Protein AF-0000000077093200 (afdb_homodimer)

pLDDT: mean 81.99, std 19.76, range [21.73, 98.0]

Structure (mmCIF, N/CA/C/O backbone):
data_AF-0000000077093200-model_v1
#
loop_
_entity.id
_entity.type
_entity.pdbx_description
1 polymer 'Nuclear pore complex protein'
#
loop_
_atom_site.group_PDB
_atom_site.id
_atom_site.type_symbol
_atom_site.label_atom_id
_atom_site.label_alt_id
_atom_site.label_comp_id
_atom_site.label_asym_id
_atom_site.label_entity_id
_atom_site.label_seq_id
_atom_site.pdbx_PDB_ins_code
_atom_site.Cartn_x
_atom_site.Cartn_y
_atom_site.Cartn_z
_atom_site.occupancy
_atom_site.B_iso_or_equiv
_atom_site.auth_seq_id
_atom_site.auth_comp_id
_atom_site.auth_asym_id
_atom_site.auth_atom_id
_atom_site.pdbx_PDB_model_num
ATOM 1 N N . MET A 1 1 ? -24.969 -37.406 -57.469 1 45.59 1 MET A N 1
ATOM 2 C CA . MET A 1 1 ? -25.25 -38.344 -56.406 1 45.59 1 MET A CA 1
ATOM 3 C C . MET A 1 1 ? -24.266 -38.156 -55.25 1 45.59 1 MET A C 1
ATOM 5 O O . MET A 1 1 ? -24.656 -38.188 -54.094 1 45.59 1 MET A O 1
ATOM 9 N N . ALA A 1 2 ? -23.094 -37.844 -55.594 1 53.38 2 ALA A N 1
ATOM 10 C CA . ALA A 1 2 ? -22.062 -37.688 -54.594 1 53.38 2 ALA A CA 1
ATOM 11 C C . ALA A 1 2 ? -22.297 -36.438 -53.75 1 53.38 2 ALA A C 1
ATOM 13 O O . ALA A 1 2 ? -22.141 -36.469 -52.531 1 53.38 2 ALA A O 1
ATOM 14 N N . ALA A 1 3 ? -22.641 -35.406 -54.438 1 55.03 3 ALA A N 1
ATOM 15 C CA . ALA A 1 3 ? -22.906 -34.125 -53.75 1 55.03 3 ALA A CA 1
ATOM 16 C C . ALA A 1 3 ? -24.109 -34.25 -52.812 1 55.03 3 ALA A C 1
ATOM 18 O O . ALA A 1 3 ? -24.078 -33.719 -51.688 1 55.03 3 ALA A O 1
ATOM 19 N N . LEU A 1 4 ? -25.141 -34.938 -53.188 1 55.28 4 LEU A N 1
ATOM 20 C CA . LEU A 1 4 ? -26.344 -35.125 -52.375 1 55.28 4 LEU A CA 1
ATOM 21 C C . LEU A 1 4 ? -26.047 -36 -51.156 1 55.28 4 LEU A C 1
ATOM 23 O O . LEU A 1 4 ? -26.562 -35.75 -50.062 1 55.28 4 LEU A O 1
ATOM 27 N N . ARG A 1 5 ? -25.172 -36.969 -51.344 1 56.06 5 ARG A N 1
ATOM 28 C CA . ARG A 1 5 ? -24.766 -37.812 -50.25 1 56.06 5 ARG A CA 1
ATOM 29 C C . ARG A 1 5 ? -23.984 -37.031 -49.188 1 56.06 5 ARG A C 1
ATOM 31 O O . ARG A 1 5 ? -24.156 -37.25 -48 1 56.06 5 ARG A O 1
ATOM 38 N N . SER A 1 6 ? -23.312 -36.094 -49.781 1 60.31 6 SER A N 1
ATOM 39 C CA . SER A 1 6 ? -22.516 -35.25 -48.875 1 60.31 6 SER A CA 1
ATOM 40 C C . SER A 1 6 ? -23.406 -34.344 -48.062 1 60.31 6 SER A C 1
ATOM 42 O O . SER A 1 6 ? -23.156 -34.156 -46.844 1 60.31 6 SER A O 1
ATOM 44 N N . ILE A 1 7 ? -24.391 -33.781 -48.625 1 60.53 7 ILE A N 1
ATOM 45 C CA . ILE A 1 7 ? -25.312 -32.875 -47.938 1 60.53 7 ILE A CA 1
ATOM 46 C C . ILE A 1 7 ? -26.125 -33.688 -46.906 1 60.53 7 ILE A C 1
ATOM 48 O O . ILE A 1 7 ? -26.328 -33.219 -45.781 1 60.53 7 ILE A O 1
ATOM 52 N N . LEU A 1 8 ? -26.547 -34.844 -47.406 1 62.22 8 LEU A N 1
ATOM 53 C CA . LEU A 1 8 ? -27.344 -35.688 -46.5 1 62.22 8 LEU A CA 1
ATOM 54 C C . LEU A 1 8 ? -26.5 -36.219 -45.344 1 62.22 8 LEU A C 1
ATOM 56 O O . LEU A 1 8 ? -26.969 -36.25 -44.219 1 62.22 8 LEU A O 1
ATOM 60 N N . SER A 1 9 ? -25.281 -36.438 -45.656 1 68 9 SER A N 1
ATOM 61 C CA . SER A 1 9 ? -24.359 -36.906 -44.625 1 68 9 SER A CA 1
ATOM 62 C C . SER A 1 9 ? -24.062 -35.812 -43.625 1 68 9 SER A C 1
ATOM 64 O O . SER A 1 9 ? -23.984 -36.062 -42.406 1 68 9 SER A O 1
ATOM 66 N N . ARG A 1 10 ? -24.047 -34.688 -44.156 1 69.31 10 ARG A N 1
ATOM 67 C CA . ARG A 1 10 ? -23.781 -33.562 -43.25 1 69.31 10 ARG A CA 1
ATOM 68 C C . ARG A 1 10 ? -24.938 -33.344 -42.312 1 69.31 10 ARG A C 1
ATOM 70 O O . ARG A 1 10 ? -24.734 -33.031 -41.125 1 69.31 10 ARG A O 1
ATOM 77 N N . ARG A 1 11 ? -26.047 -33.5 -42.906 1 73.62 11 ARG A N 1
ATOM 78 C CA . ARG A 1 11 ? -27.234 -33.312 -42.062 1 73.62 11 ARG A CA 1
ATOM 79 C C . ARG A 1 11 ? -27.328 -34.406 -41 1 73.62 11 ARG A C 1
ATOM 81 O O . ARG A 1 11 ? -27.797 -34.156 -39.906 1 73.62 11 ARG A O 1
ATOM 88 N N . GLU A 1 12 ? -26.812 -35.531 -41.406 1 75.81 12 GLU A N 1
ATOM 89 C CA . GLU A 1 12 ? -26.906 -36.688 -40.531 1 75.81 12 GLU A CA 1
ATOM 90 C C . GLU A 1 12 ? -25.953 -36.562 -39.344 1 75.81 12 GLU A C 1
ATOM 92 O O . GLU A 1 12 ? -26.25 -37.031 -38.25 1 75.81 12 GLU A O 1
ATOM 97 N N . VAL A 1 13 ? -24.859 -35.812 -39.5 1 87.31 13 VAL A N 1
ATOM 98 C CA . VAL A 1 13 ? -23.859 -35.75 -38.469 1 87.31 13 VAL A CA 1
ATOM 99 C C . VAL A 1 13 ? -24.109 -34.5 -37.594 1 87.31 13 VAL A C 1
ATOM 101 O O . VAL A 1 13 ? -23.578 -34.406 -36.469 1 87.31 13 VAL A O 1
ATOM 104 N N . ASN A 1 14 ? -25.047 -33.688 -38.062 1 89.5 14 ASN A N 1
ATOM 105 C CA . ASN A 1 14 ? -25.328 -32.469 -37.344 1 89.5 14 ASN A CA 1
ATOM 106 C C . ASN A 1 14 ? -25.891 -32.719 -35.969 1 89.5 14 ASN A C 1
ATOM 108 O O . ASN A 1 14 ? -25.594 -32 -35 1 89.5 14 ASN A O 1
ATOM 112 N N . GLN A 1 15 ? -26.719 -33.75 -35.875 1 88.94 15 GLN A N 1
ATOM 113 C CA . GLN A 1 15 ? -27.297 -34.062 -34.562 1 88.94 15 GLN A CA 1
ATOM 114 C C . GLN A 1 15 ? -26.219 -34.531 -33.594 1 88.94 15 GLN A C 1
ATOM 116 O O . GLN A 1 15 ? -26.266 -34.188 -32.406 1 88.94 15 GLN A O 1
ATOM 121 N N . PHE A 1 16 ? -25.234 -35.188 -34.125 1 93.81 16 PHE A N 1
ATOM 122 C CA . PHE A 1 16 ? -24.109 -35.625 -33.281 1 93.81 16 PHE A CA 1
ATOM 123 C C . PHE A 1 16 ? -23.234 -34.469 -32.875 1 93.81 16 PHE A C 1
ATOM 125 O O . PHE A 1 16 ? -22.797 -34.375 -31.719 1 93.81 16 PHE A O 1
ATOM 132 N N . CYS A 1 17 ? -23.062 -33.531 -33.75 1 94.19 17 CYS A N 1
ATOM 133 C CA . CYS A 1 17 ? -22.172 -32.375 -33.5 1 94.19 17 CYS A CA 1
ATOM 134 C C . CYS A 1 17 ? -22.828 -31.359 -32.594 1 94.19 17 CYS A C 1
ATOM 136 O O . CYS A 1 17 ? -22.156 -30.516 -32 1 94.19 17 CYS A O 1
ATOM 138 N N . LEU A 1 18 ? -24.078 -31.516 -32.344 1 93.06 18 LEU A N 1
ATOM 139 C CA . LEU A 1 18 ? -24.797 -30.609 -31.453 1 93.06 18 LEU A CA 1
ATOM 140 C C . LEU A 1 18 ? -24.562 -31 -30 1 93.06 18 LEU A C 1
ATOM 142 O O . LEU A 1 18 ? -24.672 -30.156 -29.109 1 93.06 18 LEU A O 1
ATOM 146 N N . ILE A 1 19 ? -24.234 -32.281 -29.812 1 93.75 19 ILE A N 1
ATOM 147 C CA . ILE A 1 19 ? -24.031 -32.75 -28.453 1 93.75 19 ILE A CA 1
ATOM 148 C C . ILE A 1 19 ? -22.75 -32.094 -27.891 1 93.75 19 ILE A C 1
ATOM 150 O O . ILE A 1 19 ? -21.656 -32.344 -28.391 1 93.75 19 ILE A O 1
ATOM 154 N N . GLY A 1 20 ? -22.859 -31.312 -26.875 1 93.12 20 GLY A N 1
ATOM 155 C CA . GLY A 1 20 ? -21.703 -30.703 -26.219 1 93.12 20 GLY A CA 1
ATOM 156 C C . GLY A 1 20 ? -21.203 -29.453 -26.938 1 93.12 20 GLY A C 1
ATOM 157 O O . GLY A 1 20 ? -20.172 -28.891 -26.562 1 93.12 20 GLY A O 1
ATOM 158 N N . SER A 1 21 ? -21.844 -29.031 -28.047 1 93.44 21 SER A N 1
ATOM 159 C CA . SER A 1 21 ? -21.391 -27.875 -28.828 1 93.44 21 SER A CA 1
ATOM 160 C C . SER A 1 21 ? -21.422 -26.594 -28.016 1 93.44 21 SER A C 1
ATOM 162 O O . SER A 1 21 ? -20.609 -25.703 -28.203 1 93.44 21 SER A O 1
ATOM 164 N N . GLU A 1 22 ? -22.281 -26.531 -27.094 1 91.38 22 GLU A N 1
ATOM 165 C CA . GLU A 1 22 ? -22.391 -25.359 -26.234 1 91.38 22 GLU A CA 1
ATOM 166 C C . GLU A 1 22 ? -21.156 -25.219 -25.344 1 91.38 22 GLU A C 1
ATOM 168 O O . GLU A 1 22 ? -20.75 -24.094 -25.031 1 91.38 22 GLU A O 1
ATOM 173 N N . LEU A 1 23 ? -20.594 -26.281 -24.953 1 92.88 23 LEU A N 1
ATOM 174 C CA . LEU A 1 23 ? -19.422 -26.281 -24.078 1 92.88 23 LEU A CA 1
ATOM 175 C C . LEU A 1 23 ? -18.172 -25.922 -24.859 1 92.88 23 LEU A C 1
ATOM 177 O O . LEU A 1 23 ? -17.172 -25.484 -24.266 1 92.88 23 LEU A O 1
ATOM 181 N N . LEU A 1 24 ? -18.172 -26.109 -26.172 1 93.5 24 LEU A N 1
ATOM 182 C CA . LEU A 1 24 ? -17.016 -25.797 -27 1 93.5 24 LEU A CA 1
ATOM 183 C C . LEU A 1 24 ? -16.969 -24.312 -27.328 1 93.5 24 LEU A C 1
ATOM 185 O O . LEU A 1 24 ? -15.891 -23.703 -27.359 1 93.5 24 LEU A O 1
ATOM 189 N N . SER A 1 25 ? -18.094 -23.688 -27.641 1 87.94 25 SER A N 1
ATOM 190 C CA . SER A 1 25 ? -18.141 -22.312 -28.125 1 87.94 25 SER A CA 1
ATOM 191 C C . SER A 1 25 ? -18.375 -21.328 -26.969 1 87.94 25 SER A C 1
ATOM 193 O O . SER A 1 25 ? -18.047 -20.156 -27.078 1 87.94 25 SER A O 1
ATOM 195 N N . GLY A 1 26 ? -18.812 -21.703 -25.875 1 80.5 26 GLY A N 1
ATOM 196 C CA . GLY A 1 26 ? -19.156 -20.797 -24.797 1 80.5 26 GLY A CA 1
ATOM 197 C C . GLY A 1 26 ? -18.016 -20.547 -23.844 1 80.5 26 GLY A C 1
ATOM 198 O O . GLY A 1 26 ? -16.859 -20.891 -24.141 1 80.5 26 GLY A O 1
ATOM 199 N N . PRO A 1 27 ? -18.312 -19.766 -22.828 1 84.88 27 PRO A N 1
ATOM 200 C CA . PRO A 1 27 ? -17.328 -19.531 -21.766 1 84.88 27 PRO A CA 1
ATOM 201 C C . PRO A 1 27 ? -16.875 -20.812 -21.094 1 84.88 27 PRO A C 1
ATOM 203 O O . PRO A 1 27 ? -17.609 -21.812 -21.094 1 84.88 27 PRO A O 1
ATOM 206 N N . PRO A 1 28 ? -15.672 -20.781 -20.656 1 88.94 28 PRO A N 1
ATOM 207 C CA . PRO A 1 28 ? -15.188 -21.984 -19.969 1 88.94 28 PRO A CA 1
ATOM 208 C C . PRO A 1 28 ? -16.109 -22.422 -18.844 1 88.94 28 PRO A C 1
ATOM 210 O O . PRO A 1 28 ? -16.578 -21.594 -18.047 1 88.94 28 PRO A O 1
ATOM 213 N N . CYS A 1 29 ? -16.391 -23.688 -18.875 1 89.56 29 CYS A N 1
ATOM 214 C CA . CYS A 1 29 ? -17.312 -24.281 -17.906 1 89.56 29 CYS A CA 1
ATOM 215 C C . CYS A 1 29 ? -16.578 -25.203 -16.953 1 89.56 29 CYS A C 1
ATOM 217 O O . CYS A 1 29 ? -15.844 -26.094 -17.375 1 89.56 29 CYS A O 1
ATOM 219 N N . LEU A 1 30 ? -16.797 -25.047 -15.641 1 90.75 30 LEU A N 1
ATOM 220 C CA . LEU A 1 30 ? -16.109 -25.859 -14.633 1 90.75 30 LEU A CA 1
ATOM 221 C C . LEU A 1 30 ? -17.047 -26.875 -14.016 1 90.75 30 LEU A C 1
ATOM 223 O O . LEU A 1 30 ? -16.703 -27.547 -13.047 1 90.75 30 LEU A O 1
ATOM 227 N N . SER A 1 31 ? -18.203 -27.031 -14.633 1 89 31 SER A N 1
ATOM 228 C CA . SER A 1 31 ? -19.203 -27.953 -14.086 1 89 31 SER A CA 1
ATOM 229 C C . SER A 1 31 ? -18.953 -29.391 -14.555 1 89 31 SER A C 1
ATOM 231 O O . SER A 1 31 ? -19 -29.672 -15.75 1 89 31 SER A O 1
ATOM 233 N N . LEU A 1 32 ? -18.75 -30.25 -13.594 1 91.56 32 LEU A N 1
ATOM 234 C CA . LEU A 1 32 ? -18.531 -31.656 -13.922 1 91.56 32 LEU A CA 1
ATOM 235 C C . LEU A 1 32 ? -19.812 -32.281 -14.492 1 91.56 32 LEU A C 1
ATOM 237 O O . LEU A 1 32 ? -19.75 -33.094 -15.414 1 91.56 32 LEU A O 1
ATOM 241 N N . GLU A 1 33 ? -20.922 -31.891 -13.961 1 91.62 33 GLU A N 1
ATOM 242 C CA . GLU A 1 33 ? -22.219 -32.438 -14.383 1 91.62 33 GLU A CA 1
ATOM 243 C C . GLU A 1 33 ? -22.5 -32.125 -15.852 1 91.62 33 GLU A C 1
ATOM 245 O O . GLU A 1 33 ? -22.938 -33 -16.594 1 91.62 33 GLU A O 1
ATOM 250 N N . LYS A 1 34 ? -22.234 -31 -16.203 1 92.06 34 LYS A N 1
ATOM 251 C CA . LYS A 1 34 ? -22.484 -30.594 -17.594 1 92.06 34 LYS A CA 1
ATOM 252 C C . LYS A 1 34 ? -21.562 -31.344 -18.547 1 92.06 34 LYS A C 1
ATOM 254 O O . LYS A 1 34 ? -21.984 -31.75 -19.641 1 92.06 34 LYS A O 1
ATOM 259 N N . TRP A 1 35 ? -20.344 -31.484 -18.172 1 94.62 35 TRP A N 1
ATOM 260 C CA . TRP A 1 35 ? -19.391 -32.219 -19.016 1 94.62 35 TRP A CA 1
ATOM 261 C C . TRP A 1 35 ? -19.75 -33.688 -19.078 1 94.62 35 TRP A C 1
ATOM 263 O O . TRP A 1 35 ? -19.688 -34.312 -20.141 1 94.62 35 TRP A O 1
ATOM 273 N N . GLU A 1 36 ? -20.078 -34.25 -17.922 1 94.69 36 GLU A N 1
ATOM 274 C CA . GLU A 1 36 ? -20.469 -35.656 -17.891 1 94.69 36 GLU A CA 1
ATOM 275 C C . GLU A 1 36 ? -21.688 -35.906 -18.766 1 94.69 36 GLU A C 1
ATOM 277 O O . GLU A 1 36 ? -21.766 -36.938 -19.453 1 94.69 36 GLU A O 1
ATOM 282 N N . ALA A 1 37 ? -22.609 -35 -18.656 1 95.31 37 ALA A N 1
ATOM 283 C CA . ALA A 1 37 ? -23.812 -35.125 -19.469 1 95.31 37 ALA A CA 1
ATOM 284 C C . ALA A 1 37 ? -23.469 -35.094 -20.953 1 95.31 37 ALA A C 1
ATOM 286 O O . ALA A 1 37 ? -24.016 -35.844 -21.75 1 95.31 37 ALA A O 1
ATOM 287 N N . ALA A 1 38 ? -22.641 -34.219 -21.328 1 96.12 38 ALA A N 1
ATOM 288 C CA . ALA A 1 38 ? -22.234 -34.094 -22.734 1 96.12 38 ALA A CA 1
ATOM 289 C C . ALA A 1 38 ? -21.469 -35.312 -23.203 1 96.12 38 ALA A C 1
ATOM 291 O O . ALA A 1 38 ? -21.719 -35.812 -24.297 1 96.12 38 ALA A O 1
ATOM 292 N N . ILE A 1 39 ? -20.547 -35.812 -22.391 1 96.69 39 ILE A N 1
ATOM 293 C CA . ILE A 1 39 ? -19.734 -37 -22.75 1 96.69 39 ILE A CA 1
ATOM 294 C C . ILE A 1 39 ? -20.625 -38.219 -22.828 1 96.69 39 ILE A C 1
ATOM 296 O O . ILE A 1 39 ? -20.484 -39.062 -23.734 1 96.69 39 ILE A O 1
ATOM 300 N N . GLU A 1 40 ? -21.547 -38.312 -21.906 1 96.62 40 GLU A N 1
ATOM 301 C CA . GLU A 1 40 ? -22.484 -39.438 -21.953 1 96.62 40 GLU A CA 1
ATOM 302 C C . GLU A 1 40 ? -23.344 -39.375 -23.203 1 96.62 40 GLU A C 1
ATOM 304 O O . GLU A 1 40 ? -23.656 -40.406 -23.797 1 96.62 40 GLU A O 1
ATOM 309 N N . GLY A 1 41 ? -23.812 -38.219 -23.453 1 95.5 41 GLY A N 1
ATOM 310 C CA . GLY A 1 41 ? -24.578 -38.031 -24.672 1 95.5 41 GLY A CA 1
ATOM 311 C C . GLY A 1 41 ? -23.797 -38.406 -25.922 1 95.5 41 GLY A C 1
ATOM 312 O O . GLY A 1 41 ? -24.359 -39 -26.844 1 95.5 41 GLY A O 1
ATOM 313 N N . LEU A 1 42 ? -22.562 -38.031 -25.953 1 95.62 42 LEU A N 1
ATOM 314 C CA . LEU A 1 42 ? -21.703 -38.344 -27.094 1 95.62 42 LEU A CA 1
ATOM 315 C C . LEU A 1 42 ? -21.484 -39.844 -27.234 1 95.62 42 LEU A C 1
ATOM 317 O O . LEU A 1 42 ? -21.516 -40.375 -28.344 1 95.62 42 LEU A O 1
ATOM 321 N N . GLU A 1 43 ? -21.203 -40.5 -26.156 1 96.19 43 GLU A N 1
ATOM 322 C CA . GLU A 1 43 ? -20.953 -41.938 -26.156 1 96.19 43 GLU A CA 1
ATOM 323 C C . GLU A 1 43 ? -22.203 -42.688 -26.562 1 96.19 43 GLU A C 1
ATOM 325 O O . GLU A 1 43 ? -22.125 -43.688 -27.281 1 96.19 43 GLU A O 1
ATOM 330 N N . LYS A 1 44 ? -23.344 -42.25 -26.109 1 94.31 44 LYS A N 1
ATOM 331 C CA . LYS A 1 44 ? -24.594 -42.844 -26.516 1 94.31 44 LYS A CA 1
ATOM 332 C C . LYS A 1 44 ? -24.891 -42.594 -27.984 1 94.31 44 LYS A C 1
ATOM 334 O O . LYS A 1 44 ? -25.359 -43.469 -28.703 1 94.31 44 LYS A O 1
ATOM 339 N N . GLY A 1 45 ? -24.641 -41.406 -28.375 1 93.12 45 GLY A N 1
ATOM 340 C CA . GLY A 1 45 ? -24.891 -41 -29.75 1 93.12 45 GLY A CA 1
ATOM 341 C C . GLY A 1 45 ? -24.031 -41.781 -30.75 1 93.12 45 GLY A C 1
ATOM 342 O O . GLY A 1 45 ? -24.469 -42.062 -31.859 1 93.12 45 GLY A O 1
ATOM 343 N N . LYS A 1 46 ? -22.828 -42.062 -30.359 1 91.75 46 LYS A N 1
ATOM 344 C CA . LYS A 1 46 ? -21.891 -42.781 -31.219 1 91.75 46 LYS A CA 1
ATOM 345 C C . LYS A 1 46 ? -22.438 -44.188 -31.531 1 91.75 46 LYS A C 1
ATOM 347 O O . LYS A 1 46 ? -22.156 -44.75 -32.594 1 91.75 46 LYS A O 1
ATOM 352 N N . ASN A 1 47 ? -23.266 -44.719 -30.609 1 89.81 47 ASN A N 1
ATOM 353 C CA . ASN A 1 47 ? -23.781 -46.062 -30.75 1 89.81 47 ASN A CA 1
ATOM 354 C C . ASN A 1 47 ? -25.219 -46.062 -31.234 1 89.81 47 ASN A C 1
ATOM 356 O O . ASN A 1 47 ? -25.828 -47.125 -31.406 1 89.81 47 ASN A O 1
ATOM 360 N N . ASP A 1 48 ? -25.781 -44.938 -31.359 1 91.25 48 ASP A N 1
ATOM 361 C CA . ASP A 1 48 ? -27.156 -44.812 -31.812 1 91.25 48 ASP A CA 1
ATOM 362 C C . ASP A 1 48 ? -27.203 -44.438 -33.281 1 91.25 48 ASP A C 1
ATOM 364 O O . ASP A 1 48 ? -26.906 -43.312 -33.656 1 91.25 48 ASP A O 1
ATOM 368 N N . SER A 1 49 ? -27.75 -45.219 -34.094 1 89.06 49 SER A N 1
ATOM 369 C CA . SER A 1 49 ? -27.766 -45.062 -35.531 1 89.06 49 SER A CA 1
ATOM 370 C C . SER A 1 49 ? -28.703 -43.906 -35.938 1 89.06 49 SER A C 1
ATOM 372 O O . SER A 1 49 ? -28.609 -43.375 -37.062 1 89.06 49 SER A O 1
ATOM 374 N N . SER A 1 50 ? -29.578 -43.594 -35.031 1 87.5 50 SER A N 1
ATOM 375 C CA . SER A 1 50 ? -30.484 -42.469 -35.312 1 87.5 50 SER A CA 1
ATOM 376 C C . SER A 1 50 ? -29.781 -41.125 -35.156 1 87.5 50 SER A C 1
ATOM 378 O O . SER A 1 50 ? -30.219 -40.125 -35.75 1 87.5 50 SER A O 1
ATOM 380 N N . ILE A 1 51 ? -28.719 -41.125 -34.375 1 90 51 ILE A N 1
ATOM 381 C CA . ILE A 1 51 ? -27.984 -39.875 -34.125 1 90 51 ILE A CA 1
ATOM 382 C C . ILE A 1 51 ? -26.75 -39.812 -35 1 90 51 ILE A C 1
ATOM 384 O O . ILE A 1 51 ? -26.484 -38.75 -35.594 1 90 51 ILE A O 1
ATOM 388 N N . LEU A 1 52 ? -26.031 -40.906 -35.094 1 90.81 52 LEU A N 1
ATOM 389 C CA . LEU A 1 52 ? -24.859 -41.031 -35.969 1 90.81 52 LEU A CA 1
ATOM 390 C C . LEU A 1 52 ? -24.922 -42.312 -36.781 1 90.81 52 LEU A C 1
ATOM 392 O O . LEU A 1 52 ? -24.766 -43.406 -36.25 1 90.81 52 LEU A O 1
ATOM 396 N N . PRO A 1 53 ? -25.156 -42.094 -38.031 1 87.38 53 PRO A N 1
ATOM 397 C CA . PRO A 1 53 ? -25.125 -43.312 -38.875 1 87.38 53 PRO A CA 1
ATOM 398 C C . PRO A 1 53 ? -23.781 -44.031 -38.844 1 87.38 53 PRO A C 1
ATOM 400 O O . PRO A 1 53 ? -22.797 -43.438 -38.375 1 87.38 53 PRO A O 1
ATOM 403 N N . ALA A 1 54 ? -23.828 -45.281 -39.375 1 85.62 54 ALA A N 1
ATOM 404 C CA . ALA A 1 54 ? -22.578 -46.062 -39.406 1 85.62 54 ALA A CA 1
ATOM 405 C C . ALA A 1 54 ? -21.484 -45.344 -40.156 1 85.62 54 ALA A C 1
ATOM 407 O O . ALA A 1 54 ? -21.75 -44.75 -41.219 1 85.62 54 ALA A O 1
ATOM 408 N N . VAL A 1 55 ? -20.297 -45.344 -39.625 1 85.12 55 VAL A N 1
ATOM 409 C CA . VAL A 1 55 ? -19.172 -44.594 -40.156 1 85.12 55 VAL A CA 1
ATOM 410 C C . VAL A 1 55 ? -18.922 -45.031 -41.625 1 85.12 55 VAL A C 1
ATOM 412 O O . VAL A 1 55 ? -18.562 -44.188 -42.469 1 85.12 55 VAL A O 1
ATOM 415 N N . ALA A 1 56 ? -19.188 -46.281 -41.875 1 80.44 56 ALA A N 1
ATOM 416 C CA . ALA A 1 56 ? -18.969 -46.812 -43.219 1 80.44 56 ALA A CA 1
ATOM 417 C C . ALA A 1 56 ? -19.953 -46.219 -44.219 1 80.44 56 ALA A C 1
ATOM 419 O O . ALA A 1 56 ? -19.672 -46.188 -45.438 1 80.44 56 ALA A O 1
ATOM 420 N N . SER A 1 57 ? -21.078 -45.781 -43.75 1 82.81 57 SER A N 1
ATOM 421 C CA . SER A 1 57 ? -22.125 -45.25 -44.625 1 82.81 57 SER A CA 1
ATOM 422 C C . SER A 1 57 ? -21.953 -43.75 -44.844 1 82.81 57 SER A C 1
ATOM 424 O O . SER A 1 57 ? -22.609 -43.156 -45.719 1 82.81 57 SER A O 1
ATOM 426 N N . LEU A 1 58 ? -21.031 -43.156 -44.125 1 85.56 58 LEU A N 1
ATOM 427 C CA . LEU A 1 58 ? -20.859 -41.688 -44.188 1 85.56 58 LEU A CA 1
ATOM 428 C C . LEU A 1 58 ? -19.781 -41.344 -45.219 1 85.56 58 LEU A C 1
ATOM 430 O O . LEU A 1 58 ? -18.906 -42.156 -45.531 1 85.56 58 LEU A O 1
ATOM 434 N N . SER A 1 59 ? -19.938 -40.125 -45.719 1 83.94 59 SER A N 1
ATOM 435 C CA . SER A 1 59 ? -18.844 -39.594 -46.531 1 83.94 59 SER A CA 1
ATOM 436 C C . SER A 1 59 ? -17.594 -39.344 -45.688 1 83.94 59 SER A C 1
ATOM 438 O O . SER A 1 59 ? -17.703 -39.156 -44.469 1 83.94 59 SER A O 1
ATOM 440 N N . ILE A 1 60 ? -16.406 -39.281 -46.25 1 83.69 60 ILE A N 1
ATOM 441 C CA . ILE A 1 60 ? -15.148 -39.062 -45.562 1 83.69 60 ILE A CA 1
ATOM 442 C C . ILE A 1 60 ? -15.18 -37.75 -44.812 1 83.69 60 ILE A C 1
ATOM 444 O O . ILE A 1 60 ? -14.68 -37.625 -43.688 1 83.69 60 ILE A O 1
ATOM 448 N N . ASP A 1 61 ? -15.797 -36.781 -45.469 1 86 61 ASP A N 1
ATOM 449 C CA . ASP A 1 61 ? -15.867 -35.469 -44.875 1 86 61 ASP A CA 1
ATOM 450 C C . ASP A 1 61 ? -16.781 -35.469 -43.656 1 86 61 ASP A C 1
ATOM 452 O O . ASP A 1 61 ? -16.469 -34.844 -42.625 1 86 61 ASP A O 1
ATOM 456 N N . SER A 1 62 ? -17.875 -36.094 -43.781 1 88.88 62 SER A N 1
ATOM 457 C CA . SER A 1 62 ? -18.812 -36.156 -42.656 1 88.88 62 SER A CA 1
ATOM 458 C C . SER A 1 62 ? -18.25 -36.969 -41.5 1 88.88 62 SER A C 1
ATOM 460 O O . SER A 1 62 ? -18.438 -36.625 -40.344 1 88.88 62 SER A O 1
ATOM 462 N N . ALA A 1 63 ? -17.594 -38.062 -41.906 1 89.12 63 ALA A N 1
ATOM 463 C CA . ALA A 1 63 ? -16.953 -38.875 -40.875 1 89.12 63 ALA A CA 1
ATOM 464 C C . ALA A 1 63 ? -15.844 -38.094 -40.156 1 89.12 63 ALA A C 1
ATOM 466 O O . ALA A 1 63 ? -15.703 -38.188 -38.938 1 89.12 63 ALA A O 1
ATOM 467 N N . SER A 1 64 ? -15.078 -37.375 -40.938 1 91.75 64 SER A N 1
ATOM 468 C CA . SER A 1 64 ? -14 -36.562 -40.375 1 91.75 64 SER A CA 1
ATOM 469 C C . SER A 1 64 ? -14.539 -35.5 -39.438 1 91.75 64 SER A C 1
ATOM 471 O O . SER A 1 64 ? -13.945 -35.219 -38.406 1 91.75 64 SER A O 1
ATOM 473 N N . THR A 1 65 ? -15.625 -34.938 -39.812 1 92.62 65 THR A N 1
ATOM 474 C CA . THR A 1 65 ? -16.25 -33.906 -38.969 1 92.62 65 THR A CA 1
ATOM 475 C C . THR A 1 65 ? -16.719 -34.531 -37.656 1 92.62 65 THR A C 1
ATOM 477 O O . THR A 1 65 ? -16.594 -33.906 -36.594 1 92.62 65 THR A O 1
ATOM 480 N N . SER A 1 66 ? -17.266 -35.688 -37.719 1 93 66 SER A N 1
ATOM 481 C CA . SER A 1 66 ? -17.734 -36.375 -36.5 1 93 66 SER A CA 1
ATOM 482 C C . SER A 1 66 ? -16.578 -36.719 -35.562 1 93 66 SER A C 1
ATOM 484 O O . SER A 1 66 ? -16.688 -36.562 -34.344 1 93 66 SER A O 1
ATOM 486 N N . VAL A 1 67 ? -15.453 -37.156 -36.156 1 94.56 67 VAL A N 1
ATOM 487 C CA . VAL A 1 67 ? -14.289 -37.531 -35.375 1 94.56 67 VAL A CA 1
ATOM 488 C C . VAL A 1 67 ? -13.695 -36.281 -34.719 1 94.56 67 VAL A C 1
ATOM 490 O O . VAL A 1 67 ? -13.336 -36.312 -33.531 1 94.56 67 VAL A O 1
ATOM 493 N N . ARG A 1 68 ? -13.625 -35.281 -35.469 1 95.62 68 ARG A N 1
ATOM 494 C CA . ARG A 1 68 ? -13.086 -34.031 -34.938 1 95.62 68 ARG A CA 1
ATOM 495 C C . ARG A 1 68 ? -13.938 -33.5 -33.781 1 95.62 68 ARG A C 1
ATOM 497 O O . ARG A 1 68 ? -13.406 -33.031 -32.781 1 95.62 68 ARG A O 1
ATOM 504 N N . HIS A 1 69 ? -15.195 -33.562 -33.969 1 95.75 69 HIS A N 1
ATOM 505 C CA . HIS A 1 69 ? -16.094 -33.094 -32.906 1 95.75 69 HIS A CA 1
ATOM 506 C C . HIS A 1 69 ? -15.953 -33.938 -31.641 1 95.75 69 HIS A C 1
ATOM 508 O O . HIS A 1 69 ? -15.836 -33.406 -30.547 1 95.75 69 HIS A O 1
ATOM 514 N N . TYR A 1 70 ? -15.977 -35.25 -31.875 1 96.19 70 TYR A N 1
ATOM 515 C CA . TYR A 1 70 ? -15.797 -36.188 -30.766 1 96.19 70 TYR A CA 1
ATOM 516 C C . TYR A 1 70 ? -14.516 -35.906 -30 1 96.19 70 TYR A C 1
ATOM 518 O O . TYR A 1 70 ? -14.531 -35.781 -28.766 1 96.19 70 TYR A O 1
ATOM 526 N N . HIS A 1 71 ? -13.461 -35.688 -30.656 1 97.62 71 HIS A N 1
ATOM 527 C CA . HIS A 1 71 ? -12.148 -35.406 -30.062 1 97.62 71 HIS A CA 1
ATOM 528 C C . HIS A 1 71 ? -12.117 -34.062 -29.391 1 97.62 71 HIS A C 1
ATOM 530 O O . HIS A 1 71 ? -11.562 -33.906 -28.297 1 97.62 71 HIS A O 1
ATOM 536 N N . ASN A 1 72 ? -12.688 -33.125 -30 1 96.81 72 ASN A N 1
ATOM 537 C CA . ASN A 1 72 ? -12.641 -31.75 -29.484 1 96.81 72 ASN A CA 1
ATOM 538 C C . ASN A 1 72 ? -13.391 -31.625 -28.156 1 96.81 72 ASN A C 1
ATOM 540 O O . ASN A 1 72 ? -12.992 -30.859 -27.281 1 96.81 72 ASN A O 1
ATOM 544 N N . VAL A 1 73 ? -14.445 -32.312 -28 1 96.38 73 VAL A N 1
ATOM 545 C CA . VAL A 1 73 ? -15.211 -32.281 -26.766 1 96.38 73 VAL A CA 1
ATOM 546 C C . VAL A 1 73 ? -14.383 -32.844 -25.625 1 96.38 73 VAL A C 1
ATOM 548 O O . VAL A 1 73 ? -14.25 -32.219 -24.562 1 96.38 73 VAL A O 1
ATOM 551 N N . TYR A 1 74 ? -13.789 -33.969 -25.875 1 97.19 74 TYR A N 1
ATOM 552 C CA . TYR A 1 74 ? -12.953 -34.594 -24.859 1 97.19 74 TYR A CA 1
ATOM 553 C C . TYR A 1 74 ? -11.734 -33.719 -24.547 1 97.19 74 TYR A C 1
ATOM 555 O O . TYR A 1 74 ? -11.375 -33.531 -23.391 1 97.19 74 TYR A O 1
ATOM 563 N N . SER A 1 75 ? -11.164 -33.219 -25.609 1 96.38 75 SER A N 1
ATOM 564 C CA . SER A 1 75 ? -9.945 -32.438 -25.469 1 96.38 75 SER A CA 1
ATOM 565 C C . SER A 1 75 ? -10.203 -31.156 -24.672 1 96.38 75 SER A C 1
ATOM 567 O O . SER A 1 75 ? -9.414 -30.812 -23.781 1 96.38 75 SER A O 1
ATOM 569 N N . LYS A 1 76 ? -11.242 -30.469 -24.938 1 95.44 76 LYS A N 1
ATOM 570 C CA . LYS A 1 76 ? -11.57 -29.266 -24.188 1 95.44 76 LYS A CA 1
ATOM 571 C C . LYS A 1 76 ? -11.898 -29.594 -22.734 1 95.44 76 LYS A C 1
ATOM 573 O O . LYS A 1 76 ? -11.531 -28.844 -21.828 1 95.44 76 LYS A O 1
ATOM 578 N N . CYS A 1 77 ? -12.539 -30.641 -22.562 1 95.69 77 CYS A N 1
ATOM 579 C CA . CYS A 1 77 ? -12.883 -31.078 -21.203 1 95.69 77 CYS A CA 1
ATOM 580 C C . CYS A 1 77 ? -11.633 -31.312 -20.375 1 95.69 77 CYS A C 1
ATOM 582 O O . CYS A 1 77 ? -11.5 -30.766 -19.281 1 95.69 77 CYS A O 1
ATOM 584 N N . VAL A 1 78 ? -10.664 -32.031 -20.953 1 95.81 78 VAL A N 1
ATOM 585 C CA . VAL A 1 78 ? -9.484 -32.438 -20.188 1 95.81 78 VAL A CA 1
ATOM 586 C C . VAL A 1 78 ? -8.547 -31.25 -20.016 1 95.81 78 VAL A C 1
ATOM 588 O O . VAL A 1 78 ? -7.691 -31.25 -19.125 1 95.81 78 VAL A O 1
ATOM 591 N N . ARG A 1 79 ? -8.734 -30.219 -20.766 1 92.44 79 ARG A N 1
ATOM 592 C CA . ARG A 1 79 ? -7.938 -29 -20.594 1 92.44 79 ARG A CA 1
ATOM 593 C C . ARG A 1 79 ? -8.438 -28.172 -19.422 1 92.44 79 ARG A C 1
ATOM 595 O O . ARG A 1 79 ? -7.684 -27.391 -18.844 1 92.44 79 ARG A O 1
ATOM 602 N N . LEU A 1 80 ? -9.656 -28.422 -18.984 1 92 80 LEU A N 1
ATOM 603 C CA . LEU A 1 80 ? -10.266 -27.594 -17.953 1 92 80 LEU A CA 1
ATOM 604 C C . LEU A 1 80 ? -10.5 -28.406 -16.688 1 92 80 LEU A C 1
ATOM 606 O O . LEU A 1 80 ? -10.547 -27.844 -15.586 1 92 80 LEU A O 1
ATOM 610 N N . MET A 1 81 ? -10.672 -29.719 -16.953 1 93.31 81 MET A N 1
ATOM 611 C CA . MET A 1 81 ? -11.148 -30.516 -15.828 1 93.31 81 MET A CA 1
ATOM 612 C C . MET A 1 81 ? -10.328 -31.797 -15.68 1 93.31 81 MET A C 1
ATOM 614 O O . MET A 1 81 ? -9.578 -32.156 -16.594 1 93.31 81 MET A O 1
ATOM 618 N N . VAL A 1 82 ? -10.492 -32.312 -14.461 1 94.88 82 VAL A N 1
ATOM 619 C CA . VAL A 1 82 ? -9.984 -33.656 -14.234 1 94.88 82 VAL A CA 1
ATOM 620 C C . VAL A 1 82 ? -11.117 -34.688 -14.406 1 94.88 82 VAL A C 1
ATOM 622 O O . VAL A 1 82 ? -12.234 -34.469 -13.953 1 94.88 82 VAL A O 1
ATOM 625 N N . ILE A 1 83 ? -10.859 -35.688 -15.219 1 94.38 83 ILE A N 1
ATOM 626 C CA . ILE A 1 83 ? -11.898 -36.719 -15.445 1 94.38 83 ILE A CA 1
ATOM 627 C C . ILE A 1 83 ? -11.375 -38.094 -15.031 1 94.38 83 ILE A C 1
ATOM 629 O O . ILE A 1 83 ? -10.164 -38.312 -14.992 1 94.38 83 ILE A O 1
ATOM 633 N N . PRO A 1 84 ? -12.266 -38.938 -14.734 1 92.56 84 PRO A N 1
ATOM 634 C CA . PRO A 1 84 ? -11.836 -40.281 -14.305 1 92.56 84 PRO A CA 1
ATOM 635 C C . PRO A 1 84 ? -11.195 -41.094 -15.438 1 92.56 84 PRO A C 1
ATOM 637 O O . PRO A 1 84 ? -11.391 -40.75 -16.609 1 92.56 84 PRO A O 1
ATOM 640 N N . LEU A 1 85 ? -10.492 -42.156 -15.086 1 91.94 85 LEU A N 1
ATOM 641 C CA . LEU A 1 85 ? -9.766 -43 -16.031 1 91.94 85 LEU A CA 1
ATOM 642 C C . LEU A 1 85 ? -10.711 -43.656 -17.031 1 91.94 85 LEU A C 1
ATOM 644 O O . LEU A 1 85 ? -10.352 -43.844 -18.188 1 91.94 85 LEU A O 1
ATOM 648 N N . ARG A 1 86 ? -11.93 -43.969 -16.594 1 92.62 86 ARG A N 1
ATOM 649 C CA . ARG A 1 86 ? -12.922 -44.594 -17.469 1 92.62 86 ARG A CA 1
ATOM 650 C C . ARG A 1 86 ? -13.195 -43.719 -18.703 1 92.62 86 ARG A C 1
ATOM 652 O O . ARG A 1 86 ? -13.359 -44.25 -19.797 1 92.62 86 ARG A O 1
ATOM 659 N N . ARG A 1 87 ? -13.227 -42.469 -18.531 1 95.88 87 ARG A N 1
ATOM 660 C CA . ARG A 1 87 ? -13.516 -41.562 -19.625 1 95.88 87 ARG A CA 1
ATOM 661 C C . ARG A 1 87 ? -12.336 -41.469 -20.578 1 95.88 87 ARG A C 1
ATOM 663 O O . ARG A 1 87 ? -12.523 -41.312 -21.797 1 95.88 87 ARG A O 1
ATOM 670 N N . TRP A 1 88 ? -11.125 -41.531 -20.062 1 96.31 88 TRP A N 1
ATOM 671 C CA . TRP A 1 88 ? -9.938 -41.562 -20.906 1 96.31 88 TRP A CA 1
ATOM 672 C C . TRP A 1 88 ? -9.945 -42.781 -21.812 1 96.31 88 TRP A C 1
ATOM 674 O O . TRP A 1 88 ? -9.617 -42.688 -23 1 96.31 88 TRP A O 1
ATOM 684 N N . GLN A 1 89 ? -10.352 -43.906 -21.25 1 95.19 89 GLN A N 1
ATOM 685 C CA . GLN A 1 89 ? -10.43 -45.156 -22.016 1 95.19 89 GLN A CA 1
ATOM 686 C C . GLN A 1 89 ? -11.516 -45.094 -23.094 1 95.19 89 GLN A C 1
ATOM 688 O O . GLN A 1 89 ? -11.305 -45.531 -24.219 1 95.19 89 GLN A O 1
ATOM 693 N N . GLN A 1 90 ? -12.578 -44.5 -22.672 1 96.44 90 GLN A N 1
ATOM 694 C CA . GLN A 1 90 ? -13.672 -44.344 -23.625 1 96.44 90 GLN A CA 1
ATOM 695 C C . GLN A 1 90 ? -13.242 -43.469 -24.797 1 96.44 90 GLN A C 1
ATOM 697 O O . GLN A 1 90 ? -13.586 -43.719 -25.938 1 96.44 90 GLN A O 1
ATOM 702 N N . TRP A 1 91 ? -12.539 -42.375 -24.5 1 97.38 91 TRP A N 1
ATOM 703 C CA . TRP A 1 91 ? -12.008 -41.5 -25.516 1 97.38 91 TRP A CA 1
ATOM 704 C C . TRP A 1 91 ? -11.125 -42.25 -26.5 1 97.38 91 TRP A C 1
ATOM 706 O O . TRP A 1 91 ? -11.281 -42.125 -27.719 1 97.38 91 TRP A O 1
ATOM 716 N N . ARG A 1 92 ? -10.211 -43.094 -25.969 1 95.56 92 ARG A N 1
ATOM 717 C CA . ARG A 1 92 ? -9.305 -43.875 -26.797 1 95.56 92 ARG A CA 1
ATOM 718 C C . ARG A 1 92 ? -10.078 -44.906 -27.625 1 95.56 92 ARG A C 1
ATOM 720 O O . ARG A 1 92 ? -9.859 -45 -28.844 1 95.56 92 ARG A O 1
ATOM 727 N N . GLU A 1 93 ? -11 -45.594 -27.031 1 95.44 93 GLU A N 1
ATOM 728 C CA . GLU A 1 93 ? -11.805 -46.594 -27.719 1 95.44 93 GLU A CA 1
ATOM 729 C C . GLU A 1 93 ? -12.68 -45.969 -28.797 1 95.44 93 GLU A C 1
ATOM 731 O O . GLU A 1 93 ? -12.891 -46.562 -29.859 1 95.44 93 GLU A O 1
ATOM 736 N N . GLY A 1 94 ? -13.203 -44.812 -28.438 1 95.25 94 GLY A N 1
ATOM 737 C CA . GLY A 1 94 ? -14 -44.125 -29.422 1 95.25 94 GLY A CA 1
ATOM 738 C C . GLY A 1 94 ? -13.219 -43.75 -30.672 1 95.25 94 GLY A C 1
ATOM 739 O O . GLY A 1 94 ? -13.75 -43.844 -31.781 1 95.25 94 GLY A O 1
ATOM 740 N N . LEU A 1 95 ? -12 -43.375 -30.531 1 94.75 95 LEU A N 1
ATOM 741 C CA . LEU A 1 95 ? -11.164 -43.062 -31.688 1 94.75 95 LEU A CA 1
ATOM 742 C C . LEU A 1 95 ? -10.859 -44.312 -32.5 1 94.75 95 LEU A C 1
ATOM 744 O O . LEU A 1 95 ? -10.828 -44.25 -33.75 1 94.75 95 LEU A O 1
ATOM 748 N N . TYR A 1 96 ? -10.688 -45.438 -31.828 1 91.38 96 TYR A N 1
ATOM 749 C CA . TYR A 1 96 ? -10.5 -46.688 -32.531 1 91.38 96 TYR A CA 1
ATOM 750 C C . TYR A 1 96 ? -11.781 -47.094 -33.25 1 91.38 96 TYR A C 1
ATOM 752 O O . TYR A 1 96 ? -11.727 -47.688 -34.344 1 91.38 96 TYR A O 1
ATOM 760 N N . PHE A 1 97 ? -12.875 -46.812 -32.594 1 90.88 97 PHE A N 1
ATOM 761 C CA . PHE A 1 97 ? -14.18 -47.094 -33.188 1 90.88 97 PHE A CA 1
ATOM 762 C C . PHE A 1 97 ? -14.344 -46.406 -34.531 1 90.88 97 PHE A C 1
ATOM 764 O O . PHE A 1 97 ? -14.773 -47.031 -35.5 1 90.88 97 PHE A O 1
ATOM 771 N N . PHE A 1 98 ? -13.992 -45.156 -34.594 1 90.75 98 PHE A N 1
ATOM 772 C CA . PHE A 1 98 ? -14.141 -44.375 -35.812 1 90.75 98 PHE A CA 1
ATOM 773 C C . PHE A 1 98 ? -13.164 -44.844 -36.875 1 90.75 98 PHE A C 1
ATOM 775 O O . PHE A 1 98 ? -13.43 -44.688 -38.094 1 90.75 98 PHE A O 1
ATOM 782 N N . MET A 1 99 ? -12.039 -45.281 -36.438 1 86.12 99 MET A N 1
ATOM 783 C CA . MET A 1 99 ? -11.023 -45.781 -37.375 1 86.12 99 MET A CA 1
ATOM 784 C C . MET A 1 99 ? -11.516 -47.062 -38.094 1 86.12 99 MET A C 1
ATOM 786 O O . MET A 1 99 ? -11.188 -47.281 -39.25 1 86.12 99 MET A O 1
ATOM 790 N N . GLY A 1 100 ? -12.578 -47.781 -37.531 1 74.94 100 GLY A N 1
ATOM 791 C CA . GLY A 1 100 ? -13.188 -48.938 -38.156 1 74.94 100 GLY A CA 1
ATOM 792 C C . GLY A 1 100 ? -12.18 -50 -38.531 1 74.94 100 GLY A C 1
ATOM 793 O O . GLY A 1 100 ? -11.016 -49.938 -38.125 1 74.94 100 GLY A O 1
ATOM 794 N N . GLU A 1 101 ? -12.656 -51.125 -39.062 1 59.81 101 GLU A N 1
ATOM 795 C CA . GLU A 1 101 ? -11.867 -52.25 -39.625 1 59.81 101 GLU A CA 1
ATOM 796 C C . GLU A 1 101 ? -11.062 -51.812 -40.844 1 59.81 101 GLU A C 1
ATOM 798 O O . GLU A 1 101 ? -10.211 -52.562 -41.312 1 59.81 101 GLU A O 1
ATOM 803 N N . SER A 1 102 ? -11.445 -50.781 -41.344 1 52.75 102 SER A N 1
ATOM 804 C CA . SER A 1 102 ? -10.742 -50.344 -42.562 1 52.75 102 SER A CA 1
ATOM 805 C C . SER A 1 102 ? -9.281 -50.031 -42.281 1 52.75 102 SER A C 1
ATOM 807 O O . SER A 1 102 ? -8.594 -49.438 -43.094 1 52.75 102 SER A O 1
ATOM 809 N N . SER A 1 103 ? -8.883 -50.156 -41.094 1 51.44 103 SER A N 1
ATOM 810 C CA . SER A 1 103 ? -7.48 -49.906 -40.75 1 51.44 103 SER A CA 1
ATOM 811 C C . SER A 1 103 ? -6.543 -50.5 -41.812 1 51.44 103 SER A C 1
ATOM 813 O O . SER A 1 103 ? -5.332 -50.562 -41.594 1 51.44 103 SER A O 1
ATOM 815 N N . ARG A 1 104 ? -7.039 -51.375 -42.594 1 50.19 104 ARG A N 1
ATOM 816 C CA . ARG A 1 104 ? -6.09 -52.062 -43.469 1 50.19 104 ARG A CA 1
ATOM 817 C C . ARG A 1 104 ? -5.262 -51.062 -44.281 1 50.19 104 ARG A C 1
ATOM 819 O O . ARG A 1 104 ? -4.094 -51.312 -44.562 1 50.19 104 ARG A O 1
ATOM 826 N N . GLU A 1 105 ? -5.973 -50.031 -44.938 1 50.62 105 GLU A N 1
ATOM 827 C CA . GLU A 1 105 ? -5.031 -49.25 -45.719 1 50.62 105 GLU A CA 1
ATOM 828 C C . GLU A 1 105 ? -4.645 -47.969 -45 1 50.62 105 GLU A C 1
ATOM 830 O O . GLU A 1 105 ? -5.465 -47.062 -44.844 1 50.62 105 GLU A O 1
ATOM 835 N N . GLU A 1 106 ? -3.756 -47.969 -44.031 1 54.66 106 GLU A N 1
ATOM 836 C CA . GLU A 1 106 ? -3.109 -46.906 -43.312 1 54.66 106 GLU A CA 1
ATOM 837 C C . GLU A 1 106 ? -3.17 -45.594 -44.094 1 54.66 106 GLU A C 1
ATOM 839 O O . GLU A 1 106 ? -2.992 -44.5 -43.531 1 54.66 106 GLU A O 1
ATOM 844 N N . SER A 1 107 ? -3.475 -45.719 -45.312 1 59.19 107 SER A N 1
ATOM 845 C CA . SER A 1 107 ? -3.311 -44.562 -46.188 1 59.19 107 SER A CA 1
ATOM 846 C C . SER A 1 107 ? -4.625 -43.812 -46.375 1 59.19 107 SER A C 1
ATOM 848 O O . SER A 1 107 ? -4.66 -42.75 -47 1 59.19 107 SER A O 1
ATOM 850 N N . ALA A 1 108 ? -5.699 -44.25 -45.688 1 78.31 108 ALA A N 1
ATOM 851 C CA . ALA A 1 108 ? -6.957 -43.531 -45.906 1 78.31 108 ALA A CA 1
ATOM 852 C C . ALA A 1 108 ? -7.039 -42.281 -45.031 1 78.31 108 ALA A C 1
ATOM 854 O O . ALA A 1 108 ? -6.531 -42.25 -43.906 1 78.31 108 ALA A O 1
ATOM 855 N N . PRO A 1 109 ? -7.457 -41.156 -45.562 1 85.19 109 PRO A N 1
ATOM 856 C CA . PRO A 1 109 ? -7.523 -39.844 -44.906 1 85.19 109 PRO A CA 1
ATOM 857 C C . PRO A 1 109 ? -8.203 -39.906 -43.531 1 85.19 109 PRO A C 1
ATOM 859 O O . PRO A 1 109 ? -7.766 -39.219 -42.594 1 85.19 109 PRO A O 1
ATOM 862 N N . LEU A 1 110 ? -9.195 -40.719 -43.375 1 88.88 110 LEU A N 1
ATOM 863 C CA . LEU A 1 110 ? -9.891 -40.812 -42.125 1 88.88 110 LEU A CA 1
ATOM 864 C C . LEU A 1 110 ? -9.016 -41.531 -41.062 1 88.88 110 LEU A C 1
ATOM 866 O O . LEU A 1 110 ? -8.984 -41.125 -39.906 1 88.88 110 LEU A O 1
ATOM 870 N N . ALA A 1 111 ? -8.305 -42.5 -41.531 1 89.06 111 ALA A N 1
ATOM 871 C CA . ALA A 1 111 ? -7.402 -43.25 -40.625 1 89.06 111 ALA A CA 1
ATOM 872 C C . ALA A 1 111 ? -6.266 -42.344 -40.156 1 89.06 111 ALA A C 1
ATOM 874 O O . ALA A 1 111 ? -5.863 -42.406 -39 1 89.06 111 ALA A O 1
ATOM 875 N N . LYS A 1 112 ? -5.859 -41.562 -41.062 1 89.69 112 LYS A N 1
ATOM 876 C CA . LYS A 1 112 ? -4.797 -40.625 -40.688 1 89.69 112 LYS A CA 1
ATOM 877 C C . LYS A 1 112 ? -5.277 -39.625 -39.656 1 89.69 112 LYS A C 1
ATOM 879 O O . LYS A 1 112 ? -4.543 -39.281 -38.719 1 89.69 112 LYS A O 1
ATOM 884 N N . LEU A 1 113 ? -6.445 -39.125 -39.844 1 93.81 113 LEU A N 1
ATOM 885 C CA . LEU A 1 113 ? -7.016 -38.188 -38.875 1 93.81 113 LEU A CA 1
ATOM 886 C C . LEU A 1 113 ? -7.195 -38.844 -37.5 1 93.81 113 LEU A C 1
ATOM 888 O O . LEU A 1 113 ? -6.855 -38.25 -36.469 1 93.81 113 LEU A O 1
ATOM 892 N N . CYS A 1 114 ? -7.711 -40 -37.5 1 94.12 114 CYS A N 1
ATOM 893 C CA . CYS A 1 114 ? -7.918 -40.75 -36.25 1 94.12 114 CYS A CA 1
ATOM 894 C C . CYS A 1 114 ? -6.59 -41 -35.531 1 94.12 114 CYS A C 1
ATOM 896 O O . CYS A 1 114 ? -6.504 -40.875 -34.312 1 94.12 114 CYS A O 1
ATOM 898 N N . HIS A 1 115 ? -5.602 -41.25 -36.344 1 91 115 HIS A N 1
ATOM 899 C CA . HIS A 1 115 ? -4.281 -41.5 -35.75 1 91 115 HIS A CA 1
ATOM 900 C C . HIS A 1 115 ? -3.727 -40.219 -35.125 1 91 115 HIS A C 1
ATOM 902 O O . HIS A 1 115 ? -3.133 -40.25 -34.062 1 91 115 HIS A O 1
ATOM 908 N N . GLN A 1 116 ? -3.953 -39.188 -35.844 1 93.56 116 GLN A N 1
ATOM 909 C CA . GLN A 1 116 ? -3.518 -37.906 -35.281 1 93.56 116 GLN A CA 1
ATOM 910 C C . GLN A 1 116 ? -4.23 -37.594 -34 1 93.56 116 GLN A C 1
ATOM 912 O O . GLN A 1 116 ? -3.609 -37.125 -33.031 1 93.56 116 GLN A O 1
ATOM 917 N N . CYS A 1 117 ? -5.457 -37.812 -33.969 1 96.5 117 CYS A N 1
ATOM 918 C CA . CYS A 1 117 ? -6.238 -37.562 -32.75 1 96.5 117 CYS A CA 1
ATOM 919 C C . CYS A 1 117 ? -5.805 -38.531 -31.625 1 96.5 117 CYS A C 1
ATOM 921 O O . CYS A 1 117 ? -5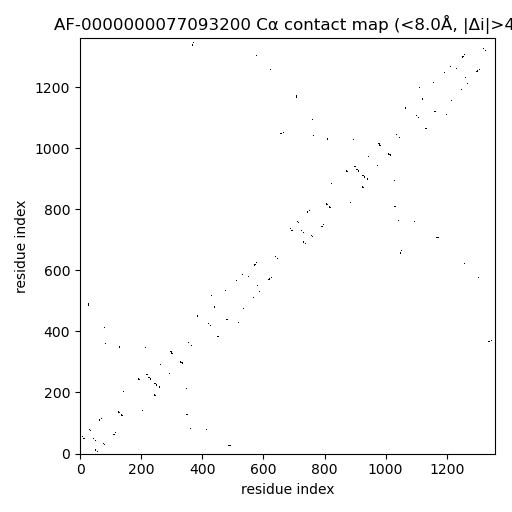.793 -38.125 -30.453 1 96.5 117 CYS A O 1
ATOM 923 N N . LEU A 1 118 ? -5.426 -39.719 -32.031 1 95.06 118 LEU A N 1
ATOM 924 C CA . LEU A 1 118 ? -4.965 -40.688 -31.031 1 95.06 118 LEU A CA 1
ATOM 925 C C . LEU A 1 118 ? -3.641 -40.25 -30.422 1 95.06 118 LEU A C 1
ATOM 927 O O . LEU A 1 118 ? -3.441 -40.375 -29.203 1 95.06 118 LEU A O 1
ATOM 931 N N . VAL A 1 119 ? -2.789 -39.75 -31.219 1 93.19 119 VAL A N 1
ATOM 932 C CA . VAL A 1 119 ? -1.509 -39.25 -30.734 1 93.19 119 VAL A CA 1
ATOM 933 C C . VAL A 1 119 ? -1.741 -38.094 -29.781 1 93.19 119 VAL A C 1
ATOM 935 O O . VAL A 1 119 ? -1.102 -38 -28.719 1 93.19 119 VAL A O 1
ATOM 938 N N . SER A 1 120 ? -2.652 -37.25 -30.172 1 95.75 120 SER A N 1
ATOM 939 C CA . SER A 1 120 ? -2.996 -36.094 -29.312 1 95.75 120 SER A CA 1
ATOM 940 C C . SER A 1 120 ? -3.588 -36.562 -27.984 1 95.75 120 SER A C 1
ATOM 942 O O . SER A 1 120 ? -3.256 -36.031 -26.938 1 95.75 120 SER A O 1
ATOM 944 N N . GLN A 1 121 ? -4.469 -37.469 -28.094 1 97.06 121 GLN A N 1
ATOM 945 C CA . GLN A 1 121 ? -5.086 -38.062 -26.906 1 97.06 121 GLN A CA 1
ATOM 946 C C . GLN A 1 121 ? -4.035 -38.656 -25.984 1 97.06 121 GLN A C 1
ATOM 948 O O . GLN A 1 121 ? -4.078 -38.469 -24.781 1 97.06 121 GLN A O 1
ATOM 953 N N . GLN A 1 122 ? -3.08 -39.406 -26.516 1 95.31 122 GLN A N 1
ATOM 954 C CA . GLN A 1 122 ? -2.018 -40.031 -25.734 1 95.31 122 GLN A CA 1
ATOM 955 C C . GLN A 1 122 ? -1.11 -39 -25.078 1 95.31 122 GLN A C 1
ATOM 957 O O . GLN A 1 122 ? -0.67 -39.188 -23.953 1 95.31 122 GLN A O 1
ATOM 962 N N . GLU A 1 123 ? -0.9 -37.969 -25.797 1 94.88 123 GLU A N 1
ATOM 963 C CA . GLU A 1 123 ? -0.094 -36.906 -25.234 1 94.88 123 GLU A CA 1
ATOM 964 C C . GLU A 1 123 ? -0.805 -36.25 -24.047 1 94.88 123 GLU A C 1
ATOM 966 O O . GLU A 1 123 ? -0.189 -35.969 -23.016 1 94.88 123 GLU A O 1
ATOM 971 N N . CYS A 1 124 ? -2.064 -35.938 -24.219 1 96.38 124 CYS A N 1
ATOM 972 C CA . CYS A 1 124 ? -2.848 -35.344 -23.141 1 96.38 124 CYS A CA 1
ATOM 973 C C . CYS A 1 124 ? -2.855 -36.25 -21.922 1 96.38 124 CYS A C 1
ATOM 975 O O . CYS A 1 124 ? -2.729 -35.781 -20.797 1 96.38 124 CYS A O 1
ATOM 977 N N . PHE A 1 125 ? -3.01 -37.469 -22.234 1 96.75 125 PHE A N 1
ATOM 978 C CA . PHE A 1 125 ? -3.033 -38.469 -21.156 1 96.75 125 PHE A CA 1
ATOM 979 C C . PHE A 1 125 ? -1.691 -38.5 -20.438 1 96.75 125 PHE A C 1
ATOM 981 O O . PHE A 1 125 ? -1.643 -38.531 -19.203 1 96.75 125 PHE A O 1
ATOM 988 N N . ALA A 1 126 ? -0.604 -38.531 -21.234 1 96.12 126 ALA A N 1
ATOM 989 C CA . ALA A 1 126 ? 0.739 -38.625 -20.672 1 96.12 126 ALA A CA 1
ATOM 990 C C . ALA A 1 126 ? 1.018 -37.406 -19.781 1 96.12 126 ALA A C 1
ATOM 992 O O . ALA A 1 126 ? 1.672 -37.531 -18.734 1 96.12 126 ALA A O 1
ATOM 993 N N . VAL A 1 127 ? 0.518 -36.281 -20.125 1 96.12 127 VAL A N 1
ATOM 994 C CA . VAL A 1 127 ? 0.727 -35.062 -19.359 1 96.12 127 VAL A CA 1
ATOM 995 C C . VAL A 1 127 ? -0.101 -35.094 -18.078 1 96.12 127 VAL A C 1
ATOM 997 O O . VAL A 1 127 ? 0.401 -34.812 -16.984 1 96.12 127 VAL A O 1
ATOM 1000 N N . ALA A 1 128 ? -1.322 -35.5 -18.188 1 96.81 128 ALA A N 1
ATOM 1001 C CA . ALA A 1 128 ? -2.25 -35.5 -17.062 1 96.81 128 ALA A CA 1
ATOM 1002 C C . ALA A 1 128 ? -1.837 -36.531 -16.016 1 96.81 128 ALA A C 1
ATOM 1004 O O . ALA A 1 128 ? -2.008 -36.312 -14.812 1 96.81 128 ALA A O 1
ATOM 1005 N N . PHE A 1 129 ? -1.276 -37.625 -16.453 1 96.56 129 PHE A N 1
ATOM 1006 C CA . PHE A 1 129 ? -0.95 -38.719 -15.555 1 96.56 129 PHE A CA 1
ATOM 1007 C C . PHE A 1 129 ? 0.556 -38.812 -15.344 1 96.56 129 PHE A C 1
ATOM 1009 O O . PHE A 1 129 ? 1.082 -39.906 -15.07 1 96.56 129 PHE A O 1
ATOM 1016 N N . TRP A 1 130 ? 1.174 -37.656 -15.57 1 95.88 130 TRP A N 1
ATOM 1017 C CA . TRP A 1 130 ? 2.602 -37.625 -15.273 1 95.88 130 TRP A CA 1
ATOM 1018 C C . TRP A 1 130 ? 2.881 -38.156 -13.867 1 95.88 130 TRP A C 1
ATOM 1020 O O . TRP A 1 130 ? 2.129 -37.875 -12.93 1 95.88 130 TRP A O 1
ATOM 1030 N N . GLY A 1 131 ? 4.004 -38.938 -13.703 1 92.19 131 GLY A N 1
ATOM 1031 C CA . GLY A 1 131 ? 4.352 -39.562 -12.422 1 92.19 131 GLY A CA 1
ATOM 1032 C C . GLY A 1 131 ? 3.873 -41 -12.289 1 92.19 131 GLY A C 1
ATOM 1033 O O . GLY A 1 131 ? 4.312 -41.719 -11.391 1 92.19 131 GLY A O 1
ATOM 1034 N N . CYS A 1 132 ? 3.01 -41.344 -13.148 1 93.94 132 CYS A N 1
ATOM 1035 C CA . CYS A 1 132 ? 2.48 -42.719 -13.141 1 93.94 132 CYS A CA 1
ATOM 1036 C C . CYS A 1 132 ? 3.15 -43.562 -14.219 1 93.94 132 CYS A C 1
ATOM 1038 O O . CYS A 1 132 ? 3.701 -43.031 -15.18 1 93.94 132 CYS A O 1
ATOM 1040 N N . TRP A 1 133 ? 3.035 -44.812 -13.977 1 92.31 133 TRP A N 1
ATOM 1041 C CA . TRP A 1 133 ? 3.641 -45.719 -14.938 1 92.31 133 TRP A CA 1
ATOM 1042 C C . TRP A 1 133 ? 2.932 -45.656 -16.281 1 92.31 133 TRP A C 1
ATOM 1044 O O . TRP A 1 133 ? 3.564 -45.781 -17.328 1 92.31 133 TRP A O 1
ATOM 1054 N N . SER A 1 134 ? 1.656 -45.469 -16.281 1 92.56 134 SER A N 1
ATOM 1055 C CA . SER A 1 134 ? 0.892 -45.406 -17.531 1 92.56 134 SER A CA 1
ATOM 1056 C C . SER A 1 134 ? 1.41 -44.312 -18.438 1 92.56 134 SER A C 1
ATOM 1058 O O . SER A 1 134 ? 1.438 -44.469 -19.656 1 92.56 134 SER A O 1
ATOM 1060 N N . SER A 1 135 ? 1.776 -43.25 -17.859 1 94.62 135 SER A N 1
ATOM 1061 C CA . SER A 1 135 ? 2.338 -42.156 -18.625 1 94.62 135 SER A CA 1
ATOM 1062 C C . SER A 1 135 ? 3.688 -42.531 -19.234 1 94.62 135 SER A C 1
ATOM 1064 O O . SER A 1 135 ? 3.941 -42.281 -20.406 1 94.62 135 SER A O 1
ATOM 1066 N N . VAL A 1 136 ? 4.535 -43.156 -18.438 1 95.06 136 VAL A N 1
ATOM 1067 C CA . VAL A 1 136 ? 5.879 -43.531 -18.875 1 95.06 136 VAL A CA 1
ATOM 1068 C C . VAL A 1 136 ? 5.797 -44.562 -20 1 95.06 136 VAL A C 1
ATOM 1070 O O . VAL A 1 136 ? 6.527 -44.469 -20.984 1 95.06 136 VAL A O 1
ATOM 1073 N N . VAL A 1 137 ? 4.93 -45.5 -19.875 1 94.88 137 VAL A N 1
ATOM 1074 C CA . VAL A 1 137 ? 4.797 -46.562 -20.859 1 94.88 137 VAL A CA 1
ATOM 1075 C C . VAL A 1 137 ? 4.34 -46 -22.203 1 94.88 137 VAL A C 1
ATOM 1077 O O . VAL A 1 137 ? 4.863 -46.344 -23.25 1 94.88 137 VAL A O 1
ATOM 1080 N N . ILE A 1 138 ? 3.395 -45.125 -22.141 1 94.19 138 ILE A N 1
ATOM 1081 C CA . ILE A 1 138 ? 2.883 -44.5 -23.359 1 94.19 138 ILE A CA 1
ATOM 1082 C C . ILE A 1 138 ? 3.998 -43.75 -24.047 1 94.19 138 ILE A C 1
ATOM 1084 O O . ILE A 1 138 ? 4.172 -43.844 -25.266 1 94.19 138 ILE A O 1
ATOM 1088 N N . ARG A 1 139 ? 4.766 -43 -23.297 1 95 139 ARG A N 1
ATOM 1089 C CA . ARG A 1 139 ? 5.852 -42.219 -23.875 1 95 139 ARG A CA 1
ATOM 1090 C C . ARG A 1 139 ? 6.957 -43.125 -24.422 1 95 139 ARG A C 1
ATOM 1092 O O . ARG A 1 139 ? 7.566 -42.844 -25.438 1 95 139 ARG A O 1
ATOM 1099 N N . LEU A 1 140 ? 7.223 -44.156 -23.656 1 95.62 140 LEU A N 1
ATOM 1100 C CA . LEU A 1 140 ? 8.219 -45.125 -24.109 1 95.62 140 LEU A CA 1
ATOM 1101 C C . LEU A 1 140 ? 7.785 -45.781 -25.406 1 95.62 140 LEU A C 1
ATOM 1103 O O . LEU A 1 140 ? 8.586 -45.906 -26.344 1 95.62 140 LEU A O 1
ATOM 1107 N N . GLU A 1 141 ? 6.57 -46.188 -25.531 1 92.75 141 GLU A N 1
ATOM 1108 C CA . GLU A 1 141 ? 6.039 -46.812 -26.734 1 92.75 141 GLU A CA 1
ATOM 1109 C C . GLU A 1 141 ? 6.094 -45.875 -27.922 1 92.75 141 GLU A C 1
ATOM 1111 O O . GLU A 1 141 ? 6.469 -46.25 -29.031 1 92.75 141 GLU A O 1
ATOM 1116 N N . LEU A 1 142 ? 5.684 -44.688 -27.641 1 90.88 142 LEU A N 1
ATOM 1117 C CA . LEU A 1 142 ? 5.734 -43.688 -28.703 1 90.88 142 LEU A CA 1
ATOM 1118 C C . LEU A 1 142 ? 7.164 -43.469 -29.172 1 90.88 142 LEU A C 1
ATOM 1120 O O . LEU A 1 142 ? 7.41 -43.312 -30.375 1 90.88 142 LEU A O 1
ATOM 1124 N N . HIS A 1 143 ? 8.047 -43.406 -28.25 1 93.44 143 HIS A N 1
ATOM 1125 C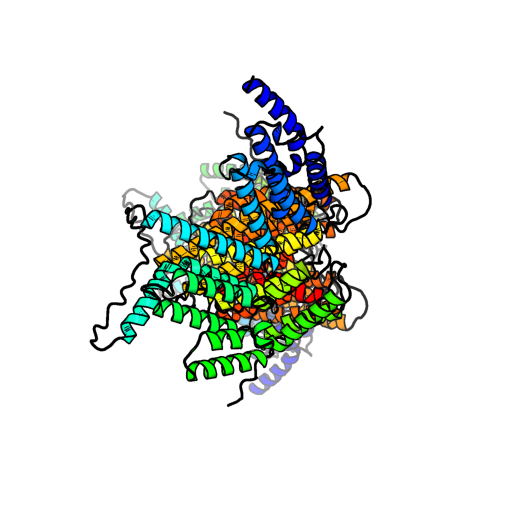 CA . HIS A 1 143 ? 9.453 -43.219 -28.594 1 93.44 143 HIS A CA 1
ATOM 1126 C C . HIS A 1 143 ? 10 -44.406 -29.375 1 93.44 143 HIS A C 1
ATOM 1128 O O . HIS A 1 143 ? 10.695 -44.219 -30.375 1 93.44 143 HIS A O 1
ATOM 1134 N N . MET A 1 144 ? 9.703 -45.594 -28.984 1 92.5 144 MET A N 1
ATOM 1135 C CA . MET A 1 144 ? 10.18 -46.812 -29.641 1 92.5 144 MET A CA 1
ATOM 1136 C C . MET A 1 144 ? 9.609 -46.906 -31.062 1 92.5 144 MET A C 1
ATOM 1138 O O . MET A 1 144 ? 10.297 -47.344 -31.984 1 92.5 144 MET A O 1
ATOM 1142 N N . THR A 1 145 ? 8.398 -46.531 -31.188 1 87.5 145 THR A N 1
ATOM 1143 C CA . THR A 1 145 ? 7.762 -46.531 -32.5 1 87.5 145 THR A CA 1
ATOM 1144 C C . THR A 1 145 ? 8.445 -45.531 -33.438 1 87.5 145 THR A C 1
ATOM 1146 O O . THR A 1 145 ? 8.641 -45.781 -34.625 1 87.5 145 THR A O 1
ATOM 1149 N N . SER A 1 146 ? 8.727 -44.438 -32.875 1 89.25 146 SER A N 1
ATOM 1150 C CA . SER A 1 146 ? 9.414 -43.406 -33.656 1 89.25 146 SER A CA 1
ATOM 1151 C C . SER A 1 146 ? 10.805 -43.875 -34.094 1 89.25 146 SER A C 1
ATOM 1153 O O . SER A 1 146 ? 11.258 -43.562 -35.188 1 89.25 146 SER A O 1
ATOM 1155 N N . LEU A 1 147 ? 11.461 -44.594 -33.219 1 90.62 147 LEU A N 1
ATOM 1156 C CA . LEU A 1 147 ? 12.789 -45.125 -33.531 1 90.62 147 LEU A CA 1
ATOM 1157 C C . LEU A 1 147 ? 12.711 -46.188 -34.625 1 90.62 147 LEU A C 1
ATOM 1159 O O . LEU A 1 147 ? 13.555 -46.25 -35.531 1 90.62 147 LEU A O 1
ATOM 1163 N N . ALA A 1 148 ? 11.734 -46.938 -34.562 1 85.25 148 ALA A N 1
ATOM 1164 C CA . ALA A 1 148 ? 11.547 -48 -35.562 1 85.25 148 ALA A CA 1
ATOM 1165 C C . ALA A 1 148 ? 11.234 -47.375 -36.938 1 85.25 148 ALA A C 1
ATOM 1167 O O . ALA A 1 148 ? 11.719 -47.875 -37.969 1 85.25 148 ALA A O 1
ATOM 1168 N N . ALA A 1 149 ? 10.484 -46.375 -36.906 1 79.06 149 ALA A N 1
ATOM 1169 C CA . ALA A 1 149 ? 10.133 -45.719 -38.156 1 79.06 149 ALA A CA 1
ATOM 1170 C C . ALA A 1 149 ? 11.352 -45.031 -38.781 1 79.06 149 ALA A C 1
ATOM 1172 O O . ALA A 1 149 ? 11.523 -45.031 -40 1 79.06 149 ALA A O 1
ATOM 1173 N N . ALA A 1 150 ? 12.086 -44.406 -37.938 1 75.94 150 ALA A N 1
ATOM 1174 C CA . ALA A 1 150 ? 13.297 -43.75 -38.406 1 75.94 150 ALA A CA 1
ATOM 1175 C C . ALA A 1 150 ? 14.289 -44.75 -38.969 1 75.94 150 ALA A C 1
ATOM 1177 O O . ALA A 1 150 ? 14.938 -44.5 -40 1 75.94 150 ALA A O 1
ATOM 1178 N N . ALA A 1 151 ? 14.445 -45.844 -38.344 1 69.5 151 ALA A N 1
ATOM 1179 C CA . ALA A 1 151 ? 15.328 -46.906 -38.812 1 69.5 151 ALA A CA 1
ATOM 1180 C C . ALA A 1 151 ? 14.852 -47.469 -40.156 1 69.5 151 ALA A C 1
ATOM 1182 O O . ALA A 1 151 ? 15.664 -47.75 -41.031 1 69.5 151 ALA A O 1
ATOM 1183 N N . ALA A 1 152 ? 13.539 -47.469 -40.312 1 64.81 152 ALA A N 1
ATOM 1184 C CA . ALA A 1 152 ? 12.969 -47.938 -41.562 1 64.81 152 ALA A CA 1
ATOM 1185 C C . ALA A 1 152 ? 13.172 -46.938 -42.688 1 64.81 152 ALA A C 1
ATOM 1187 O O . ALA A 1 152 ? 13.398 -47.344 -43.844 1 64.81 152 ALA A O 1
ATOM 1188 N N . SER A 1 153 ? 13.031 -45.688 -42.312 1 60.88 153 SER A N 1
ATOM 1189 C CA . SER A 1 153 ? 13.227 -44.656 -43.344 1 60.88 153 SER A CA 1
ATOM 1190 C C . SER A 1 153 ? 14.688 -44.562 -43.781 1 60.88 153 SER A C 1
ATOM 1192 O O . SER A 1 153 ? 14.977 -44.281 -44.938 1 60.88 153 SER A O 1
ATOM 1194 N N . GLU A 1 154 ? 15.602 -44.594 -42.875 1 54.44 154 GLU A N 1
ATOM 1195 C CA . GLU A 1 154 ? 17.016 -44.594 -43.219 1 54.44 154 GLU A CA 1
ATOM 1196 C C . GLU A 1 154 ? 17.375 -45.812 -44.062 1 54.44 154 GLU A C 1
ATOM 1198 O O . GLU A 1 154 ? 18.203 -45.75 -44.969 1 54.44 154 GLU A O 1
ATOM 1203 N N . LEU A 1 155 ? 16.75 -46.906 -43.688 1 46.66 155 LEU A N 1
ATOM 1204 C CA . LEU A 1 155 ? 17 -48.094 -44.5 1 46.66 155 LEU A CA 1
ATOM 1205 C C . LEU A 1 155 ? 16.469 -47.875 -45.938 1 46.66 155 LEU A C 1
ATOM 1207 O O . LEU A 1 155 ? 17.062 -48.344 -46.906 1 46.66 155 LEU A O 1
ATOM 1211 N N . GLU A 1 156 ? 15.391 -47.094 -45.969 1 43.59 156 GLU A N 1
ATOM 1212 C CA . GLU A 1 156 ? 14.914 -46.781 -47.312 1 43.59 156 GLU A CA 1
ATOM 1213 C C . GLU A 1 156 ? 15.805 -45.75 -48 1 43.59 156 GLU A C 1
ATOM 1215 O O . GLU A 1 156 ? 15.969 -45.781 -49.219 1 43.59 156 GLU A O 1
ATOM 1220 N N . VAL A 1 157 ? 16.156 -44.656 -47.156 1 42.06 157 VAL A N 1
ATOM 1221 C CA . VAL A 1 157 ? 17.016 -43.656 -47.781 1 42.06 157 VAL A CA 1
ATOM 1222 C C . VAL A 1 157 ? 18.375 -44.25 -48.125 1 42.06 157 VAL A C 1
ATOM 1224 O O . VAL A 1 157 ? 19 -43.844 -49.125 1 42.06 157 VAL A O 1
ATOM 1227 N N . GLU A 1 158 ? 18.953 -45.125 -47.312 1 38.56 158 GLU A N 1
ATOM 1228 C CA . GLU A 1 158 ? 20.203 -45.719 -47.781 1 38.56 158 GLU A CA 1
ATOM 1229 C C . GLU A 1 158 ? 19.984 -46.469 -49.094 1 38.56 158 GLU A C 1
ATOM 1231 O O . GLU A 1 158 ? 20.953 -46.875 -49.719 1 38.56 158 GLU A O 1
ATOM 1236 N N . LYS A 1 159 ? 18.797 -47.062 -49.5 1 35.59 159 LYS A N 1
ATOM 1237 C CA . LYS A 1 159 ? 18.734 -47.469 -50.906 1 35.59 159 LYS A CA 1
ATOM 1238 C C . LYS A 1 159 ? 18.812 -46.281 -51.844 1 35.59 159 LYS A C 1
ATOM 1240 O O . LYS A 1 159 ? 19.25 -46.406 -53 1 35.59 159 LYS A O 1
ATOM 1245 N N . ASN A 1 160 ? 17.922 -45.219 -51.531 1 30.14 160 ASN A N 1
ATOM 1246 C CA . ASN A 1 160 ? 18.078 -44.094 -52.438 1 30.14 160 ASN A CA 1
ATOM 1247 C C . ASN A 1 160 ? 19.188 -43.125 -51.969 1 30.14 160 ASN A C 1
ATOM 1249 O O . ASN A 1 160 ? 19.422 -43 -50.781 1 30.14 160 ASN A O 1
ATOM 1253 N N . GLY A 1 161 ? 20.391 -42.875 -52.656 1 27.58 161 GLY A N 1
ATOM 1254 C CA . GLY A 1 161 ? 21.672 -42.219 -52.562 1 27.58 161 GLY A CA 1
ATOM 1255 C C . GLY A 1 161 ? 21.594 -40.844 -51.906 1 27.58 161 GLY A C 1
ATOM 1256 O O . GLY A 1 161 ? 22.547 -40.062 -51.938 1 27.58 161 GLY A O 1
ATOM 1257 N N . GLU A 1 162 ? 20.422 -40.156 -51.969 1 27.11 162 GLU A N 1
ATOM 1258 C CA . GLU A 1 162 ? 20.547 -38.688 -51.781 1 27.11 162 GLU A CA 1
ATOM 1259 C C . GLU A 1 162 ? 20.828 -38.344 -50.344 1 27.11 162 GLU A C 1
ATOM 1261 O O . GLU A 1 162 ? 20.109 -38.781 -49.438 1 27.11 162 GLU A O 1
ATOM 1266 N N . ASN A 1 163 ? 22.172 -38.094 -49.938 1 26.77 163 ASN A N 1
ATOM 1267 C CA . ASN A 1 163 ? 22.844 -37.594 -48.75 1 26.77 163 ASN A CA 1
ATOM 1268 C C . ASN A 1 163 ? 22.172 -36.312 -48.188 1 26.77 163 ASN A C 1
ATOM 1270 O O . ASN A 1 163 ? 22.219 -35.281 -48.844 1 26.77 163 ASN A O 1
ATOM 1274 N N . GLY A 1 164 ? 20.938 -36.219 -47.969 1 23.73 164 GLY A N 1
ATOM 1275 C CA . GLY A 1 164 ? 20.516 -34.906 -47.469 1 23.73 164 GLY A CA 1
ATOM 1276 C C . GLY A 1 164 ? 21.219 -34.5 -46.188 1 23.73 164 GLY A C 1
ATOM 1277 O O . GLY A 1 164 ? 21.328 -35.312 -45.25 1 23.73 164 GLY A O 1
ATOM 1278 N N . ASP A 1 165 ? 22.219 -33.531 -46.219 1 25.27 165 ASP A N 1
ATOM 1279 C CA . ASP A 1 165 ? 23.062 -32.781 -45.312 1 25.27 165 ASP A CA 1
ATOM 1280 C C . ASP A 1 165 ? 22.25 -32.094 -44.219 1 25.27 165 ASP A C 1
ATOM 1282 O O . ASP A 1 165 ? 21.656 -31.031 -44.469 1 25.27 165 ASP A O 1
ATOM 1286 N N . GLY A 1 166 ? 21.234 -32.625 -43.719 1 24.06 166 GLY A N 1
ATOM 1287 C CA . GLY A 1 166 ? 20.672 -31.688 -42.719 1 24.06 166 GLY A CA 1
ATOM 1288 C C . GLY A 1 166 ? 21.656 -31.312 -41.656 1 24.06 166 GLY A C 1
ATOM 1289 O O . GLY A 1 166 ? 22.234 -32.188 -41 1 24.06 166 GLY A O 1
ATOM 1290 N N . ASP A 1 167 ? 22.375 -30.109 -41.781 1 25.72 167 ASP A N 1
ATOM 1291 C CA . ASP A 1 167 ? 23.281 -29.281 -40.969 1 25.72 167 ASP A CA 1
ATOM 1292 C C . ASP A 1 167 ? 22.703 -29.016 -39.594 1 25.72 167 ASP A C 1
ATOM 1294 O O . ASP A 1 167 ? 21.766 -28.234 -39.438 1 25.72 167 ASP A O 1
ATOM 1298 N N . VAL A 1 168 ? 22.234 -29.906 -38.875 1 25.56 168 VAL A N 1
ATOM 1299 C CA . VAL A 1 168 ? 22.016 -29.359 -37.531 1 25.56 168 VAL A CA 1
ATOM 1300 C C . VAL A 1 168 ? 23.328 -28.859 -36.969 1 25.56 168 VAL A C 1
ATOM 1302 O O . VAL A 1 168 ? 24.266 -29.641 -36.75 1 25.56 168 VAL A O 1
ATOM 1305 N N . ALA A 1 169 ? 23.766 -27.656 -37.344 1 23.89 169 ALA A N 1
ATOM 1306 C CA . ALA A 1 169 ? 24.891 -26.859 -36.875 1 23.89 169 ALA A CA 1
ATOM 1307 C C . ALA A 1 169 ? 24.969 -26.859 -35.344 1 23.89 169 ALA A C 1
ATOM 1309 O O . ALA A 1 169 ? 24.109 -26.281 -34.656 1 23.89 169 ALA A O 1
ATOM 1310 N N . PHE A 1 170 ? 25.297 -27.875 -34.719 1 25.14 170 PHE A N 1
ATOM 1311 C CA . PHE A 1 170 ? 25.781 -27.703 -33.344 1 25.14 170 PHE A CA 1
ATOM 1312 C C . PHE A 1 170 ? 26.938 -26.703 -33.312 1 25.14 170 PHE A C 1
ATOM 1314 O O . PHE A 1 170 ? 27.891 -26.812 -34.062 1 25.14 170 PHE A O 1
ATOM 1321 N N . GLU A 1 171 ? 26.703 -25.406 -33.188 1 24.55 171 GLU A N 1
ATOM 1322 C CA . GLU A 1 171 ? 27.75 -24.422 -32.938 1 24.55 171 GLU A CA 1
ATOM 1323 C C . GLU A 1 171 ? 28.891 -25.031 -32.125 1 24.55 171 GLU A C 1
ATOM 1325 O O . GLU A 1 171 ? 28.656 -25.562 -31.031 1 24.55 171 GLU A O 1
ATOM 1330 N N . GLU A 1 172 ? 29.969 -25.469 -32.781 1 25.72 172 GLU A N 1
ATOM 1331 C CA . GLU A 1 172 ? 31.328 -25.859 -32.438 1 25.72 172 GLU A CA 1
ATOM 1332 C C . GLU A 1 172 ? 31.969 -24.812 -31.5 1 25.72 172 GLU A C 1
ATOM 1334 O O . GLU A 1 172 ? 32.281 -23.703 -31.922 1 25.72 172 GLU A O 1
ATOM 1339 N N . GLY A 1 173 ? 31.438 -24.422 -30.391 1 23.12 173 GLY A N 1
ATOM 1340 C CA . GLY A 1 173 ? 32.469 -23.688 -29.672 1 23.12 173 GLY A CA 1
ATOM 1341 C C . GLY A 1 173 ? 33.844 -24.281 -29.828 1 23.12 173 GLY A C 1
ATOM 1342 O O . GLY A 1 173 ? 34 -25.453 -30.172 1 23.12 173 GLY A O 1
ATOM 1343 N N . GLU A 1 174 ? 34.875 -23.344 -29.938 1 25.02 174 GLU A N 1
ATOM 1344 C CA . GLU A 1 174 ? 36.281 -23.297 -30.234 1 25.02 174 GLU A CA 1
ATOM 1345 C C . GLU A 1 174 ? 37.062 -24.281 -29.359 1 25.02 174 GLU A C 1
ATOM 1347 O O . GLU A 1 174 ? 37.656 -23.891 -28.359 1 25.02 174 GLU A O 1
ATOM 1352 N N . GLU A 1 175 ? 36.531 -25.281 -28.672 1 22.72 175 GLU A N 1
ATOM 1353 C CA . GLU A 1 175 ? 37.688 -25.875 -28.016 1 22.72 175 GLU A CA 1
ATOM 1354 C C . GLU A 1 175 ? 38.719 -26.328 -29.047 1 22.72 175 GLU A C 1
ATOM 1356 O O . GLU A 1 175 ? 38.469 -27.234 -29.844 1 22.72 175 GLU A O 1
ATOM 1361 N N . LYS A 1 176 ? 39.562 -25.406 -29.5 1 24.05 176 LYS A N 1
ATOM 1362 C CA . LYS A 1 176 ? 40.812 -25.469 -30.281 1 24.05 176 LYS A CA 1
ATOM 1363 C C . LYS A 1 176 ? 41.688 -26.641 -29.828 1 24.05 176 LYS A C 1
ATOM 1365 O O . LYS A 1 176 ? 42.312 -27.312 -30.656 1 24.05 176 LYS A O 1
ATOM 1370 N N . ASP A 1 177 ? 42.188 -26.5 -28.516 1 21.73 177 ASP A N 1
ATOM 1371 C CA . ASP A 1 177 ? 43.625 -26.562 -28.469 1 21.73 177 ASP A CA 1
ATOM 1372 C C . ASP A 1 177 ? 44.156 -27.891 -29.031 1 21.73 177 ASP A C 1
ATOM 1374 O O . ASP A 1 177 ? 45.062 -27.906 -29.859 1 21.73 177 ASP A O 1
ATOM 1378 N N . GLU A 1 178 ? 44.406 -28.844 -27.984 1 21.89 178 GLU A N 1
ATOM 1379 C CA . GLU A 1 178 ? 45.656 -29.547 -27.844 1 21.89 178 GLU A CA 1
ATOM 1380 C C . GLU A 1 178 ? 45.781 -30.688 -28.844 1 21.89 178 GLU A C 1
ATOM 1382 O O . GLU A 1 178 ? 44.844 -31.453 -29.047 1 21.89 178 GLU A O 1
ATOM 1387 N N . GLU A 1 179 ? 46.781 -30.641 -29.75 1 23.11 179 GLU A N 1
ATOM 1388 C CA . GLU A 1 179 ? 47.438 -31.359 -30.828 1 23.11 179 GLU A CA 1
ATOM 1389 C C . GLU A 1 179 ? 47.781 -32.812 -30.406 1 23.11 179 GLU A C 1
ATOM 1391 O O . GLU A 1 179 ? 48.312 -33.562 -31.203 1 23.11 179 GLU A O 1
ATOM 1396 N N . GLU A 1 180 ? 48.094 -33.094 -29.062 1 24.53 180 GLU A N 1
ATOM 1397 C CA . GLU A 1 180 ? 49.188 -34.062 -29 1 24.53 180 GLU A CA 1
ATOM 1398 C C . GLU A 1 180 ? 48.812 -35.375 -29.688 1 24.53 180 GLU A C 1
ATOM 1400 O O . GLU A 1 180 ? 47.625 -35.688 -29.797 1 24.53 180 GLU A O 1
ATOM 1405 N N . GLU A 1 181 ? 49.844 -36.25 -29.984 1 25.88 181 GLU A N 1
ATOM 1406 C CA . GLU A 1 181 ? 50.344 -37.344 -30.828 1 25.88 181 GLU A CA 1
ATOM 1407 C C . GLU A 1 181 ? 49.625 -38.656 -30.516 1 25.88 181 GLU A C 1
ATOM 1409 O O . GLU A 1 181 ? 49.5 -39.531 -31.391 1 25.88 181 GLU A O 1
ATOM 1414 N N . GLY A 1 182 ? 49.812 -39.188 -29.203 1 27.09 182 GLY A N 1
ATOM 1415 C CA . GLY A 1 182 ? 50 -40.625 -29.094 1 27.09 182 GLY A CA 1
ATOM 1416 C C . GLY A 1 182 ? 48.719 -41.406 -29.359 1 27.09 182 GLY A C 1
ATOM 1417 O O . GLY A 1 182 ? 47.625 -40.844 -29.438 1 27.09 182 GLY A O 1
ATOM 1418 N N . VAL A 1 183 ? 48.5 -42.656 -28.797 1 32.16 183 VAL A N 1
ATOM 1419 C CA . VAL A 1 183 ? 47.75 -43.812 -29.234 1 32.16 183 VAL A CA 1
ATOM 1420 C C . VAL A 1 183 ? 46.25 -43.5 -29.234 1 32.16 183 VAL A C 1
ATOM 1422 O O . VAL A 1 183 ? 45.844 -42.5 -28.641 1 32.16 183 VAL A O 1
ATOM 1425 N N . ASN A 1 184 ? 45.156 -44.688 -29.266 1 36.72 184 ASN A N 1
ATOM 1426 C CA . ASN A 1 184 ? 43.938 -45.344 -29.672 1 36.72 184 ASN A CA 1
ATOM 1427 C C . ASN A 1 184 ? 42.75 -44.906 -28.812 1 36.72 184 ASN A C 1
ATOM 1429 O O . ASN A 1 184 ? 41.594 -45.281 -29.094 1 36.72 184 ASN A O 1
ATOM 1433 N N . THR A 1 185 ? 42.844 -44.688 -27.641 1 44.75 185 THR A N 1
ATOM 1434 C CA . THR A 1 185 ? 41.812 -44.281 -26.703 1 44.75 185 THR A CA 1
ATOM 1435 C C . THR A 1 185 ? 41.062 -43.062 -27.219 1 44.75 185 THR A C 1
ATOM 1437 O O . THR A 1 185 ? 39.906 -42.812 -26.859 1 44.75 185 THR A O 1
ATOM 1440 N N . GLU A 1 186 ? 41.75 -42.281 -27.875 1 50.81 186 GLU A N 1
ATOM 1441 C CA . GLU A 1 186 ? 41.25 -41.031 -28.391 1 50.81 186 GLU A CA 1
ATOM 1442 C C . GLU A 1 186 ? 40.156 -41.25 -29.453 1 50.81 186 GLU A C 1
ATOM 1444 O O . GLU A 1 186 ? 39.188 -40.5 -29.547 1 50.81 186 GLU A O 1
ATOM 1449 N N . ASP A 1 187 ? 40.344 -42.5 -30.062 1 60.56 187 ASP A N 1
ATOM 1450 C CA . ASP A 1 187 ? 39.438 -42.781 -31.172 1 60.56 187 ASP A CA 1
ATOM 1451 C C . ASP A 1 187 ? 38.062 -43.188 -30.641 1 60.56 187 ASP A C 1
ATOM 1453 O O . ASP A 1 187 ? 37.031 -42.812 -31.188 1 60.56 187 ASP A O 1
ATOM 1457 N N . VAL A 1 188 ? 38.062 -43.844 -29.484 1 65.5 188 VAL A N 1
ATOM 1458 C CA . VAL A 1 188 ? 36.781 -44.312 -28.938 1 65.5 188 VAL A CA 1
ATOM 1459 C C . VAL A 1 188 ? 36.031 -43.125 -28.359 1 65.5 188 VAL A C 1
ATOM 1461 O O . VAL A 1 188 ? 34.812 -43.031 -28.547 1 65.5 188 VAL A O 1
ATOM 1464 N N . ASP A 1 189 ? 36.781 -42.281 -27.797 1 76.56 189 ASP A N 1
ATOM 1465 C CA . ASP A 1 189 ? 36.125 -41.125 -27.203 1 76.56 189 ASP A CA 1
ATOM 1466 C C . ASP A 1 189 ? 35.5 -40.25 -28.281 1 76.56 189 ASP A C 1
ATOM 1468 O O . ASP A 1 189 ? 34.375 -39.75 -28.094 1 76.56 189 ASP A O 1
ATOM 1472 N N . LEU A 1 190 ? 36.219 -40.25 -29.312 1 79.38 190 LEU A N 1
ATOM 1473 C CA . LEU A 1 190 ? 35.688 -39.469 -30.422 1 79.38 190 LEU A CA 1
ATOM 1474 C C . LEU A 1 190 ? 34.469 -40.156 -31.047 1 79.38 190 LEU A C 1
ATOM 1476 O O . LEU A 1 190 ? 33.531 -39.5 -31.453 1 79.38 190 LEU A O 1
ATOM 1480 N N . SER A 1 191 ? 34.594 -41.469 -31.031 1 83.5 191 SER A N 1
ATOM 1481 C CA . SER A 1 191 ? 33.469 -42.219 -31.578 1 83.5 191 SER A CA 1
ATOM 1482 C C . SER A 1 191 ? 32.25 -42.094 -30.688 1 83.5 191 SER A C 1
ATOM 1484 O O . SER A 1 191 ? 31.109 -42.031 -31.188 1 83.5 191 SER A O 1
ATOM 1486 N N . ILE A 1 192 ? 32.438 -42.062 -29.453 1 84.88 192 ILE A N 1
ATOM 1487 C CA . ILE A 1 192 ? 31.344 -41.906 -28.5 1 84.88 192 ILE A CA 1
ATOM 1488 C C . ILE A 1 192 ? 30.703 -40.531 -28.672 1 84.88 192 ILE A C 1
ATOM 1490 O O . ILE A 1 192 ? 29.484 -40.406 -28.719 1 84.88 192 ILE A O 1
ATOM 1494 N N . LEU A 1 193 ? 31.562 -39.594 -28.859 1 85 193 LEU A N 1
ATOM 1495 C CA . LEU A 1 193 ? 31.078 -38.25 -29.031 1 85 193 LEU A CA 1
ATOM 1496 C C . LEU A 1 193 ? 30.281 -38.094 -30.328 1 85 193 LEU A C 1
ATOM 1498 O O . LEU A 1 193 ? 29.25 -37.438 -30.375 1 85 193 LEU A O 1
ATOM 1502 N N . ARG A 1 194 ? 30.75 -38.75 -31.328 1 84.12 194 ARG A N 1
ATOM 1503 C CA . ARG A 1 194 ? 30.094 -38.719 -32.625 1 84.12 194 ARG A CA 1
ATOM 1504 C C . ARG A 1 194 ? 28.734 -39.406 -32.594 1 84.12 194 ARG A C 1
ATOM 1506 O O . ARG A 1 194 ? 27.734 -38.875 -33.094 1 84.12 194 ARG A O 1
ATOM 1513 N N . LEU A 1 195 ? 28.766 -40.469 -32 1 86.62 195 LEU A N 1
ATOM 1514 C CA . LEU A 1 195 ? 27.516 -41.219 -31.922 1 86.62 195 LEU A CA 1
ATOM 1515 C C . LEU A 1 195 ? 26.5 -40.5 -31.047 1 86.62 195 LEU A C 1
ATOM 1517 O O . LEU A 1 195 ? 25.312 -40.469 -31.359 1 86.62 195 LEU A O 1
ATOM 1521 N N . ARG A 1 196 ? 26.969 -39.906 -30.016 1 86.88 196 ARG A N 1
ATOM 1522 C CA . ARG A 1 196 ? 26.094 -39.156 -29.125 1 86.88 196 ARG A CA 1
ATOM 1523 C C . ARG A 1 196 ? 25.5 -37.969 -29.844 1 86.88 196 ARG A C 1
ATOM 1525 O O . ARG A 1 196 ? 24.312 -37.625 -29.641 1 86.88 196 ARG A O 1
ATOM 1532 N N . ARG A 1 197 ? 26.281 -37.375 -30.562 1 85.94 197 ARG A N 1
ATOM 1533 C CA . ARG A 1 197 ? 25.797 -36.25 -31.312 1 85.94 197 ARG A CA 1
ATOM 1534 C C . ARG A 1 197 ? 24.781 -36.656 -32.375 1 85.94 197 ARG A C 1
ATOM 1536 O O . ARG A 1 197 ? 23.781 -35.969 -32.562 1 85.94 197 ARG A O 1
ATOM 1543 N N . ARG A 1 198 ? 25.062 -37.781 -32.938 1 87.12 198 ARG A N 1
ATOM 1544 C CA . ARG A 1 198 ? 24.188 -38.281 -34 1 87.12 198 ARG A CA 1
ATOM 1545 C C . ARG A 1 198 ? 22.844 -38.719 -33.406 1 87.12 198 ARG A C 1
ATOM 1547 O O . ARG A 1 198 ? 21.797 -38.531 -34.031 1 87.12 198 ARG A O 1
ATOM 1554 N N . CYS A 1 199 ? 22.891 -39.281 -32.219 1 91.12 199 CYS A N 1
ATOM 1555 C CA . CYS A 1 199 ? 21.688 -39.812 -31.609 1 91.12 199 CYS A CA 1
ATOM 1556 C C . CYS A 1 199 ? 21.266 -39 -30.406 1 91.12 199 CYS A C 1
ATOM 1558 O O . CYS A 1 199 ? 20.734 -39.531 -29.422 1 91.12 199 CYS A O 1
ATOM 1560 N N . TYR A 1 200 ? 21.5 -37.781 -30.484 1 90.06 200 TYR A N 1
ATOM 1561 C CA . TYR A 1 200 ? 21.25 -36.906 -29.328 1 90.06 200 TYR A CA 1
ATOM 1562 C C . TYR A 1 200 ? 19.781 -36.906 -28.953 1 90.06 200 TYR A C 1
ATOM 1564 O O . TYR A 1 200 ? 19.438 -37.062 -27.781 1 90.06 200 TYR A O 1
ATOM 1572 N N . SER A 1 201 ? 18.969 -36.781 -29.922 1 91.25 201 SER A N 1
ATOM 1573 C CA . SER A 1 201 ? 17.531 -36.656 -29.672 1 91.25 201 SER A CA 1
ATOM 1574 C C . SER A 1 201 ? 16.984 -37.938 -29.031 1 91.25 201 SER A C 1
ATOM 1576 O O . SER A 1 201 ? 16.172 -37.875 -28.109 1 91.25 201 SER A O 1
ATOM 1578 N N . GLU A 1 202 ? 17.469 -39.031 -29.531 1 93.38 202 GLU A N 1
ATOM 1579 C CA . GLU A 1 202 ? 17 -40.312 -29.031 1 93.38 202 GLU A CA 1
ATOM 1580 C C . GLU A 1 202 ? 17.484 -40.562 -27.594 1 93.38 202 GLU A C 1
ATOM 1582 O O . GLU A 1 202 ? 16.719 -40.938 -26.734 1 93.38 202 GLU A O 1
ATOM 1587 N N . LEU A 1 203 ? 18.703 -40.25 -27.391 1 93.25 203 LEU A N 1
ATOM 1588 C CA . LEU A 1 203 ? 19.281 -40.469 -26.062 1 93.25 203 LEU A CA 1
ATOM 1589 C C . LEU A 1 203 ? 18.688 -39.5 -25.047 1 93.25 203 LEU A C 1
ATOM 1591 O O . LEU A 1 203 ? 18.484 -39.844 -23.891 1 93.25 203 LEU A O 1
ATOM 1595 N N . TYR A 1 204 ? 18.375 -38.312 -25.547 1 93.88 204 TYR A N 1
ATOM 1596 C CA . TYR A 1 204 ? 17.719 -37.312 -24.719 1 93.88 204 TYR A CA 1
ATOM 1597 C C . TYR A 1 204 ? 16.359 -37.812 -24.234 1 93.88 204 TYR A C 1
ATOM 1599 O O . TYR A 1 204 ? 16.031 -37.688 -23.047 1 93.88 204 TYR A O 1
ATOM 1607 N N . GLN A 1 205 ? 15.664 -38.406 -25.078 1 94.69 205 GLN A N 1
ATOM 1608 C CA . GLN A 1 205 ? 14.336 -38.906 -24.719 1 94.69 205 GLN A CA 1
ATOM 1609 C C . GLN A 1 205 ? 14.414 -40.062 -23.719 1 94.69 205 GLN A C 1
ATOM 1611 O O . GLN A 1 205 ? 13.609 -40.156 -22.797 1 94.69 205 GLN A O 1
ATOM 1616 N N . PHE A 1 206 ? 15.336 -40.938 -23.906 1 95.31 206 PHE A N 1
ATOM 1617 C CA . PHE A 1 206 ? 15.516 -42.031 -22.953 1 95.31 206 PHE A CA 1
ATOM 1618 C C . PHE A 1 206 ? 15.906 -41.5 -21.578 1 95.31 206 PHE A C 1
ATOM 1620 O O . PHE A 1 206 ? 15.43 -42 -20.562 1 95.31 206 PHE A O 1
ATOM 1627 N N . GLN A 1 207 ? 16.75 -40.5 -21.625 1 93.5 207 GLN A N 1
ATOM 1628 C CA . GLN A 1 207 ? 17.156 -39.875 -20.359 1 93.5 207 GLN A CA 1
ATOM 1629 C C . GLN A 1 207 ? 15.977 -39.281 -19.625 1 93.5 207 GLN A C 1
ATOM 1631 O O . GLN A 1 207 ? 15.836 -39.406 -18.406 1 93.5 207 GLN A O 1
ATOM 1636 N N . ARG A 1 208 ? 15.133 -38.594 -20.344 1 94.44 208 ARG A N 1
ATOM 1637 C CA . ARG A 1 208 ? 13.945 -37.938 -19.781 1 94.44 208 ARG A CA 1
ATOM 1638 C C . ARG A 1 208 ? 12.992 -39 -19.219 1 94.44 208 ARG A C 1
ATOM 1640 O O . ARG A 1 208 ? 12.445 -38.812 -18.125 1 94.44 208 ARG A O 1
ATOM 1647 N N . LEU A 1 209 ? 12.852 -40.031 -19.922 1 95.94 209 LEU A N 1
ATOM 1648 C CA . LEU A 1 209 ? 11.945 -41.094 -19.5 1 95.94 209 LEU A CA 1
ATOM 1649 C C . LEU A 1 209 ? 12.477 -41.812 -18.25 1 95.94 209 LEU A C 1
ATOM 1651 O O . LEU A 1 209 ? 11.703 -42.188 -17.375 1 95.94 209 LEU A O 1
ATOM 1655 N N . ALA A 1 210 ? 13.781 -41.969 -18.25 1 95.38 210 ALA A N 1
ATOM 1656 C CA . ALA A 1 210 ? 14.391 -42.594 -17.078 1 95.38 210 ALA A CA 1
ATOM 1657 C C . ALA A 1 210 ? 14.195 -41.75 -15.828 1 95.38 210 ALA A C 1
ATOM 1659 O O . ALA A 1 210 ? 13.93 -42.281 -14.742 1 95.38 210 ALA A O 1
ATOM 1660 N N . HIS A 1 211 ? 14.336 -40.5 -16.031 1 94.38 211 HIS A N 1
ATOM 1661 C CA . HIS A 1 211 ? 14.117 -39.562 -14.93 1 94.38 211 HIS A CA 1
ATOM 1662 C C . HIS A 1 211 ? 12.672 -39.625 -14.438 1 94.38 211 HIS A C 1
ATOM 1664 O O . HIS A 1 211 ? 12.422 -39.688 -13.234 1 94.38 211 HIS A O 1
ATOM 1670 N N . ASP A 1 212 ? 11.742 -39.656 -15.367 1 95 212 ASP A N 1
ATOM 1671 C CA . ASP A 1 212 ? 10.32 -39.656 -15.023 1 95 212 ASP A CA 1
ATOM 1672 C C . ASP A 1 212 ? 9.922 -40.938 -14.32 1 95 212 ASP A C 1
ATOM 1674 O O . ASP A 1 212 ? 8.969 -40.969 -13.539 1 95 212 ASP A O 1
ATOM 1678 N N . ALA A 1 213 ? 10.688 -41.969 -14.578 1 96.12 213 ALA A N 1
ATOM 1679 C CA . ALA A 1 213 ? 10.328 -43.281 -14.07 1 96.12 213 ALA A CA 1
ATOM 1680 C C . ALA A 1 213 ? 11.102 -43.625 -12.805 1 96.12 213 ALA A C 1
ATOM 1682 O O . ALA A 1 213 ? 10.828 -44.625 -12.148 1 96.12 213 ALA A O 1
ATOM 1683 N N . ALA A 1 214 ? 12 -42.812 -12.445 1 95.44 214 ALA A N 1
ATOM 1684 C CA . ALA A 1 214 ? 12.977 -43.156 -11.406 1 95.44 214 ALA A CA 1
ATOM 1685 C C . ALA A 1 214 ? 12.281 -43.531 -10.102 1 95.44 214 ALA A C 1
ATOM 1687 O O . ALA A 1 214 ? 12.805 -44.344 -9.32 1 95.44 214 ALA A O 1
ATOM 1688 N N . HIS A 1 215 ? 11.117 -42.938 -9.789 1 94.94 215 HIS A N 1
ATOM 1689 C CA . HIS A 1 215 ? 10.43 -43.188 -8.531 1 94.94 215 HIS A CA 1
ATOM 1690 C C . HIS A 1 215 ? 9.578 -44.469 -8.617 1 94.94 215 HIS A C 1
ATOM 1692 O O . HIS A 1 215 ? 9.055 -44.938 -7.605 1 94.94 215 HIS A O 1
ATOM 1698 N N . LEU A 1 216 ? 9.438 -45.031 -9.812 1 95.69 216 LEU A N 1
ATOM 1699 C CA . LEU A 1 216 ? 8.617 -46.219 -10.031 1 95.69 216 LEU A CA 1
ATOM 1700 C C . LEU A 1 216 ? 9.43 -47.469 -9.805 1 95.69 216 LEU A C 1
ATOM 1702 O O . LEU A 1 216 ? 9.922 -48.062 -10.766 1 95.69 216 LEU A O 1
ATOM 1706 N N . PHE A 1 217 ? 9.484 -47.938 -8.641 1 95.62 217 PHE A N 1
ATOM 1707 C CA . PHE A 1 217 ? 10.336 -49.031 -8.164 1 95.62 217 PHE A CA 1
ATOM 1708 C C . PHE A 1 217 ? 10.102 -50.281 -8.984 1 95.62 217 PHE A C 1
ATOM 1710 O O . PHE A 1 217 ? 11.047 -50.969 -9.352 1 95.62 217 PHE A O 1
ATOM 1717 N N . GLY A 1 218 ? 8.961 -50.594 -9.344 1 92.88 218 GLY A N 1
ATOM 1718 C CA . GLY A 1 218 ? 8.602 -51.875 -9.969 1 92.88 218 GLY A CA 1
ATOM 1719 C C . GLY A 1 218 ? 8.898 -51.906 -11.453 1 92.88 218 GLY A C 1
ATOM 1720 O O . GLY A 1 218 ? 9.094 -52.969 -12.023 1 92.88 218 GLY A O 1
ATOM 1721 N N . SER A 1 219 ? 8.969 -50.781 -12.133 1 92.44 219 SER A N 1
ATOM 1722 C CA . SER A 1 219 ? 9.008 -50.812 -13.594 1 92.44 219 SER A CA 1
ATOM 1723 C C . SER A 1 219 ? 10.141 -49.938 -14.133 1 92.44 219 SER A C 1
ATOM 1725 O O . SER A 1 219 ? 10.289 -49.781 -15.344 1 92.44 219 SER A O 1
ATOM 1727 N N . TYR A 1 220 ? 10.961 -49.406 -13.32 1 94.75 220 TYR A N 1
ATOM 1728 C CA . TYR A 1 220 ? 11.977 -48.438 -13.719 1 94.75 220 TYR A CA 1
ATOM 1729 C C . TYR A 1 220 ? 12.898 -49 -14.789 1 94.75 220 TYR A C 1
ATOM 1731 O O . TYR A 1 220 ? 13.219 -48.344 -15.773 1 94.75 220 TYR A O 1
ATOM 1739 N N . THR A 1 221 ? 13.328 -50.219 -14.664 1 94.81 221 THR A N 1
ATOM 1740 C CA . THR A 1 221 ? 14.383 -50.781 -15.492 1 94.81 221 THR A CA 1
ATOM 1741 C C . THR A 1 221 ? 13.891 -51.031 -16.906 1 94.81 221 THR A C 1
ATOM 1743 O O . THR A 1 221 ? 14.688 -51.25 -17.828 1 94.81 221 THR A O 1
ATOM 1746 N N . MET A 1 222 ? 12.578 -50.938 -17.141 1 94.75 222 MET A N 1
ATOM 1747 C CA . MET A 1 222 ? 12.031 -51.156 -18.484 1 94.75 222 MET A CA 1
ATOM 1748 C C . MET A 1 222 ? 12.562 -50.094 -19.453 1 94.75 222 MET A C 1
ATOM 1750 O O . MET A 1 222 ? 12.773 -50.375 -20.625 1 94.75 222 MET A O 1
ATOM 1754 N N . VAL A 1 223 ? 12.773 -48.906 -18.969 1 95.94 223 VAL A N 1
ATOM 1755 C CA . VAL A 1 223 ? 13.289 -47.812 -19.797 1 95.94 223 VAL A CA 1
ATOM 1756 C C . VAL A 1 223 ? 14.734 -48.125 -20.203 1 95.94 223 VAL A C 1
ATOM 1758 O O . VAL A 1 223 ? 15.086 -48.031 -21.375 1 95.94 223 VAL A O 1
ATOM 1761 N N . GLY A 1 224 ? 15.555 -48.531 -19.219 1 96.12 224 GLY A N 1
ATOM 1762 C CA . GLY A 1 224 ? 16.938 -48.875 -19.516 1 96.12 224 GLY A CA 1
ATOM 1763 C C . GLY A 1 224 ? 17.062 -50.062 -20.438 1 96.12 224 GLY A C 1
ATOM 1764 O O . GLY A 1 224 ? 17.922 -50.062 -21.328 1 96.12 224 GLY A O 1
ATOM 1765 N N . ARG A 1 225 ? 16.281 -51.062 -20.297 1 95.56 225 ARG A N 1
ATOM 1766 C CA . ARG A 1 225 ? 16.281 -52.219 -21.156 1 95.56 225 ARG A CA 1
ATOM 1767 C C . ARG A 1 225 ? 15.961 -51.875 -22.594 1 95.56 225 ARG A C 1
ATOM 1769 O O . ARG A 1 225 ? 16.578 -52.375 -23.531 1 95.56 225 ARG A O 1
ATOM 1776 N N . ALA A 1 226 ? 14.938 -51.031 -22.719 1 96.06 226 ALA A N 1
ATOM 1777 C CA . ALA A 1 226 ? 14.555 -50.594 -24.062 1 96.06 226 ALA A CA 1
ATOM 1778 C C . ALA A 1 226 ? 15.688 -49.812 -24.719 1 96.06 226 ALA A C 1
ATOM 1780 O O . ALA A 1 226 ? 15.953 -49.969 -25.922 1 96.06 226 ALA A O 1
ATOM 1781 N N . GLU A 1 227 ? 16.312 -48.938 -23.969 1 96 227 GLU A N 1
ATOM 1782 C CA . GLU A 1 227 ? 17.438 -48.156 -24.469 1 96 227 GLU A CA 1
ATOM 1783 C C . GLU A 1 227 ? 18.578 -49.062 -24.922 1 96 227 GLU A C 1
ATOM 1785 O O . GLU A 1 227 ? 19.109 -48.906 -26.016 1 96 227 GLU A O 1
ATOM 1790 N N . ARG A 1 228 ? 19 -50.031 -24.156 1 95.31 228 ARG A N 1
ATOM 1791 C CA . ARG A 1 228 ? 20.094 -50.938 -24.469 1 95.31 228 ARG A CA 1
ATOM 1792 C C . ARG A 1 228 ? 19.75 -51.844 -25.656 1 95.31 228 ARG A C 1
ATOM 1794 O O . ARG A 1 228 ? 20.609 -52.125 -26.5 1 95.31 228 ARG A O 1
ATOM 1801 N N . GLN A 1 229 ? 18.516 -52.25 -25.703 1 93.81 229 GLN A N 1
ATOM 1802 C CA . GLN A 1 229 ? 18.078 -53.031 -26.844 1 93.81 229 GLN A CA 1
ATOM 1803 C C . GLN A 1 229 ? 18.172 -52.25 -28.141 1 93.81 229 GLN A C 1
ATOM 1805 O O . GLN A 1 229 ? 18.641 -52.75 -29.156 1 93.81 229 GLN A O 1
ATOM 1810 N N . TRP A 1 230 ? 17.75 -51.031 -28.078 1 94 230 TRP A N 1
ATOM 1811 C CA . TRP A 1 230 ? 17.812 -50.156 -29.25 1 94 230 TRP A CA 1
ATOM 1812 C C . TRP A 1 230 ? 19.266 -49.938 -29.688 1 94 230 TRP A C 1
ATOM 1814 O O . TRP A 1 230 ? 19.578 -50 -30.875 1 94 230 TRP A O 1
ATOM 1824 N N . LEU A 1 231 ? 20.141 -49.656 -28.688 1 92.75 231 LEU A N 1
ATOM 1825 C CA . LEU A 1 231 ? 21.547 -49.406 -28.969 1 92.75 231 LEU A CA 1
ATOM 1826 C C . LEU A 1 231 ? 22.188 -50.656 -29.562 1 92.75 231 LEU A C 1
ATOM 1828 O O . LEU A 1 231 ? 22.984 -50.562 -30.516 1 92.75 231 LEU A O 1
ATOM 1832 N N . THR A 1 232 ? 21.844 -51.812 -29.047 1 90.81 232 THR A N 1
ATOM 1833 C CA . THR A 1 232 ? 22.438 -53.062 -29.5 1 90.81 232 THR A CA 1
ATOM 1834 C C . THR A 1 232 ? 21.906 -53.438 -30.875 1 90.81 232 THR A C 1
ATOM 1836 O O . THR A 1 232 ? 22.688 -53.875 -31.75 1 90.81 232 THR A O 1
ATOM 1839 N N . ASP A 1 233 ? 20.688 -53.25 -31.141 1 88.12 233 ASP A N 1
ATOM 1840 C CA . ASP A 1 233 ? 20.062 -53.625 -32.406 1 88.12 233 ASP A CA 1
ATOM 1841 C C . ASP A 1 233 ? 20.5 -52.719 -33.531 1 88.12 233 ASP A C 1
ATOM 1843 O O . ASP A 1 233 ? 20.641 -53.125 -34.688 1 88.12 233 ASP A O 1
ATOM 1847 N N . THR A 1 234 ? 20.766 -51.5 -33.188 1 88.31 234 THR A N 1
ATOM 1848 C CA . THR A 1 234 ? 21.016 -50.5 -34.219 1 88.31 234 THR A CA 1
ATOM 1849 C C . THR A 1 234 ? 22.516 -50.375 -34.531 1 88.31 234 THR A C 1
ATOM 1851 O O . THR A 1 234 ? 22.906 -50.156 -35.656 1 88.31 234 THR A O 1
ATOM 1854 N N . PHE A 1 235 ? 23.406 -50.562 -33.469 1 87 235 PHE A N 1
ATOM 1855 C CA . PHE A 1 235 ? 24.781 -50.125 -33.688 1 87 235 PHE A CA 1
ATOM 1856 C C . PHE A 1 235 ? 25.766 -51.281 -33.438 1 87 235 PHE A C 1
ATOM 1858 O O . PHE A 1 235 ? 26.953 -51.156 -33.75 1 87 235 PHE A O 1
ATOM 1865 N N . LEU A 1 236 ? 25.609 -52.312 -32.656 1 79 236 LEU A N 1
ATOM 1866 C CA . LEU A 1 236 ? 26.578 -53.281 -32.219 1 79 236 LEU A CA 1
ATOM 1867 C C . LEU A 1 236 ? 27.172 -54.031 -33.406 1 79 236 LEU A C 1
ATOM 1869 O O . LEU A 1 236 ? 28.312 -54.5 -33.344 1 79 236 LEU A O 1
ATOM 1873 N N . LEU A 1 237 ? 26.562 -54.125 -34.625 1 70.62 237 LEU A N 1
ATOM 1874 C CA . LEU A 1 237 ? 27.156 -54.875 -35.75 1 70.62 237 LEU A CA 1
ATOM 1875 C C . LEU A 1 237 ? 27.781 -53.938 -36.75 1 70.62 237 LEU A C 1
ATOM 1877 O O . LEU A 1 237 ? 28.172 -54.375 -37.844 1 70.62 237 LEU A O 1
ATOM 1881 N N . GLY A 1 238 ? 28.016 -52.75 -36.281 1 69.12 238 GLY A N 1
ATOM 1882 C CA . GLY A 1 238 ? 28.531 -51.844 -37.281 1 69.12 238 GLY A CA 1
ATOM 1883 C C . GLY A 1 238 ? 29.781 -51.094 -36.844 1 69.12 238 GLY A C 1
ATOM 1884 O O . GLY A 1 238 ? 30.5 -51.594 -35.969 1 69.12 238 GLY A O 1
ATOM 1885 N N . ARG A 1 239 ? 30.266 -50.031 -37.5 1 73.44 239 ARG A N 1
ATOM 1886 C CA . ARG A 1 239 ? 31.453 -49.219 -37.312 1 73.44 239 ARG A CA 1
ATOM 1887 C C . ARG A 1 239 ? 31.469 -48.594 -35.938 1 73.44 239 ARG A C 1
ATOM 1889 O O . ARG A 1 239 ? 32.531 -48.281 -35.375 1 73.44 239 ARG A O 1
ATOM 1896 N N . ASP A 1 240 ? 30.344 -48.531 -35.344 1 82.38 240 ASP A N 1
ATOM 1897 C CA . ASP A 1 240 ? 30.25 -47.812 -34.094 1 82.38 240 ASP A CA 1
ATOM 1898 C C . ASP A 1 240 ? 30.094 -48.75 -32.906 1 82.38 240 ASP A C 1
ATOM 1900 O O . ASP A 1 240 ? 29.5 -48.375 -31.875 1 82.38 240 ASP A O 1
ATOM 1904 N N . GLU A 1 241 ? 30.5 -49.906 -32.906 1 86.25 241 GLU A N 1
ATOM 1905 C CA . GLU A 1 241 ? 30.281 -50.938 -31.906 1 86.25 241 GLU A CA 1
ATOM 1906 C C . GLU A 1 241 ? 30.875 -50.562 -30.562 1 86.25 241 GLU A C 1
ATOM 1908 O O . GLU A 1 241 ? 30.203 -50.656 -29.531 1 86.25 241 GLU A O 1
ATOM 1913 N N . LYS A 1 242 ? 32.062 -50.062 -30.609 1 85.12 242 LYS A N 1
ATOM 1914 C CA . LYS A 1 242 ? 32.719 -49.688 -29.359 1 85.12 242 LYS A CA 1
ATOM 1915 C C . LYS A 1 242 ? 32.031 -48.531 -28.672 1 85.12 242 LYS A C 1
ATOM 1917 O O . LYS A 1 242 ? 31.922 -48.5 -27.438 1 85.12 242 LYS A O 1
ATOM 1922 N N . ALA A 1 243 ? 31.609 -47.656 -29.484 1 88.81 243 ALA A N 1
ATOM 1923 C CA . ALA A 1 243 ? 30.875 -46.5 -28.953 1 88.81 243 ALA A CA 1
ATOM 1924 C C . ALA A 1 243 ? 29.531 -46.938 -28.375 1 88.81 243 ALA A C 1
ATOM 1926 O O . ALA A 1 243 ? 29.109 -46.438 -27.328 1 88.81 243 ALA A O 1
ATOM 1927 N N . ALA A 1 244 ? 28.906 -47.844 -29.047 1 91.06 244 ALA A N 1
ATOM 1928 C CA . ALA A 1 244 ? 27.625 -48.375 -28.594 1 91.06 244 ALA A CA 1
ATOM 1929 C C . ALA A 1 244 ? 27.781 -49.125 -27.266 1 91.06 244 ALA A C 1
ATOM 1931 O O . ALA A 1 244 ? 26.938 -49 -26.375 1 91.06 244 ALA A O 1
ATOM 1932 N N . GLU A 1 245 ? 28.828 -49.812 -27.141 1 91.31 245 GLU A N 1
ATOM 1933 C CA . GLU A 1 245 ? 29.094 -50.531 -25.906 1 91.31 245 GLU A CA 1
ATOM 1934 C C . GLU A 1 245 ? 29.281 -49.594 -24.734 1 91.31 245 GLU A C 1
ATOM 1936 O O . GLU A 1 245 ? 28.812 -49.844 -23.625 1 91.31 245 GLU A O 1
ATOM 1941 N N . ALA A 1 246 ? 29.969 -48.562 -25.016 1 90.19 246 ALA A N 1
ATOM 1942 C CA . ALA A 1 246 ? 30.188 -47.562 -23.969 1 90.19 246 ALA A CA 1
ATOM 1943 C C . ALA A 1 246 ? 28.859 -46.938 -23.531 1 90.19 246 ALA A C 1
ATOM 1945 O O . ALA A 1 246 ? 28.672 -46.625 -22.344 1 90.19 246 ALA A O 1
ATOM 1946 N N . LEU A 1 247 ? 27.984 -46.688 -24.469 1 91.81 247 LEU A N 1
ATOM 1947 C CA . LEU A 1 247 ? 26.688 -46.094 -24.141 1 91.81 247 LEU A CA 1
ATOM 1948 C C . LEU A 1 247 ? 25.828 -47.094 -23.375 1 91.81 247 LEU A C 1
ATOM 1950 O O . LEU A 1 247 ? 25.062 -46.688 -22.484 1 91.81 247 LEU A O 1
ATOM 1954 N N . VAL A 1 248 ? 25.922 -48.344 -23.719 1 93.38 248 VAL A N 1
ATOM 1955 C CA . VAL A 1 248 ? 25.219 -49.406 -22.984 1 93.38 248 VAL A CA 1
ATOM 1956 C C . VAL A 1 248 ? 25.719 -49.438 -21.547 1 93.38 248 VAL A C 1
ATOM 1958 O O . VAL A 1 248 ? 24.922 -49.562 -20.609 1 93.38 248 VAL A O 1
ATOM 1961 N N . ARG A 1 249 ? 26.984 -49.344 -21.328 1 92.06 249 ARG A N 1
ATOM 1962 C CA . ARG A 1 249 ? 27.562 -49.312 -20 1 92.06 249 ARG A CA 1
ATOM 1963 C C . ARG A 1 249 ? 27.047 -48.125 -19.188 1 92.06 249 ARG A C 1
ATOM 1965 O O . ARG A 1 249 ? 26.797 -48.25 -17.984 1 92.06 249 ARG A O 1
ATOM 1972 N N . ARG A 1 250 ? 26.906 -47.031 -19.875 1 90.88 250 ARG A N 1
ATOM 1973 C CA . ARG A 1 250 ? 26.406 -45.844 -19.219 1 90.88 250 ARG A CA 1
ATOM 1974 C C . ARG A 1 250 ? 24.953 -46.031 -18.781 1 90.88 250 ARG A C 1
ATOM 1976 O O . ARG A 1 250 ? 24.547 -45.562 -17.719 1 90.88 250 ARG A O 1
ATOM 1983 N N . SER A 1 251 ? 24.203 -46.656 -19.641 1 93.31 251 SER A N 1
ATOM 1984 C CA . SER A 1 251 ? 22.812 -46.969 -19.297 1 93.31 251 SER A CA 1
ATOM 1985 C C . SER A 1 251 ? 22.734 -47.844 -18.078 1 93.31 251 SER A C 1
ATOM 1987 O O . SER A 1 251 ? 21.922 -47.625 -17.172 1 93.31 251 SER A O 1
ATOM 1989 N N . PHE A 1 252 ? 23.609 -48.875 -18 1 94.5 252 PHE A N 1
ATOM 1990 C CA . PHE A 1 252 ? 23.656 -49.75 -16.828 1 94.5 252 PHE A CA 1
ATOM 1991 C C . PHE A 1 252 ? 24.047 -48.969 -15.586 1 94.5 252 PHE A C 1
ATOM 1993 O O . PHE A 1 252 ? 23.422 -49.125 -14.531 1 94.5 252 PHE A O 1
ATOM 2000 N N . LYS A 1 253 ? 25.016 -48.125 -15.711 1 92.81 253 LYS A N 1
ATOM 2001 C CA . LYS A 1 253 ? 25.484 -47.312 -14.57 1 92.81 253 LYS A CA 1
ATOM 2002 C C . LYS A 1 253 ? 24.359 -46.469 -14.008 1 92.81 253 LYS A C 1
ATOM 2004 O O . LYS A 1 253 ? 24.234 -46.312 -12.789 1 92.81 253 LYS A O 1
ATOM 2009 N N . ARG A 1 254 ? 23.625 -45.875 -14.883 1 92.38 254 ARG A N 1
ATOM 2010 C CA . ARG A 1 254 ? 22.469 -45.062 -14.477 1 92.38 254 ARG A CA 1
ATOM 2011 C C . ARG A 1 254 ? 21.453 -45.906 -13.719 1 92.38 254 ARG A C 1
ATOM 2013 O O . ARG A 1 254 ? 20.984 -45.531 -12.656 1 92.38 254 ARG A O 1
ATOM 2020 N N . ASP A 1 255 ? 21.141 -47.062 -14.227 1 95.31 255 ASP A N 1
ATOM 2021 C CA . ASP A 1 255 ? 20.094 -47.906 -13.68 1 95.31 255 ASP A CA 1
ATOM 2022 C C . ASP A 1 255 ? 20.5 -48.531 -12.336 1 95.31 255 ASP A C 1
ATOM 2024 O O . ASP A 1 255 ? 19.656 -48.781 -11.477 1 95.31 255 ASP A O 1
ATOM 2028 N N . PHE A 1 256 ? 21.828 -48.719 -12.133 1 95.25 256 PHE A N 1
ATOM 2029 C CA . PHE A 1 256 ? 22.312 -49.281 -10.875 1 95.25 256 PHE A CA 1
ATOM 2030 C C . PHE A 1 256 ? 22.234 -48.25 -9.766 1 95.25 256 PHE A C 1
ATOM 2032 O O . PHE A 1 256 ? 22.297 -48.562 -8.578 1 95.25 256 PHE A O 1
ATOM 2039 N N . GLY A 1 257 ? 22.062 -46.969 -10.172 1 93.31 257 GLY A N 1
ATOM 2040 C CA . GLY A 1 257 ? 22 -45.875 -9.195 1 93.31 257 GLY A CA 1
ATOM 2041 C C . GLY A 1 257 ? 20.578 -45.594 -8.734 1 93.31 257 GLY A C 1
ATOM 2042 O O . GLY A 1 257 ? 20.375 -44.75 -7.852 1 93.31 257 GLY A O 1
ATOM 2043 N N . VAL A 1 258 ? 19.578 -46.219 -9.312 1 95.75 258 VAL A N 1
ATOM 2044 C CA . VAL A 1 258 ? 18.172 -45.969 -8.984 1 95.75 258 VAL A CA 1
ATOM 2045 C C . VAL A 1 258 ? 17.547 -47.25 -8.414 1 95.75 258 VAL A C 1
ATOM 2047 O O . VAL A 1 258 ? 17.672 -48.312 -9.008 1 95.75 258 VAL A O 1
ATOM 2050 N N . PRO A 1 259 ? 16.922 -47.125 -7.219 1 95.94 259 PRO A N 1
ATOM 2051 C CA . PRO A 1 259 ? 16.266 -48.281 -6.641 1 95.94 259 PRO A CA 1
ATOM 2052 C C . PRO A 1 259 ? 15.219 -48.875 -7.574 1 95.94 259 PRO A C 1
ATOM 2054 O O . PRO A 1 259 ? 14.383 -48.156 -8.125 1 95.94 259 PRO A O 1
ATOM 2057 N N . SER A 1 260 ? 15.234 -50.219 -7.789 1 96.44 260 SER A N 1
ATOM 2058 C CA . SER A 1 260 ? 14.266 -50.906 -8.641 1 96.44 260 SER A CA 1
ATOM 2059 C C . SER A 1 260 ? 14.094 -52.344 -8.203 1 96.44 260 SER A C 1
ATOM 2061 O O . SER A 1 260 ? 14.945 -52.906 -7.504 1 96.44 260 SER A O 1
ATOM 2063 N N . ALA A 1 261 ? 13.023 -52.906 -8.602 1 95.31 261 ALA A N 1
ATOM 2064 C CA . ALA A 1 261 ? 12.734 -54.312 -8.273 1 95.31 261 ALA A CA 1
ATOM 2065 C C . ALA A 1 261 ? 13.75 -55.25 -8.922 1 95.31 261 ALA A C 1
ATOM 2067 O O . ALA A 1 261 ? 14.141 -56.25 -8.328 1 95.31 261 ALA A O 1
ATOM 2068 N N . ASP A 1 262 ? 14.195 -54.969 -10.094 1 95 262 ASP A N 1
ATOM 2069 C CA . ASP A 1 262 ? 15.156 -55.781 -10.82 1 95 262 ASP A CA 1
ATOM 2070 C C . ASP A 1 262 ? 16.531 -55.719 -10.172 1 95 262 ASP A C 1
ATOM 2072 O O . ASP A 1 262 ? 17.297 -56.688 -10.242 1 95 262 ASP A O 1
ATOM 2076 N N . LEU A 1 263 ? 16.797 -54.562 -9.688 1 95.31 263 LEU A N 1
ATOM 2077 C CA . LEU A 1 263 ? 18.047 -54.438 -8.922 1 95.31 263 LEU A CA 1
ATOM 2078 C C . LEU A 1 263 ? 17.984 -55.312 -7.66 1 95.31 263 LEU A C 1
ATOM 2080 O O . LEU A 1 263 ? 18.953 -56 -7.32 1 95.31 263 LEU A O 1
ATOM 2084 N N . ASP A 1 264 ? 16.891 -55.25 -7.004 1 92.81 264 ASP A N 1
ATOM 2085 C CA . ASP A 1 264 ? 16.672 -55.969 -5.746 1 92.81 264 ASP A CA 1
ATOM 2086 C C . ASP A 1 264 ? 16.656 -57.469 -5.961 1 92.81 264 ASP A C 1
ATOM 2088 O O . ASP A 1 264 ? 17.172 -58.219 -5.133 1 92.81 264 ASP A O 1
ATOM 2092 N N . SER A 1 265 ? 16.078 -57.969 -7.066 1 93.31 265 SER A N 1
ATOM 2093 C CA . SER A 1 265 ? 15.961 -59.375 -7.363 1 93.31 265 SER A CA 1
ATOM 2094 C C . SER A 1 265 ? 17.266 -59.906 -7.953 1 93.31 265 SER A C 1
ATOM 2096 O O . SER A 1 265 ? 17.453 -61.125 -8.016 1 93.31 265 SER A O 1
ATOM 2098 N N . GLY A 1 266 ? 18.109 -59.062 -8.484 1 92.81 266 GLY A N 1
ATOM 2099 C CA . GLY A 1 266 ? 19.375 -59.469 -9.055 1 92.81 266 GLY A CA 1
ATOM 2100 C C . GLY A 1 266 ? 19.312 -59.625 -10.562 1 92.81 266 GLY A C 1
ATOM 2101 O O . GLY A 1 266 ? 20.344 -59.906 -11.203 1 92.81 266 GLY A O 1
ATOM 2102 N N . VAL A 1 267 ? 18.203 -59.438 -11.125 1 94.25 267 VAL A N 1
ATOM 2103 C CA . VAL A 1 267 ? 18.016 -59.625 -12.562 1 94.25 267 VAL A CA 1
ATOM 2104 C C . VAL A 1 267 ? 18.891 -58.625 -13.32 1 94.25 267 VAL A C 1
ATOM 2106 O O . VAL A 1 267 ? 19.5 -58.969 -14.328 1 94.25 267 VAL A O 1
ATOM 2109 N N . LEU A 1 268 ? 18.969 -57.375 -12.828 1 95.5 268 LEU A N 1
ATOM 2110 C CA . LEU A 1 268 ? 19.766 -56.344 -13.477 1 95.5 268 LEU A CA 1
ATOM 2111 C C . LEU A 1 268 ? 21.25 -56.688 -13.438 1 95.5 268 LEU A C 1
ATOM 2113 O O . LEU A 1 268 ? 21.969 -56.469 -14.414 1 95.5 268 LEU A O 1
ATOM 2117 N N . LEU A 1 269 ? 21.688 -57.25 -12.383 1 93.81 269 LEU A N 1
ATOM 2118 C CA . LEU A 1 269 ? 23.078 -57.656 -12.258 1 93.81 269 LEU A CA 1
ATOM 2119 C C . LEU A 1 269 ? 23.391 -58.812 -13.203 1 93.81 269 LEU A C 1
ATOM 2121 O O . LEU A 1 269 ? 24.484 -58.844 -13.781 1 93.81 269 LEU A O 1
ATOM 2125 N N . ASP A 1 270 ? 22.5 -59.719 -13.375 1 93.81 270 ASP A N 1
ATOM 2126 C CA . ASP A 1 270 ? 22.688 -60.844 -14.297 1 93.81 270 ASP A CA 1
ATOM 2127 C C . ASP A 1 270 ? 22.797 -60.344 -15.742 1 93.81 270 ASP A C 1
ATOM 2129 O O . ASP A 1 270 ? 23.609 -60.875 -16.516 1 93.81 270 ASP A O 1
ATOM 2133 N N . GLU A 1 271 ? 21.938 -59.406 -16.031 1 93.75 271 GLU A N 1
ATOM 2134 C CA . GLU A 1 271 ? 21.984 -58.812 -17.359 1 93.75 271 GLU A CA 1
ATOM 2135 C C . GLU A 1 271 ? 23.344 -58.188 -17.625 1 93.75 271 GLU A C 1
ATOM 2137 O O . GLU A 1 271 ? 23.891 -58.281 -18.719 1 93.75 271 GLU A O 1
ATOM 2142 N N . TYR A 1 272 ? 23.812 -57.438 -16.656 1 94.56 272 TYR A N 1
ATOM 2143 C CA . TYR A 1 272 ? 25.109 -56.781 -16.797 1 94.56 272 TYR A CA 1
ATOM 2144 C C . TYR A 1 272 ? 26.234 -57.812 -16.922 1 94.56 272 TYR A C 1
ATOM 2146 O O . TYR A 1 272 ? 27.172 -57.625 -17.688 1 94.56 272 TYR A O 1
ATOM 2154 N N . HIS A 1 273 ? 26.156 -58.906 -16.219 1 92 273 HIS A N 1
ATOM 2155 C CA . HIS A 1 273 ? 27.156 -59.969 -16.25 1 92 273 HIS A CA 1
ATOM 2156 C C . HIS A 1 273 ? 27.219 -60.625 -17.625 1 92 273 HIS A C 1
ATOM 2158 O O . HIS A 1 273 ? 28.297 -61.031 -18.078 1 92 273 HIS A O 1
ATOM 2164 N N . SER A 1 274 ? 26.125 -60.688 -18.25 1 91.12 274 SER A N 1
ATOM 2165 C CA . SER A 1 274 ? 26.062 -61.25 -19.578 1 91.12 274 SER A CA 1
ATOM 2166 C C . SER A 1 274 ? 26.656 -60.312 -20.625 1 91.12 274 SER A C 1
ATOM 2168 O O . SER A 1 274 ? 27.094 -60.75 -21.688 1 91.12 274 SER A O 1
ATOM 2170 N N . PHE A 1 275 ? 26.641 -59.062 -20.266 1 89.44 275 PHE A N 1
ATOM 2171 C CA . PHE A 1 275 ? 27.125 -58.062 -21.219 1 89.44 275 PHE A CA 1
ATOM 2172 C C . PHE A 1 275 ? 28.609 -57.781 -21 1 89.44 275 PHE A C 1
ATOM 2174 O O . PHE A 1 275 ? 29.375 -57.688 -21.969 1 89.44 275 PHE A O 1
ATOM 2181 N N . GLU A 1 276 ? 28.969 -57.625 -19.75 1 87.31 276 GLU A N 1
ATOM 2182 C CA . GLU A 1 276 ? 30.312 -57.188 -19.406 1 87.31 276 GLU A CA 1
ATOM 2183 C C . GLU A 1 276 ? 31.266 -58.375 -19.266 1 87.31 276 GLU A C 1
ATOM 2185 O O . GLU A 1 276 ? 30.938 -59.344 -18.609 1 87.31 276 GLU A O 1
ATOM 2190 N N . VAL A 1 277 ? 32.344 -58.188 -19.891 1 83 277 VAL A N 1
ATOM 2191 C CA . VAL A 1 277 ? 33.344 -59.25 -19.844 1 83 277 VAL A CA 1
ATOM 2192 C C . VAL A 1 277 ? 34.438 -58.906 -18.844 1 83 277 VAL A C 1
ATOM 2194 O O . VAL A 1 277 ? 35.125 -59.781 -18.328 1 83 277 VAL A O 1
ATOM 2197 N N . ASN A 1 278 ? 34.625 -57.656 -18.547 1 85.69 278 ASN A N 1
ATOM 2198 C CA . ASN A 1 278 ? 35.688 -57.188 -17.641 1 85.69 278 ASN A CA 1
ATOM 2199 C C . ASN A 1 278 ? 35.281 -57.406 -16.172 1 85.69 278 ASN A C 1
ATOM 2201 O O . ASN A 1 278 ? 34.344 -56.781 -15.695 1 85.69 278 ASN A O 1
ATOM 2205 N N . GLU A 1 279 ? 36.094 -58.125 -15.453 1 86.44 279 GLU A N 1
ATOM 2206 C CA . GLU A 1 279 ? 35.781 -58.5 -14.07 1 86.44 279 GLU A CA 1
ATOM 2207 C C . GLU A 1 279 ? 35.875 -57.281 -13.156 1 86.44 279 GLU A C 1
ATOM 2209 O O . GLU A 1 279 ? 35.125 -57.156 -12.195 1 86.44 279 GLU A O 1
ATOM 2214 N N . GLY A 1 280 ? 36.781 -56.438 -13.383 1 86.31 280 GLY A N 1
ATOM 2215 C CA . GLY A 1 280 ? 36.938 -55.25 -12.578 1 86.31 280 GLY A CA 1
ATOM 2216 C C . GLY A 1 280 ? 35.75 -54.312 -12.648 1 86.31 280 GLY A C 1
ATOM 2217 O O . GLY A 1 280 ? 35.312 -53.781 -11.633 1 86.31 280 GLY A O 1
ATOM 2218 N N . LYS A 1 281 ? 35.312 -54.156 -13.789 1 88.38 281 LYS A N 1
ATOM 2219 C CA . LYS A 1 281 ? 34.125 -53.312 -13.977 1 88.38 281 LYS A CA 1
ATOM 2220 C C . LYS A 1 281 ? 32.875 -53.938 -13.344 1 88.38 281 LYS A C 1
ATOM 2222 O O . LYS A 1 281 ? 32.031 -53.219 -12.797 1 88.38 281 LYS A O 1
ATOM 2227 N N . GLU A 1 282 ? 32.812 -55.188 -13.344 1 90 282 GLU A N 1
ATOM 2228 C CA . GLU A 1 282 ? 31.703 -55.906 -12.719 1 90 282 GLU A CA 1
ATOM 2229 C C . GLU A 1 282 ? 31.688 -55.719 -11.203 1 90 282 GLU A C 1
ATOM 2231 O O . GLU A 1 282 ? 30.641 -55.5 -10.609 1 90 282 GLU A O 1
ATOM 2236 N N . LYS A 1 283 ? 32.844 -55.719 -10.672 1 90.38 283 LYS A N 1
ATOM 2237 C CA . LYS A 1 283 ? 32.938 -55.531 -9.227 1 90.38 283 LYS A CA 1
ATOM 2238 C C . LYS A 1 283 ? 32.562 -54.125 -8.82 1 90.38 283 LYS A C 1
ATOM 2240 O O . LYS A 1 283 ? 31.922 -53.906 -7.781 1 90.38 283 LYS A O 1
ATOM 2245 N N . ALA A 1 284 ? 32.938 -53.281 -9.594 1 91.12 284 ALA A N 1
ATOM 2246 C CA . ALA A 1 284 ? 32.625 -51.875 -9.305 1 91.12 284 ALA A CA 1
ATOM 2247 C C . ALA A 1 284 ? 31.141 -51.625 -9.359 1 91.12 284 ALA A C 1
ATOM 2249 O O . ALA A 1 284 ? 30.578 -50.906 -8.523 1 91.12 284 ALA A O 1
ATOM 2250 N N . ILE A 1 285 ? 30.469 -52.188 -10.305 1 92.12 285 ILE A N 1
ATOM 2251 C CA . ILE A 1 285 ? 29.031 -52 -10.5 1 92.12 285 ILE A CA 1
ATOM 2252 C C . ILE A 1 285 ? 28.266 -52.75 -9.414 1 92.12 285 ILE A C 1
ATOM 2254 O O . ILE A 1 285 ? 27.219 -52.312 -8.961 1 92.12 285 ILE A O 1
ATOM 2258 N N . ALA A 1 286 ? 28.828 -53.844 -9.023 1 91.75 286 ALA A N 1
ATOM 2259 C CA . ALA A 1 286 ? 28.219 -54.625 -7.934 1 91.75 286 ALA A CA 1
ATOM 2260 C C . ALA A 1 286 ? 28.266 -53.812 -6.625 1 91.75 286 ALA A C 1
ATOM 2262 O O . ALA A 1 286 ? 27.312 -53.875 -5.84 1 91.75 286 ALA A O 1
ATOM 2263 N N . LYS A 1 287 ? 29.328 -53.156 -6.488 1 93.69 287 LYS A N 1
ATOM 2264 C CA . LYS A 1 287 ? 29.438 -52.344 -5.289 1 93.69 287 LYS A CA 1
ATOM 2265 C C . LYS A 1 287 ? 28.422 -51.188 -5.309 1 93.69 287 LYS A C 1
ATOM 2267 O O . LYS A 1 287 ? 27.797 -50.906 -4.289 1 93.69 287 LYS A O 1
ATOM 2272 N N . ARG A 1 288 ? 28.281 -50.625 -6.426 1 93.06 288 ARG A N 1
ATOM 2273 C CA . ARG A 1 288 ? 27.297 -49.562 -6.582 1 93.06 288 ARG A CA 1
ATOM 2274 C C . ARG A 1 288 ? 25.875 -50.062 -6.336 1 93.06 288 ARG A C 1
ATOM 2276 O O . ARG A 1 288 ? 25.062 -49.406 -5.703 1 93.06 288 ARG A O 1
ATOM 2283 N N . ALA A 1 289 ? 25.609 -51.188 -6.836 1 94.38 289 ALA A N 1
ATOM 2284 C CA . ALA A 1 289 ? 24.312 -51.812 -6.641 1 94.38 289 ALA A CA 1
ATOM 2285 C C . ALA A 1 289 ? 24.031 -52.031 -5.156 1 94.38 289 ALA A C 1
ATOM 2287 O O . ALA A 1 289 ? 22.906 -51.781 -4.691 1 94.38 289 ALA A O 1
ATOM 2288 N N . GLN A 1 290 ? 25.078 -52.469 -4.441 1 93.69 290 GLN A N 1
ATOM 2289 C CA . GLN A 1 290 ? 24.922 -52.75 -3.016 1 93.69 290 GLN A CA 1
ATOM 2290 C C . GLN A 1 290 ? 24.672 -51.469 -2.236 1 93.69 290 GLN A C 1
ATOM 2292 O O . GLN A 1 290 ? 23.875 -51.438 -1.29 1 93.69 290 GLN A O 1
ATOM 2297 N N . GLU A 1 291 ? 25.297 -50.438 -2.605 1 94.5 291 GLU A N 1
ATOM 2298 C CA . GLU A 1 291 ? 25.078 -49.156 -1.969 1 94.5 291 GLU A CA 1
ATOM 2299 C C . GLU A 1 291 ? 23.656 -48.656 -2.176 1 94.5 291 GLU A C 1
ATOM 2301 O O . GLU A 1 291 ? 23.031 -48.125 -1.252 1 94.5 291 GLU A O 1
ATOM 2306 N N . THR A 1 292 ? 23.141 -48.844 -3.381 1 95.31 292 THR A N 1
ATOM 2307 C CA . THR A 1 292 ? 21.781 -48.438 -3.697 1 95.31 292 THR A CA 1
ATOM 2308 C C . THR A 1 292 ? 20.766 -49.25 -2.912 1 95.31 292 THR A C 1
ATOM 2310 O O . THR A 1 292 ? 19.781 -48.719 -2.402 1 95.31 292 THR A O 1
ATOM 2313 N N . LEU A 1 293 ? 21.016 -50.5 -2.775 1 95.5 293 LEU A N 1
ATOM 2314 C CA . LEU A 1 293 ? 20.109 -51.438 -2.113 1 95.5 293 LEU A CA 1
ATOM 2315 C C . LEU A 1 293 ? 20.031 -51.156 -0.615 1 95.5 293 LEU A C 1
ATOM 2317 O O . LEU A 1 293 ? 19 -51.375 0.015 1 95.5 293 LEU A O 1
ATOM 2321 N N . LYS A 1 294 ? 21.094 -50.594 -0.092 1 94.19 294 LYS A N 1
ATOM 2322 C CA . LYS A 1 294 ? 21.156 -50.312 1.342 1 94.19 294 LYS A CA 1
ATOM 2323 C C . LYS A 1 294 ? 20.672 -48.906 1.664 1 94.19 294 LYS A C 1
ATOM 2325 O O . LYS A 1 294 ? 20.484 -48.562 2.832 1 94.19 294 LYS A O 1
ATOM 2330 N N . GLY A 1 295 ? 20.422 -48.219 0.671 1 94.44 295 GLY A N 1
ATOM 2331 C CA . GLY A 1 295 ? 20.016 -46.844 0.88 1 94.44 295 GLY A CA 1
ATOM 2332 C C . GLY A 1 295 ? 18.594 -46.688 1.402 1 94.44 295 GLY A C 1
ATOM 2333 O O . GLY A 1 295 ? 17.766 -47.562 1.164 1 94.44 295 GLY A O 1
ATOM 2334 N N . ALA A 1 296 ? 18.328 -45.594 2.117 1 94.06 296 ALA A N 1
ATOM 2335 C CA . ALA A 1 296 ? 17.016 -45.312 2.695 1 94.06 296 ALA A CA 1
ATOM 2336 C C . ALA A 1 296 ? 15.945 -45.25 1.612 1 94.06 296 ALA A C 1
ATOM 2338 O O . ALA A 1 296 ? 14.805 -45.688 1.829 1 94.06 296 ALA A O 1
ATOM 2339 N N . TRP A 1 297 ? 16.312 -44.75 0.518 1 96.12 297 TRP A N 1
ATOM 2340 C CA . TRP A 1 297 ? 15.391 -44.625 -0.602 1 96.12 297 TRP A CA 1
ATOM 2341 C C . TRP A 1 297 ? 14.914 -46.031 -1.043 1 96.12 297 TRP A C 1
ATOM 2343 O O . TRP A 1 297 ? 13.711 -46.25 -1.209 1 96.12 297 TRP A O 1
ATOM 2353 N N . CYS A 1 298 ? 15.766 -46.844 -1.252 1 96.38 298 CYS A N 1
ATOM 2354 C CA . CYS A 1 298 ? 15.422 -48.188 -1.705 1 96.38 298 CYS A CA 1
ATOM 2355 C C . CYS A 1 298 ? 14.547 -48.906 -0.686 1 96.38 298 CYS A C 1
ATOM 2357 O O . CYS A 1 298 ? 13.555 -49.562 -1.053 1 96.38 298 CYS A O 1
ATOM 2359 N N . LEU A 1 299 ? 14.891 -48.781 0.587 1 95.38 299 LEU A N 1
ATOM 2360 C CA . LEU A 1 299 ? 14.133 -49.438 1.645 1 95.38 299 LEU A CA 1
ATOM 2361 C C . LEU A 1 299 ? 12.688 -48.969 1.658 1 95.38 299 LEU A C 1
ATOM 2363 O O . LEU A 1 299 ? 11.758 -49.781 1.739 1 95.38 299 LEU A O 1
ATOM 2367 N N . ARG A 1 300 ? 12.539 -47.688 1.561 1 95.44 300 ARG A N 1
ATOM 2368 C CA . ARG A 1 300 ? 11.195 -47.125 1.595 1 95.44 300 ARG A CA 1
ATOM 2369 C C . ARG A 1 300 ? 10.43 -47.438 0.318 1 95.44 300 ARG A C 1
ATOM 2371 O O . ARG A 1 300 ? 9.219 -47.688 0.355 1 95.44 300 ARG A O 1
ATOM 2378 N N . ALA A 1 301 ? 11.109 -47.375 -0.804 1 96.62 301 ALA A N 1
ATOM 2379 C CA . ALA A 1 301 ? 10.477 -47.719 -2.076 1 96.62 301 ALA A CA 1
ATOM 2380 C C . ALA A 1 301 ? 10.016 -49.188 -2.09 1 96.62 301 ALA A C 1
ATOM 2382 O O . ALA A 1 301 ? 8.953 -49.5 -2.617 1 96.62 301 ALA A O 1
ATOM 2383 N N . ARG A 1 302 ? 10.766 -50.031 -1.513 1 94.88 302 ARG A N 1
ATOM 2384 C CA . ARG A 1 302 ? 10.43 -51.438 -1.403 1 94.88 302 ARG A CA 1
ATOM 2385 C C . ARG A 1 302 ? 9.188 -51.656 -0.544 1 94.88 302 ARG A C 1
ATOM 2387 O O . ARG A 1 302 ? 8.328 -52.469 -0.877 1 94.88 302 ARG A O 1
ATOM 2394 N N . ASP A 1 303 ? 9.188 -50.938 0.526 1 93.62 303 ASP A N 1
ATOM 2395 C CA . ASP A 1 303 ? 8.023 -51.031 1.402 1 93.62 303 ASP A CA 1
ATOM 2396 C C . ASP A 1 303 ? 6.742 -50.688 0.648 1 93.62 303 ASP A C 1
ATOM 2398 O O . ASP A 1 303 ? 5.723 -51.375 0.799 1 93.62 303 ASP A O 1
ATOM 2402 N N . VAL A 1 304 ? 6.793 -49.625 -0.095 1 94 304 VAL A N 1
ATOM 2403 C CA . VAL A 1 304 ? 5.637 -49.188 -0.862 1 94 304 VAL A CA 1
ATOM 2404 C C . VAL A 1 304 ? 5.262 -50.25 -1.895 1 94 304 VAL A C 1
ATOM 2406 O O . VAL A 1 304 ? 4.082 -50.562 -2.076 1 94 304 VAL A O 1
ATOM 2409 N N . PHE A 1 305 ? 6.27 -50.781 -2.535 1 93.31 305 PHE A N 1
ATOM 2410 C CA . PHE A 1 305 ? 6.062 -51.781 -3.568 1 93.31 305 PHE A CA 1
ATOM 2411 C C . PHE A 1 305 ? 5.449 -53.031 -2.977 1 93.31 305 PHE A C 1
ATOM 2413 O O . PHE A 1 305 ? 4.523 -53.625 -3.555 1 93.31 305 PHE A O 1
ATOM 2420 N N . GLU A 1 306 ? 5.953 -53.469 -1.875 1 91.44 306 GLU A N 1
ATOM 2421 C CA . GLU A 1 306 ? 5.422 -54.656 -1.207 1 91.44 306 GLU A CA 1
ATOM 2422 C C . GLU A 1 306 ? 3.965 -54.438 -0.793 1 91.44 306 GLU A C 1
ATOM 2424 O O . GLU A 1 306 ? 3.145 -55.344 -0.914 1 91.44 306 GLU A O 1
ATOM 2429 N N . HIS A 1 307 ? 3.791 -53.312 -0.351 1 89.56 307 HIS A N 1
ATOM 2430 C CA . HIS A 1 307 ? 2.418 -53 0.018 1 89.56 307 HIS A CA 1
ATOM 2431 C C . HIS A 1 307 ? 1.494 -53.062 -1.194 1 89.56 307 HIS A C 1
ATOM 2433 O O . HIS A 1 307 ? 0.366 -53.531 -1.099 1 89.56 307 HIS A O 1
ATOM 2439 N N . GLU A 1 308 ? 1.948 -52.531 -2.252 1 88.56 308 GLU A N 1
ATOM 2440 C CA . GLU A 1 308 ? 1.144 -52.5 -3.469 1 88.56 308 GLU A CA 1
ATOM 2441 C C . GLU A 1 308 ? 0.9 -53.938 -3.986 1 88.56 308 GLU A C 1
ATOM 2443 O O . GLU A 1 308 ? -0.2 -54.25 -4.441 1 88.56 308 GLU A O 1
ATOM 2448 N N . MET A 1 309 ? 1.866 -54.719 -3.91 1 88.12 309 MET A N 1
ATOM 2449 C CA . MET A 1 309 ? 1.746 -56.125 -4.363 1 88.12 309 MET A CA 1
ATOM 2450 C C . MET A 1 309 ? 0.771 -56.875 -3.486 1 88.12 309 MET A C 1
ATOM 2452 O O . MET A 1 309 ? -0.009 -57.688 -3.988 1 88.12 309 MET A O 1
ATOM 2456 N N . ARG A 1 310 ? 0.841 -56.625 -2.307 1 85.25 310 ARG A N 1
ATOM 2457 C CA . ARG A 1 310 ? -0.073 -57.281 -1.375 1 85.25 310 ARG A CA 1
ATOM 2458 C C . ARG A 1 310 ? -1.513 -56.844 -1.624 1 85.25 310 ARG A C 1
ATOM 2460 O O . ARG A 1 310 ? -2.43 -57.656 -1.609 1 85.25 310 ARG A O 1
ATOM 2467 N N . ALA A 1 311 ? -1.642 -55.562 -1.769 1 82.94 311 ALA A N 1
ATOM 2468 C CA . ALA A 1 311 ? -2.979 -55.031 -2.01 1 82.94 311 ALA A CA 1
ATOM 2469 C C . ALA A 1 311 ? -3.57 -55.594 -3.299 1 82.94 311 ALA A C 1
ATOM 2471 O O . ALA A 1 311 ? -4.773 -55.875 -3.371 1 82.94 311 ALA A O 1
ATOM 2472 N N . GLN A 1 312 ? -2.789 -55.781 -4.352 1 81.25 312 GLN A N 1
ATOM 2473 C CA . GLN A 1 312 ? -3.242 -56.312 -5.629 1 81.25 312 GLN A CA 1
ATOM 2474 C C . GLN A 1 312 ? -3.643 -57.781 -5.488 1 81.25 312 GLN A C 1
ATOM 2476 O O . GLN A 1 312 ? -4.551 -58.25 -6.176 1 81.25 312 GLN A O 1
ATOM 2481 N N . LYS A 1 313 ? -2.951 -58.406 -4.664 1 80.38 313 LYS A N 1
ATOM 2482 C CA . LYS A 1 313 ? -3.24 -59.812 -4.445 1 80.38 313 LYS A CA 1
ATOM 2483 C C . LYS A 1 313 ? -4.512 -60 -3.621 1 80.38 313 LYS A C 1
ATOM 2485 O O . LYS A 1 313 ? -5.32 -60.906 -3.902 1 80.38 313 LYS A O 1
ATOM 2490 N N . GLU A 1 314 ? -4.652 -59.281 -2.703 1 75.5 314 GLU A N 1
ATOM 2491 C CA . GLU A 1 314 ? -5.777 -59.406 -1.786 1 75.5 314 GLU A CA 1
ATOM 2492 C C . GLU A 1 314 ? -7.055 -58.844 -2.391 1 75.5 314 GLU A C 1
ATOM 2494 O O . GLU A 1 314 ? -8.148 -59.375 -2.154 1 75.5 314 GLU A O 1
ATOM 2499 N N . ARG A 1 315 ? -7.121 -57.688 -3.033 1 67 315 ARG A N 1
ATOM 2500 C CA . ARG A 1 315 ? -8.305 -57.062 -3.615 1 67 315 ARG A CA 1
ATOM 2501 C C . ARG A 1 315 ? -8.086 -56.719 -5.09 1 67 315 ARG A C 1
ATOM 2503 O O . ARG A 1 315 ? -7.902 -55.562 -5.449 1 67 315 ARG A O 1
ATOM 2510 N N . PRO A 1 316 ? -8.094 -57.75 -5.883 1 58.78 316 PRO A N 1
ATOM 2511 C CA . PRO A 1 316 ? -7.766 -57.5 -7.293 1 58.78 316 PRO A CA 1
ATOM 2512 C C . PRO A 1 316 ? -8.711 -56.5 -7.961 1 58.78 316 PRO A C 1
ATOM 2514 O O . PRO A 1 316 ? -8.328 -55.844 -8.93 1 58.78 316 PRO A O 1
ATOM 2517 N N . SER A 1 317 ? -9.945 -56.625 -7.645 1 54.75 317 SER A N 1
ATOM 2518 C CA . SER A 1 317 ? -10.938 -55.875 -8.422 1 54.75 317 SER A CA 1
ATOM 2519 C C . SER A 1 317 ? -10.938 -54.406 -8.062 1 54.75 317 SER A C 1
ATOM 2521 O O . SER A 1 317 ? -11.578 -53.594 -8.734 1 54.75 317 SER A O 1
ATOM 2523 N N . GLN A 1 318 ? -10.844 -54.094 -6.738 1 51.31 318 GLN A N 1
ATOM 2524 C CA . GLN A 1 318 ? -11.336 -52.812 -6.258 1 51.31 318 GLN A CA 1
ATOM 2525 C C . GLN A 1 318 ? -10.328 -51.688 -6.551 1 51.31 318 GLN A C 1
ATOM 2527 O O . GLN A 1 318 ? -9.117 -51.906 -6.535 1 51.31 318 GLN A O 1
ATOM 2532 N N . GLU A 1 319 ? -10.773 -50.688 -7.297 1 53.84 319 GLU A N 1
ATOM 2533 C CA . GLU A 1 319 ? -10.109 -49.406 -7.457 1 53.84 319 GLU A CA 1
ATOM 2534 C C . GLU A 1 319 ? -9.289 -49.062 -6.219 1 53.84 319 GLU A C 1
ATOM 2536 O O . GLU A 1 319 ? -9.828 -48.969 -5.113 1 53.84 319 GLU A O 1
ATOM 2541 N N . SER A 1 320 ? -8.164 -49.625 -6.078 1 53.84 320 SER A N 1
ATOM 2542 C CA . SER A 1 320 ? -7.242 -49.812 -4.961 1 53.84 320 SER A CA 1
ATOM 2543 C C . SER A 1 320 ? -6.934 -48.469 -4.27 1 53.84 320 SER A C 1
ATOM 2545 O O . SER A 1 320 ? -6.098 -47.719 -4.738 1 53.84 320 SER A O 1
ATOM 2547 N N . GLY A 1 321 ? -7.906 -47.844 -3.752 1 58.81 321 GLY A N 1
ATOM 2548 C CA . GLY A 1 321 ? -7.508 -46.781 -2.828 1 58.81 321 GLY A CA 1
ATOM 2549 C C . GLY A 1 321 ? -6.582 -47.281 -1.73 1 58.81 321 GLY A C 1
ATOM 2550 O O . GLY A 1 321 ? -6.625 -48.438 -1.352 1 58.81 321 GLY A O 1
ATOM 2551 N N . SER A 1 322 ? -5.422 -46.656 -1.606 1 64.12 322 SER A N 1
ATOM 2552 C CA . SER A 1 322 ? -4.473 -47.062 -0.568 1 64.12 322 SER A CA 1
ATOM 2553 C C . SER A 1 322 ? -5.113 -47 0.815 1 64.12 322 SER A C 1
ATOM 2555 O O . SER A 1 322 ? -5.867 -46.062 1.119 1 64.12 322 SER A O 1
ATOM 2557 N N . ASP A 1 323 ? -5.113 -48.062 1.523 1 75.5 323 ASP A N 1
ATOM 2558 C CA . ASP A 1 323 ? -5.508 -48.062 2.93 1 75.5 323 ASP A CA 1
ATOM 2559 C C . ASP A 1 323 ? -4.59 -47.188 3.764 1 75.5 323 ASP A C 1
ATOM 2561 O O . ASP A 1 323 ? -3.693 -46.531 3.225 1 75.5 323 ASP A O 1
ATOM 2565 N N . ASP A 1 324 ? -4.934 -47.062 4.961 1 77.94 324 ASP A N 1
ATOM 2566 C CA . ASP A 1 324 ? -4.191 -46.188 5.859 1 77.94 324 ASP A CA 1
ATOM 2567 C C . ASP A 1 324 ? -2.711 -46.562 5.898 1 77.94 324 ASP A C 1
ATOM 2569 O O . ASP A 1 324 ? -1.848 -45.688 5.965 1 77.94 324 ASP A O 1
ATOM 2573 N N . SER A 1 325 ? -2.566 -47.781 5.797 1 80.44 325 SER A N 1
ATOM 2574 C CA . SER A 1 325 ? -1.183 -48.25 5.824 1 80.44 325 SER A CA 1
ATOM 2575 C C . SER A 1 325 ? -0.449 -47.875 4.543 1 80.44 325 SER A C 1
ATOM 2577 O O . SER A 1 325 ? 0.721 -47.469 4.582 1 80.44 325 SER A O 1
ATOM 2579 N N . GLY A 1 326 ? -1.112 -48 3.447 1 83.12 326 GLY A N 1
ATOM 2580 C CA . GLY A 1 326 ? -0.537 -47.594 2.178 1 83.12 326 GLY A CA 1
ATOM 2581 C C . GLY A 1 326 ? -0.253 -46.094 2.105 1 83.12 326 GLY A C 1
ATOM 2582 O O . GLY A 1 326 ? 0.808 -45.688 1.632 1 83.12 326 GLY A O 1
ATOM 2583 N N . ASN A 1 327 ? -1.138 -45.438 2.668 1 85.06 327 ASN A N 1
ATOM 2584 C CA . ASN A 1 327 ? -0.972 -43.969 2.691 1 85.06 327 ASN A CA 1
ATOM 2585 C C . ASN A 1 327 ? 0.227 -43.562 3.539 1 85.06 327 ASN A C 1
ATOM 2587 O O . ASN A 1 327 ? 0.962 -42.656 3.174 1 85.06 327 ASN A O 1
ATOM 2591 N N . ASN A 1 328 ? 0.347 -44.25 4.566 1 88.06 328 ASN A N 1
ATOM 2592 C CA . ASN A 1 328 ? 1.481 -43.969 5.438 1 88.06 328 ASN A CA 1
ATOM 2593 C C . ASN A 1 328 ? 2.807 -44.312 4.762 1 88.06 328 ASN A C 1
ATOM 2595 O O . ASN A 1 328 ? 3.797 -43.594 4.934 1 88.06 328 ASN A O 1
ATOM 2599 N N . SER A 1 329 ? 2.807 -45.375 4.094 1 90.44 329 SER A N 1
ATOM 2600 C CA . SER A 1 329 ? 4.023 -45.75 3.389 1 90.44 329 SER A CA 1
ATOM 2601 C C . SER A 1 329 ? 4.406 -44.719 2.334 1 90.44 329 SER A C 1
ATOM 2603 O O . SER A 1 329 ? 5.586 -44.406 2.172 1 90.44 329 SER A O 1
ATOM 2605 N N . PHE A 1 330 ? 3.445 -44.219 1.655 1 91.81 330 PHE A N 1
ATOM 2606 C CA . PHE A 1 330 ? 3.703 -43.188 0.659 1 91.81 330 PHE A CA 1
ATOM 2607 C C . PHE A 1 330 ? 4.234 -41.938 1.318 1 91.81 330 PHE A C 1
ATOM 2609 O O . PHE A 1 330 ? 5.145 -41.281 0.795 1 91.81 330 PHE A O 1
ATOM 2616 N N . GLU A 1 331 ? 3.713 -41.625 2.469 1 91.19 331 GLU A N 1
ATOM 2617 C CA . GLU A 1 331 ? 4.152 -40.438 3.199 1 91.19 331 GLU A CA 1
ATOM 2618 C C . GLU A 1 331 ? 5.602 -40.562 3.648 1 91.19 331 GLU A C 1
ATOM 2620 O O . GLU A 1 331 ? 6.375 -39.594 3.57 1 91.19 331 GLU A O 1
ATOM 2625 N N . LEU A 1 332 ? 5.895 -41.656 4.09 1 93.19 332 LEU A N 1
ATOM 2626 C CA . LEU A 1 332 ? 7.262 -41.906 4.539 1 93.19 332 LEU A CA 1
ATOM 2627 C C . LEU A 1 332 ? 8.234 -41.844 3.371 1 93.19 332 LEU A C 1
ATOM 2629 O O . LEU A 1 332 ? 9.359 -41.375 3.52 1 93.19 332 LEU A O 1
ATOM 2633 N N . LEU A 1 333 ? 7.812 -42.375 2.244 1 95.56 333 LEU A N 1
ATOM 2634 C CA . LEU A 1 333 ? 8.664 -42.312 1.059 1 95.56 333 LEU A CA 1
ATOM 2635 C C . LEU A 1 333 ? 8.883 -40.875 0.622 1 95.56 333 LEU A C 1
ATOM 2637 O O . LEU A 1 333 ? 10.008 -40.5 0.295 1 95.56 333 LEU A O 1
ATOM 2641 N N . VAL A 1 334 ? 7.828 -40.094 0.62 1 95.38 334 VAL A N 1
ATOM 2642 C CA . VAL A 1 334 ? 7.93 -38.688 0.241 1 95.38 334 VAL A CA 1
ATOM 2643 C C . VAL A 1 334 ? 8.875 -37.969 1.191 1 95.38 334 VAL A C 1
ATOM 2645 O O . VAL A 1 334 ? 9.742 -37.188 0.754 1 95.38 334 VAL A O 1
ATOM 2648 N N . ARG A 1 335 ? 8.766 -38.156 2.424 1 93.44 335 ARG A N 1
ATOM 2649 C CA . ARG A 1 335 ? 9.625 -37.531 3.424 1 93.44 335 ARG A CA 1
ATOM 2650 C C . ARG A 1 335 ? 11.078 -37.938 3.23 1 93.44 335 ARG A C 1
ATOM 2652 O O . ARG A 1 335 ? 11.984 -37.125 3.34 1 93.44 335 ARG A O 1
ATOM 2659 N N . CYS A 1 336 ? 11.25 -39.188 2.979 1 95.06 336 CYS A N 1
ATOM 2660 C CA . CYS A 1 336 ? 12.594 -39.719 2.76 1 95.06 336 CYS A CA 1
ATOM 2661 C C . CYS A 1 336 ? 13.25 -39.062 1.555 1 95.06 336 CYS A C 1
ATOM 2663 O O . CYS A 1 336 ? 14.383 -38.594 1.64 1 95.06 336 CYS A O 1
ATOM 2665 N N . LEU A 1 337 ? 12.508 -38.969 0.477 1 95.62 337 LEU A N 1
ATOM 2666 C CA . LEU A 1 337 ? 13.039 -38.406 -0.757 1 95.62 337 LEU A CA 1
ATOM 2667 C C . LEU A 1 337 ? 13.328 -36.906 -0.589 1 95.62 337 LEU A C 1
ATOM 2669 O O . LEU A 1 337 ? 14.328 -36.406 -1.104 1 95.62 337 LEU A O 1
ATOM 2673 N N . ARG A 1 338 ? 12.539 -36.25 0.139 1 92.75 338 ARG A N 1
ATOM 2674 C CA . ARG A 1 338 ? 12.672 -34.812 0.315 1 92.75 338 ARG A CA 1
ATOM 2675 C C . ARG A 1 338 ? 13.773 -34.469 1.308 1 92.75 338 ARG A C 1
ATOM 2677 O O . ARG A 1 338 ? 14.641 -33.656 1.021 1 92.75 338 ARG A O 1
ATOM 2684 N N . GLU A 1 339 ? 13.836 -35.125 2.412 1 90.75 339 GLU A N 1
ATOM 2685 C CA . GLU A 1 339 ? 14.672 -34.719 3.539 1 90.75 339 GLU A CA 1
ATOM 2686 C C . GLU A 1 339 ? 15.984 -35.5 3.566 1 90.75 339 GLU A C 1
ATOM 2688 O O . GLU A 1 339 ? 17.047 -34.906 3.848 1 90.75 339 GLU A O 1
ATOM 2693 N N . LYS A 1 340 ? 15.922 -36.719 3.32 1 90.19 340 LYS A N 1
ATOM 2694 C CA . LYS A 1 340 ? 17.109 -37.562 3.508 1 90.19 340 LYS A CA 1
ATOM 2695 C C . LYS A 1 340 ? 17.922 -37.656 2.219 1 90.19 340 LYS A C 1
ATOM 2697 O O . LYS A 1 340 ? 19.141 -37.531 2.234 1 90.19 340 LYS A O 1
ATOM 2702 N N . VAL A 1 341 ? 17.219 -37.906 1.173 1 92.25 341 VAL A N 1
ATOM 2703 C CA . VAL A 1 341 ? 17.906 -38.156 -0.088 1 92.25 341 VAL A CA 1
ATOM 2704 C C . VAL A 1 341 ? 18.125 -36.844 -0.84 1 92.25 341 VAL A C 1
ATOM 2706 O O . VAL A 1 341 ? 19.062 -36.719 -1.631 1 92.25 341 VAL A O 1
ATOM 2709 N N . GLY A 1 342 ? 17.25 -35.906 -0.648 1 92.06 342 GLY A N 1
ATOM 2710 C CA . GLY A 1 342 ? 17.359 -34.625 -1.329 1 92.06 342 GLY A CA 1
ATOM 2711 C C . GLY A 1 342 ? 16.906 -34.656 -2.773 1 92.06 342 GLY A C 1
ATOM 2712 O O . GLY A 1 342 ? 17.562 -34.125 -3.658 1 92.06 342 GLY A O 1
ATOM 2713 N N . ARG A 1 343 ? 15.836 -35.406 -3.068 1 94.25 343 ARG A N 1
ATOM 2714 C CA . ARG A 1 343 ? 15.25 -35.531 -4.398 1 94.25 343 ARG A CA 1
ATOM 2715 C C . ARG A 1 343 ? 13.789 -35.094 -4.387 1 94.25 343 ARG A C 1
ATOM 2717 O O . ARG A 1 343 ? 12.883 -35.906 -4.559 1 94.25 343 ARG A O 1
ATOM 2724 N N . PRO A 1 344 ? 13.633 -33.75 -4.285 1 94.5 344 PRO A N 1
ATOM 2725 C CA . PRO A 1 344 ? 12.258 -33.25 -4.246 1 94.5 344 PRO A CA 1
ATOM 2726 C C . PRO A 1 344 ? 11.5 -33.531 -5.547 1 94.5 344 PRO A C 1
ATOM 2728 O O . PRO A 1 344 ? 10.266 -33.562 -5.551 1 94.5 344 PRO A O 1
ATOM 2731 N N . ASP A 1 345 ? 12.211 -33.688 -6.699 1 94.19 345 ASP A N 1
ATOM 2732 C CA . ASP A 1 345 ? 11.57 -34.031 -7.969 1 94.19 345 ASP A CA 1
ATOM 2733 C C . ASP A 1 345 ? 10.844 -35.375 -7.879 1 94.19 345 ASP A C 1
ATOM 2735 O O . ASP A 1 345 ? 9.688 -35.5 -8.289 1 94.19 345 ASP A O 1
ATOM 2739 N N . LEU A 1 346 ? 11.516 -36.25 -7.281 1 96.38 346 LEU A N 1
ATOM 2740 C CA . LEU A 1 346 ? 10.922 -37.562 -7.141 1 96.38 346 LEU A CA 1
ATOM 2741 C C . LEU A 1 346 ? 9.812 -37.562 -6.09 1 96.38 346 LEU A C 1
ATOM 2743 O O . LEU A 1 346 ? 8.805 -38.25 -6.234 1 96.38 346 LEU A O 1
ATOM 2747 N N . ALA A 1 347 ? 10.062 -36.812 -5.016 1 96.31 347 ALA A N 1
ATOM 2748 C CA . ALA A 1 347 ? 9.008 -36.656 -4.02 1 96.31 347 ALA A CA 1
ATOM 2749 C C . ALA A 1 347 ? 7.734 -36.062 -4.652 1 96.31 347 ALA A C 1
ATOM 2751 O O . ALA A 1 347 ? 6.625 -36.5 -4.316 1 96.31 347 ALA A O 1
ATOM 2752 N N . PHE A 1 348 ? 7.875 -35.125 -5.523 1 96.44 348 PHE A N 1
ATOM 2753 C CA . PHE A 1 348 ? 6.758 -34.562 -6.254 1 96.44 348 PHE A CA 1
ATOM 2754 C C . PHE A 1 348 ? 6.059 -35.594 -7.109 1 96.44 348 PHE A C 1
ATOM 2756 O O . PHE A 1 348 ? 4.828 -35.656 -7.125 1 96.44 348 PHE A O 1
ATOM 2763 N N . ALA A 1 349 ? 6.848 -36.344 -7.777 1 96.94 349 ALA A N 1
ATOM 2764 C CA . ALA A 1 349 ? 6.285 -37.406 -8.633 1 96.94 349 ALA A CA 1
ATOM 2765 C C . ALA A 1 349 ? 5.473 -38.406 -7.816 1 96.94 349 ALA A C 1
ATOM 2767 O O . ALA A 1 349 ? 4.391 -38.812 -8.234 1 96.94 349 ALA A O 1
ATOM 2768 N N . VAL A 1 350 ? 5.984 -38.781 -6.688 1 96.19 350 VAL A N 1
ATOM 2769 C CA . VAL A 1 350 ? 5.281 -39.719 -5.816 1 96.19 350 VAL A CA 1
ATOM 2770 C C . VAL A 1 350 ? 3.967 -39.094 -5.348 1 96.19 350 VAL A C 1
ATOM 2772 O O . VAL A 1 350 ? 2.943 -39.781 -5.273 1 96.19 350 VAL A O 1
ATOM 2775 N N . THR A 1 351 ? 4.043 -37.844 -5.027 1 94.75 351 THR A N 1
ATOM 2776 C CA . THR A 1 351 ? 2.846 -37.125 -4.602 1 94.75 351 THR A CA 1
ATOM 2777 C C . THR A 1 351 ? 1.797 -37.125 -5.711 1 94.75 351 THR A C 1
ATOM 2779 O O . THR A 1 351 ? 0.614 -37.375 -5.453 1 94.75 351 THR A O 1
ATOM 2782 N N . MET A 1 352 ? 2.203 -36.875 -6.898 1 95.19 352 MET A N 1
ATOM 2783 C CA . MET A 1 352 ? 1.277 -36.875 -8.031 1 95.19 352 MET A CA 1
ATOM 2784 C C . MET A 1 352 ? 0.708 -38.25 -8.289 1 95.19 352 MET A C 1
ATOM 2786 O O . MET A 1 352 ? -0.482 -38.406 -8.57 1 95.19 352 MET A O 1
ATOM 2790 N N . ARG A 1 353 ? 1.551 -39.219 -8.164 1 94.75 353 ARG A N 1
ATOM 2791 C CA . ARG A 1 353 ? 1.107 -40.594 -8.359 1 94.75 353 ARG A CA 1
ATOM 2792 C C . ARG A 1 353 ? 0.027 -40.969 -7.348 1 94.75 353 ARG A C 1
ATOM 2794 O O . ARG A 1 353 ? -0.967 -41.594 -7.699 1 94.75 353 ARG A O 1
ATOM 2801 N N . ARG A 1 354 ? 0.235 -40.562 -6.168 1 92.25 354 ARG A N 1
ATOM 2802 C CA . ARG A 1 354 ? -0.742 -40.844 -5.121 1 92.25 354 ARG A CA 1
ATOM 2803 C C . ARG A 1 354 ? -2.094 -40.219 -5.453 1 92.25 354 ARG A C 1
ATOM 2805 O O . ARG A 1 354 ? -3.131 -40.875 -5.344 1 92.25 354 ARG A O 1
ATOM 2812 N N . ILE A 1 355 ? -2.084 -39 -5.922 1 91.38 355 ILE A N 1
ATOM 2813 C CA . ILE A 1 355 ? -3.299 -38.281 -6.238 1 91.38 355 ILE A CA 1
ATOM 2814 C C . ILE A 1 355 ? -4.008 -38.906 -7.422 1 91.38 355 ILE A C 1
ATOM 2816 O O . ILE A 1 355 ? -5.234 -39.062 -7.422 1 91.38 355 ILE A O 1
ATOM 2820 N N . LEU A 1 356 ? -3.258 -39.406 -8.367 1 92.88 356 LEU A N 1
ATOM 2821 C CA . LEU A 1 356 ? -3.814 -39.844 -9.648 1 92.88 356 LEU A CA 1
ATOM 2822 C C . LEU A 1 356 ? -4.238 -41.312 -9.602 1 92.88 356 LEU A C 1
ATOM 2824 O O . LEU A 1 356 ? -5.242 -41.688 -10.211 1 92.88 356 LEU A O 1
ATOM 2828 N N . GLU A 1 357 ? -3.465 -42.094 -8.867 1 88.62 357 GLU A N 1
ATOM 2829 C CA . GLU A 1 357 ? -3.664 -43.531 -9 1 88.62 357 GLU A CA 1
ATOM 2830 C C . GLU A 1 357 ? -4.117 -44.156 -7.684 1 88.62 357 GLU A C 1
ATOM 2832 O O . GLU A 1 357 ? -4.742 -45.219 -7.676 1 88.62 357 GLU A O 1
ATOM 2837 N N . LYS A 1 358 ? -3.752 -43.594 -6.664 1 86.44 358 LYS A N 1
ATOM 2838 C CA . LYS A 1 358 ? -3.898 -44.312 -5.422 1 86.44 358 LYS A CA 1
ATOM 2839 C C . LYS A 1 358 ? -5.09 -43.812 -4.613 1 86.44 358 LYS A C 1
ATOM 2841 O O . LYS A 1 358 ? -5.621 -44.531 -3.762 1 86.44 358 LYS A O 1
ATOM 2846 N N . GLU A 1 359 ? -5.449 -42.688 -4.824 1 88.06 359 GLU A N 1
ATOM 2847 C CA . GLU A 1 359 ? -6.637 -42.156 -4.172 1 88.06 359 GLU A CA 1
ATOM 2848 C C . GLU A 1 359 ? -7.871 -42.312 -5.055 1 88.06 359 GLU A C 1
ATOM 2850 O O . GLU A 1 359 ? -7.777 -42.25 -6.281 1 88.06 359 GLU A O 1
ATOM 2855 N N . PRO A 1 360 ? -8.977 -42.562 -4.32 1 87.31 360 PRO A N 1
ATOM 2856 C CA . PRO A 1 360 ? -10.203 -42.656 -5.113 1 87.31 360 PRO A CA 1
ATOM 2857 C C . PRO A 1 360 ? -10.57 -41.344 -5.797 1 87.31 360 PRO A C 1
ATOM 2859 O O . PRO A 1 360 ? -10.383 -40.281 -5.215 1 87.31 360 PRO A O 1
ATOM 2862 N N . PHE A 1 361 ? -11.133 -41.438 -6.949 1 88.88 361 PHE A N 1
ATOM 2863 C CA . PHE A 1 361 ? -11.523 -40.25 -7.695 1 88.88 361 PHE A CA 1
ATOM 2864 C C . PHE A 1 361 ? -12.844 -39.688 -7.176 1 88.88 361 PHE A C 1
ATOM 2866 O O . PHE A 1 361 ? -13.797 -40.438 -6.973 1 88.88 361 PHE A O 1
ATOM 2873 N N . PRO A 1 362 ? -13.031 -38.531 -6.992 1 88.5 362 PRO A N 1
ATOM 2874 C CA . PRO A 1 362 ? -11.984 -37.531 -7.125 1 88.5 362 PRO A CA 1
ATOM 2875 C C . PRO A 1 362 ? -11.117 -37.406 -5.875 1 88.5 362 PRO A C 1
ATOM 2877 O O . PRO A 1 362 ? -11.641 -37.375 -4.758 1 88.5 362 PRO A O 1
ATOM 2880 N N . ALA A 1 363 ? -9.875 -37.281 -6.121 1 89.56 363 ALA A N 1
ATOM 2881 C CA . ALA A 1 363 ? -8.953 -37.062 -5.008 1 89.56 363 ALA A CA 1
ATOM 2882 C C . ALA A 1 363 ? -9.148 -35.688 -4.391 1 89.56 363 ALA A C 1
ATOM 2884 O O . ALA A 1 363 ? -9.547 -34.75 -5.078 1 89.56 363 ALA A O 1
ATOM 2885 N N . THR A 1 364 ? -8.93 -35.625 -3.1 1 89.25 364 THR A N 1
ATOM 2886 C CA . THR A 1 364 ? -9.031 -34.344 -2.4 1 89.25 364 THR A CA 1
ATOM 2887 C C . THR A 1 364 ? -7.742 -33.562 -2.562 1 89.25 364 THR A C 1
ATOM 2889 O O . THR A 1 364 ? -6.723 -33.875 -1.946 1 89.25 364 THR A O 1
ATOM 2892 N N . VAL A 1 365 ? -7.887 -32.5 -3.395 1 93.38 365 VAL A N 1
ATOM 2893 C CA . VAL A 1 365 ? -6.734 -31.641 -3.605 1 93.38 365 VAL A CA 1
ATOM 2894 C C . VAL A 1 365 ? -7.082 -30.203 -3.191 1 93.38 365 VAL A C 1
ATOM 2896 O O . VAL A 1 365 ? -7.312 -29.344 -4.043 1 93.38 365 VAL A O 1
ATOM 2899 N N . ASP A 1 366 ? -7.023 -29.969 -1.901 1 90.56 366 ASP A N 1
ATOM 2900 C CA . ASP A 1 366 ? -7.312 -28.641 -1.364 1 90.56 366 ASP A CA 1
ATOM 2901 C C . ASP A 1 366 ? -6.086 -27.734 -1.435 1 90.56 366 ASP A C 1
ATOM 2903 O O . ASP A 1 366 ? -5.051 -28.125 -1.981 1 90.56 366 ASP A O 1
ATOM 2907 N N . ILE A 1 367 ? -6.211 -26.594 -0.968 1 88.06 367 ILE A N 1
ATOM 2908 C CA . ILE A 1 367 ? -5.16 -25.578 -1.082 1 88.06 367 ILE A CA 1
ATOM 2909 C C . ILE A 1 367 ? -3.908 -26.062 -0.347 1 88.06 367 ILE A C 1
ATOM 2911 O O . ILE A 1 367 ? -2.785 -25.812 -0.79 1 88.06 367 ILE A O 1
ATOM 2915 N N . ALA A 1 368 ? -4.082 -26.688 0.768 1 86.12 368 ALA A N 1
ATOM 2916 C CA . ALA A 1 368 ? -2.939 -27.172 1.536 1 86.12 368 ALA A CA 1
ATOM 2917 C C . ALA A 1 368 ? -2.141 -28.203 0.743 1 86.12 368 ALA A C 1
ATOM 2919 O O . ALA A 1 368 ? -0.909 -28.156 0.727 1 86.12 368 ALA A O 1
ATOM 2920 N N . ARG A 1 369 ? -2.799 -29.109 0.069 1 90.06 369 ARG A N 1
ATOM 2921 C CA . ARG A 1 369 ? -2.15 -30.156 -0.709 1 90.06 369 ARG A CA 1
ATOM 2922 C C . ARG A 1 369 ? -1.459 -29.578 -1.939 1 90.06 369 ARG A C 1
ATOM 2924 O O . ARG A 1 369 ? -0.374 -30.031 -2.316 1 90.06 369 ARG A O 1
ATOM 2931 N N . VAL A 1 370 ? -2.094 -28.641 -2.537 1 92.31 370 VAL A N 1
ATOM 2932 C CA . VAL A 1 370 ? -1.498 -28 -3.705 1 92.31 370 VAL A CA 1
ATOM 2933 C C . VAL A 1 370 ? -0.244 -27.234 -3.293 1 92.31 370 VAL A C 1
ATOM 2935 O O . VAL A 1 370 ? 0.771 -27.266 -3.99 1 92.31 370 VAL A O 1
ATOM 2938 N N . GLU A 1 371 ? -0.291 -26.547 -2.227 1 89.25 371 GLU A N 1
ATOM 2939 C CA . GLU A 1 371 ? 0.865 -25.797 -1.742 1 89.25 371 GLU A CA 1
ATOM 2940 C C . GLU A 1 371 ? 2.029 -26.734 -1.418 1 89.25 371 GLU A C 1
ATOM 2942 O O . GLU A 1 371 ? 3.191 -26.375 -1.622 1 89.25 371 GLU A O 1
ATOM 2947 N N . PHE A 1 372 ? 1.677 -27.828 -0.892 1 89.75 372 PHE A N 1
ATOM 2948 C CA . PHE A 1 372 ? 2.719 -28.812 -0.622 1 89.75 372 PHE A CA 1
ATOM 2949 C C . PHE A 1 372 ? 3.383 -29.266 -1.916 1 89.75 372 PHE A C 1
ATOM 2951 O O . PHE A 1 372 ? 4.609 -29.297 -2.014 1 89.75 372 PHE A O 1
ATOM 2958 N N . ALA A 1 373 ? 2.543 -29.641 -2.789 1 93.88 373 ALA A N 1
ATOM 2959 C CA . ALA A 1 373 ? 3.068 -30.078 -4.082 1 93.88 373 ALA A CA 1
ATOM 2960 C C . ALA A 1 373 ? 3.906 -28.969 -4.727 1 93.88 373 ALA A C 1
ATOM 2962 O O . ALA A 1 373 ? 4.98 -29.25 -5.27 1 93.88 373 ALA A O 1
ATOM 2963 N N . LEU A 1 374 ? 3.424 -27.766 -4.637 1 94.19 374 LEU A N 1
ATOM 2964 C CA . LEU A 1 374 ? 4.141 -26.625 -5.211 1 94.19 374 LEU A CA 1
ATOM 2965 C C . LEU A 1 374 ? 5.465 -26.406 -4.492 1 94.19 374 LEU A C 1
ATOM 2967 O O . LEU A 1 374 ? 6.465 -26.047 -5.117 1 94.19 374 LEU A O 1
ATOM 2971 N N . SER A 1 375 ? 5.477 -26.547 -3.221 1 90.75 375 SER A N 1
ATOM 2972 C CA . SER A 1 375 ? 6.711 -26.391 -2.461 1 90.75 375 SER A CA 1
ATOM 2973 C C . SER A 1 375 ? 7.773 -27.391 -2.896 1 90.75 375 SER A C 1
ATOM 2975 O O . SER A 1 375 ? 8.953 -27.047 -3.014 1 90.75 375 SER A O 1
ATOM 2977 N N . LEU A 1 376 ? 7.363 -28.625 -3.104 1 94 376 LEU A N 1
ATOM 2978 C CA . LEU A 1 376 ? 8.281 -29.641 -3.598 1 94 376 LEU A CA 1
ATOM 2979 C C . LEU A 1 376 ? 8.805 -29.281 -4.98 1 94 376 LEU A C 1
ATOM 2981 O O . LEU A 1 376 ? 10.008 -29.391 -5.246 1 94 376 LEU A O 1
ATOM 2985 N N . PHE A 1 377 ? 7.898 -28.828 -5.773 1 94.94 377 PHE A N 1
ATOM 2986 C CA . PHE A 1 377 ? 8.258 -28.469 -7.141 1 94.94 377 PHE A CA 1
ATOM 2987 C C . PHE A 1 377 ? 9.242 -27.297 -7.145 1 94.94 377 PHE A C 1
ATOM 2989 O O . PHE A 1 377 ? 10.203 -27.297 -7.914 1 94.94 377 PHE A O 1
ATOM 2996 N N . GLN A 1 378 ? 9.039 -26.375 -6.305 1 91.62 378 GLN A N 1
ATOM 2997 C CA . GLN A 1 378 ? 9.914 -25.203 -6.215 1 91.62 378 GLN A CA 1
ATOM 2998 C C . GLN A 1 378 ? 11.305 -25.609 -5.723 1 91.62 378 GLN A C 1
ATOM 3000 O O . GLN A 1 378 ? 12.312 -25.078 -6.211 1 91.62 378 GLN A O 1
ATOM 3005 N N . GLN A 1 379 ? 11.336 -26.469 -4.754 1 90.44 379 GLN A N 1
ATOM 3006 C CA . GLN A 1 379 ? 12.617 -26.938 -4.246 1 90.44 379 GLN A CA 1
ATOM 3007 C C . GLN A 1 379 ? 13.43 -27.609 -5.352 1 90.44 379 GLN A C 1
ATOM 3009 O O . GLN A 1 379 ? 14.641 -27.391 -5.461 1 90.44 379 GLN A O 1
ATOM 3014 N N . TRP A 1 380 ? 12.766 -28.344 -6.094 1 94.5 380 TRP A N 1
ATOM 3015 C CA . TRP A 1 380 ? 13.445 -28.984 -7.215 1 94.5 380 TRP A CA 1
ATOM 3016 C C . TRP A 1 380 ? 13.922 -27.953 -8.227 1 94.5 380 TRP A C 1
ATOM 3018 O O . TRP A 1 380 ? 15.07 -28 -8.68 1 94.5 380 TRP A O 1
ATOM 3028 N N . PHE A 1 381 ? 13.047 -27.062 -8.594 1 93.81 381 PHE A N 1
ATOM 3029 C CA . PHE A 1 381 ? 13.359 -26.094 -9.633 1 93.81 381 PHE A CA 1
ATOM 3030 C C . PHE A 1 381 ? 14.562 -25.234 -9.242 1 93.81 381 PHE A C 1
ATOM 3032 O O . PHE A 1 381 ? 15.422 -24.953 -10.07 1 93.81 381 PHE A O 1
ATOM 3039 N N . GLU A 1 382 ? 14.594 -24.844 -7.984 1 89.88 382 GLU A N 1
ATOM 3040 C CA . GLU A 1 382 ? 15.719 -24.062 -7.484 1 89.88 382 GLU A CA 1
ATOM 3041 C C . GLU A 1 382 ? 17.031 -24.844 -7.562 1 89.88 382 GLU A C 1
ATOM 3043 O O . GLU A 1 382 ? 18.047 -24.312 -8 1 89.88 382 GLU A O 1
ATOM 3048 N N . LYS A 1 383 ? 16.922 -26.062 -7.18 1 89.19 383 LYS A N 1
ATOM 3049 C CA . LYS A 1 383 ? 18.109 -26.922 -7.234 1 89.19 383 LYS A CA 1
ATOM 3050 C C . LYS A 1 383 ? 18.547 -27.156 -8.672 1 89.19 383 LYS A C 1
ATOM 3052 O O . LYS A 1 383 ? 19.75 -27.078 -8.984 1 89.19 383 LYS A O 1
ATOM 3057 N N . TYR A 1 384 ? 17.594 -27.406 -9.477 1 91.5 384 TYR A N 1
ATOM 3058 C CA . TYR A 1 384 ? 17.891 -27.719 -10.867 1 91.5 384 TYR A CA 1
ATOM 3059 C C . TYR A 1 384 ? 18.516 -26.531 -11.586 1 91.5 384 TYR A C 1
ATOM 3061 O O . TYR A 1 384 ? 19.469 -26.688 -12.344 1 91.5 384 TYR A O 1
ATOM 3069 N N . THR A 1 385 ? 18.031 -25.406 -11.438 1 88.19 385 THR A N 1
ATOM 3070 C CA . THR A 1 385 ? 18.5 -24.219 -12.141 1 88.19 385 THR A CA 1
ATOM 3071 C C . THR A 1 385 ? 19.875 -23.797 -11.617 1 88.19 385 THR A C 1
ATOM 3073 O O . THR A 1 385 ? 20.656 -23.172 -12.336 1 88.19 385 THR A O 1
ATOM 3076 N N . HIS A 1 386 ? 20.156 -24.156 -10.375 1 83 386 HIS A N 1
ATOM 3077 C CA . HIS A 1 386 ? 21.438 -23.734 -9.789 1 83 386 HIS A CA 1
ATOM 3078 C C . HIS A 1 386 ? 22.531 -24.734 -10.109 1 83 386 HIS A C 1
ATOM 3080 O O . HIS A 1 386 ? 23.719 -24.422 -9.992 1 83 386 HIS A O 1
ATOM 3086 N N . GLU A 1 387 ? 22.109 -25.844 -10.43 1 80.38 387 GLU A N 1
ATOM 3087 C CA . GLU A 1 387 ? 23.094 -26.875 -10.734 1 80.38 387 GLU A CA 1
ATOM 3088 C C . GLU A 1 387 ? 23.641 -26.703 -12.148 1 80.38 387 GLU A C 1
ATOM 3090 O O . GLU A 1 387 ? 22.922 -26.281 -13.055 1 80.38 387 GLU A O 1
ATOM 3095 N N . ARG A 1 388 ? 25.016 -26.828 -12.086 1 67 388 ARG A N 1
ATOM 3096 C CA . ARG A 1 388 ? 25.656 -26.828 -13.398 1 67 388 ARG A CA 1
ATOM 3097 C C . ARG A 1 388 ? 25.438 -28.156 -14.117 1 67 388 ARG A C 1
ATOM 3099 O O . ARG A 1 388 ? 25.719 -29.219 -13.562 1 67 388 ARG A O 1
ATOM 3106 N N . HIS A 1 389 ? 24.562 -28.156 -14.945 1 64.38 389 HIS A N 1
ATOM 3107 C CA . HIS A 1 389 ? 24.297 -29.391 -15.68 1 64.38 389 HIS A CA 1
ATOM 3108 C C . HIS A 1 389 ? 25.438 -29.719 -16.641 1 64.38 389 HIS A C 1
ATOM 3110 O O . HIS A 1 389 ? 25.594 -29.062 -17.672 1 64.38 389 HIS A O 1
ATOM 3116 N N . HIS A 1 390 ? 26.609 -30.312 -15.68 1 54.94 390 HIS A N 1
ATOM 3117 C CA . HIS A 1 390 ? 27.875 -30.719 -16.297 1 54.94 390 HIS A CA 1
ATOM 3118 C C . HIS A 1 390 ? 27.703 -32.031 -17.062 1 54.94 390 HIS A C 1
ATOM 3120 O O . HIS A 1 390 ? 27.203 -33 -16.5 1 54.94 390 HIS A O 1
ATOM 3126 N N . GLY A 1 391 ? 27.062 -32.125 -18.109 1 59.62 391 GLY A N 1
ATOM 3127 C CA . GLY A 1 391 ? 27.047 -33.375 -18.844 1 59.62 391 GLY A CA 1
ATOM 3128 C C . GLY A 1 391 ? 26.625 -33.25 -20.281 1 59.62 391 GLY A C 1
ATOM 3129 O O . GLY A 1 391 ? 26.188 -32.156 -20.703 1 59.62 391 GLY A O 1
ATOM 3130 N N . GLU A 1 392 ? 26.938 -34.344 -20.953 1 64.94 392 GLU A N 1
ATOM 3131 C CA . GLU A 1 392 ? 26.828 -34.344 -22.406 1 64.94 392 GLU A CA 1
ATOM 3132 C C . GLU A 1 392 ? 25.375 -34.25 -22.844 1 64.94 392 GLU A C 1
ATOM 3134 O O . GLU A 1 392 ? 25.062 -33.594 -23.859 1 64.94 392 GLU A O 1
ATOM 3139 N N . ILE A 1 393 ? 24.328 -34.812 -21.891 1 80.19 393 ILE A N 1
ATOM 3140 C CA . ILE A 1 393 ? 22.922 -34.688 -22.25 1 80.19 393 ILE A CA 1
ATOM 3141 C C . ILE A 1 393 ? 22.156 -34.125 -21.047 1 80.19 393 ILE A C 1
ATOM 3143 O O . ILE A 1 393 ? 22 -34.812 -20.031 1 80.19 393 ILE A O 1
ATOM 3147 N N . PRO A 1 394 ? 21.766 -32.906 -21.094 1 85.06 394 PRO A N 1
ATOM 3148 C CA . PRO A 1 394 ? 21.016 -32.312 -19.969 1 85.06 394 PRO A CA 1
ATOM 3149 C C . PRO A 1 394 ? 19.672 -33 -19.75 1 85.06 394 PRO A C 1
ATOM 3151 O O . PRO A 1 394 ? 19.141 -33.656 -20.672 1 85.06 394 PRO A O 1
ATOM 3154 N N . LEU A 1 395 ? 19.188 -32.906 -18.625 1 88.69 395 LEU A N 1
ATOM 3155 C CA . LEU A 1 395 ? 17.859 -33.5 -18.344 1 88.69 395 LEU A CA 1
ATOM 3156 C C . LEU A 1 395 ? 16.781 -32.75 -19.125 1 88.69 395 LEU A C 1
ATOM 3158 O O . LEU A 1 395 ? 15.828 -33.375 -19.609 1 88.69 395 LEU A O 1
ATOM 3162 N N . PHE A 1 396 ? 16.953 -31.359 -19.141 1 91.31 396 PHE A N 1
ATOM 3163 C CA . PHE A 1 396 ? 16 -30.562 -19.891 1 91.31 396 PHE A CA 1
ATOM 3164 C C . PHE A 1 396 ? 16.719 -29.594 -20.828 1 91.31 396 PHE A C 1
ATOM 3166 O O . PHE A 1 396 ? 17.703 -28.969 -20.438 1 91.31 396 PHE A O 1
ATOM 3173 N N . THR A 1 397 ? 16.172 -29.625 -22.062 1 88 397 THR A N 1
ATOM 3174 C CA . THR A 1 397 ? 16.469 -28.453 -22.875 1 88 397 THR A CA 1
ATOM 3175 C C . THR A 1 397 ? 15.703 -27.234 -22.344 1 88 397 THR A C 1
ATOM 3177 O O . THR A 1 397 ? 14.75 -27.375 -21.578 1 88 397 THR A O 1
ATOM 3180 N N . THR A 1 398 ? 16.094 -26.094 -22.703 1 82.62 398 THR A N 1
ATOM 3181 C CA . THR A 1 398 ? 15.453 -24.875 -22.188 1 82.62 398 THR A CA 1
ATOM 3182 C C . THR A 1 398 ? 13.969 -24.859 -22.562 1 82.62 398 THR A C 1
ATOM 3184 O O . THR A 1 398 ? 13.125 -24.5 -21.75 1 82.62 398 THR A O 1
ATOM 3187 N N . ALA A 1 399 ? 13.688 -25.188 -23.734 1 85.06 399 ALA A N 1
ATOM 3188 C CA . ALA A 1 399 ? 12.297 -25.188 -24.203 1 85.06 399 ALA A CA 1
ATOM 3189 C C . ALA A 1 399 ? 11.477 -26.234 -23.469 1 85.06 399 ALA A C 1
ATOM 3191 O O . ALA A 1 399 ? 10.336 -25.984 -23.062 1 85.06 399 ALA A O 1
ATOM 3192 N N . ASP A 1 400 ? 12.094 -27.375 -23.234 1 91.25 400 ASP A N 1
ATOM 3193 C CA . ASP A 1 400 ? 11.375 -28.453 -22.594 1 91.25 400 ASP A CA 1
ATOM 3194 C C . ASP A 1 400 ? 11.203 -28.203 -21.109 1 91.25 400 ASP A C 1
ATOM 3196 O O . ASP A 1 400 ? 10.227 -28.641 -20.5 1 91.25 400 ASP A O 1
ATOM 3200 N N . LEU A 1 401 ? 12.148 -27.5 -20.578 1 94.56 401 LEU A N 1
ATOM 3201 C CA . LEU A 1 401 ? 12.055 -27.188 -19.156 1 94.56 401 LEU A CA 1
ATOM 3202 C C . LEU A 1 401 ? 10.797 -26.391 -18.859 1 94.56 401 LEU A C 1
ATOM 3204 O O . LEU A 1 401 ? 10.031 -26.75 -17.969 1 94.56 401 LEU A O 1
ATOM 3208 N N . TRP A 1 402 ? 10.594 -25.375 -19.594 1 96 402 TRP A N 1
ATOM 3209 C CA . TRP A 1 402 ? 9.477 -24.484 -19.312 1 96 402 TRP A CA 1
ATOM 3210 C C . TRP A 1 402 ? 8.148 -25.141 -19.703 1 96 402 TRP A C 1
ATOM 3212 O O . TRP A 1 402 ? 7.121 -24.906 -19.062 1 96 402 TRP A O 1
ATOM 3222 N N . SER A 1 403 ? 8.172 -25.969 -20.734 1 94.94 403 SER A N 1
ATOM 3223 C CA . SER A 1 403 ? 6.973 -26.734 -21.031 1 94.94 403 SER A CA 1
ATOM 3224 C C . SER A 1 403 ? 6.594 -27.641 -19.859 1 94.94 403 SER A C 1
ATOM 3226 O O . SER A 1 403 ? 5.426 -27.719 -19.469 1 94.94 403 SER A O 1
ATOM 3228 N N . PHE A 1 404 ? 7.617 -28.25 -19.328 1 96.38 404 PHE A N 1
ATOM 3229 C CA . PHE A 1 404 ? 7.406 -29.141 -18.188 1 96.38 404 PHE A CA 1
ATOM 3230 C C . PHE A 1 404 ? 6.871 -28.359 -17 1 96.38 404 PHE A C 1
ATOM 3232 O O . PHE A 1 404 ? 5.902 -28.766 -16.359 1 96.38 404 PHE A O 1
ATOM 3239 N N . VAL A 1 405 ? 7.484 -27.234 -16.734 1 97.75 405 VAL A N 1
ATOM 3240 C CA . VAL A 1 405 ? 7.121 -26.422 -15.586 1 97.75 405 VAL A CA 1
ATOM 3241 C C . VAL A 1 405 ? 5.676 -25.938 -15.727 1 97.75 405 VAL A C 1
ATOM 3243 O O . VAL A 1 405 ? 4.879 -26.078 -14.789 1 97.75 405 VAL A O 1
ATOM 3246 N N . LEU A 1 406 ? 5.273 -25.406 -16.844 1 98 406 LEU A N 1
ATOM 3247 C CA . LEU A 1 406 ? 3.955 -24.812 -17.031 1 98 406 LEU A CA 1
ATOM 3248 C C . LEU A 1 406 ? 2.883 -25.906 -17.125 1 98 406 LEU A C 1
ATOM 3250 O O . LEU A 1 406 ? 1.749 -25.703 -16.688 1 98 406 LEU A O 1
ATOM 3254 N N . GLU A 1 407 ? 3.27 -27.062 -17.625 1 97.31 407 GLU A N 1
ATOM 3255 C CA . GLU A 1 407 ? 2.338 -28.172 -17.672 1 97.31 407 GLU A CA 1
ATOM 3256 C C . GLU A 1 407 ? 1.983 -28.656 -16.266 1 97.31 407 GLU A C 1
ATOM 3258 O O . GLU A 1 407 ? 0.819 -28.953 -15.977 1 97.31 407 GLU A O 1
ATOM 3263 N N . ARG A 1 408 ? 2.955 -28.766 -15.461 1 97.44 408 ARG A N 1
ATOM 3264 C CA . ARG A 1 408 ? 2.713 -29.203 -14.086 1 97.44 408 ARG A CA 1
ATOM 3265 C C . ARG A 1 408 ? 1.823 -28.203 -13.352 1 97.44 408 ARG A C 1
ATOM 3267 O O . ARG A 1 408 ? 0.92 -28.609 -12.609 1 97.44 408 ARG A O 1
ATOM 3274 N N . HIS A 1 409 ? 2.088 -26.953 -13.531 1 97.75 409 HIS A N 1
ATOM 3275 C CA . HIS A 1 409 ? 1.259 -25.938 -12.898 1 97.75 409 HIS A CA 1
ATOM 3276 C C . HIS A 1 409 ? -0.172 -25.984 -13.422 1 97.75 409 HIS A C 1
ATOM 3278 O O . HIS A 1 409 ? -1.124 -25.812 -12.656 1 97.75 409 HIS A O 1
ATOM 3284 N N . THR A 1 410 ? -0.294 -26.203 -14.711 1 97.88 410 THR A N 1
ATOM 3285 C CA . THR A 1 410 ? -1.624 -26.281 -15.305 1 97.88 410 THR A CA 1
ATOM 3286 C C . THR A 1 410 ? -2.406 -27.453 -14.719 1 97.88 410 THR A C 1
ATOM 3288 O O . THR A 1 410 ? -3.592 -27.328 -14.406 1 97.88 410 THR A O 1
ATOM 3291 N N . GLU A 1 411 ? -1.748 -28.531 -14.57 1 97.69 411 GLU A N 1
ATOM 3292 C CA . GLU A 1 411 ? -2.42 -29.703 -14.031 1 97.69 411 GLU A CA 1
ATOM 3293 C C . GLU A 1 411 ? -2.832 -29.484 -12.578 1 97.69 411 GLU A C 1
ATOM 3295 O O . GLU A 1 411 ? -3.906 -29.922 -12.156 1 97.69 411 GLU A O 1
ATOM 3300 N N . LEU A 1 412 ? -1.965 -28.891 -11.859 1 96.81 412 LEU A N 1
ATOM 3301 C CA . LEU A 1 412 ? -2.311 -28.578 -10.477 1 96.81 412 LEU A CA 1
ATOM 3302 C C . LEU A 1 412 ? -3.484 -27.609 -10.414 1 96.81 412 LEU A C 1
ATOM 3304 O O . LEU A 1 412 ? -4.328 -27.703 -9.523 1 96.81 412 LEU A O 1
ATOM 3308 N N . LEU A 1 413 ? -3.562 -26.672 -11.336 1 97 413 LEU A N 1
ATOM 3309 C CA . LEU A 1 413 ? -4.691 -25.75 -11.438 1 97 413 LEU A CA 1
ATOM 3310 C C . LEU A 1 413 ? -5.992 -26.516 -11.672 1 97 413 LEU A C 1
ATOM 3312 O O . LEU A 1 413 ? -7.012 -26.219 -11.047 1 97 413 LEU A O 1
ATOM 3316 N N . LYS A 1 414 ? -5.93 -27.422 -12.547 1 96.5 414 LYS A N 1
ATOM 3317 C CA . LYS A 1 414 ? -7.121 -28.219 -12.852 1 96.5 414 LYS A CA 1
ATOM 3318 C C . LYS A 1 414 ? -7.641 -28.922 -11.602 1 96.5 414 LYS A C 1
ATOM 3320 O O . LYS A 1 414 ? -8.836 -28.875 -11.305 1 96.5 414 LYS A O 1
ATOM 3325 N N . TRP A 1 415 ? -6.719 -29.484 -10.859 1 95.94 415 TRP A N 1
ATOM 3326 C CA . TRP A 1 415 ? -7.094 -30.281 -9.695 1 95.94 415 TRP A CA 1
ATOM 3327 C C . TRP A 1 415 ? -7.688 -29.391 -8.602 1 95.94 415 TRP A C 1
ATOM 3329 O O . TRP A 1 415 ? -8.695 -29.75 -7.988 1 95.94 415 TRP A O 1
ATOM 3339 N N . VAL A 1 416 ? -7.059 -28.328 -8.367 1 93.69 416 VAL A N 1
ATOM 3340 C CA . VAL A 1 416 ? -7.492 -27.5 -7.25 1 93.69 416 VAL A CA 1
ATOM 3341 C C . VAL A 1 416 ? -8.805 -26.797 -7.602 1 93.69 416 VAL A C 1
ATOM 3343 O O . VAL A 1 416 ? -9.695 -26.672 -6.758 1 93.69 416 VAL A O 1
ATOM 3346 N N . VAL A 1 417 ? -8.969 -26.312 -8.828 1 94.62 417 VAL A N 1
ATOM 3347 C CA . VAL A 1 417 ? -10.203 -25.672 -9.25 1 94.62 417 VAL A CA 1
ATOM 3348 C C . VAL A 1 417 ? -11.336 -26.703 -9.273 1 94.62 417 VAL A C 1
ATOM 3350 O O . VAL A 1 417 ? -12.469 -26.406 -8.883 1 94.62 417 VAL A O 1
ATOM 3353 N N . PHE A 1 418 ? -10.945 -27.859 -9.711 1 94.94 418 PHE A N 1
ATOM 3354 C CA . PHE A 1 418 ? -11.922 -28.938 -9.688 1 94.94 418 PHE A CA 1
ATOM 3355 C C . PHE A 1 418 ? -12.406 -29.203 -8.273 1 94.94 418 PHE A C 1
ATOM 3357 O O . PHE A 1 418 ? -13.602 -29.391 -8.039 1 94.94 418 PHE A O 1
ATOM 3364 N N . HIS A 1 419 ? -11.555 -29.234 -7.336 1 94.31 419 HIS A N 1
ATOM 3365 C CA . HIS A 1 419 ? -11.891 -29.516 -5.945 1 94.31 419 HIS A CA 1
ATOM 3366 C C . HIS A 1 419 ? -12.906 -28.516 -5.406 1 94.31 419 HIS A C 1
ATOM 3368 O O . HIS A 1 419 ? -13.852 -28.891 -4.715 1 94.31 419 HIS A O 1
ATOM 3374 N N . TYR A 1 420 ? -12.758 -27.328 -5.766 1 93.81 420 TYR A N 1
ATOM 3375 C CA . TYR A 1 420 ? -13.562 -26.281 -5.137 1 93.81 420 TYR A CA 1
ATOM 3376 C C . TYR A 1 420 ? -14.766 -25.922 -6.004 1 93.81 420 TYR A C 1
ATOM 3378 O O . TYR A 1 420 ? -15.742 -25.359 -5.512 1 93.81 420 TYR A O 1
ATOM 3386 N N . CYS A 1 421 ? -14.734 -26.297 -7.289 1 92.69 421 CYS A N 1
ATOM 3387 C CA . CYS A 1 421 ? -15.734 -25.688 -8.156 1 92.69 421 CYS A CA 1
ATOM 3388 C C . CYS A 1 421 ? -16.516 -26.75 -8.93 1 92.69 421 CYS A C 1
ATOM 3390 O O . CYS A 1 421 ? -17.453 -26.422 -9.656 1 92.69 421 CYS A O 1
ATOM 3392 N N . HIS A 1 422 ? -16.203 -28 -8.812 1 87.94 422 HIS A N 1
ATOM 3393 C CA . HIS A 1 422 ? -16.812 -29 -9.688 1 87.94 422 HIS A CA 1
ATOM 3394 C C . HIS A 1 422 ? -18.312 -29.109 -9.438 1 87.94 422 HIS A C 1
ATOM 3396 O O . HIS A 1 422 ? -19.078 -29.469 -10.344 1 87.94 422 HIS A O 1
ATOM 3402 N N . ASP A 1 423 ? -18.719 -28.875 -8.195 1 85.69 423 ASP A N 1
ATOM 3403 C CA . ASP A 1 423 ? -20.125 -28.797 -7.863 1 85.69 423 ASP A CA 1
ATOM 3404 C C . ASP A 1 423 ? -20.594 -27.344 -7.742 1 85.69 423 ASP A C 1
ATOM 3406 O O . ASP A 1 423 ? -20.25 -26.672 -6.777 1 85.69 423 ASP A O 1
ATOM 3410 N N . GLU A 1 424 ? -21.453 -26.984 -8.68 1 80.75 424 GLU A N 1
ATOM 3411 C CA . GLU A 1 424 ? -21.859 -25.594 -8.758 1 80.75 424 GLU A CA 1
ATOM 3412 C C . GLU A 1 424 ? -22.672 -25.188 -7.531 1 80.75 424 GLU A C 1
ATOM 3414 O O . GLU A 1 424 ? -22.641 -24.016 -7.121 1 80.75 424 GLU A O 1
ATOM 3419 N N . ALA A 1 425 ? -23.344 -26.047 -6.977 1 78.12 425 ALA A N 1
ATOM 3420 C CA . ALA A 1 425 ? -24.234 -25.766 -5.855 1 78.12 425 ALA A CA 1
ATOM 3421 C C . ALA A 1 425 ? -23.438 -25.438 -4.594 1 78.12 425 ALA A C 1
ATOM 3423 O O . ALA A 1 425 ? -23.875 -24.641 -3.758 1 78.12 425 ALA A O 1
ATOM 3424 N N . VAL A 1 426 ? -22.281 -26.047 -4.488 1 85.06 426 VAL A N 1
ATOM 3425 C CA . VAL A 1 426 ? -21.516 -25.875 -3.258 1 85.06 426 VAL A CA 1
ATOM 3426 C C . VAL A 1 426 ? -20.109 -25.359 -3.588 1 85.06 426 VAL A C 1
ATOM 3428 O O . VAL A 1 426 ? -19.141 -25.672 -2.885 1 85.06 426 VAL A O 1
ATOM 3431 N N . ALA A 1 427 ? -20.016 -24.609 -4.621 1 88.25 427 ALA A N 1
ATOM 3432 C CA . ALA A 1 427 ? -18.703 -24.125 -5.043 1 88.25 427 ALA A CA 1
ATOM 3433 C C . ALA A 1 427 ? -18.156 -23.109 -4.055 1 88.25 427 ALA A C 1
ATOM 3435 O O . ALA A 1 427 ? -18.891 -22.25 -3.561 1 88.25 427 ALA A O 1
ATOM 3436 N N . ASP A 1 428 ? -16.938 -23.328 -3.607 1 90.69 428 ASP A N 1
ATOM 3437 C CA . ASP A 1 428 ? -16.203 -22.375 -2.779 1 90.69 428 ASP A CA 1
ATOM 3438 C C . ASP A 1 428 ? -15.297 -21.5 -3.629 1 90.69 428 ASP A C 1
ATOM 3440 O O . ASP A 1 428 ? -14.094 -21.766 -3.74 1 90.69 428 ASP A O 1
ATOM 3444 N N . LEU A 1 429 ? -15.875 -20.438 -4.109 1 91.12 429 LEU A N 1
ATOM 3445 C CA . LEU A 1 429 ? -15.203 -19.594 -5.094 1 91.12 429 LEU A CA 1
ATOM 3446 C C . LEU A 1 429 ? -14.039 -18.844 -4.465 1 91.12 429 LEU A C 1
ATOM 3448 O O . LEU A 1 429 ? -13.016 -18.609 -5.117 1 91.12 429 LEU A O 1
ATOM 3452 N N . SER A 1 430 ? -14.148 -18.469 -3.23 1 88.94 430 SER A N 1
ATOM 3453 C CA . SER A 1 430 ? -13.078 -17.75 -2.555 1 88.94 430 SER A CA 1
ATOM 3454 C C . SER A 1 430 ? -11.828 -18.594 -2.412 1 88.94 430 SER A C 1
ATOM 3456 O O . SER A 1 430 ? -10.711 -18.125 -2.648 1 88.94 430 SER A O 1
ATOM 3458 N N . SER A 1 431 ? -12.031 -19.859 -2.057 1 89.88 431 SER A N 1
ATOM 3459 C CA . SER A 1 431 ? -10.891 -20.75 -1.91 1 89.88 431 SER A CA 1
ATOM 3460 C C . SER A 1 431 ? -10.273 -21.094 -3.266 1 89.88 431 SER A C 1
ATOM 3462 O O . SER A 1 431 ? -9.062 -21.266 -3.379 1 89.88 431 SER A O 1
ATOM 3464 N N . ALA A 1 432 ? -11.133 -21.188 -4.219 1 93.88 432 ALA A N 1
ATOM 3465 C CA . ALA A 1 432 ? -10.641 -21.438 -5.57 1 93.88 432 ALA A CA 1
ATOM 3466 C C . ALA A 1 432 ? -9.742 -20.312 -6.043 1 93.88 432 ALA A C 1
ATOM 3468 O O . ALA A 1 432 ? -8.68 -20.547 -6.629 1 93.88 432 ALA A O 1
ATOM 3469 N N . LEU A 1 433 ? -10.18 -19.125 -5.773 1 93.19 433 LEU A N 1
ATOM 3470 C CA . LEU A 1 433 ? -9.414 -17.938 -6.156 1 93.19 433 LEU A CA 1
ATOM 3471 C C . LEU A 1 433 ? -8.047 -17.938 -5.473 1 93.19 433 LEU A C 1
ATOM 3473 O O . LEU A 1 433 ? -7.031 -17.672 -6.113 1 93.19 433 LEU A O 1
ATOM 3477 N N . GLU A 1 434 ? -8.016 -18.219 -4.234 1 90.31 434 GLU A N 1
ATOM 3478 C CA . GLU A 1 434 ? -6.77 -18.25 -3.479 1 90.31 434 GLU A CA 1
ATOM 3479 C C . GLU A 1 434 ? -5.82 -19.312 -4.035 1 90.31 434 GLU A C 1
ATOM 3481 O O . GLU A 1 434 ? -4.605 -19.094 -4.098 1 90.31 434 GLU A O 1
ATOM 3486 N N . ALA A 1 435 ? -6.375 -20.375 -4.379 1 92.5 435 ALA A N 1
ATOM 3487 C CA . ALA A 1 435 ? -5.562 -21.469 -4.906 1 92.5 435 ALA A CA 1
ATOM 3488 C C . ALA A 1 435 ? -4.977 -21.109 -6.266 1 92.5 435 ALA A C 1
ATOM 3490 O O . ALA A 1 435 ? -3.824 -21.438 -6.562 1 92.5 435 ALA A O 1
ATOM 3491 N N . VAL A 1 436 ? -5.801 -20.484 -7.094 1 95.69 436 VAL A N 1
ATOM 3492 C CA . VAL A 1 436 ? -5.316 -20.078 -8.414 1 95.69 436 VAL A CA 1
ATOM 3493 C C . VAL A 1 436 ? -4.18 -19.078 -8.258 1 95.69 436 VAL A C 1
ATOM 3495 O O . VAL A 1 436 ? -3.182 -19.141 -8.977 1 95.69 436 VAL A O 1
ATOM 3498 N N . LYS A 1 437 ? -4.32 -18.188 -7.316 1 92.5 437 LYS A N 1
ATOM 3499 C CA . LYS A 1 437 ? -3.254 -17.219 -7.039 1 92.5 437 LYS A CA 1
ATOM 3500 C C . LYS A 1 437 ? -1.977 -17.938 -6.602 1 92.5 437 LYS A C 1
ATOM 350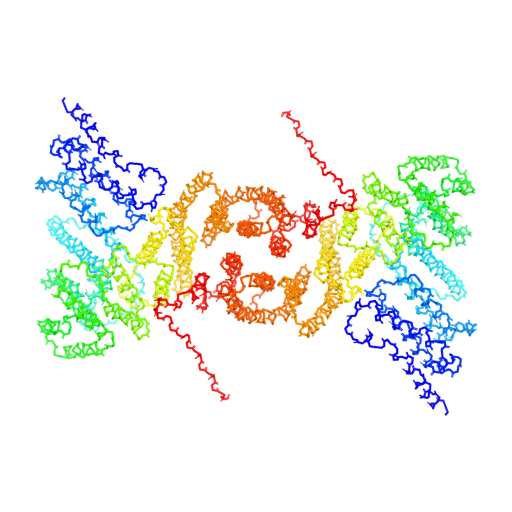2 O O . LYS A 1 437 ? -0.881 -17.578 -7.043 1 92.5 437 LYS A O 1
ATOM 3507 N N . ALA A 1 438 ? -2.137 -18.906 -5.777 1 92.44 438 ALA A N 1
ATOM 3508 C CA . ALA A 1 438 ? -0.981 -19.656 -5.285 1 92.44 438 ALA A CA 1
ATOM 3509 C C . ALA A 1 438 ? -0.207 -20.297 -6.434 1 92.44 438 ALA A C 1
ATOM 3511 O O . ALA A 1 438 ? 1.023 -20.219 -6.477 1 92.44 438 ALA A O 1
ATOM 3512 N N . VAL A 1 439 ? -0.928 -20.844 -7.324 1 96.19 439 VAL A N 1
ATOM 3513 C CA . VAL A 1 439 ? -0.289 -21.5 -8.461 1 96.19 439 VAL A CA 1
ATOM 3514 C C . VAL A 1 439 ? 0.353 -20.469 -9.375 1 96.19 439 VAL A C 1
ATOM 3516 O O . VAL A 1 439 ? 1.479 -20.656 -9.844 1 96.19 439 VAL A O 1
ATOM 3519 N N . GLY A 1 440 ? -0.405 -19.391 -9.633 1 94.94 440 GLY A N 1
ATOM 3520 C CA . GLY A 1 440 ? 0.15 -18.328 -10.438 1 94.94 440 GLY A CA 1
ATOM 3521 C C . GLY A 1 440 ? 1.414 -17.719 -9.844 1 94.94 440 GLY A C 1
ATOM 3522 O O . GLY A 1 440 ? 2.389 -17.484 -10.562 1 94.94 440 GLY A O 1
ATOM 3523 N N . PHE A 1 441 ? 1.404 -17.5 -8.539 1 91.94 441 PHE A N 1
ATOM 3524 C CA . PHE A 1 441 ? 2.568 -16.953 -7.855 1 91.94 441 PHE A CA 1
ATOM 3525 C C . PHE A 1 441 ? 3.738 -17.922 -7.906 1 91.94 441 PHE A C 1
ATOM 3527 O O . PHE A 1 441 ? 4.895 -17.516 -8.016 1 91.94 441 PHE A O 1
ATOM 3534 N N . SER A 1 442 ? 3.439 -19.172 -7.836 1 93.38 442 SER A N 1
ATOM 3535 C CA . SER A 1 442 ? 4.488 -20.188 -7.922 1 93.38 442 SER A CA 1
ATOM 3536 C C . SER A 1 442 ? 5.176 -20.156 -9.281 1 93.38 442 SER A C 1
ATOM 3538 O O . SER A 1 442 ? 6.402 -20.219 -9.367 1 93.38 442 SER A O 1
ATOM 3540 N N . ALA A 1 443 ? 4.355 -20.094 -10.289 1 95.62 443 ALA A N 1
ATOM 3541 C CA . ALA A 1 443 ? 4.926 -20.031 -11.633 1 95.62 443 ALA A CA 1
ATOM 3542 C C . ALA A 1 443 ? 5.789 -18.781 -11.797 1 95.62 443 ALA A C 1
ATOM 3544 O O . ALA A 1 443 ? 6.863 -18.844 -12.398 1 95.62 443 ALA A O 1
ATOM 3545 N N . ARG A 1 444 ? 5.344 -17.703 -11.297 1 92.56 444 ARG A N 1
ATOM 3546 C CA . ARG A 1 444 ? 6.113 -16.469 -11.344 1 92.56 444 ARG A CA 1
ATOM 3547 C C . ARG A 1 444 ? 7.41 -16.594 -10.555 1 92.56 444 ARG A C 1
ATOM 3549 O O . ARG A 1 444 ? 8.445 -16.062 -10.961 1 92.56 444 ARG A O 1
ATOM 3556 N N . HIS A 1 445 ? 7.34 -17.25 -9.484 1 90.88 445 HIS A N 1
ATOM 3557 C CA . HIS A 1 445 ? 8.539 -17.469 -8.68 1 90.88 445 HIS A CA 1
ATOM 3558 C C . HIS A 1 445 ? 9.57 -18.297 -9.445 1 90.88 445 HIS A C 1
ATOM 3560 O O . HIS A 1 445 ? 10.773 -18.031 -9.352 1 90.88 445 HIS A O 1
ATOM 3566 N N . CYS A 1 446 ? 9.07 -19.266 -10.133 1 92.88 446 CYS A N 1
ATOM 3567 C CA . CYS A 1 446 ? 9.992 -20.047 -10.961 1 92.88 446 CYS A CA 1
ATOM 3568 C C . CYS A 1 446 ? 10.703 -19.156 -11.969 1 92.88 446 CYS A C 1
ATOM 3570 O O . CYS A 1 446 ? 11.898 -19.312 -12.211 1 92.88 446 CYS A O 1
ATOM 3572 N N . LEU A 1 447 ? 9.961 -18.25 -12.57 1 92.25 447 LEU A N 1
ATOM 3573 C CA . LEU A 1 447 ? 10.57 -17.312 -13.516 1 92.25 447 LEU A CA 1
ATOM 3574 C C . LEU A 1 447 ? 11.641 -16.469 -12.836 1 92.25 447 LEU A C 1
ATOM 3576 O O . LEU A 1 447 ? 12.727 -16.281 -13.391 1 92.25 447 LEU A O 1
ATOM 3580 N N . ASP A 1 448 ? 11.398 -16.016 -11.648 1 88 448 ASP A N 1
ATOM 3581 C CA . ASP A 1 448 ? 12.359 -15.195 -10.914 1 88 448 ASP A CA 1
ATOM 3582 C C . ASP A 1 448 ? 13.641 -15.984 -10.625 1 88 448 ASP A C 1
ATOM 3584 O O . ASP A 1 448 ? 14.742 -15.461 -10.781 1 88 448 ASP A O 1
ATOM 3588 N N . VAL A 1 449 ? 13.422 -17.156 -10.18 1 88.12 449 VAL A N 1
ATOM 3589 C CA . VAL A 1 449 ? 14.562 -18.016 -9.867 1 88.12 449 VAL A CA 1
ATOM 3590 C C . VAL A 1 449 ? 15.383 -18.266 -11.125 1 88.12 449 VAL A C 1
ATOM 3592 O O . VAL A 1 449 ? 16.609 -18.234 -11.086 1 88.12 449 VAL A O 1
ATOM 3595 N N . TYR A 1 450 ? 14.672 -18.531 -12.188 1 91 450 TYR A N 1
ATOM 3596 C CA . TYR A 1 450 ? 15.344 -18.781 -13.461 1 91 450 TYR A CA 1
ATOM 3597 C C . TYR A 1 450 ? 16.141 -17.547 -13.906 1 91 450 TYR A C 1
ATOM 3599 O O . TYR A 1 450 ? 17.297 -17.672 -14.32 1 91 450 TYR A O 1
ATOM 3607 N N . LEU A 1 451 ? 15.555 -16.422 -13.82 1 87.25 451 LEU A N 1
ATOM 3608 C CA . LEU A 1 451 ? 16.219 -15.188 -14.234 1 87.25 451 LEU A CA 1
ATOM 3609 C C . LEU A 1 451 ? 17.422 -14.891 -13.359 1 87.25 451 LEU A C 1
ATOM 3611 O O . LEU A 1 451 ? 18.469 -14.461 -13.859 1 87.25 451 LEU A O 1
ATOM 3615 N N . ALA A 1 452 ? 17.281 -15.102 -12.102 1 83.94 452 ALA A N 1
ATOM 3616 C CA . ALA A 1 452 ? 18.406 -14.891 -11.188 1 83.94 452 ALA A CA 1
ATOM 3617 C C . ALA A 1 452 ? 19.547 -15.844 -11.516 1 83.94 452 ALA A C 1
ATOM 3619 O O . ALA A 1 452 ? 20.719 -15.453 -11.461 1 83.94 452 ALA A O 1
ATOM 3620 N N . SER A 1 453 ? 19.203 -17.078 -11.844 1 84.31 453 SER A N 1
ATOM 3621 C CA . SER A 1 453 ? 20.219 -18.062 -12.18 1 84.31 453 SER A CA 1
ATOM 3622 C C . SER A 1 453 ? 20.906 -17.734 -13.508 1 84.31 453 SER A C 1
ATOM 3624 O O . SER A 1 453 ? 22.109 -17.953 -13.664 1 84.31 453 SER A O 1
ATOM 3626 N N . MET A 1 454 ? 20.141 -17.266 -14.453 1 83.38 454 MET A N 1
ATOM 3627 C CA . MET A 1 454 ? 20.688 -16.906 -15.758 1 83.38 454 MET A CA 1
ATOM 3628 C C . MET A 1 454 ? 21.641 -15.719 -15.648 1 83.38 454 MET A C 1
ATOM 3630 O O . MET A 1 454 ? 22.625 -15.648 -16.375 1 83.38 454 MET A O 1
ATOM 3634 N N . ALA A 1 455 ? 21.312 -14.859 -14.805 1 79.19 455 ALA A N 1
ATOM 3635 C CA . ALA A 1 455 ? 22.156 -13.688 -14.609 1 79.19 455 ALA A CA 1
ATOM 3636 C C . ALA A 1 455 ? 23.516 -14.078 -14.039 1 79.19 455 ALA A C 1
ATOM 3638 O O . ALA A 1 455 ? 24.516 -13.414 -14.297 1 79.19 455 ALA A O 1
ATOM 3639 N N . SER A 1 456 ? 23.547 -15.125 -13.32 1 77.81 456 SER A N 1
ATOM 3640 C CA . SER A 1 456 ? 24.781 -15.547 -12.664 1 77.81 456 SER A CA 1
ATOM 3641 C C . SER A 1 456 ? 25.625 -16.438 -13.578 1 77.81 456 SER A C 1
ATOM 3643 O O . SER A 1 456 ? 26.797 -16.672 -13.32 1 77.81 456 SER A O 1
ATOM 3645 N N . ARG A 1 457 ? 25.109 -16.891 -14.68 1 81.06 457 ARG A N 1
ATOM 3646 C CA . ARG A 1 457 ? 25.812 -17.797 -15.578 1 81.06 457 ARG A CA 1
ATOM 3647 C C . ARG A 1 457 ? 26.797 -17.031 -16.469 1 81.06 457 ARG A C 1
ATOM 3649 O O . ARG A 1 457 ? 26.594 -15.859 -16.766 1 81.06 457 ARG A O 1
ATOM 3656 N N . ARG A 1 458 ? 27.859 -17.641 -16.703 1 79.44 458 ARG A N 1
ATOM 3657 C CA . ARG A 1 458 ? 28.891 -17.047 -17.531 1 79.44 458 ARG A CA 1
ATOM 3658 C C . ARG A 1 458 ? 28.562 -17.203 -19.016 1 79.44 458 ARG A C 1
ATOM 3660 O O . ARG A 1 458 ? 29.203 -18 -19.719 1 79.44 458 ARG A O 1
ATOM 3667 N N . LEU A 1 459 ? 27.5 -16.781 -19.531 1 81.38 459 LEU A N 1
ATOM 3668 C CA . LEU A 1 459 ? 27.078 -16.734 -20.922 1 81.38 459 LEU A CA 1
ATOM 3669 C C . LEU A 1 459 ? 27.172 -15.32 -21.484 1 81.38 459 LEU A C 1
ATOM 3671 O O . LEU A 1 459 ? 27.312 -14.359 -20.719 1 81.38 459 LEU A O 1
ATOM 3675 N N . SER A 1 460 ? 27.234 -15.312 -22.797 1 86.44 460 SER A N 1
ATOM 3676 C CA . SER A 1 460 ? 27.219 -13.992 -23.422 1 86.44 460 SER A CA 1
ATOM 3677 C C . SER A 1 460 ? 25.938 -13.234 -23.078 1 86.44 460 SER A C 1
ATOM 3679 O O . SER A 1 460 ? 24.891 -13.852 -22.859 1 86.44 460 SER A O 1
ATOM 3681 N N . SER A 1 461 ? 26.047 -12.031 -22.984 1 85.69 461 SER A N 1
ATOM 3682 C CA . SER A 1 461 ? 24.938 -11.188 -22.578 1 85.69 461 SER A CA 1
ATOM 3683 C C . SER A 1 461 ? 23.75 -11.352 -23.531 1 85.69 461 SER A C 1
ATOM 3685 O O . SER A 1 461 ? 22.594 -11.336 -23.109 1 85.69 461 SER A O 1
ATOM 3687 N N . ASP A 1 462 ? 24.047 -11.531 -24.703 1 87.31 462 ASP A N 1
ATOM 3688 C CA . ASP A 1 462 ? 23 -11.648 -25.719 1 87.31 462 ASP A CA 1
ATOM 3689 C C . ASP A 1 462 ? 22.234 -12.961 -25.547 1 87.31 462 ASP A C 1
ATOM 3691 O O . ASP A 1 462 ? 21 -12.992 -25.672 1 87.31 462 ASP A O 1
ATOM 3695 N N . VAL A 1 463 ? 22.984 -13.938 -25.312 1 86.81 463 VAL A N 1
ATOM 3696 C CA . VAL A 1 463 ? 22.359 -15.25 -25.141 1 86.81 463 VAL A CA 1
ATOM 3697 C C . VAL A 1 463 ? 21.531 -15.266 -23.844 1 86.81 463 VAL A C 1
ATOM 3699 O O . VAL A 1 463 ? 20.438 -15.812 -23.828 1 86.81 463 VAL A O 1
ATOM 3702 N N . ARG A 1 464 ? 22.031 -14.641 -22.844 1 85.94 464 ARG A N 1
ATOM 3703 C CA . ARG A 1 464 ? 21.312 -14.539 -21.578 1 85.94 464 ARG A CA 1
ATOM 3704 C C . ARG A 1 464 ? 20 -13.789 -21.766 1 85.94 464 ARG A C 1
ATOM 3706 O O . ARG A 1 464 ? 18.969 -14.211 -21.234 1 85.94 464 ARG A O 1
ATOM 3713 N N . LYS A 1 465 ? 20.125 -12.766 -22.484 1 87.94 465 LYS A N 1
ATOM 3714 C CA . LYS A 1 465 ? 18.938 -11.953 -22.719 1 87.94 465 LYS A CA 1
ATOM 3715 C C . LYS A 1 465 ? 17.906 -12.719 -23.547 1 87.94 465 LYS A C 1
ATOM 3717 O O . LYS A 1 465 ? 16.703 -12.602 -23.297 1 87.94 465 LYS A O 1
ATOM 3722 N N . GLN A 1 466 ? 18.328 -13.414 -24.406 1 90.38 466 GLN A N 1
ATOM 3723 C CA . GLN A 1 466 ? 17.422 -14.195 -25.25 1 90.38 466 GLN A CA 1
ATOM 3724 C C . GLN A 1 466 ? 16.688 -15.258 -24.438 1 90.38 466 GLN A C 1
ATOM 3726 O O . GLN A 1 466 ? 15.477 -15.398 -24.547 1 90.38 466 GLN A O 1
ATOM 3731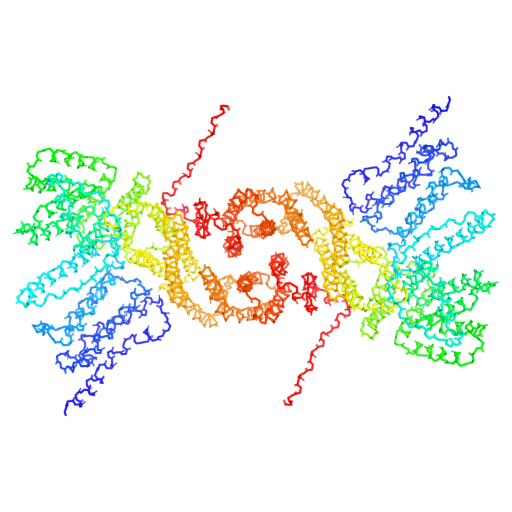 N N . PHE A 1 467 ? 17.391 -15.961 -23.625 1 89.81 467 PHE A N 1
ATOM 3732 C CA . PHE A 1 467 ? 16.797 -17 -22.797 1 89.81 467 PHE A CA 1
ATOM 3733 C C . PHE A 1 467 ? 15.828 -16.391 -21.781 1 89.81 467 PHE A C 1
ATOM 3735 O O . PHE A 1 467 ? 14.758 -16.953 -21.531 1 89.81 467 PHE A O 1
ATOM 3742 N N . ALA A 1 468 ? 16.266 -15.328 -21.328 1 89.31 468 ALA A N 1
ATOM 3743 C CA . ALA A 1 468 ? 15.43 -14.633 -20.359 1 89.31 468 ALA A CA 1
ATOM 3744 C C . ALA A 1 468 ? 14.125 -14.156 -21 1 89.31 468 ALA A C 1
ATOM 3746 O O . ALA A 1 468 ? 13.047 -14.305 -20.422 1 89.31 468 ALA A O 1
ATOM 3747 N N . GLU A 1 469 ? 14.219 -13.648 -22.141 1 90.75 469 GLU A N 1
ATOM 3748 C CA . GLU A 1 469 ? 13.047 -13.117 -22.844 1 90.75 469 GLU A CA 1
ATOM 3749 C C . GLU A 1 469 ? 12.117 -14.242 -23.281 1 90.75 469 GLU A C 1
ATOM 3751 O O . GLU A 1 469 ? 10.891 -14.094 -23.25 1 90.75 469 GLU A O 1
ATOM 3756 N N . GLU A 1 470 ? 12.688 -15.219 -23.656 1 93 470 GLU A N 1
ATOM 3757 C CA . GLU A 1 470 ? 11.883 -16.359 -24.078 1 93 470 GLU A CA 1
ATOM 3758 C C . GLU A 1 470 ? 11.117 -16.953 -22.891 1 93 470 GLU A C 1
ATOM 3760 O O . GLU A 1 470 ? 9.93 -17.281 -23.016 1 93 470 GLU A O 1
ATOM 3765 N N . ALA A 1 471 ? 11.82 -17.141 -21.812 1 94.06 471 ALA A N 1
ATOM 3766 C CA . ALA A 1 471 ? 11.172 -17.641 -20.609 1 94.06 471 ALA A CA 1
ATOM 3767 C C . ALA A 1 471 ? 10.047 -16.719 -20.156 1 94.06 471 ALA A C 1
ATOM 3769 O O . ALA A 1 471 ? 8.953 -17.172 -19.828 1 94.06 471 ALA A O 1
ATOM 3770 N N . ARG A 1 472 ? 10.312 -15.445 -20.219 1 93.56 472 ARG A N 1
ATOM 3771 C CA . ARG A 1 472 ? 9.32 -14.453 -19.828 1 93.56 472 ARG A CA 1
ATOM 3772 C C . ARG A 1 472 ? 8.102 -14.516 -20.734 1 93.56 472 ARG A C 1
ATOM 3774 O O . ARG A 1 472 ? 6.961 -14.445 -20.25 1 93.56 472 ARG A O 1
ATOM 3781 N N . ARG A 1 473 ? 8.352 -14.609 -21.922 1 94.69 473 ARG A N 1
ATOM 3782 C CA . ARG A 1 473 ? 7.262 -14.648 -22.891 1 94.69 473 ARG A CA 1
ATOM 3783 C C . ARG A 1 473 ? 6.387 -15.883 -22.672 1 94.69 473 ARG A C 1
ATOM 3785 O O . ARG A 1 473 ? 5.156 -15.789 -22.719 1 94.69 473 ARG A O 1
ATOM 3792 N N . LYS A 1 474 ? 6.984 -16.953 -22.406 1 95.75 474 LYS A N 1
ATOM 3793 C CA . LYS A 1 474 ? 6.242 -18.188 -22.188 1 95.75 474 LYS A CA 1
ATOM 3794 C C . LYS A 1 474 ? 5.387 -18.109 -20.938 1 95.75 474 LYS A C 1
ATOM 3796 O O . LYS A 1 474 ? 4.223 -18.516 -20.938 1 95.75 474 LYS A O 1
ATOM 3801 N N . VAL A 1 475 ? 6.008 -17.594 -19.906 1 96.31 475 VAL A N 1
ATOM 3802 C CA . VAL A 1 475 ? 5.293 -17.5 -18.625 1 96.31 475 VAL A CA 1
ATOM 3803 C C . VAL A 1 475 ? 4.168 -16.469 -18.75 1 96.31 475 VAL A C 1
ATOM 3805 O O . VAL A 1 475 ? 3.053 -16.703 -18.266 1 96.31 475 VAL A O 1
ATOM 3808 N N . CYS A 1 476 ? 4.422 -15.352 -19.391 1 96 476 CYS A N 1
ATOM 3809 C CA . CYS A 1 476 ? 3.406 -14.32 -19.562 1 96 476 CYS A CA 1
ATOM 3810 C C . CYS A 1 476 ? 2.232 -14.844 -20.391 1 96 476 CYS A C 1
ATOM 3812 O O . CYS A 1 476 ? 1.074 -14.609 -20.047 1 96 476 CYS A O 1
ATOM 3814 N N . TYR A 1 477 ? 2.59 -15.516 -21.391 1 96.69 477 TYR A N 1
ATOM 3815 C CA . TYR A 1 477 ? 1.554 -16.109 -22.234 1 96.69 477 TYR A CA 1
ATOM 3816 C C . TYR A 1 477 ? 0.707 -17.094 -21.453 1 96.69 477 TYR A C 1
ATOM 3818 O O . TYR A 1 477 ? -0.522 -17.094 -21.547 1 96.69 477 TYR A O 1
ATOM 3826 N N . TRP A 1 478 ? 1.336 -17.891 -20.734 1 97.81 478 TRP A N 1
ATOM 3827 C CA . TRP A 1 478 ? 0.641 -18.891 -19.922 1 97.81 478 TRP A CA 1
ATOM 3828 C C . TRP A 1 478 ? -0.255 -18.234 -18.891 1 97.81 478 TRP A C 1
ATOM 3830 O O . TRP A 1 478 ? -1.396 -18.656 -18.688 1 97.81 478 TRP A O 1
ATOM 3840 N N . VAL A 1 479 ? 0.221 -17.203 -18.188 1 97.31 479 VAL A N 1
ATOM 3841 C CA . VAL A 1 479 ? -0.556 -16.516 -17.172 1 97.31 479 VAL A CA 1
ATOM 3842 C C . VAL A 1 479 ? -1.79 -15.875 -17.797 1 97.31 479 VAL A C 1
ATOM 3844 O O . VAL A 1 479 ? -2.898 -15.992 -17.281 1 97.31 479 VAL A O 1
ATOM 3847 N N . GLU A 1 480 ? -1.606 -15.227 -18.859 1 96.81 480 GLU A N 1
ATOM 3848 C CA . GLU A 1 480 ? -2.699 -14.523 -19.516 1 96.81 480 GLU A CA 1
ATOM 3849 C C . GLU A 1 480 ? -3.76 -15.5 -20.031 1 96.81 480 GLU A C 1
ATOM 3851 O O . GLU A 1 480 ? -4.949 -15.328 -19.75 1 96.81 480 GLU A O 1
ATOM 3856 N N . HIS A 1 481 ? -3.326 -16.562 -20.656 1 95.88 481 HIS A N 1
ATOM 3857 C CA . HIS A 1 481 ? -4.273 -17.422 -21.359 1 95.88 481 HIS A CA 1
ATOM 3858 C C . HIS A 1 481 ? -4.801 -18.531 -20.469 1 95.88 481 HIS A C 1
ATOM 3860 O O . HIS A 1 481 ? -5.992 -18.844 -20.5 1 95.88 481 HIS A O 1
ATOM 3866 N N . THR A 1 482 ? -3.928 -19.109 -19.734 1 96.62 482 THR A N 1
ATOM 3867 C CA . THR A 1 482 ? -4.328 -20.25 -18.938 1 96.62 482 THR A CA 1
ATOM 3868 C C . THR A 1 482 ? -4.914 -19.797 -17.594 1 96.62 482 THR A C 1
ATOM 3870 O O . THR A 1 482 ? -6.027 -20.188 -17.234 1 96.62 482 THR A O 1
ATOM 3873 N N . VAL A 1 483 ? -4.215 -18.969 -16.875 1 97.5 483 VAL A N 1
ATOM 3874 C CA . VAL A 1 483 ? -4.629 -18.609 -15.531 1 97.5 483 VAL A CA 1
ATOM 3875 C C . VAL A 1 483 ? -5.754 -17.578 -15.602 1 97.5 483 VAL A C 1
ATOM 3877 O O . VAL A 1 483 ? -6.84 -17.797 -15.062 1 97.5 483 VAL A O 1
ATOM 3880 N N . VAL A 1 484 ? -5.523 -16.469 -16.297 1 96.19 484 VAL A N 1
ATOM 3881 C CA . VAL A 1 484 ? -6.414 -15.32 -16.234 1 96.19 484 VAL A CA 1
ATOM 3882 C C . VAL A 1 484 ? -7.645 -15.578 -17.109 1 96.19 484 VAL A C 1
ATOM 3884 O O . VAL A 1 484 ? -8.773 -15.547 -16.625 1 96.19 484 VAL A O 1
ATOM 3887 N N . ASN A 1 485 ? -7.453 -15.914 -18.375 1 94.31 485 ASN A N 1
ATOM 3888 C CA . ASN A 1 485 ? -8.562 -16.016 -19.328 1 94.31 485 ASN A CA 1
ATOM 3889 C C . ASN A 1 485 ? -9.352 -17.297 -19.125 1 94.31 485 ASN A C 1
ATOM 3891 O O . ASN A 1 485 ? -10.57 -17.328 -19.297 1 94.31 485 ASN A O 1
ATOM 3895 N N . THR A 1 486 ? -8.648 -18.328 -18.766 1 94.94 486 THR A N 1
ATOM 3896 C CA . THR A 1 486 ? -9.328 -19.625 -18.719 1 94.94 486 THR A CA 1
ATOM 3897 C C . THR A 1 486 ? -9.844 -19.891 -17.297 1 94.94 486 THR A C 1
ATOM 3899 O O . THR A 1 486 ? -11.055 -19.922 -17.078 1 94.94 486 THR A O 1
ATOM 3902 N N . PHE A 1 487 ? -9 -20.016 -16.359 1 96.75 487 PHE A N 1
ATOM 3903 C CA . PHE A 1 487 ? -9.414 -20.484 -15.047 1 96.75 487 PHE A CA 1
ATOM 3904 C C . PHE A 1 487 ? -10.094 -19.359 -14.273 1 96.75 487 PHE A C 1
ATOM 3906 O O . PHE A 1 487 ? -11.18 -19.547 -13.719 1 96.75 487 PHE A O 1
ATOM 3913 N N . LEU A 1 488 ? -9.469 -18.203 -14.172 1 96.69 488 LEU A N 1
ATOM 3914 C CA . LEU A 1 488 ? -10.125 -17.109 -13.484 1 96.69 488 LEU A CA 1
ATOM 3915 C C . LEU A 1 488 ? -11.375 -16.672 -14.242 1 96.69 488 LEU A C 1
ATOM 3917 O O . LEU A 1 488 ? -12.367 -16.25 -13.625 1 96.69 488 LEU A O 1
ATOM 3921 N N . GLY A 1 489 ? -11.305 -16.766 -15.578 1 94.12 489 GLY A N 1
ATOM 3922 C CA . GLY A 1 489 ? -12.492 -16.484 -16.375 1 94.12 489 GLY A CA 1
ATOM 3923 C C . GLY A 1 489 ? -13.633 -17.438 -16.062 1 94.12 489 GLY A C 1
ATOM 3924 O O . GLY A 1 489 ? -14.797 -17.031 -15.992 1 94.12 489 GLY A O 1
ATOM 3925 N N . ALA A 1 490 ? -13.328 -18.656 -15.914 1 93.94 490 ALA A N 1
ATOM 3926 C CA . ALA A 1 490 ? -14.344 -19.656 -15.609 1 93.94 490 ALA A CA 1
ATOM 3927 C C . ALA A 1 490 ? -14.938 -19.422 -14.219 1 93.94 490 ALA A C 1
ATOM 3929 O O . ALA A 1 490 ? -16.141 -19.562 -14.031 1 93.94 490 ALA A O 1
ATOM 3930 N N . ILE A 1 491 ? -14.102 -19.125 -13.266 1 93.81 491 ILE A N 1
ATOM 3931 C CA . ILE A 1 491 ? -14.57 -18.859 -11.906 1 93.81 491 ILE A CA 1
ATOM 3932 C C . ILE A 1 491 ? -15.469 -17.625 -11.906 1 93.81 491 ILE A C 1
ATOM 3934 O O . ILE A 1 491 ? -16.484 -17.594 -11.203 1 93.81 491 ILE A O 1
ATOM 3938 N N . GLN A 1 492 ? -15.094 -16.656 -12.672 1 92.94 492 GLN A N 1
ATOM 3939 C CA . GLN A 1 492 ? -15.883 -15.438 -12.789 1 92.94 492 GLN A CA 1
ATOM 3940 C C . GLN A 1 492 ? -17.266 -15.727 -13.367 1 92.94 492 GLN A C 1
ATOM 3942 O O . GLN A 1 492 ? -18.266 -15.156 -12.93 1 92.94 492 GLN A O 1
ATOM 3947 N N . SER A 1 493 ? -17.25 -16.578 -14.336 1 89.94 493 SER A N 1
ATOM 3948 C CA . SER A 1 493 ? -18.531 -16.953 -14.938 1 89.94 493 SER A CA 1
ATOM 3949 C C . SER A 1 493 ? -19.422 -17.656 -13.93 1 89.94 493 SER A C 1
ATOM 3951 O O . SER A 1 493 ? -20.625 -17.406 -13.883 1 89.94 493 SER A O 1
ATOM 3953 N N . LEU A 1 494 ? -18.844 -18.484 -13.188 1 89.06 494 LEU A N 1
ATOM 3954 C CA . LEU A 1 494 ? -19.594 -19.172 -12.141 1 89.06 494 LEU A CA 1
ATOM 3955 C C . LEU A 1 494 ? -20.141 -18.172 -11.125 1 89.06 494 LEU A C 1
ATOM 3957 O O . LEU A 1 494 ? -21.266 -18.328 -10.625 1 89.06 494 LEU A O 1
ATOM 3961 N N . CYS A 1 495 ? -19.297 -17.266 -10.82 1 88.94 495 CYS A N 1
ATOM 3962 C CA . CYS A 1 495 ? -19.688 -16.234 -9.867 1 88.94 495 CYS A CA 1
ATOM 3963 C C . CYS A 1 495 ? -20.859 -15.406 -10.398 1 88.94 495 CYS A C 1
ATOM 3965 O O . CYS A 1 495 ? -21.781 -15.078 -9.656 1 88.94 495 CYS A O 1
ATOM 3967 N N . SER A 1 496 ? -20.812 -15.078 -11.625 1 85.88 496 SER A N 1
ATOM 3968 C CA . SER A 1 496 ? -21.875 -14.305 -12.25 1 85.88 496 SER A CA 1
ATOM 3969 C C . SER A 1 496 ? -23.188 -15.094 -12.281 1 85.88 496 SER A C 1
ATOM 3971 O O . SER A 1 496 ? -24.266 -14.523 -12.102 1 85.88 496 SER A O 1
ATOM 3973 N N . GLU A 1 497 ? -23.078 -16.312 -12.492 1 83.31 497 GLU A N 1
ATOM 3974 C CA . GLU A 1 497 ? -24.266 -17.156 -12.492 1 83.31 497 GLU A CA 1
ATOM 3975 C C . GLU A 1 497 ? -24.875 -17.266 -11.094 1 83.31 497 GLU A C 1
ATOM 3977 O O . GLU A 1 497 ? -26.094 -17.25 -10.945 1 83.31 497 GLU A O 1
ATOM 3982 N N . ALA A 1 498 ? -24.031 -17.391 -10.141 1 79.62 498 ALA A N 1
ATOM 3983 C CA . ALA A 1 498 ? -24.5 -17.438 -8.758 1 79.62 498 ALA A CA 1
ATOM 3984 C C . ALA A 1 498 ? -25.172 -16.141 -8.352 1 79.62 498 ALA A C 1
ATOM 3986 O O . ALA A 1 498 ? -26.156 -16.156 -7.605 1 79.62 498 ALA A O 1
ATOM 3987 N N . ALA A 1 499 ? -24.609 -15.07 -8.758 1 78.06 499 ALA A N 1
ATOM 3988 C CA . ALA A 1 499 ? -25.188 -13.766 -8.438 1 78.06 499 ALA A CA 1
ATOM 3989 C C . ALA A 1 499 ? -26.562 -13.602 -9.078 1 78.06 499 ALA A C 1
ATOM 3991 O O . ALA A 1 499 ? -27.469 -13.016 -8.484 1 78.06 499 ALA A O 1
ATOM 3992 N N . ALA A 1 500 ? -26.609 -14.117 -10.219 1 73 500 ALA A N 1
ATOM 3993 C CA . ALA A 1 500 ? -27.891 -14.055 -10.914 1 73 500 ALA A CA 1
ATOM 3994 C C . ALA A 1 500 ? -28.922 -14.953 -10.25 1 73 500 ALA A C 1
ATOM 3996 O O . ALA A 1 500 ? -30.109 -14.633 -10.227 1 73 500 ALA A O 1
ATOM 3997 N N . GLY A 1 501 ? -28.453 -16 -9.68 1 62.41 501 GLY A N 1
ATOM 3998 C CA . GLY A 1 501 ? -29.344 -16.922 -9 1 62.41 501 GLY A CA 1
ATOM 3999 C C . GLY A 1 501 ? -29.766 -16.438 -7.621 1 62.41 501 GLY A C 1
ATOM 4000 O O . GLY A 1 501 ? -30.891 -16.703 -7.176 1 62.41 501 GLY A O 1
ATOM 4001 N N . VAL A 1 502 ? -28.828 -16 -6.727 1 56.06 502 VAL A N 1
ATOM 4002 C CA . VAL A 1 502 ? -29.109 -15.477 -5.398 1 56.06 502 VAL A CA 1
ATOM 4003 C C . VAL A 1 502 ? -30.078 -14.297 -5.5 1 56.06 502 VAL A C 1
ATOM 4005 O O . VAL A 1 502 ? -30.922 -14.102 -4.629 1 56.06 502 VAL A O 1
ATOM 4008 N N . ALA A 1 503 ? -29.844 -13.336 -6.449 1 46.81 503 ALA A N 1
ATOM 4009 C CA . ALA A 1 503 ? -30.891 -12.32 -6.621 1 46.81 503 ALA A CA 1
ATOM 4010 C C . ALA A 1 503 ? -32.281 -12.961 -6.633 1 46.81 503 ALA A C 1
ATOM 4012 O O . ALA A 1 503 ? -33.25 -12.32 -6.246 1 46.81 503 ALA A O 1
ATOM 4013 N N . ALA A 1 504 ? -32.438 -14.141 -7.082 1 38.88 504 ALA A N 1
ATOM 4014 C CA . ALA A 1 504 ? -33.719 -14.828 -7.102 1 38.88 504 ALA A CA 1
ATOM 4015 C C . ALA A 1 504 ? -34.062 -15.406 -5.727 1 38.88 504 ALA A C 1
ATOM 4017 O O . ALA A 1 504 ? -35.219 -15.648 -5.414 1 38.88 504 ALA A O 1
ATOM 4018 N N . THR A 1 505 ? -33.062 -15.953 -5.027 1 41.06 505 THR A N 1
ATOM 4019 C CA . THR A 1 505 ? -33.375 -16.531 -3.725 1 41.06 505 THR A CA 1
ATOM 4020 C C . THR A 1 505 ? -33.062 -15.539 -2.605 1 41.06 505 THR A C 1
ATOM 4022 O O . THR A 1 505 ? -31.969 -14.992 -2.543 1 41.06 505 THR A O 1
ATOM 4025 N N . ALA A 1 506 ? -34.125 -14.914 -1.938 1 32.12 506 ALA A N 1
ATOM 4026 C CA . ALA A 1 506 ? -34.25 -13.789 -1.019 1 32.12 506 ALA A CA 1
ATOM 4027 C C . ALA A 1 506 ? -33.156 -13.789 0.028 1 32.12 506 ALA A C 1
ATOM 4029 O O . ALA A 1 506 ? -32.562 -12.75 0.327 1 32.12 506 ALA A O 1
ATOM 4030 N N . ALA A 1 507 ? -33.438 -14.375 1.297 1 33.47 507 ALA A N 1
ATOM 4031 C CA . ALA A 1 507 ? -33.438 -13.93 2.689 1 33.47 507 ALA A CA 1
ATOM 4032 C C . ALA A 1 507 ? -32.062 -14.102 3.34 1 33.47 507 ALA A C 1
ATOM 4034 O O . ALA A 1 507 ? -31.891 -13.773 4.516 1 33.47 507 ALA A O 1
ATOM 4035 N N . THR A 1 508 ? -31.297 -15.164 3.139 1 37.03 508 THR A N 1
ATOM 4036 C CA . THR A 1 508 ? -30.375 -15.461 4.238 1 37.03 508 THR A CA 1
ATOM 4037 C C . THR A 1 508 ? -29.141 -14.578 4.168 1 37.03 508 THR A C 1
ATOM 4039 O O . THR A 1 508 ? -28.625 -14.312 3.084 1 37.03 508 THR A O 1
ATOM 4042 N N . SER A 1 509 ? -28.797 -13.773 5.109 1 40.22 509 SER A N 1
ATOM 4043 C CA . SER A 1 509 ? -27.906 -12.68 5.465 1 40.22 509 SER A CA 1
ATOM 4044 C C . SER A 1 509 ? -26.438 -13.039 5.184 1 40.22 509 SER A C 1
ATOM 4046 O O . SER A 1 509 ? -25.781 -13.664 6.02 1 40.22 509 SER A O 1
ATOM 4048 N N . PRO A 1 510 ? -25.984 -13.516 4.023 1 47.66 510 PRO A N 1
ATOM 4049 C CA . PRO A 1 510 ? -24.594 -13.93 3.883 1 47.66 510 PRO A CA 1
ATOM 4050 C C . PRO A 1 510 ? -23.609 -12.82 4.254 1 47.66 510 PRO A C 1
ATOM 4052 O O . PRO A 1 510 ? -23.953 -11.633 4.207 1 47.66 510 PRO A O 1
ATOM 4055 N N . SER A 1 511 ? -22.531 -13.219 4.996 1 60.56 511 SER A N 1
ATOM 4056 C CA . SER A 1 511 ? -21.422 -12.328 5.312 1 60.56 511 SER A CA 1
ATOM 4057 C C . SER A 1 511 ? -20.938 -11.578 4.074 1 60.56 511 SER A C 1
ATOM 4059 O O . SER A 1 511 ? -20.844 -12.156 2.988 1 60.56 511 SER A O 1
ATOM 4061 N N . PHE A 1 512 ? -21.062 -10.336 3.992 1 63.12 512 PHE A N 1
ATOM 4062 C CA . PHE A 1 512 ? -20.719 -9.438 2.898 1 63.12 512 PHE A CA 1
ATOM 4063 C C . PHE A 1 512 ? -19.453 -9.906 2.193 1 63.12 512 PHE A C 1
ATOM 4065 O O . PHE A 1 512 ? -19.344 -9.828 0.966 1 63.12 512 PHE A O 1
ATOM 4072 N N . ALA A 1 513 ? -18.672 -10.578 2.949 1 61.41 513 ALA A N 1
ATOM 4073 C CA . ALA A 1 513 ? -17.375 -10.961 2.385 1 61.41 513 ALA A CA 1
ATOM 4074 C C . ALA A 1 513 ? -17.531 -12.117 1.399 1 61.41 513 ALA A C 1
ATOM 4076 O O . ALA A 1 513 ? -16.703 -12.297 0.504 1 61.41 513 ALA A O 1
ATOM 4077 N N . SER A 1 514 ? -18.641 -12.719 1.499 1 71.12 514 SER A N 1
ATOM 4078 C CA . SER A 1 514 ? -18.828 -13.906 0.667 1 71.12 514 SER A CA 1
ATOM 4079 C C . SER A 1 514 ? -19.859 -13.656 -0.427 1 71.12 514 SER A C 1
ATOM 4081 O O . SER A 1 514 ? -20.312 -14.594 -1.082 1 71.12 514 SER A O 1
ATOM 4083 N N . SER A 1 515 ? -20.141 -12.352 -0.604 1 83.44 515 SER A N 1
ATOM 4084 C CA . SER A 1 515 ? -21.109 -12.039 -1.655 1 83.44 515 SER A CA 1
ATOM 4085 C C . SER A 1 515 ? -20.484 -12.188 -3.039 1 83.44 515 SER A C 1
ATOM 4087 O O . SER A 1 515 ? -19.312 -11.875 -3.232 1 83.44 515 SER A O 1
ATOM 4089 N N . PRO A 1 516 ? -21.234 -12.688 -4.008 1 86.25 516 PRO A N 1
ATOM 4090 C CA . PRO A 1 516 ? -20.719 -12.883 -5.363 1 86.25 516 PRO A CA 1
ATOM 4091 C C . PRO A 1 516 ? -20.188 -11.594 -5.98 1 86.25 516 PRO A C 1
ATOM 4093 O O . PRO A 1 516 ? -19.25 -11.625 -6.785 1 86.25 516 PRO A O 1
ATOM 4096 N N . GLU A 1 517 ? -20.766 -10.492 -5.59 1 87.56 517 GLU A N 1
ATOM 4097 C CA . GLU A 1 517 ? -20.312 -9.219 -6.129 1 87.56 517 GLU A CA 1
ATOM 4098 C C . GLU A 1 517 ? -18.891 -8.906 -5.668 1 87.56 517 GLU A C 1
ATOM 4100 O O . GLU A 1 517 ? -18.062 -8.453 -6.457 1 87.56 517 GLU A O 1
ATOM 4105 N N . ILE A 1 518 ? -18.656 -9.148 -4.426 1 90.81 518 ILE A N 1
ATOM 4106 C CA . ILE A 1 518 ? -17.344 -8.891 -3.857 1 90.81 518 ILE A CA 1
ATOM 4107 C C . ILE A 1 518 ? -16.328 -9.867 -4.449 1 90.81 518 ILE A C 1
ATOM 4109 O O . ILE A 1 518 ? -15.203 -9.477 -4.797 1 90.81 518 ILE A O 1
ATOM 4113 N N . ILE A 1 519 ? -16.719 -11.094 -4.586 1 92.25 519 ILE A N 1
ATOM 4114 C CA . ILE A 1 519 ? -15.82 -12.109 -5.125 1 92.25 519 ILE A CA 1
ATOM 4115 C C . ILE A 1 519 ? -15.469 -11.773 -6.574 1 92.25 519 ILE A C 1
ATOM 4117 O O . ILE A 1 519 ? -14.336 -11.984 -7.008 1 92.25 519 ILE A O 1
ATOM 4121 N N . SER A 1 520 ? -16.438 -11.266 -7.277 1 93.75 520 SER A N 1
ATOM 4122 C CA . SER A 1 520 ? -16.203 -10.875 -8.656 1 93.75 520 SER A CA 1
ATOM 4123 C C . SER A 1 520 ? -15.133 -9.789 -8.75 1 93.75 520 SER A C 1
ATOM 4125 O O . SER A 1 520 ? -14.266 -9.828 -9.617 1 93.75 520 SER A O 1
ATOM 4127 N N . VAL A 1 521 ? -15.211 -8.836 -7.852 1 94.31 521 VAL A N 1
ATOM 4128 C CA . VAL A 1 521 ? -14.219 -7.773 -7.824 1 94.31 521 VAL A CA 1
ATOM 4129 C C . VAL A 1 521 ? -12.852 -8.352 -7.445 1 94.31 521 VAL A C 1
ATOM 4131 O O . VAL A 1 521 ? -11.836 -7.977 -8.023 1 94.31 521 VAL A O 1
ATOM 4134 N N . GLN A 1 522 ? -12.859 -9.25 -6.516 1 94.56 522 GLN A N 1
ATOM 4135 C CA . GLN A 1 522 ? -11.617 -9.875 -6.09 1 94.56 522 GLN A CA 1
ATOM 4136 C C . GLN A 1 522 ? -10.961 -10.641 -7.238 1 94.56 522 GLN A C 1
ATOM 4138 O O . GLN A 1 522 ? -9.734 -10.68 -7.344 1 94.56 522 GLN A O 1
ATOM 4143 N N . ILE A 1 523 ? -11.773 -11.234 -8.055 1 95.94 523 ILE A N 1
ATOM 4144 C CA . ILE A 1 523 ? -11.266 -11.961 -9.211 1 95.94 523 ILE A CA 1
ATOM 4145 C C . ILE A 1 523 ? -10.609 -10.984 -10.188 1 95.94 523 ILE A C 1
ATOM 4147 O O . ILE A 1 523 ? -9.523 -11.25 -10.703 1 95.94 523 ILE A O 1
ATOM 4151 N N . ASP A 1 524 ? -11.258 -9.883 -10.43 1 96.88 524 ASP A N 1
ATOM 4152 C CA . ASP A 1 524 ? -10.695 -8.875 -11.32 1 96.88 524 ASP A CA 1
ATOM 4153 C C . ASP A 1 524 ? -9.367 -8.352 -10.781 1 96.88 524 ASP A C 1
ATOM 4155 O O . ASP A 1 524 ? -8.43 -8.117 -11.547 1 96.88 524 ASP A O 1
ATOM 4159 N N . VAL A 1 525 ? -9.312 -8.117 -9.508 1 96.44 525 VAL A N 1
ATOM 4160 C CA . VAL A 1 525 ? -8.078 -7.652 -8.891 1 96.44 525 VAL A CA 1
ATOM 4161 C C . VAL A 1 525 ? -6.992 -8.711 -9.039 1 96.44 525 VAL A C 1
ATOM 4163 O O . VAL A 1 525 ? -5.84 -8.391 -9.336 1 96.44 525 VAL A O 1
ATOM 4166 N N . ALA A 1 526 ? -7.363 -9.953 -8.82 1 95.69 526 ALA A N 1
ATOM 4167 C CA . ALA A 1 526 ? -6.402 -11.047 -8.961 1 95.69 526 ALA A CA 1
ATOM 4168 C C . ALA A 1 526 ? -5.859 -11.133 -10.383 1 95.69 526 ALA A C 1
ATOM 4170 O O . ALA A 1 526 ? -4.664 -11.352 -10.586 1 95.69 526 ALA A O 1
ATOM 4171 N N . LYS A 1 527 ? -6.758 -10.992 -11.344 1 97.31 527 LYS A N 1
ATOM 4172 C CA . LYS A 1 527 ? -6.336 -10.969 -12.742 1 97.31 527 LYS A CA 1
ATOM 4173 C C . LYS A 1 527 ? -5.281 -9.891 -12.977 1 97.31 527 LYS A C 1
ATOM 4175 O O . LYS A 1 527 ? -4.234 -10.164 -13.57 1 97.31 527 LYS A O 1
ATOM 4180 N N . ALA A 1 528 ? -5.582 -8.711 -12.5 1 96.75 528 ALA A N 1
ATOM 4181 C CA . ALA A 1 528 ? -4.688 -7.574 -12.68 1 96.75 528 ALA A CA 1
ATOM 4182 C C . ALA A 1 528 ? -3.35 -7.812 -11.984 1 96.75 528 ALA A C 1
ATOM 4184 O O . ALA A 1 528 ? -2.291 -7.516 -12.539 1 96.75 528 ALA A O 1
ATOM 4185 N N . GLN A 1 529 ? -3.412 -8.289 -10.781 1 94.38 529 GLN A N 1
ATOM 4186 C CA . GLN A 1 529 ? -2.207 -8.547 -10 1 94.38 529 GLN A CA 1
ATOM 4187 C C . GLN A 1 529 ? -1.28 -9.523 -10.727 1 94.38 529 GLN A C 1
ATOM 4189 O O . GLN A 1 529 ? -0.076 -9.281 -10.828 1 94.38 529 GLN A O 1
ATOM 4194 N N . LEU A 1 530 ? -1.844 -10.578 -11.211 1 94.81 530 LEU A N 1
ATOM 4195 C CA . LEU A 1 530 ? -1.062 -11.609 -11.875 1 94.81 530 LEU A CA 1
ATOM 4196 C C . LEU A 1 530 ? -0.472 -11.094 -13.18 1 94.81 530 LEU A C 1
ATOM 4198 O O . LEU A 1 530 ? 0.688 -11.367 -13.5 1 94.81 530 LEU A O 1
ATOM 4202 N N . LEU A 1 531 ? -1.201 -10.344 -13.906 1 95.88 531 LEU A N 1
ATOM 4203 C CA . LEU A 1 531 ? -0.713 -9.773 -15.156 1 95.88 531 LEU A CA 1
ATOM 4204 C C . LEU A 1 531 ? 0.426 -8.789 -14.906 1 95.88 531 LEU A C 1
ATOM 4206 O O . LEU A 1 531 ? 1.458 -8.844 -15.578 1 95.88 531 LEU A O 1
ATOM 4210 N N . LEU A 1 532 ? 0.274 -7.965 -13.891 1 92.69 532 LEU A N 1
ATOM 4211 C CA . LEU A 1 532 ? 1.285 -6.961 -13.586 1 92.69 532 LEU A CA 1
ATOM 4212 C C . LEU A 1 532 ? 2.561 -7.613 -13.062 1 92.69 532 LEU A C 1
ATOM 4214 O O . LEU A 1 532 ? 3.662 -7.121 -13.312 1 92.69 532 LEU A O 1
ATOM 4218 N N . LEU A 1 533 ? 2.41 -8.664 -12.328 1 89.25 533 LEU A N 1
ATOM 4219 C CA . LEU A 1 533 ? 3.574 -9.375 -11.805 1 89.25 533 LEU A CA 1
ATOM 4220 C C . LEU A 1 533 ? 4.383 -10 -12.938 1 89.25 533 LEU A C 1
ATOM 4222 O O . LEU A 1 533 ? 5.594 -10.188 -12.812 1 89.25 533 LEU A O 1
ATOM 4226 N N . CYS A 1 534 ? 3.684 -10.328 -14.008 1 89.5 534 CYS A N 1
ATOM 4227 C CA . CYS A 1 534 ? 4.375 -10.898 -15.156 1 89.5 534 CYS A CA 1
ATOM 4228 C C . CYS A 1 534 ? 5.137 -9.828 -15.922 1 89.5 534 CYS A C 1
ATOM 4230 O O . CYS A 1 534 ? 6.34 -9.961 -16.156 1 89.5 534 CYS A O 1
ATOM 4232 N N . ASP A 1 535 ? 4.473 -8.852 -16.406 1 88.75 535 ASP A N 1
ATOM 4233 C CA . ASP A 1 535 ? 5.055 -7.715 -17.109 1 88.75 535 ASP A CA 1
ATOM 4234 C C . ASP A 1 535 ? 4.18 -6.473 -16.953 1 88.75 535 ASP A C 1
ATOM 4236 O O . ASP A 1 535 ? 3.23 -6.277 -17.719 1 88.75 535 ASP A O 1
ATOM 4240 N N . ALA A 1 536 ? 4.586 -5.629 -16.109 1 86.31 536 ALA A N 1
ATOM 4241 C CA . ALA A 1 536 ? 3.768 -4.469 -15.758 1 86.31 536 ALA A CA 1
ATOM 4242 C C . ALA A 1 536 ? 3.641 -3.512 -16.938 1 86.31 536 ALA A C 1
ATOM 4244 O O . ALA A 1 536 ? 2.564 -2.965 -17.188 1 86.31 536 ALA A O 1
ATOM 4245 N N . ALA A 1 537 ? 4.707 -3.25 -17.609 1 85.19 537 ALA A N 1
ATOM 4246 C CA . ALA A 1 537 ? 4.688 -2.303 -18.719 1 85.19 537 ALA A CA 1
ATOM 4247 C C . ALA A 1 537 ? 3.816 -2.816 -19.859 1 85.19 537 ALA A C 1
ATOM 4249 O O . ALA A 1 537 ? 3.061 -2.053 -20.469 1 85.19 537 ALA A O 1
ATOM 4250 N N . PHE A 1 538 ? 3.91 -4.113 -20.109 1 89.06 538 PHE A N 1
ATOM 4251 C CA . PHE A 1 538 ? 3.203 -4.719 -21.234 1 89.06 538 PHE A CA 1
ATOM 4252 C C . PHE A 1 538 ? 1.704 -4.777 -20.953 1 89.06 538 PHE A C 1
ATOM 4254 O O . PHE A 1 538 ? 0.896 -4.559 -21.859 1 89.06 538 PHE A O 1
ATOM 4261 N N . TYR A 1 539 ? 1.329 -5.016 -19.734 1 93.69 539 TYR A N 1
ATOM 4262 C CA . TYR A 1 539 ? -0.07 -5.293 -19.422 1 93.69 539 TYR A CA 1
ATOM 4263 C C . TYR A 1 539 ? -0.731 -4.094 -18.75 1 93.69 539 TYR A C 1
ATOM 4265 O O . TYR A 1 539 ? -1.873 -4.184 -18.297 1 93.69 539 TYR A O 1
ATOM 4273 N N . ALA A 1 540 ? -0.096 -2.957 -18.672 1 91.94 540 ALA A N 1
ATOM 4274 C CA . ALA A 1 540 ? -0.618 -1.782 -17.969 1 91.94 540 ALA A CA 1
ATOM 4275 C C . ALA A 1 540 ? -1.979 -1.376 -18.531 1 91.94 540 ALA A C 1
ATOM 4277 O O . ALA A 1 540 ? -2.92 -1.133 -17.781 1 91.94 540 ALA A O 1
ATOM 4278 N N . MET A 1 541 ? -2.135 -1.339 -19.812 1 92.19 541 MET A N 1
ATOM 4279 C CA . MET A 1 541 ? -3.381 -0.901 -20.438 1 92.19 541 MET A CA 1
ATOM 4280 C C . MET A 1 541 ? -4.488 -1.926 -20.219 1 92.19 541 MET A C 1
ATOM 4282 O O . MET A 1 541 ? -5.645 -1.56 -20 1 92.19 541 MET A O 1
ATOM 4286 N N . ASP A 1 542 ? -4.152 -3.193 -20.328 1 93.62 542 ASP A N 1
ATOM 4287 C CA . ASP A 1 542 ? -5.125 -4.254 -20.094 1 93.62 542 ASP A CA 1
ATOM 4288 C C . ASP A 1 542 ? -5.68 -4.188 -18.672 1 93.62 542 ASP A C 1
ATOM 4290 O O . ASP A 1 542 ? -6.883 -4.344 -18.453 1 93.62 542 ASP A O 1
ATOM 4294 N N . VAL A 1 543 ? -4.82 -3.936 -17.766 1 95.38 543 VAL A N 1
ATOM 4295 C CA . VAL A 1 543 ? -5.215 -3.848 -16.375 1 95.38 543 VAL A CA 1
ATOM 4296 C C . VAL A 1 543 ? -6.156 -2.662 -16.172 1 95.38 543 VAL A C 1
ATOM 4298 O O . VAL A 1 543 ? -7.156 -2.768 -15.453 1 95.38 543 VAL A O 1
ATOM 4301 N N . ARG A 1 544 ? -5.887 -1.519 -16.766 1 94.12 544 ARG A N 1
ATOM 4302 C CA . ARG A 1 544 ? -6.742 -0.342 -16.656 1 94.12 544 ARG A CA 1
ATOM 4303 C C . ARG A 1 544 ? -8.125 -0.612 -17.25 1 94.12 544 ARG A C 1
ATOM 4305 O O . ARG A 1 544 ? -9.133 -0.175 -16.703 1 94.12 544 ARG A O 1
ATOM 4312 N N . ARG A 1 545 ? -8.102 -1.333 -18.297 1 95.25 545 ARG A N 1
ATOM 4313 C CA . ARG A 1 545 ? -9.359 -1.67 -18.938 1 95.25 545 ARG A CA 1
ATOM 4314 C C . ARG A 1 545 ? -10.211 -2.572 -18.047 1 95.25 545 ARG A C 1
ATOM 4316 O O . ARG A 1 545 ? -11.445 -2.492 -18.078 1 95.25 545 ARG A O 1
ATOM 4323 N N . ILE A 1 546 ? -9.586 -3.373 -17.281 1 96.19 546 ILE A N 1
ATOM 4324 C CA . ILE A 1 546 ? -10.281 -4.297 -16.391 1 96.19 546 ILE A CA 1
ATOM 4325 C C . ILE A 1 546 ? -10.766 -3.559 -15.148 1 96.19 546 ILE A C 1
ATOM 4327 O O . ILE A 1 546 ? -11.93 -3.693 -14.75 1 96.19 546 ILE A O 1
ATOM 4331 N N . LEU A 1 547 ? -9.898 -2.68 -14.562 1 97.56 547 LEU A N 1
ATOM 4332 C CA . LEU A 1 547 ? -10.125 -2.26 -13.188 1 97.56 547 LEU A CA 1
ATOM 4333 C C . LEU A 1 547 ? -10.852 -0.918 -13.141 1 97.56 547 LEU A C 1
ATOM 4335 O O . LEU A 1 547 ? -11.547 -0.617 -12.164 1 97.56 547 LEU A O 1
ATOM 4339 N N . LEU A 1 548 ? -10.711 -0.002 -14.102 1 96.06 548 LEU A N 1
ATOM 4340 C CA . LEU A 1 548 ? -11.328 1.316 -14.023 1 96.06 548 LEU A CA 1
ATOM 4341 C C . LEU A 1 548 ? -12.844 1.198 -13.922 1 96.06 548 LEU A C 1
ATOM 4343 O O . LEU A 1 548 ? -13.461 1.787 -13.031 1 96.06 548 LEU A O 1
ATOM 4347 N N . PRO A 1 549 ? -13.453 0.339 -14.773 1 96.19 549 PRO A N 1
ATOM 4348 C CA . PRO A 1 549 ? -14.906 0.175 -14.609 1 96.19 549 PRO A CA 1
ATOM 4349 C C . PRO A 1 549 ? -15.281 -0.476 -13.281 1 96.19 549 PRO A C 1
ATOM 4351 O O . PRO A 1 549 ? -16.344 -0.177 -12.727 1 96.19 549 PRO A O 1
ATOM 4354 N N . VAL A 1 550 ? -14.477 -1.38 -12.812 1 96.56 550 VAL A N 1
ATOM 4355 C CA . VAL A 1 550 ? -14.727 -2.078 -11.555 1 96.56 550 VAL A CA 1
ATOM 4356 C C . VAL A 1 550 ? -14.734 -1.08 -10.406 1 96.56 550 VAL A C 1
ATOM 4358 O O . VAL A 1 550 ? -15.586 -1.155 -9.516 1 96.56 550 VAL A O 1
ATOM 4361 N N . VAL A 1 551 ? -13.773 -0.111 -10.414 1 97.5 551 VAL A N 1
ATOM 4362 C CA . VAL A 1 551 ? -13.672 0.887 -9.359 1 97.5 551 VAL A CA 1
ATOM 4363 C C . VAL A 1 551 ? -14.875 1.821 -9.406 1 97.5 551 VAL A C 1
ATOM 4365 O O . VAL A 1 551 ? -15.469 2.141 -8.375 1 97.5 551 VAL A O 1
ATOM 4368 N N . ASP A 1 552 ? -15.297 2.203 -10.547 1 96.06 552 ASP A N 1
ATOM 4369 C CA . ASP A 1 552 ? -16.453 3.082 -10.695 1 96.06 552 ASP A CA 1
ATOM 4370 C C . ASP A 1 552 ? -17.719 2.414 -10.164 1 96.06 552 ASP A C 1
ATOM 4372 O O . ASP A 1 552 ? -18.484 3.02 -9.398 1 96.06 552 ASP A O 1
ATOM 4376 N N . ALA A 1 553 ? -17.875 1.197 -10.578 1 95.31 553 ALA A N 1
ATOM 4377 C CA . ALA A 1 553 ? -19.047 0.454 -10.141 1 95.31 553 ALA A CA 1
ATOM 4378 C C . ALA A 1 553 ? -19 0.191 -8.641 1 95.31 553 ALA A C 1
ATOM 4380 O O . ALA A 1 553 ? -20.031 0.251 -7.961 1 95.31 553 ALA A O 1
ATOM 4381 N N . GLY A 1 554 ? -17.812 -0.139 -8.18 1 95.31 554 GLY A N 1
ATOM 4382 C CA . GLY A 1 554 ? -17.656 -0.399 -6.758 1 95.31 554 GLY A CA 1
ATOM 4383 C C . GLY A 1 554 ? -17.969 0.813 -5.898 1 95.31 554 GLY A C 1
ATOM 4384 O O . GLY A 1 554 ? -18.641 0.701 -4.871 1 95.31 554 GLY A O 1
ATOM 4385 N N . LEU A 1 555 ? -17.516 1.975 -6.273 1 95.38 555 LEU A N 1
ATOM 4386 C CA . LEU A 1 555 ? -17.75 3.201 -5.52 1 95.38 555 LEU A CA 1
ATOM 4387 C C . LEU A 1 555 ? -19.234 3.57 -5.539 1 95.38 555 LEU A C 1
ATOM 4389 O O . LEU A 1 555 ? -19.75 4.094 -4.555 1 95.38 555 LEU A O 1
ATOM 4393 N N . LYS A 1 556 ? -19.859 3.307 -6.617 1 93.44 556 LYS A N 1
ATOM 4394 C CA . LYS A 1 556 ? -21.297 3.531 -6.684 1 93.44 556 LYS A CA 1
ATOM 4395 C C . LYS A 1 556 ? -22.047 2.627 -5.707 1 93.44 556 LYS A C 1
ATOM 4397 O O . LYS A 1 556 ? -22.969 3.068 -5.027 1 93.44 556 LYS A O 1
ATOM 4402 N N . LYS A 1 557 ? -21.641 1.416 -5.688 1 91.56 557 LYS A N 1
ATOM 4403 C CA . LYS A 1 557 ? -22.25 0.474 -4.754 1 91.56 557 LYS A CA 1
ATOM 4404 C C . LYS A 1 557 ? -22.016 0.901 -3.307 1 91.56 557 LYS A C 1
ATOM 4406 O O . LYS A 1 557 ? -22.906 0.791 -2.467 1 91.56 557 LYS A O 1
ATOM 4411 N N . MET A 1 558 ? -20.812 1.34 -3.035 1 93.12 558 MET A N 1
ATOM 4412 C CA . MET A 1 558 ? -20.484 1.814 -1.693 1 93.12 558 MET A CA 1
ATOM 4413 C C . MET A 1 558 ? -21.375 2.994 -1.303 1 93.12 558 MET A C 1
ATOM 4415 O O . MET A 1 558 ? -21.781 3.113 -0.147 1 93.12 558 MET A O 1
ATOM 4419 N N . ASN A 1 559 ? -21.625 3.861 -2.219 1 90.88 559 ASN A N 1
ATOM 4420 C CA . ASN A 1 559 ? -22.484 5.012 -1.961 1 90.88 559 ASN A CA 1
ATOM 4421 C C . ASN A 1 559 ? -23.891 4.574 -1.558 1 90.88 559 ASN A C 1
ATOM 4423 O O . ASN A 1 559 ? -24.5 5.176 -0.674 1 90.88 559 ASN A O 1
ATOM 4427 N N . VAL A 1 560 ? -24.312 3.514 -2.164 1 88.62 560 VAL A N 1
ATOM 4428 C CA . VAL A 1 560 ? -25.641 2.988 -1.86 1 88.62 560 VAL A CA 1
ATOM 4429 C C . VAL A 1 560 ? -25.641 2.357 -0.47 1 88.62 560 VAL A C 1
ATOM 4431 O O . VAL A 1 560 ? -26.578 2.559 0.31 1 88.62 560 VAL A O 1
ATOM 4434 N N . ILE A 1 561 ? -24.641 1.652 -0.137 1 87.38 561 ILE A N 1
ATOM 4435 C CA . ILE A 1 561 ? -24.531 0.952 1.139 1 87.38 561 ILE A CA 1
ATOM 4436 C C . ILE A 1 561 ? -24.328 1.961 2.268 1 87.38 561 ILE A C 1
ATOM 4438 O O . ILE A 1 561 ? -24.797 1.74 3.391 1 87.38 561 ILE A O 1
ATOM 4442 N N . SER A 1 562 ? -23.562 3.002 2.023 1 85.62 562 SER A N 1
ATOM 4443 C CA . SER A 1 562 ? -23.266 4.008 3.037 1 85.62 562 SER A CA 1
ATOM 4444 C C . SER A 1 562 ? -24.531 4.637 3.59 1 85.62 562 SER A C 1
ATOM 4446 O O . SER A 1 562 ? -24.578 5.07 4.746 1 85.62 562 SER A O 1
ATOM 4448 N N . VAL A 1 563 ? -25.531 4.629 2.826 1 79.19 563 VAL A N 1
ATOM 4449 C CA . VAL A 1 563 ? -26.812 5.184 3.268 1 79.19 563 VAL A CA 1
ATOM 4450 C C . VAL A 1 563 ? -27.453 4.25 4.293 1 79.19 563 VAL A C 1
ATOM 4452 O O . VAL A 1 563 ? -28.047 4.711 5.273 1 79.19 563 VAL A O 1
ATOM 4455 N N . ASP A 1 564 ? -27.219 2.986 4.188 1 68.81 564 ASP A N 1
ATOM 4456 C CA . ASP A 1 564 ? -27.844 1.995 5.062 1 68.81 564 ASP A CA 1
ATOM 4457 C C . ASP A 1 564 ? -26.984 1.738 6.301 1 68.81 564 ASP A C 1
ATOM 4459 O O . ASP A 1 564 ? -27.375 0.972 7.184 1 68.81 564 ASP A O 1
ATOM 4463 N N . THR A 1 565 ? -25.938 2.355 6.41 1 65.56 565 THR A N 1
ATOM 4464 C CA . THR A 1 565 ? -25.062 2.467 7.574 1 65.56 565 THR A CA 1
ATOM 4465 C C . THR A 1 565 ? -24.531 1.096 7.988 1 65.56 565 THR A C 1
ATOM 4467 O O . THR A 1 565 ? -24.547 0.752 9.172 1 65.56 565 THR A O 1
ATOM 4470 N N . ASP A 1 566 ? -24.172 0.172 7.109 1 78.62 566 ASP A N 1
ATOM 4471 C CA . ASP A 1 566 ? -23.531 -1.08 7.504 1 78.62 566 ASP A CA 1
ATOM 4472 C C . ASP A 1 566 ? -22.016 -0.97 7.43 1 78.62 566 ASP A C 1
ATOM 4474 O O . ASP A 1 566 ? -21.438 -1.076 6.348 1 78.62 566 ASP A O 1
ATOM 4478 N N . PRO A 1 567 ? -21.406 -0.844 8.5 1 81.12 567 PRO A N 1
ATOM 4479 C CA . PRO A 1 567 ? -19.953 -0.608 8.5 1 81.12 567 PRO A CA 1
ATOM 4480 C C . PRO A 1 567 ? -19.156 -1.829 8.039 1 81.12 567 PRO A C 1
ATOM 4482 O O . PRO A 1 567 ? -18.078 -1.686 7.465 1 81.12 567 PRO A O 1
ATOM 4485 N N . SER A 1 568 ? -19.75 -2.994 8.242 1 82.12 568 SER A N 1
ATOM 4486 C CA . SER A 1 568 ? -19.016 -4.203 7.863 1 82.12 568 SER A CA 1
ATOM 4487 C C . SER A 1 568 ? -18.953 -4.355 6.344 1 82.12 568 SER A C 1
ATOM 4489 O O . SER A 1 568 ? -17.922 -4.723 5.797 1 82.12 568 SER A O 1
ATOM 4491 N N . GLY A 1 569 ? -20.109 -4.027 5.723 1 86.5 569 GLY A N 1
ATOM 4492 C CA . GLY A 1 569 ? -20.125 -4.074 4.27 1 86.5 569 GLY A CA 1
ATOM 4493 C C . GLY A 1 569 ? -19.219 -3.037 3.625 1 86.5 569 GLY A C 1
ATOM 4494 O O . GLY A 1 569 ? -18.547 -3.326 2.639 1 86.5 569 GLY A O 1
ATOM 4495 N N . LEU A 1 570 ? -19.172 -1.902 4.238 1 90.62 570 LEU A N 1
ATOM 4496 C CA . LEU A 1 570 ? -18.328 -0.826 3.717 1 90.62 570 LEU A CA 1
ATOM 4497 C C . LEU A 1 570 ? -16.859 -1.166 3.865 1 90.62 570 LEU A C 1
ATOM 4499 O O . LEU A 1 570 ? -16.047 -0.831 2.996 1 90.62 570 LEU A O 1
ATOM 4503 N N . SER A 1 571 ? -16.547 -1.806 4.934 1 90.44 571 SER A N 1
ATOM 4504 C CA . SER A 1 571 ? -15.156 -2.195 5.137 1 90.44 571 SER A CA 1
ATOM 4505 C C . SER A 1 571 ? -14.695 -3.188 4.074 1 90.44 571 SER A C 1
ATOM 4507 O O . SER A 1 571 ? -13.594 -3.066 3.541 1 90.44 571 SER A O 1
ATOM 4509 N N . CYS A 1 572 ? -15.555 -4.125 3.725 1 90.56 572 CYS A N 1
ATOM 4510 C CA . CYS A 1 572 ? -15.219 -5.121 2.715 1 90.56 572 CYS A CA 1
ATOM 4511 C C . CYS A 1 572 ? -14.992 -4.469 1.355 1 90.56 572 CYS A C 1
ATOM 4513 O O . CYS A 1 572 ? -14.039 -4.801 0.652 1 90.56 572 CYS A O 1
ATOM 4515 N N . TRP A 1 573 ? -15.852 -3.551 1.056 1 93.19 573 TRP A N 1
ATOM 4516 C CA . TRP A 1 573 ? -15.727 -2.842 -0.213 1 93.19 573 TRP A CA 1
ATOM 4517 C C . TRP A 1 573 ? -14.477 -1.971 -0.232 1 93.19 573 TRP A C 1
ATOM 4519 O O . TRP A 1 573 ? -13.82 -1.841 -1.267 1 93.19 573 TRP A O 1
ATOM 4529 N N . THR A 1 574 ? -14.164 -1.363 0.916 1 94.56 574 THR A N 1
ATOM 4530 C CA . THR A 1 574 ? -12.953 -0.549 1.003 1 94.56 574 THR A CA 1
ATOM 4531 C C . THR A 1 574 ? -11.719 -1.385 0.69 1 94.56 574 THR A C 1
ATOM 4533 O O . THR A 1 574 ? -10.836 -0.941 -0.045 1 94.56 574 THR A O 1
ATOM 4536 N N . PHE A 1 575 ? -11.703 -2.633 1.208 1 94.38 575 PHE A N 1
ATOM 4537 C CA . PHE A 1 575 ? -10.57 -3.516 0.964 1 94.38 575 PHE A CA 1
ATOM 4538 C C . PHE A 1 575 ? -10.438 -3.828 -0.521 1 94.38 575 PHE A C 1
ATOM 4540 O O . PHE A 1 575 ? -9.336 -3.781 -1.073 1 94.38 575 PHE A O 1
ATOM 4547 N N . CYS A 1 576 ? -11.539 -4.043 -1.138 1 94.5 576 CYS A N 1
ATOM 4548 C CA . CYS A 1 576 ? -11.547 -4.379 -2.557 1 94.5 576 CYS A CA 1
ATOM 4549 C C . CYS A 1 576 ? -11.062 -3.203 -3.398 1 94.5 576 CYS A C 1
ATOM 4551 O O . CYS A 1 576 ? -10.242 -3.375 -4.301 1 94.5 576 CYS A O 1
ATOM 4553 N N . MET A 1 577 ? -11.57 -2.055 -3.037 1 96.81 577 MET A N 1
ATOM 4554 C CA . MET A 1 577 ? -11.203 -0.869 -3.805 1 96.81 577 MET A CA 1
ATOM 4555 C C . MET A 1 577 ? -9.727 -0.533 -3.611 1 96.81 577 MET A C 1
ATOM 4557 O O . MET A 1 577 ? -9.062 -0.08 -4.547 1 96.81 577 MET A O 1
ATOM 4561 N N . LEU A 1 578 ? -9.273 -0.732 -2.432 1 96.62 578 LEU A N 1
ATOM 4562 C CA . LEU A 1 578 ? -7.852 -0.506 -2.186 1 96.62 578 LEU A CA 1
ATOM 4563 C C . LEU A 1 578 ? -7 -1.44 -3.035 1 96.62 578 LEU A C 1
ATOM 4565 O O . LEU A 1 578 ? -5.969 -1.028 -3.576 1 96.62 578 LEU A O 1
ATOM 4569 N N . GLY A 1 579 ? -7.426 -2.697 -3.146 1 95.88 579 GLY A N 1
ATOM 4570 C CA . GLY A 1 579 ? -6.719 -3.631 -4.008 1 95.88 579 GLY A CA 1
ATOM 4571 C C . GLY A 1 579 ? -6.707 -3.205 -5.465 1 95.88 579 GLY A C 1
ATOM 4572 O O . GLY A 1 579 ? -5.668 -3.252 -6.125 1 95.88 579 GLY A O 1
ATOM 4573 N N . ALA A 1 580 ? -7.852 -2.807 -5.918 1 97.25 580 ALA A N 1
ATOM 4574 C CA . ALA A 1 580 ? -7.977 -2.357 -7.301 1 97.25 580 ALA A CA 1
ATOM 4575 C C . ALA A 1 580 ? -7.129 -1.115 -7.555 1 97.25 580 ALA A C 1
ATOM 4577 O O . ALA A 1 580 ? -6.414 -1.039 -8.555 1 97.25 580 ALA A O 1
ATOM 4578 N N . LEU A 1 581 ? -7.191 -0.165 -6.641 1 96 581 LEU A N 1
ATOM 4579 C CA . LEU A 1 581 ? -6.465 1.09 -6.805 1 96 581 LEU A CA 1
ATOM 4580 C C . LEU A 1 581 ? -4.961 0.864 -6.707 1 96 581 LEU A C 1
ATOM 4582 O O . LEU A 1 581 ? -4.184 1.544 -7.379 1 96 581 LEU A O 1
ATOM 4586 N N . SER A 1 582 ? -4.535 -0.055 -5.879 1 93.88 582 SER A N 1
ATOM 4587 C CA . SER A 1 582 ? -3.117 -0.394 -5.801 1 93.88 582 SER A CA 1
ATOM 4588 C C . SER A 1 582 ? -2.602 -0.932 -7.133 1 93.88 582 SER A C 1
ATOM 4590 O O . SER A 1 582 ? -1.499 -0.586 -7.562 1 93.88 582 SER A O 1
ATOM 4592 N N . CYS A 1 583 ? -3.391 -1.761 -7.738 1 94.38 583 CYS A N 1
ATOM 4593 C CA . CYS A 1 583 ? -3.008 -2.293 -9.039 1 94.38 583 CYS A CA 1
ATOM 4594 C C . CYS A 1 583 ? -2.959 -1.188 -10.094 1 94.38 583 CYS A C 1
ATOM 4596 O O . CYS A 1 583 ? -2.057 -1.162 -10.93 1 94.38 583 CYS A O 1
ATOM 4598 N N . LEU A 1 584 ? -3.898 -0.309 -10.055 1 93.44 584 LEU A N 1
ATOM 4599 C CA . LEU A 1 584 ? -3.92 0.808 -10.992 1 93.44 584 LEU A CA 1
ATOM 4600 C C . LEU A 1 584 ? -2.713 1.717 -10.781 1 93.44 584 LEU A C 1
ATOM 4602 O O . LEU A 1 584 ? -2.117 2.199 -11.742 1 93.44 584 LEU A O 1
ATOM 4606 N N . ARG A 1 585 ? -2.391 1.989 -9.516 1 90.19 585 ARG A N 1
ATOM 4607 C CA . ARG A 1 585 ? -1.196 2.773 -9.219 1 90.19 585 ARG A CA 1
ATOM 4608 C C . ARG A 1 585 ? 0.048 2.117 -9.805 1 90.19 585 ARG A C 1
ATOM 4610 O O . ARG A 1 585 ? 0.887 2.793 -10.406 1 90.19 585 ARG A O 1
ATOM 4617 N N . ARG A 1 586 ? 0.175 0.776 -9.688 1 87.81 586 ARG A N 1
ATOM 4618 C CA . ARG A 1 586 ? 1.312 0.043 -10.234 1 87.81 586 ARG A CA 1
ATOM 4619 C C . ARG A 1 586 ? 1.388 0.199 -11.75 1 87.81 586 ARG A C 1
ATOM 4621 O O . ARG A 1 586 ? 2.479 0.287 -12.312 1 87.81 586 ARG A O 1
ATOM 4628 N N . SER A 1 587 ? 0.227 0.186 -12.352 1 88.25 587 SER A N 1
ATOM 4629 C CA . SER A 1 587 ? 0.179 0.294 -13.805 1 88.25 587 SER A CA 1
ATOM 4630 C C . SER A 1 587 ? 0.673 1.658 -14.273 1 88.25 587 SER A C 1
ATOM 4632 O O . SER A 1 587 ? 1.136 1.801 -15.406 1 88.25 587 SER A O 1
ATOM 4634 N N . VAL A 1 588 ? 0.641 2.676 -13.422 1 82.12 588 VAL A N 1
ATOM 4635 C CA . VAL A 1 588 ? 1.067 4.023 -13.773 1 82.12 588 VAL A CA 1
ATOM 4636 C C . VAL A 1 588 ? 2.557 4.191 -13.484 1 82.12 588 VAL A C 1
ATOM 4638 O O . VAL A 1 588 ? 3.266 4.891 -14.211 1 82.12 588 VAL A O 1
ATOM 4641 N N . CYS A 1 589 ? 3.066 3.613 -12.383 1 75.25 589 CYS A N 1
ATOM 4642 C CA . CYS A 1 589 ? 4.461 3.75 -11.969 1 75.25 589 CYS A CA 1
ATOM 4643 C C . CYS A 1 589 ? 5.395 3.139 -13.008 1 75.25 589 CYS A C 1
ATOM 4645 O O . CYS A 1 589 ? 6.531 3.592 -13.172 1 75.25 589 CYS A O 1
ATOM 4647 N N . CYS A 1 590 ? 5.039 2.113 -13.609 1 62.88 590 CYS A N 1
ATOM 4648 C CA . CYS A 1 590 ? 5.934 1.392 -14.508 1 62.88 590 CYS A CA 1
ATOM 4649 C C . CYS A 1 590 ? 5.996 2.068 -15.875 1 62.88 590 CYS A C 1
ATOM 4651 O O . CYS A 1 590 ? 6.797 1.678 -16.734 1 62.88 590 CYS A O 1
ATOM 4653 N N . LEU A 1 591 ? 5.148 3.15 -16.094 1 57.62 591 LEU A N 1
ATOM 4654 C CA . LEU A 1 591 ? 5.211 3.797 -17.406 1 57.62 591 LEU A CA 1
ATOM 4655 C C . LEU A 1 591 ? 6.352 4.809 -17.453 1 57.62 591 LEU A C 1
ATOM 4657 O O . LEU A 1 591 ? 6.281 5.863 -16.812 1 57.62 591 LEU A O 1
ATOM 4661 N N . ARG A 1 592 ? 7.551 4.422 -17.281 1 49.66 592 ARG A N 1
ATOM 4662 C CA . ARG A 1 592 ? 8.742 5.266 -17.328 1 49.66 592 ARG A CA 1
ATOM 4663 C C . ARG A 1 592 ? 8.609 6.34 -18.391 1 49.66 592 ARG A C 1
ATOM 4665 O O . ARG A 1 592 ? 9.203 7.414 -18.281 1 49.66 592 ARG A O 1
ATOM 4672 N N . ASP A 1 593 ? 8.406 5.992 -19.688 1 43.72 593 ASP A N 1
ATOM 4673 C CA . ASP A 1 593 ? 8.727 6.906 -20.781 1 43.72 593 ASP A CA 1
ATOM 4674 C C . ASP A 1 593 ? 7.664 7.996 -20.922 1 43.72 593 ASP A C 1
ATOM 4676 O O . ASP A 1 593 ? 6.496 7.703 -21.172 1 43.72 593 ASP A O 1
ATOM 4680 N N . GLY A 1 594 ? 7.656 9.031 -20.125 1 43.31 594 GLY A N 1
ATOM 4681 C CA . GLY A 1 594 ? 7.188 10.414 -20.156 1 43.31 594 GLY A CA 1
ATOM 4682 C C . GLY A 1 594 ? 5.836 10.562 -20.828 1 43.31 594 GLY A C 1
ATOM 4683 O O . GLY A 1 594 ? 5.27 11.656 -20.859 1 43.31 594 GLY A O 1
ATOM 4684 N N . ARG A 1 595 ? 5.562 9.969 -22.062 1 39.59 595 ARG A N 1
ATOM 4685 C CA . ARG A 1 595 ? 4.691 10.625 -23.031 1 39.59 595 ARG A CA 1
ATOM 4686 C C . ARG A 1 595 ? 3.225 10.484 -22.641 1 39.59 595 ARG A C 1
ATOM 4688 O O . ARG A 1 595 ? 2.334 10.906 -23.375 1 39.59 595 ARG A O 1
ATOM 4695 N N . PHE A 1 596 ? 2.709 9.477 -22.109 1 45.75 596 PHE A N 1
ATOM 4696 C CA . PHE A 1 596 ? 1.253 9.438 -22.188 1 45.75 596 PHE A CA 1
ATOM 4697 C C . PHE A 1 596 ? 0.632 10.453 -21.234 1 45.75 596 PHE A C 1
ATOM 4699 O O . PHE A 1 596 ? 1.243 10.828 -20.234 1 45.75 596 PHE A O 1
ATOM 4706 N N . THR A 1 597 ? -0.55 11.039 -21.766 1 51.44 597 THR A N 1
ATOM 4707 C CA . THR A 1 597 ? -1.413 12.094 -21.234 1 51.44 597 THR A CA 1
ATOM 4708 C C . THR A 1 597 ? -1.824 11.789 -19.797 1 51.44 597 THR A C 1
ATOM 4710 O O . THR A 1 597 ? -2.906 11.25 -19.562 1 51.44 597 THR A O 1
ATOM 4713 N N . THR A 1 598 ? -0.881 11.391 -18.891 1 62.5 598 THR A N 1
ATOM 4714 C CA . THR A 1 598 ? -0.652 10.938 -17.516 1 62.5 598 THR A CA 1
ATOM 4715 C C . THR A 1 598 ? -1.387 11.828 -16.516 1 62.5 598 THR A C 1
ATOM 4717 O O . THR A 1 598 ? -1.828 11.359 -15.469 1 62.5 598 THR A O 1
ATOM 4720 N N . ASP A 1 599 ? -1.913 12.898 -17.109 1 72.12 599 ASP A N 1
ATOM 4721 C CA . ASP A 1 599 ? -2.488 13.836 -16.141 1 72.12 599 ASP A CA 1
ATOM 4722 C C . ASP A 1 599 ? -3.947 13.492 -15.852 1 72.12 599 ASP A C 1
ATOM 4724 O O . ASP A 1 599 ? -4.383 13.547 -14.703 1 72.12 599 ASP A O 1
ATOM 4728 N N . GLU A 1 600 ? -4.656 13.016 -16.953 1 78.38 600 GLU A N 1
ATOM 4729 C CA . GLU A 1 600 ? -6.066 12.695 -16.766 1 78.38 600 GLU A CA 1
ATOM 4730 C C . GLU A 1 600 ? -6.238 11.453 -15.891 1 78.38 600 GLU A C 1
ATOM 4732 O O . GLU A 1 600 ? -7.129 11.398 -15.039 1 78.38 600 GLU A O 1
ATOM 4737 N N . LEU A 1 601 ? -5.395 10.477 -16.172 1 84.5 601 LEU A N 1
ATOM 4738 C CA . LEU A 1 601 ? -5.469 9.266 -15.367 1 84.5 601 LEU A CA 1
ATOM 4739 C C . LEU A 1 601 ? -5.137 9.555 -13.914 1 84.5 601 LEU A C 1
ATOM 4741 O O . LEU A 1 601 ? -5.77 9.016 -13 1 84.5 601 LEU A O 1
ATOM 4745 N N . PHE A 1 602 ? -4.203 10.477 -13.758 1 84 602 PHE A N 1
ATOM 4746 C CA . PHE A 1 602 ? -3.807 10.828 -12.398 1 84 602 PHE A CA 1
ATOM 4747 C C . PHE A 1 602 ? -4.934 11.562 -11.688 1 84 602 PHE A C 1
ATOM 4749 O O . PHE A 1 602 ? -5.191 11.32 -10.508 1 84 602 PHE A O 1
ATOM 4756 N N . THR A 1 603 ? -5.605 12.414 -12.375 1 83.88 603 THR A N 1
ATOM 4757 C CA . THR A 1 603 ? -6.727 13.148 -11.797 1 83.88 603 THR A CA 1
ATOM 4758 C C . THR A 1 603 ? -7.875 12.195 -11.461 1 83.88 603 THR A C 1
ATOM 4760 O O . THR A 1 603 ? -8.508 12.328 -10.414 1 83.88 603 THR A O 1
ATOM 4763 N N . THR A 1 604 ? -8.078 11.289 -12.398 1 87.88 604 THR A N 1
ATOM 4764 C CA . THR A 1 604 ? -9.148 10.32 -12.172 1 87.88 604 THR A CA 1
ATOM 4765 C C . THR A 1 604 ? -8.844 9.461 -10.945 1 87.88 604 THR A C 1
ATOM 4767 O O . THR A 1 604 ? -9.727 9.227 -10.117 1 87.88 604 THR A O 1
ATOM 4770 N N . LEU A 1 605 ? -7.652 8.992 -10.844 1 90.12 605 LEU A N 1
ATOM 4771 C CA . LEU A 1 605 ? -7.27 8.164 -9.711 1 90.12 605 LEU A CA 1
ATOM 4772 C C . LEU A 1 605 ? -7.332 8.961 -8.406 1 90.12 605 LEU A C 1
ATOM 4774 O O . LEU A 1 605 ? -7.754 8.438 -7.375 1 90.12 605 LEU A O 1
ATOM 4778 N N . HIS A 1 606 ? -6.902 10.242 -8.438 1 89.31 606 HIS A N 1
ATOM 4779 C CA . HIS A 1 606 ? -7.012 11.109 -7.27 1 89.31 606 HIS A CA 1
ATOM 4780 C C . HIS A 1 606 ? -8.461 11.234 -6.812 1 89.31 606 HIS A C 1
ATOM 4782 O O . HIS A 1 606 ? -8.742 11.18 -5.613 1 89.31 606 HIS A O 1
ATOM 4788 N N . LEU A 1 607 ? -9.328 11.406 -7.773 1 89.69 607 LEU A N 1
ATOM 4789 C CA . LEU A 1 607 ? -10.75 11.516 -7.457 1 89.69 607 LEU A CA 1
ATOM 4790 C C . LEU A 1 607 ? -11.281 10.211 -6.867 1 89.69 607 LEU A C 1
ATOM 4792 O O . LEU A 1 607 ? -12.141 10.227 -5.988 1 89.69 607 LEU A O 1
ATOM 4796 N N . HIS A 1 608 ? -10.828 9.117 -7.359 1 93.5 608 HIS A N 1
ATOM 4797 C CA . HIS A 1 608 ? -11.227 7.824 -6.812 1 93.5 608 HIS A CA 1
ATOM 4798 C C . HIS A 1 608 ? -10.797 7.691 -5.352 1 93.5 608 HIS A C 1
ATOM 4800 O O . HIS A 1 608 ? -11.57 7.227 -4.516 1 93.5 608 HIS A O 1
ATOM 4806 N N . TYR A 1 609 ? -9.516 8.086 -5.051 1 92.69 609 TYR A N 1
ATOM 4807 C CA . TYR A 1 609 ? -9.047 8.039 -3.67 1 92.69 609 TYR A CA 1
ATOM 4808 C C . TYR A 1 609 ? -9.891 8.945 -2.781 1 92.69 609 TYR A C 1
ATOM 4810 O O . TYR A 1 609 ? -10.227 8.586 -1.651 1 92.69 609 TYR A O 1
ATOM 4818 N N . ARG A 1 610 ? -10.227 10.117 -3.303 1 91.06 610 ARG A N 1
ATOM 4819 C CA . ARG A 1 610 ? -11.047 11.07 -2.553 1 91.06 610 ARG A CA 1
ATOM 4820 C C . ARG A 1 610 ? -12.406 10.477 -2.227 1 91.06 610 ARG A C 1
ATOM 4822 O O . ARG A 1 610 ? -12.875 10.57 -1.091 1 91.06 610 ARG A O 1
ATOM 4829 N N . THR A 1 611 ? -12.977 9.906 -3.209 1 92.81 611 THR A N 1
ATOM 4830 C CA . THR A 1 611 ? -14.289 9.297 -3.023 1 92.81 611 THR A CA 1
ATOM 4831 C C . THR A 1 611 ? -14.203 8.117 -2.061 1 92.81 611 THR A C 1
ATOM 4833 O O . THR A 1 611 ? -15.07 7.945 -1.201 1 92.81 611 THR A O 1
ATOM 4836 N N . LEU A 1 612 ? -13.18 7.316 -2.215 1 95.12 612 LEU A N 1
ATOM 4837 C CA . LEU A 1 612 ? -13 6.168 -1.333 1 95.12 612 LEU A CA 1
ATOM 4838 C C . LEU A 1 612 ? -12.82 6.617 0.113 1 95.12 612 LEU A C 1
ATOM 4840 O O . LEU A 1 612 ? -13.367 6 1.031 1 95.12 612 LEU A O 1
ATOM 4844 N N . GLN A 1 613 ? -12.055 7.668 0.339 1 92.44 613 GLN A N 1
ATOM 4845 C CA . GLN A 1 613 ? -11.828 8.203 1.679 1 92.44 613 GLN A CA 1
ATOM 4846 C C . GLN A 1 613 ? -13.133 8.664 2.316 1 92.44 613 GLN A C 1
ATOM 4848 O O . GLN A 1 613 ? -13.352 8.461 3.512 1 92.44 613 GLN A O 1
ATOM 4853 N N . ARG A 1 614 ? -13.961 9.242 1.55 1 89.5 614 ARG A N 1
ATOM 4854 C CA . ARG A 1 614 ? -15.242 9.742 2.029 1 89.5 614 ARG A CA 1
ATOM 4855 C C . ARG A 1 614 ? -16.172 8.602 2.404 1 89.5 614 ARG A C 1
ATOM 4857 O O . ARG A 1 614 ? -16.906 8.68 3.398 1 89.5 614 ARG A O 1
ATOM 4864 N N . LEU A 1 615 ? -16.094 7.574 1.652 1 90.44 615 LEU A N 1
ATOM 4865 C CA . LEU A 1 615 ? -17.062 6.492 1.794 1 90.44 615 LEU A CA 1
ATOM 4866 C C . LEU A 1 615 ? -16.578 5.457 2.803 1 90.44 615 LEU A C 1
ATOM 4868 O O . LEU A 1 615 ? -17.375 4.68 3.334 1 90.44 615 LEU A O 1
ATOM 4872 N N . SER A 1 616 ? -15.305 5.383 3.037 1 90.88 616 SER A N 1
ATOM 4873 C CA . SER A 1 616 ? -14.734 4.355 3.91 1 90.88 616 SER A CA 1
ATOM 4874 C C . SER A 1 616 ? -15.047 4.648 5.375 1 90.88 616 SER A C 1
ATOM 4876 O O . SER A 1 616 ? -15.07 5.809 5.793 1 90.88 616 SER A O 1
ATOM 4878 N N . PRO A 1 617 ? -15.344 3.564 6.113 1 87.56 617 PRO A N 1
ATOM 4879 C CA . PRO A 1 617 ? -15.547 3.762 7.551 1 87.56 617 PRO A CA 1
ATOM 4880 C C . PRO A 1 617 ? -14.289 4.281 8.25 1 87.56 617 PRO A C 1
ATOM 4882 O O . PRO A 1 617 ? -13.188 4.156 7.723 1 87.56 617 PRO A O 1
ATOM 4885 N N . ASN A 1 618 ? -14.414 4.793 9.477 1 81.12 618 ASN A N 1
ATOM 4886 C CA . ASN A 1 618 ? -13.32 5.383 10.242 1 81.12 618 ASN A CA 1
ATOM 4887 C C . ASN A 1 618 ? -12.242 4.352 10.562 1 81.12 618 ASN A C 1
ATOM 4889 O O . ASN A 1 618 ? -11.062 4.688 10.641 1 81.12 618 ASN A O 1
ATOM 4893 N N . SER A 1 619 ? -12.688 3.135 10.656 1 83.44 619 SER A N 1
ATOM 4894 C CA . SER A 1 619 ? -11.758 2.08 11.039 1 83.44 619 SER A CA 1
ATOM 4895 C C . SER A 1 619 ? -10.758 1.795 9.93 1 83.44 619 SER A C 1
ATOM 4897 O O . SER A 1 619 ? -9.672 1.27 10.188 1 83.44 619 SER A O 1
ATOM 4899 N N . THR A 1 620 ? -11.102 2.145 8.688 1 89.81 620 THR A N 1
ATOM 4900 C CA . THR A 1 620 ? -10.242 1.812 7.562 1 89.81 620 THR A CA 1
ATOM 4901 C C . THR A 1 620 ? -9.648 3.074 6.945 1 89.81 620 THR A C 1
ATOM 4903 O O . THR A 1 620 ? -8.961 3.01 5.926 1 89.81 620 THR A O 1
ATOM 4906 N N . ALA A 1 621 ? -9.844 4.199 7.57 1 87.44 621 ALA A N 1
ATOM 4907 C CA . ALA A 1 621 ? -9.453 5.488 7.004 1 87.44 621 ALA A CA 1
ATOM 4908 C C . ALA A 1 621 ? -7.941 5.586 6.848 1 87.44 621 ALA A C 1
ATOM 4910 O O . ALA A 1 621 ? -7.441 6.141 5.867 1 87.44 621 ALA A O 1
ATOM 4911 N N . ASP A 1 622 ? -7.227 5.039 7.727 1 89.12 622 ASP A N 1
ATOM 4912 C CA . ASP A 1 622 ? -5.77 5.125 7.691 1 89.12 622 ASP A CA 1
ATOM 4913 C C . ASP A 1 622 ? -5.199 4.309 6.539 1 89.12 622 ASP A C 1
ATOM 4915 O O . ASP A 1 622 ? -4.168 4.676 5.965 1 89.12 622 ASP A O 1
ATOM 4919 N N . LEU A 1 623 ? -5.875 3.193 6.277 1 93.06 623 LEU A N 1
ATOM 4920 C CA . LEU A 1 623 ? -5.438 2.385 5.145 1 93.06 623 LEU A CA 1
ATOM 4921 C C . LEU A 1 623 ? -5.551 3.166 3.842 1 93.06 623 LEU A C 1
ATOM 4923 O O . LEU A 1 623 ? -4.641 3.129 3.01 1 93.06 623 LEU A O 1
ATOM 4927 N N . VAL A 1 624 ? -6.652 3.834 3.738 1 94.12 624 VAL A N 1
ATOM 4928 C CA . VAL A 1 624 ? -6.891 4.613 2.527 1 94.12 624 VAL A CA 1
ATOM 4929 C C . VAL A 1 624 ? -5.895 5.766 2.449 1 94.12 624 VAL A C 1
ATOM 4931 O O . VAL A 1 624 ? -5.348 6.055 1.381 1 94.12 624 VAL A O 1
ATOM 4934 N N . THR A 1 625 ? -5.652 6.395 3.559 1 91.38 625 THR A N 1
ATOM 4935 C CA . THR A 1 625 ? -4.699 7.5 3.631 1 91.38 625 THR A CA 1
ATOM 4936 C C . THR A 1 625 ? -3.314 7.047 3.18 1 91.38 625 THR A C 1
ATOM 4938 O O . THR A 1 625 ? -2.66 7.727 2.387 1 91.38 625 THR A O 1
ATOM 4941 N N . ASP A 1 626 ? -2.904 5.949 3.6 1 91.44 626 ASP A N 1
ATOM 4942 C CA . ASP A 1 626 ? -1.585 5.426 3.262 1 91.44 626 ASP A CA 1
ATOM 4943 C C . ASP A 1 626 ? -1.479 5.125 1.769 1 91.44 626 ASP A C 1
ATOM 4945 O O . ASP A 1 626 ? -0.475 5.453 1.134 1 91.44 626 ASP A O 1
ATOM 4949 N N . ALA A 1 627 ? -2.5 4.445 1.327 1 92.75 627 ALA A N 1
ATOM 4950 C CA . ALA A 1 627 ? -2.51 4.129 -0.098 1 92.75 627 ALA A CA 1
ATOM 4951 C C . ALA A 1 627 ? -2.49 5.398 -0.945 1 92.75 627 ALA A C 1
ATOM 4953 O O . ALA A 1 627 ? -1.835 5.445 -1.988 1 92.75 627 ALA A O 1
ATOM 4954 N N . TRP A 1 628 ? -3.232 6.41 -0.5 1 90.94 628 TRP A N 1
ATOM 4955 C CA . TRP A 1 628 ? -3.311 7.688 -1.203 1 90.94 628 TRP A CA 1
ATOM 4956 C C . TRP A 1 628 ? -1.964 8.398 -1.186 1 90.94 628 TRP A C 1
ATOM 4958 O O . TRP A 1 628 ? -1.544 8.977 -2.193 1 90.94 628 TRP A O 1
ATOM 4968 N N . ILE A 1 629 ? -1.282 8.336 -0.07 1 88.19 629 ILE A N 1
ATOM 4969 C CA . ILE A 1 629 ? 0.044 8.93 0.054 1 88.19 629 ILE A CA 1
ATOM 4970 C C . ILE A 1 629 ? 1.009 8.242 -0.913 1 88.19 629 ILE A C 1
ATOM 4972 O O . ILE A 1 629 ? 1.806 8.906 -1.578 1 88.19 629 ILE A O 1
ATOM 4976 N N . ASP A 1 630 ? 0.959 6.941 -1.067 1 86.81 630 ASP A N 1
ATOM 4977 C CA . ASP A 1 630 ? 1.803 6.207 -2.006 1 86.81 630 ASP A CA 1
ATOM 4978 C C . ASP A 1 630 ? 1.543 6.652 -3.443 1 86.81 630 ASP A C 1
ATOM 4980 O O . ASP A 1 630 ? 2.479 6.789 -4.234 1 86.81 630 ASP A O 1
ATOM 4984 N N . PHE A 1 631 ? 0.312 6.883 -3.709 1 87.69 631 PHE A N 1
ATOM 4985 C CA . PHE A 1 631 ? -0.065 7.352 -5.039 1 87.69 631 PHE A CA 1
ATOM 4986 C C . PHE A 1 631 ? 0.493 8.742 -5.297 1 87.69 631 PHE A C 1
ATOM 4988 O O . PHE A 1 631 ? 1.039 9.008 -6.371 1 87.69 631 PHE A O 1
ATOM 4995 N N . LEU A 1 632 ? 0.433 9.602 -4.266 1 82.25 632 LEU A N 1
ATOM 4996 C CA . LEU A 1 632 ? 0.861 10.992 -4.422 1 82.25 632 LEU A CA 1
ATOM 4997 C C . LEU A 1 632 ? 2.383 11.094 -4.402 1 82.25 632 LEU A C 1
ATOM 4999 O O . LEU A 1 632 ? 2.943 12.117 -4.801 1 82.25 632 LEU A O 1
ATOM 5003 N N . SER A 1 633 ? 3.064 10.055 -3.943 1 75.06 633 SER A N 1
ATOM 5004 C CA . SER A 1 633 ? 4.523 10.078 -3.875 1 75.06 633 SER A CA 1
ATOM 5005 C C . SER A 1 633 ? 5.145 9.648 -5.199 1 75.06 633 SER A C 1
ATOM 5007 O O . SER A 1 633 ? 6.359 9.75 -5.383 1 75.06 633 SER A O 1
ATOM 5009 N N . VAL A 1 634 ? 4.348 9.039 -6.035 1 66.44 634 VAL A N 1
ATOM 5010 C CA . VAL A 1 634 ? 4.855 8.547 -7.309 1 66.44 634 VAL A CA 1
ATOM 5011 C C . VAL A 1 634 ? 5.141 9.719 -8.242 1 66.44 634 VAL A C 1
ATOM 5013 O O . VAL A 1 634 ? 4.555 10.789 -8.102 1 66.44 634 VAL A O 1
ATOM 5016 N N . GLU A 1 635 ? 5.965 9.461 -9.289 1 52.84 635 GLU A N 1
ATOM 5017 C CA . GLU A 1 635 ? 6.34 10.43 -10.312 1 52.84 635 GLU A CA 1
ATOM 5018 C C . GLU A 1 635 ? 5.109 11.031 -10.984 1 52.84 635 GLU A C 1
ATOM 5020 O O . GLU A 1 635 ? 4.152 10.312 -11.289 1 52.84 635 GLU A O 1
ATOM 5025 N N . GLY A 1 636 ? 4.828 12.297 -10.836 1 51.59 636 GLY A N 1
ATOM 5026 C CA . GLY A 1 636 ? 3.686 13.008 -11.383 1 51.59 636 GLY A CA 1
ATOM 5027 C C . GLY A 1 636 ? 3.01 13.922 -10.375 1 51.59 636 GLY A C 1
ATOM 5028 O O . GLY A 1 636 ? 2.094 14.672 -10.727 1 51.59 636 GLY A O 1
ATOM 5029 N N . ARG A 1 637 ? 3.557 13.656 -9.141 1 54.91 637 ARG A N 1
ATOM 5030 C CA . ARG A 1 637 ? 3.082 14.547 -8.094 1 54.91 637 ARG A CA 1
ATOM 5031 C C . ARG A 1 637 ? 3.014 15.992 -8.586 1 54.91 637 ARG A C 1
ATOM 5033 O O . ARG A 1 637 ? 2.115 16.734 -8.203 1 54.91 637 ARG A O 1
ATOM 5040 N N . ASP A 1 638 ? 3.957 16.031 -9.289 1 56.53 638 ASP A N 1
ATOM 5041 C CA . ASP A 1 638 ? 4.07 17.406 -9.758 1 56.53 638 ASP A CA 1
ATOM 5042 C C . ASP A 1 638 ? 2.836 17.828 -10.555 1 56.53 638 ASP A C 1
ATOM 5044 O O . ASP A 1 638 ? 2.428 18.984 -10.516 1 56.53 638 ASP A O 1
ATOM 5048 N N . ALA A 1 639 ? 2.365 16.781 -11.141 1 53.38 639 ALA A N 1
ATOM 5049 C CA . ALA A 1 639 ? 1.219 17.109 -11.984 1 53.38 639 ALA A CA 1
ATOM 5050 C C . ALA A 1 639 ? -0.014 17.422 -11.141 1 53.38 639 ALA A C 1
ATOM 5052 O O . ALA A 1 639 ? -0.811 18.297 -11.492 1 53.38 639 ALA A O 1
ATOM 5053 N N . VAL A 1 640 ? -0.183 16.781 -10.117 1 54.22 640 VAL A N 1
ATOM 5054 C CA . VAL A 1 640 ? -1.359 16.953 -9.273 1 54.22 640 VAL A CA 1
ATOM 5055 C C . VAL A 1 640 ? -1.17 18.172 -8.375 1 54.22 640 VAL A C 1
ATOM 5057 O O . VAL A 1 640 ? -2.107 18.953 -8.156 1 54.22 640 VAL A O 1
ATOM 5060 N N . VAL A 1 641 ? 0.013 18.25 -7.824 1 53.88 641 VAL A N 1
ATOM 5061 C CA . VAL A 1 641 ? 0.275 19.328 -6.887 1 53.88 641 VAL A CA 1
ATOM 5062 C C . VAL A 1 641 ? 0.292 20.656 -7.629 1 53.88 641 VAL A C 1
ATOM 5064 O O . VAL A 1 641 ? -0.251 21.656 -7.145 1 53.88 641 VAL A O 1
ATOM 5067 N N . GLY A 1 642 ? 0.965 20.609 -8.75 1 47.59 642 GLY A N 1
ATOM 5068 C CA . GLY A 1 642 ? 1.077 21.859 -9.484 1 47.59 642 GLY A CA 1
ATOM 5069 C C . GLY A 1 642 ? -0.247 22.344 -10.047 1 47.59 642 GLY A C 1
ATOM 5070 O O . GLY A 1 642 ? -0.488 23.547 -10.133 1 47.59 642 GLY A O 1
ATOM 5071 N N . ALA A 1 643 ? -0.941 21.359 -10.695 1 47.34 643 ALA A N 1
ATOM 5072 C CA . ALA A 1 643 ? -2.109 21.828 -11.43 1 47.34 643 ALA A CA 1
ATOM 5073 C C . ALA A 1 643 ? -3.262 22.156 -10.484 1 47.34 643 ALA A C 1
ATOM 5075 O O . ALA A 1 643 ? -4.402 22.328 -10.914 1 47.34 643 ALA A O 1
ATOM 5076 N N . ARG A 1 644 ? -3.062 22.406 -9.203 1 52.78 644 ARG A N 1
ATOM 5077 C CA . ARG A 1 644 ? -4.066 22.922 -8.266 1 52.78 644 ARG A CA 1
ATOM 5078 C C . ARG A 1 644 ? -5.184 21.906 -8.062 1 52.78 644 ARG A C 1
ATOM 5080 O O . ARG A 1 644 ? -6.246 22.234 -7.539 1 52.78 644 ARG A O 1
ATOM 5087 N N . GLN A 1 645 ? -5.008 20.734 -8.844 1 53.75 645 GLN A N 1
ATOM 5088 C CA . GLN A 1 645 ? -6.184 19.859 -8.844 1 53.75 645 GLN A CA 1
ATOM 5089 C C . GLN A 1 645 ? -6.148 18.891 -7.676 1 53.75 645 GLN A C 1
ATOM 5091 O O . GLN A 1 645 ? -7.148 18.219 -7.383 1 53.75 645 GLN A O 1
ATOM 5096 N N . GLY A 1 646 ? -5.012 18.938 -6.914 1 63.47 646 GLY A N 1
ATOM 5097 C CA . GLY A 1 646 ? -5.035 17.984 -5.816 1 63.47 646 GLY A CA 1
ATOM 5098 C C . GLY A 1 646 ? -3.764 18 -4.988 1 63.47 646 GLY A C 1
ATOM 5099 O O . GLY A 1 646 ? -2.746 18.547 -5.41 1 63.47 646 GLY A O 1
ATOM 5100 N N . GLY A 1 647 ? -3.893 17.859 -3.629 1 73.62 647 GLY A N 1
ATOM 5101 C CA . GLY A 1 647 ? -2.742 17.844 -2.74 1 73.62 647 GLY A CA 1
ATOM 5102 C C . GLY A 1 647 ? -2.949 16.969 -1.513 1 73.62 647 GLY A C 1
ATOM 5103 O O . GLY A 1 647 ? -3.979 16.312 -1.384 1 73.62 647 GLY A O 1
ATOM 5104 N N . ILE A 1 648 ? -1.982 16.812 -0.833 1 75.19 648 ILE A N 1
ATOM 5105 C CA . ILE A 1 648 ? -1.945 15.977 0.355 1 75.19 648 ILE A CA 1
ATOM 5106 C C . ILE A 1 648 ? -3.033 16.406 1.333 1 75.19 648 ILE A C 1
ATOM 5108 O O . ILE A 1 648 ? -3.566 15.586 2.084 1 75.19 648 ILE A O 1
ATOM 5112 N N . PHE A 1 649 ? -3.422 17.594 1.225 1 76.25 649 PHE A N 1
ATOM 5113 C CA . PHE A 1 649 ? -4.426 18.125 2.145 1 76.25 649 PHE A CA 1
ATOM 5114 C C . PHE A 1 649 ? -5.805 17.562 1.813 1 76.25 649 PHE A C 1
ATOM 5116 O O . PHE A 1 649 ? -6.699 17.562 2.664 1 76.25 649 PHE A O 1
ATOM 5123 N N . ASP A 1 650 ? -5.965 17.094 0.642 1 77 650 ASP A N 1
ATOM 5124 C CA . ASP A 1 650 ? -7.238 16.5 0.248 1 77 650 ASP A CA 1
ATOM 5125 C C . ASP A 1 650 ? -7.539 15.25 1.065 1 77 650 ASP A C 1
ATOM 5127 O O . ASP A 1 650 ? -8.695 14.859 1.216 1 77 650 ASP A O 1
ATOM 5131 N N . ILE A 1 651 ? -6.535 14.641 1.563 1 76.62 651 ILE A N 1
ATOM 5132 C CA . ILE A 1 651 ? -6.684 13.398 2.318 1 76.62 651 ILE A CA 1
ATOM 5133 C C . ILE A 1 651 ? -7.547 13.648 3.555 1 76.62 651 ILE A C 1
ATOM 5135 O O . ILE A 1 651 ? -8.43 12.852 3.871 1 76.62 651 ILE A O 1
ATOM 5139 N N . THR A 1 652 ? -7.34 14.703 4.215 1 72.56 652 THR A N 1
ATOM 5140 C CA . THR A 1 652 ? -8.07 14.977 5.449 1 72.56 652 THR A CA 1
ATOM 5141 C C . THR A 1 652 ? -9.406 15.648 5.145 1 72.56 652 THR A C 1
ATOM 5143 O O . THR A 1 652 ? -10.398 15.414 5.836 1 72.56 652 THR A O 1
ATOM 5146 N N . ARG A 1 653 ? -9.469 16.391 4.07 1 71.5 653 ARG A N 1
ATOM 5147 C CA . ARG A 1 653 ? -10.68 17.109 3.703 1 71.5 653 ARG A CA 1
ATOM 5148 C C . ARG A 1 653 ? -11.781 16.156 3.264 1 71.5 653 ARG A C 1
ATOM 5150 O O . ARG A 1 653 ? -12.969 16.422 3.484 1 71.5 653 ARG A O 1
ATOM 5157 N N . ALA A 1 654 ? -11.289 15.18 2.682 1 71.56 654 ALA A N 1
ATOM 5158 C CA . ALA A 1 654 ? -12.25 14.234 2.115 1 71.56 654 ALA A CA 1
ATOM 5159 C C . ALA A 1 654 ? -13.039 13.531 3.213 1 71.56 654 ALA A C 1
ATOM 5161 O O . ALA A 1 654 ? -14.188 13.125 3 1 71.56 654 ALA A O 1
ATOM 5162 N N . ARG A 1 655 ? -12.453 13.414 4.336 1 63.47 655 ARG A N 1
ATOM 5163 C CA . ARG A 1 655 ? -13.117 12.703 5.422 1 63.47 655 ARG A CA 1
ATOM 5164 C C . ARG A 1 655 ? -14.219 13.555 6.043 1 63.47 655 ARG A C 1
ATOM 5166 O O . ARG A 1 655 ? -15.266 13.039 6.445 1 63.47 655 ARG A O 1
ATOM 5173 N N . HIS A 1 656 ? -14.078 14.734 6.332 1 59 656 HIS A N 1
ATOM 5174 C CA . HIS A 1 656 ? -14.969 15.555 7.152 1 59 656 HIS A CA 1
ATOM 5175 C C . HIS A 1 656 ? -16.094 16.156 6.312 1 59 656 HIS A C 1
ATOM 5177 O O . HIS A 1 656 ? -17.062 16.672 6.855 1 59 656 HIS A O 1
ATOM 5183 N N . THR A 1 657 ? -15.984 16.219 4.996 1 45.19 657 THR A N 1
ATOM 5184 C CA . THR A 1 657 ? -17.203 16.656 4.305 1 45.19 657 THR A CA 1
ATOM 5185 C C . THR A 1 657 ? -18.406 15.859 4.781 1 45.19 657 THR A C 1
ATOM 5187 O O . THR A 1 657 ? -19.547 16.328 4.676 1 45.19 657 THR A O 1
ATOM 5190 N N . VAL A 1 658 ? -18.172 14.734 5.41 1 38.38 658 VAL A N 1
ATOM 5191 C CA . VAL A 1 658 ? -19.297 13.898 5.824 1 38.38 658 VAL A CA 1
ATOM 5192 C C . VAL A 1 658 ? -19.688 14.242 7.258 1 38.38 658 VAL A C 1
ATOM 5194 O O . VAL A 1 658 ? -20.875 14.211 7.602 1 38.38 658 VAL A O 1
ATOM 5197 N N . ILE A 1 659 ? -18.734 14.445 8.117 1 35.72 659 ILE A N 1
ATOM 5198 C CA . ILE A 1 659 ? -19.156 14.602 9.508 1 35.72 659 ILE A CA 1
ATOM 5199 C C . ILE A 1 659 ? -20.016 15.859 9.641 1 35.72 659 ILE A C 1
ATOM 5201 O O . ILE A 1 659 ? -21.016 15.859 10.352 1 35.72 659 ILE A O 1
ATOM 5205 N N . ASN A 1 660 ? -19.5 17.062 9.281 1 37.72 660 ASN A N 1
ATOM 5206 C CA . ASN A 1 660 ? -20.172 18.297 9.656 1 37.72 660 ASN A CA 1
ATOM 5207 C C . ASN A 1 660 ? -21.422 18.531 8.805 1 37.72 660 ASN A C 1
ATOM 5209 O O . ASN A 1 660 ? -21.828 19.672 8.586 1 37.72 660 ASN A O 1
ATOM 5213 N N . ASN A 1 661 ? -21.938 17.688 8.031 1 36.84 661 ASN A N 1
ATOM 5214 C CA . ASN A 1 661 ? -23.219 18.219 7.602 1 36.84 661 ASN A CA 1
ATOM 5215 C C . ASN A 1 661 ? -24.047 18.719 8.789 1 36.84 661 ASN A C 1
ATOM 5217 O O . ASN A 1 661 ? -25.109 19.312 8.602 1 36.84 661 ASN A O 1
ATOM 5221 N N . GLU A 1 662 ? -23.984 18.125 9.797 1 34.19 662 GLU A N 1
ATOM 5222 C CA . GLU A 1 662 ? -25.078 18.641 10.617 1 34.19 662 GLU A CA 1
ATOM 5223 C C . GLU A 1 662 ? -24.812 20.078 11.047 1 34.19 662 GLU A C 1
ATOM 5225 O O . GLU A 1 662 ? -25.734 20.891 11.094 1 34.19 662 GLU A O 1
ATOM 5230 N N . GLY A 1 663 ? -23.812 20.422 11.977 1 33.78 663 GLY A N 1
ATOM 5231 C CA . GLY A 1 663 ? -23.875 21.703 12.664 1 33.78 663 GLY A CA 1
ATOM 5232 C C . GLY A 1 663 ? -23.094 22.797 11.961 1 33.78 663 GLY A C 1
ATOM 5233 O O . GLY A 1 663 ? -23.109 23.953 12.391 1 33.78 663 GLY A O 1
ATOM 5234 N N . ILE A 1 664 ? -21.875 22.516 11.469 1 35.38 664 ILE A N 1
ATOM 5235 C CA . ILE A 1 664 ? -21.219 23.703 10.93 1 35.38 664 ILE A CA 1
ATOM 5236 C C . ILE A 1 664 ? -21.75 24 9.531 1 35.38 664 ILE A C 1
ATOM 5238 O O . ILE A 1 664 ? -21.531 23.219 8.594 1 35.38 664 ILE A O 1
ATOM 5242 N N . VAL A 1 665 ? -22.797 24.609 9.352 1 34.75 665 VAL A N 1
ATOM 5243 C CA . VAL A 1 665 ? -23.375 25.297 8.195 1 34.75 665 VAL A CA 1
ATOM 5244 C C . VAL A 1 665 ? -22.25 25.922 7.367 1 34.75 665 VAL A C 1
ATOM 5246 O O . VAL A 1 665 ? -22.5 26.812 6.551 1 34.75 665 VAL A O 1
ATOM 5249 N N . GLU A 1 666 ? -21.016 25.953 7.645 1 34.19 666 GLU A N 1
ATOM 5250 C CA . GLU A 1 666 ? -20.266 26.922 6.844 1 34.19 666 GLU A CA 1
ATOM 5251 C C . GLU A 1 666 ? -20.25 26.531 5.375 1 34.19 666 GLU A C 1
ATOM 5253 O O . GLU A 1 666 ? -20.453 25.359 5.039 1 34.19 666 GLU A O 1
ATOM 5258 N N . GLY A 1 667 ? -19.812 27.516 4.238 1 34.03 667 GLY A N 1
ATOM 5259 C CA . GLY A 1 667 ? -19.969 27.922 2.852 1 34.03 667 GLY A CA 1
ATOM 5260 C C . GLY A 1 667 ? -19.25 27 1.878 1 34.03 667 GLY A C 1
ATOM 5261 O O . GLY A 1 667 ? -18.469 27.469 1.045 1 34.03 667 GLY A O 1
ATOM 5262 N N . PHE A 1 668 ? -18.938 25.766 2.211 1 34.81 668 PHE A N 1
ATOM 5263 C CA . PHE A 1 668 ? -18.297 25.312 0.987 1 34.81 668 PHE A CA 1
ATOM 5264 C C . PHE A 1 668 ? -19.281 25.25 -0.163 1 34.81 668 PHE A C 1
ATOM 5266 O O . PHE A 1 668 ? -20.312 24.578 -0.067 1 34.81 668 PHE A O 1
ATOM 5273 N N . GLY A 1 669 ? -19.359 26.422 -0.883 1 32.56 669 GLY A N 1
ATOM 5274 C CA . GLY A 1 669 ? -20.203 26.516 -2.066 1 32.56 669 GLY A CA 1
ATOM 5275 C C . GLY A 1 669 ? -20.094 25.312 -2.979 1 32.56 669 GLY A C 1
ATOM 5276 O O . GLY A 1 669 ? -19.125 24.562 -2.902 1 32.56 669 GLY A O 1
ATOM 5277 N N . LYS A 1 670 ? -21.188 24.984 -3.553 1 35.31 670 LYS A N 1
ATOM 5278 C CA . LYS A 1 670 ? -21.422 24.047 -4.645 1 35.31 670 LYS A CA 1
ATOM 5279 C C . LYS A 1 670 ? -20.375 24.203 -5.738 1 35.31 670 LYS A C 1
ATOM 5281 O O . LYS A 1 670 ? -20.125 25.312 -6.211 1 35.31 670 LYS A O 1
ATOM 5286 N N . GLU A 1 671 ? -19.469 23.438 -5.91 1 30.2 671 GLU A N 1
ATOM 5287 C CA . GLU A 1 671 ? -18.641 23.422 -7.109 1 30.2 671 GLU A CA 1
ATOM 5288 C C . GLU A 1 671 ? -19.453 23.719 -8.359 1 30.2 671 GLU A C 1
ATOM 5290 O O . GLU A 1 671 ? -20.547 23.156 -8.547 1 30.2 671 GLU A O 1
ATOM 5295 N N . LYS A 1 672 ? -19.25 24.938 -8.945 1 31.69 672 LYS A N 1
ATOM 5296 C CA . LYS A 1 672 ? -19.859 25.234 -10.242 1 31.69 672 LYS A CA 1
ATOM 5297 C C . LYS A 1 672 ? -19.672 24.078 -11.211 1 31.69 672 LYS A C 1
ATOM 5299 O O . LYS A 1 672 ? -18.547 23.625 -11.438 1 31.69 672 LYS A O 1
ATOM 5304 N N . ARG A 1 673 ? -20.703 23.406 -11.547 1 29.91 673 ARG A N 1
ATOM 5305 C CA . ARG A 1 673 ? -20.812 22.609 -12.758 1 29.91 673 ARG A CA 1
ATOM 5306 C C . ARG A 1 673 ? -20.312 23.375 -13.977 1 29.91 673 ARG A C 1
ATOM 5308 O O . ARG A 1 673 ? -20.766 24.484 -14.242 1 29.91 673 ARG A O 1
ATOM 5315 N N . GLY A 1 674 ? -19.078 23.156 -14.5 1 27.55 674 GLY A N 1
ATOM 5316 C CA . GLY A 1 674 ? -18.625 23.672 -15.773 1 27.55 674 GLY A CA 1
ATOM 5317 C C . GLY A 1 674 ? -19.719 23.703 -16.828 1 27.55 674 GLY A C 1
ATOM 5318 O O . GLY A 1 674 ? -20.641 22.891 -16.797 1 27.55 674 GLY A O 1
ATOM 5319 N N . LYS A 1 675 ? -20 24.844 -17.5 1 31.53 675 LYS A N 1
ATOM 5320 C CA . LYS A 1 675 ? -20.781 25.031 -18.734 1 31.53 675 LYS A CA 1
ATOM 5321 C C . LYS A 1 675 ? -20.438 23.953 -19.75 1 31.53 675 LYS A C 1
ATOM 5323 O O . LYS A 1 675 ? -19.281 23.578 -19.922 1 31.53 675 LYS A O 1
ATOM 5328 N N . ARG A 1 676 ? -21.453 23.234 -20.219 1 29.17 676 ARG A N 1
ATOM 5329 C CA . ARG A 1 676 ? -21.484 22.359 -21.391 1 29.17 676 ARG A CA 1
ATOM 5330 C C . ARG A 1 676 ? -20.844 23.031 -22.594 1 29.17 676 ARG A C 1
ATOM 5332 O O . ARG A 1 676 ? -21.125 24.203 -22.891 1 29.17 676 ARG A O 1
ATOM 5339 N N . PRO A 1 677 ? -19.766 22.609 -23.094 1 29.33 677 PRO A N 1
ATOM 5340 C CA . PRO A 1 677 ? -19.359 23.156 -24.391 1 29.33 677 PRO A CA 1
ATOM 5341 C C . PRO A 1 677 ? -20.484 23.188 -25.406 1 29.33 677 PRO A C 1
ATOM 5343 O O . PRO A 1 677 ? -21.344 22.281 -25.422 1 29.33 677 PRO A O 1
ATOM 5346 N N . ARG A 1 678 ? -20.906 24.391 -25.719 1 25.08 678 ARG A N 1
ATOM 5347 C CA . ARG A 1 678 ? -21.75 24.594 -26.891 1 25.08 678 ARG A CA 1
ATOM 5348 C C . ARG A 1 678 ? -21.219 23.812 -28.094 1 25.08 678 ARG A C 1
ATOM 5350 O O . ARG A 1 678 ? -20 23.828 -28.359 1 25.08 678 ARG A O 1
ATOM 5357 N N . ASP A 1 679 ? -21.969 22.828 -28.516 1 26.39 679 ASP A N 1
ATOM 5358 C CA . ASP A 1 679 ? -21.969 22.125 -29.797 1 26.39 679 ASP A CA 1
ATOM 5359 C C . ASP A 1 679 ? -21.828 23.109 -30.969 1 26.39 679 ASP A C 1
ATOM 5361 O O . ASP A 1 679 ? -22.688 23.969 -31.172 1 26.39 679 ASP A O 1
ATOM 5365 N N . GLU A 1 680 ? -20.766 23.891 -31.25 1 21.94 680 GLU A N 1
ATOM 5366 C CA . GLU A 1 680 ? -20.594 24.047 -32.688 1 21.94 680 GLU A CA 1
ATOM 5367 C C . GLU A 1 680 ? -20.188 22.734 -33.375 1 21.94 680 GLU A C 1
ATOM 5369 O O . GLU A 1 680 ? -19.359 22 -32.812 1 21.94 680 GLU A O 1
ATOM 5374 N N . MET B 1 1 ? 29.281 38.562 53.781 1 45.81 1 MET B N 1
ATOM 5375 C CA . MET B 1 1 ? 27.875 38.844 54.031 1 45.81 1 MET B CA 1
ATOM 5376 C C . MET B 1 1 ? 27.062 38.75 52.75 1 45.81 1 MET B C 1
ATOM 5378 O O . MET B 1 1 ? 25.953 38.219 52.719 1 45.81 1 MET B O 1
ATOM 5382 N N . ALA B 1 2 ? 27.656 39.188 51.719 1 53.69 2 ALA B N 1
ATOM 5383 C CA . ALA B 1 2 ? 26.969 39.188 50.438 1 53.69 2 ALA B CA 1
ATOM 5384 C C . ALA B 1 2 ? 26.75 37.781 49.906 1 53.69 2 ALA B C 1
ATOM 5386 O O . ALA B 1 2 ? 25.688 37.438 49.406 1 53.69 2 ALA B O 1
ATOM 5387 N N . ALA B 1 3 ? 27.781 36.969 50.094 1 55.62 3 ALA B N 1
ATOM 5388 C CA . ALA B 1 3 ? 27.703 35.594 49.625 1 55.62 3 ALA B CA 1
ATOM 5389 C C . ALA B 1 3 ? 26.656 34.812 50.438 1 55.62 3 ALA B C 1
ATOM 5391 O O . ALA B 1 3 ? 25.906 34.031 49.875 1 55.62 3 ALA B O 1
ATOM 5392 N N . LEU B 1 4 ? 26.547 35.031 51.719 1 55.62 4 LEU B N 1
ATOM 5393 C CA . LEU B 1 4 ? 25.578 34.344 52.562 1 55.62 4 LEU B CA 1
ATOM 5394 C C . LEU B 1 4 ? 24.156 34.812 52.219 1 55.62 4 LEU B C 1
ATOM 5396 O O . LEU B 1 4 ? 23.234 34 52.219 1 55.62 4 LEU B O 1
ATOM 5400 N N . ARG B 1 5 ? 24 36.062 51.875 1 56.56 5 ARG B N 1
ATOM 5401 C CA . ARG B 1 5 ? 22.703 36.594 51.469 1 56.56 5 ARG B CA 1
ATOM 5402 C C . ARG B 1 5 ? 22.219 35.969 50.156 1 56.56 5 ARG B C 1
ATOM 5404 O O . ARG B 1 5 ? 21.047 35.656 50 1 56.56 5 ARG B O 1
ATOM 5411 N N . SER B 1 6 ? 23.281 35.688 49.438 1 60.56 6 SER B N 1
ATOM 5412 C CA . SER B 1 6 ? 22.953 35.062 48.156 1 60.56 6 SER B CA 1
ATOM 5413 C C . SER B 1 6 ? 22.5 33.625 48.344 1 60.56 6 SER B C 1
ATOM 5415 O O . SER B 1 6 ? 21.562 33.156 47.688 1 60.56 6 SER B O 1
ATOM 5417 N N . ILE B 1 7 ? 23.125 32.906 49.188 1 61.09 7 ILE B N 1
ATOM 5418 C CA . ILE B 1 7 ? 22.766 31.516 49.469 1 61.09 7 ILE B CA 1
ATOM 5419 C C . ILE B 1 7 ? 21.406 31.469 50.125 1 61.09 7 ILE B C 1
ATOM 5421 O O . ILE B 1 7 ? 20.578 30.625 49.781 1 61.09 7 ILE B O 1
ATOM 5425 N N . LEU B 1 8 ? 21.234 32.375 51.062 1 62.41 8 LEU B N 1
ATOM 5426 C CA . LEU B 1 8 ? 19.969 32.406 51.781 1 62.41 8 LEU B CA 1
ATOM 5427 C C . LEU B 1 8 ? 18.844 32.844 50.844 1 62.41 8 LEU B C 1
ATOM 5429 O O . LEU B 1 8 ? 17.75 32.281 50.906 1 62.41 8 LEU B O 1
ATOM 5433 N N . SER B 1 9 ? 19.188 33.688 50 1 68.38 9 SER B N 1
ATOM 5434 C CA . SER B 1 9 ? 18.188 34.156 49.031 1 68.38 9 SER B CA 1
ATOM 5435 C C . SER B 1 9 ? 17.828 33.062 48.031 1 68.38 9 SER B C 1
ATOM 5437 O O . SER B 1 9 ? 16.656 32.906 47.656 1 68.38 9 SER B O 1
ATOM 5439 N N . ARG B 1 10 ? 18.781 32.281 47.75 1 71.25 10 ARG B N 1
ATOM 5440 C CA . ARG B 1 10 ? 18.531 31.188 46.844 1 71.25 10 ARG B CA 1
ATOM 5441 C C . ARG B 1 10 ? 17.625 30.141 47.469 1 71.25 10 ARG B C 1
ATOM 5443 O O . ARG B 1 10 ? 16.75 29.578 46.812 1 71.25 10 ARG B O 1
ATOM 5450 N N . ARG B 1 11 ? 17.922 29.984 48.656 1 74.25 11 ARG B N 1
ATOM 5451 C CA . ARG B 1 11 ? 17.109 29.016 49.375 1 74.25 11 ARG B CA 1
ATOM 5452 C C . ARG B 1 11 ? 15.672 29.5 49.531 1 74.25 11 ARG B C 1
ATOM 5454 O O . ARG B 1 11 ? 14.734 28.703 49.531 1 74.25 11 ARG B O 1
ATOM 5461 N N . GLU B 1 12 ? 15.609 30.781 49.594 1 76.12 12 GLU B N 1
ATOM 5462 C CA . GLU B 1 12 ? 14.305 31.391 49.812 1 76.12 12 GLU B CA 1
ATOM 5463 C C . GLU B 1 12 ? 13.43 31.312 48.562 1 76.12 12 GLU B C 1
ATOM 5465 O O . GLU B 1 12 ? 12.203 31.219 48.656 1 76.12 12 GLU B O 1
ATOM 5470 N N . VAL B 1 13 ? 14.055 31.25 47.406 1 87.5 13 VAL B N 1
ATOM 5471 C CA . VAL B 1 13 ? 13.258 31.312 46.188 1 87.5 13 VAL B CA 1
ATOM 5472 C C . VAL B 1 13 ? 13.023 29.891 45.656 1 87.5 13 VAL B C 1
ATOM 5474 O O . VAL B 1 13 ? 12.172 29.672 44.812 1 87.5 13 VAL B O 1
ATOM 5477 N N . ASN B 1 14 ? 13.68 28.953 46.344 1 89.62 14 ASN B N 1
ATOM 5478 C CA . ASN B 1 14 ? 13.586 27.562 45.875 1 89.62 14 ASN B CA 1
ATOM 5479 C C . ASN B 1 14 ? 12.156 27.031 46 1 89.62 14 ASN B C 1
ATOM 5481 O O . ASN B 1 14 ? 11.711 26.266 45.156 1 89.62 14 ASN B O 1
ATOM 5485 N N . GLN B 1 15 ? 11.492 27.422 47.062 1 88.88 15 GLN B N 1
ATOM 5486 C CA . GLN B 1 15 ? 10.117 26.969 47.219 1 88.88 15 GLN B CA 1
ATOM 5487 C C . GLN B 1 15 ? 9.219 27.5 46.125 1 88.88 15 GLN B C 1
ATOM 5489 O O . GLN B 1 15 ? 8.328 26.797 45.625 1 88.88 15 GLN B O 1
ATOM 5494 N N . PHE B 1 16 ? 9.516 28.703 45.656 1 93.75 16 PHE B N 1
ATOM 5495 C CA . PHE B 1 16 ? 8.758 29.312 44.594 1 93.75 16 PHE B CA 1
ATOM 5496 C C . PHE B 1 16 ? 9.062 28.641 43.25 1 93.75 16 PHE B C 1
ATOM 5498 O O . PHE B 1 16 ? 8.164 28.375 42.469 1 93.75 16 PHE B O 1
ATOM 5505 N N . CYS B 1 17 ? 10.297 28.25 43.062 1 94.19 17 CYS B N 1
ATOM 5506 C CA . CYS B 1 17 ? 10.75 27.656 41.812 1 94.19 17 CYS B CA 1
ATOM 5507 C C . CYS B 1 17 ? 10.305 26.203 41.719 1 94.19 17 CYS B C 1
ATOM 5509 O O . CYS B 1 17 ? 10.289 25.625 40.625 1 94.19 17 CYS B O 1
ATOM 5511 N N . LEU B 1 18 ? 9.852 25.641 42.781 1 92.94 18 LEU B N 1
ATOM 5512 C CA . LEU B 1 18 ? 9.367 24.266 42.75 1 92.94 18 LEU B CA 1
ATOM 5513 C C . LEU B 1 18 ? 7.953 24.188 42.219 1 92.94 18 LEU B C 1
ATOM 5515 O O . LEU B 1 18 ? 7.543 23.141 41.688 1 92.94 18 LEU B O 1
ATOM 5519 N N . ILE B 1 19 ? 7.258 25.312 42.312 1 93.62 19 ILE B N 1
ATOM 5520 C CA . ILE B 1 19 ? 5.883 25.312 41.844 1 93.62 19 ILE B CA 1
ATOM 5521 C C . ILE B 1 19 ? 5.867 25.188 40.312 1 93.62 19 ILE B C 1
ATOM 5523 O O . ILE B 1 19 ? 6.379 26.078 39.625 1 93.62 19 ILE B O 1
ATOM 5527 N N . GLY B 1 20 ? 5.344 24.156 39.781 1 93.19 20 GLY B N 1
ATOM 5528 C CA . GLY B 1 20 ? 5.223 23.984 38.344 1 93.19 20 GLY B CA 1
ATOM 5529 C C . GLY B 1 20 ? 6.492 23.453 37.688 1 93.19 20 GLY B C 1
ATOM 5530 O O . GLY B 1 20 ? 6.57 23.344 36.469 1 93.19 20 GLY B O 1
ATOM 5531 N N . SER B 1 21 ? 7.582 23.188 38.469 1 93.19 21 SER B N 1
ATOM 5532 C CA . SER B 1 21 ? 8.867 22.75 37.906 1 93.19 21 SER B CA 1
ATOM 5533 C C . SER B 1 21 ? 8.734 21.406 37.219 1 93.19 21 SER B C 1
ATOM 5535 O O . SER B 1 21 ? 9.445 21.141 36.25 1 93.19 21 SER B O 1
ATOM 5537 N N . GLU B 1 22 ? 7.824 20.625 37.625 1 91.25 22 GLU B N 1
ATOM 5538 C CA . GLU B 1 22 ? 7.598 19.328 37 1 91.25 22 GLU B CA 1
ATOM 5539 C C . GLU B 1 22 ? 7.074 19.469 35.594 1 91.25 22 GLU B C 1
ATOM 5541 O O . GLU B 1 22 ? 7.363 18.641 34.719 1 91.25 22 GLU B O 1
ATOM 5546 N N . LEU B 1 23 ? 6.324 20.469 35.344 1 92.69 23 LEU B N 1
ATOM 5547 C CA . LEU B 1 23 ? 5.734 20.703 34.031 1 92.69 23 LEU B CA 1
ATOM 5548 C C . LEU B 1 23 ? 6.77 21.266 33.062 1 92.69 23 LEU B C 1
ATOM 5550 O O . LEU B 1 23 ? 6.605 21.188 31.844 1 92.69 23 LEU B O 1
ATOM 5554 N N . LEU B 1 24 ? 7.848 21.875 33.594 1 93.25 24 LEU B N 1
ATOM 5555 C CA . LEU B 1 24 ? 8.891 22.453 32.75 1 93.25 24 LEU B CA 1
ATOM 5556 C C . LEU B 1 24 ? 9.867 21.375 32.281 1 93.25 24 LEU B C 1
ATOM 5558 O O . LEU B 1 24 ? 10.328 21.406 31.141 1 93.25 24 LEU B O 1
ATOM 5562 N N . SER B 1 25 ? 10.234 20.469 33.125 1 87.69 25 SER B N 1
ATOM 5563 C CA . SER B 1 25 ? 11.289 19.484 32.844 1 87.69 25 SER B CA 1
ATOM 5564 C C . SER B 1 25 ? 10.695 18.188 32.312 1 87.69 25 SER B C 1
ATOM 5566 O O . SER B 1 25 ? 11.383 17.422 31.641 1 87.69 25 SER B O 1
ATOM 5568 N N . GLY B 1 26 ? 9.508 17.891 32.469 1 80.38 26 GLY B N 1
ATOM 5569 C CA . GLY B 1 26 ? 8.922 16.625 32.062 1 80.38 26 GLY B CA 1
ATOM 5570 C C . GLY B 1 26 ? 8.375 16.625 30.656 1 80.38 26 GLY B C 1
ATOM 5571 O O . GLY B 1 26 ? 8.648 17.531 29.891 1 80.38 26 GLY B O 1
ATOM 5572 N N . PRO B 1 27 ? 7.789 15.5 30.312 1 84.81 27 PRO B N 1
ATOM 5573 C CA . PRO B 1 27 ? 7.121 15.414 29.016 1 84.81 27 PRO B CA 1
ATOM 5574 C C . PRO B 1 27 ? 6.008 16.453 28.859 1 84.81 27 PRO B C 1
ATOM 5576 O O . PRO B 1 27 ? 5.434 16.906 29.844 1 84.81 27 PRO B O 1
ATOM 5579 N N . PRO B 1 28 ? 5.836 16.812 27.656 1 89.06 28 PRO B N 1
ATOM 5580 C CA . PRO B 1 28 ? 4.766 17.781 27.422 1 89.06 28 PRO B CA 1
ATOM 5581 C C . PRO B 1 28 ? 3.424 17.328 28 1 89.06 28 PRO B C 1
ATOM 5583 O O . PRO B 1 28 ? 3.033 16.172 27.828 1 89.06 28 PRO B O 1
ATOM 5586 N N . CYS B 1 29 ? 2.846 18.234 28.719 1 89.69 29 CYS B N 1
ATOM 5587 C CA . CYS B 1 29 ? 1.59 17.938 29.391 1 89.69 29 CYS B CA 1
ATOM 5588 C C . CYS B 1 29 ? 0.435 18.703 28.75 1 89.69 29 CYS B C 1
ATOM 5590 O O . CYS B 1 29 ? 0.5 19.922 28.609 1 89.69 29 CYS B O 1
ATOM 5592 N N . LEU B 1 30 ? -0.665 18.031 28.438 1 90.81 30 LEU B N 1
ATOM 5593 C CA . LEU B 1 30 ? -1.811 18.656 27.781 1 90.81 30 LEU B CA 1
ATOM 5594 C C . LEU B 1 30 ? -2.971 18.828 28.766 1 90.81 30 LEU B C 1
ATOM 5596 O O . LEU B 1 30 ? -4.074 19.203 28.359 1 90.81 30 LEU B O 1
ATOM 5600 N N . SER B 1 31 ? -2.693 18.625 30.031 1 88.88 31 SER B N 1
ATOM 5601 C CA . SER B 1 31 ? -3.746 18.719 31.031 1 88.88 31 SER B CA 1
ATOM 5602 C C . SER B 1 31 ? -3.959 20.156 31.484 1 88.88 31 SER B C 1
ATOM 5604 O O . SER B 1 31 ? -3.055 20.781 32.031 1 88.88 31 SER B O 1
ATOM 5606 N N . LEU B 1 32 ? -5.16 20.641 31.281 1 91.5 32 LEU B N 1
ATOM 5607 C CA . LEU B 1 32 ? -5.488 21.984 31.719 1 91.5 32 LEU B CA 1
ATOM 5608 C C . LEU B 1 32 ? -5.477 22.094 33.25 1 91.5 32 LEU B C 1
ATOM 5610 O O . LEU B 1 32 ? -5.035 23.094 33.781 1 91.5 32 LEU B O 1
ATOM 5614 N N . GLU B 1 33 ? -5.934 21.078 33.906 1 91.44 33 GLU B N 1
ATOM 5615 C CA . GLU B 1 33 ? -6.02 21.062 35.344 1 91.44 33 GLU B CA 1
ATOM 5616 C C . GLU B 1 33 ? -4.637 21.203 36 1 91.44 33 GLU B C 1
ATOM 5618 O O . GLU B 1 33 ? -4.457 21.953 36.938 1 91.44 33 GLU B O 1
ATOM 5623 N N . LYS B 1 34 ? -3.754 20.516 35.469 1 92 34 LYS B N 1
ATOM 5624 C CA . LYS B 1 34 ? -2.4 20.547 36.031 1 92 34 LYS B CA 1
ATOM 5625 C C . LYS B 1 34 ? -1.765 21.922 35.812 1 92 34 LYS B C 1
ATOM 5627 O O . LYS B 1 34 ? -1.073 22.422 36.719 1 92 34 LYS B O 1
ATOM 5632 N N . TRP B 1 35 ? -1.973 22.469 34.688 1 94.44 35 TRP B N 1
ATOM 5633 C CA . TRP B 1 35 ? -1.43 23.797 34.406 1 94.44 35 TRP B CA 1
ATOM 5634 C C . TRP B 1 35 ? -2.115 24.859 35.25 1 94.44 35 TRP B C 1
ATOM 5636 O O . TRP B 1 35 ? -1.457 25.75 35.781 1 94.44 35 TRP B O 1
ATOM 5646 N N . GLU B 1 36 ? -3.424 24.75 35.375 1 94.56 36 GLU B N 1
ATOM 5647 C CA . GLU B 1 36 ? -4.16 25.703 36.188 1 94.56 36 GLU B CA 1
ATOM 5648 C C . GLU B 1 36 ? -3.707 25.641 37.656 1 94.56 36 GLU B C 1
ATOM 5650 O O . GLU B 1 36 ? -3.586 26.672 38.312 1 94.56 36 GLU B O 1
ATOM 5655 N N . ALA B 1 37 ? -3.525 24.438 38.062 1 95.19 37 ALA B N 1
ATOM 5656 C CA . ALA B 1 37 ? -3.053 24.266 39.438 1 95.19 37 ALA B CA 1
ATOM 5657 C C . ALA B 1 37 ? -1.682 24.906 39.625 1 95.19 37 ALA B C 1
ATOM 5659 O O . ALA B 1 37 ? -1.426 25.547 40.656 1 95.19 37 ALA B O 1
ATOM 5660 N N . ALA B 1 38 ? -0.828 24.703 38.75 1 96.06 38 ALA B N 1
ATOM 5661 C CA . ALA B 1 38 ? 0.515 25.281 38.812 1 96.06 38 ALA B CA 1
ATOM 5662 C C . ALA B 1 38 ? 0.469 26.797 38.75 1 96.06 38 ALA B C 1
ATOM 5664 O O . ALA B 1 38 ? 1.161 27.484 39.5 1 96.06 38 ALA B O 1
ATOM 5665 N N . ILE B 1 39 ? -0.315 27.375 37.844 1 96.69 39 ILE B N 1
ATOM 5666 C CA . ILE B 1 39 ? -0.415 28.812 37.688 1 96.69 39 ILE B CA 1
ATOM 5667 C C . ILE B 1 39 ? -1.062 29.438 38.906 1 96.69 39 ILE B C 1
ATOM 5669 O O . ILE B 1 39 ? -0.62 30.484 39.406 1 96.69 39 ILE B O 1
ATOM 5673 N N . GLU B 1 40 ? -2.053 28.766 39.406 1 96.62 40 GLU B N 1
ATOM 5674 C CA . GLU B 1 40 ? -2.672 29.25 40.656 1 96.62 40 GLU B CA 1
ATOM 5675 C C . GLU B 1 40 ? -1.678 29.219 41.812 1 96.62 40 GLU B C 1
ATOM 5677 O O . GLU B 1 40 ? -1.679 30.125 42.656 1 96.62 40 GLU B O 1
ATOM 5682 N N . GLY B 1 41 ? -1 28.172 41.906 1 95.38 41 GLY B N 1
ATOM 5683 C CA . GLY B 1 41 ? 0.033 28.078 42.906 1 95.38 41 GLY B CA 1
ATOM 5684 C C . GLY B 1 41 ? 1.076 29.172 42.812 1 95.38 41 GLY B C 1
ATOM 5685 O O . GLY B 1 41 ? 1.525 29.719 43.812 1 95.38 41 GLY B O 1
ATOM 5686 N N . LEU B 1 42 ? 1.472 29.453 41.594 1 95.56 42 LEU B N 1
ATOM 5687 C CA . LEU B 1 42 ? 2.457 30.5 41.344 1 95.56 42 LEU B CA 1
ATOM 5688 C C . LEU B 1 42 ? 1.913 31.875 41.75 1 95.56 42 LEU B C 1
ATOM 5690 O O . LEU B 1 42 ? 2.631 32.688 42.344 1 95.56 42 LEU B O 1
ATOM 5694 N N . GLU B 1 43 ? 0.704 32.156 41.344 1 96.19 43 GLU B N 1
ATOM 5695 C CA . GLU B 1 43 ? 0.077 33.438 41.656 1 96.19 43 GLU B CA 1
ATOM 5696 C C . GLU B 1 43 ? -0.108 33.625 43.156 1 96.19 43 GLU B C 1
ATOM 5698 O O . GLU B 1 43 ? 0.07 34.719 43.688 1 96.19 43 GLU B O 1
ATOM 5703 N N . LYS B 1 44 ? -0.467 32.562 43.844 1 94.25 44 LYS B N 1
ATOM 5704 C CA . LYS B 1 44 ? -0.583 32.594 45.281 1 94.25 44 LYS B CA 1
ATOM 5705 C C . LYS B 1 44 ? 0.786 32.75 45.938 1 94.25 44 LYS B C 1
ATOM 5707 O O . LYS B 1 44 ? 0.937 33.5 46.906 1 94.25 44 LYS B O 1
ATOM 5712 N N . GLY B 1 45 ? 1.701 32.031 45.406 1 92.94 45 GLY B N 1
ATOM 5713 C CA . GLY B 1 45 ? 3.051 32.062 45.969 1 92.94 45 GLY B CA 1
ATOM 5714 C C . GLY B 1 45 ? 3.699 33.438 45.812 1 92.94 45 GLY B C 1
ATOM 5715 O O . GLY B 1 45 ? 4.477 33.844 46.688 1 92.94 45 GLY B O 1
ATOM 5716 N N . LYS B 1 46 ? 3.434 34.125 44.75 1 91.75 46 LYS B N 1
ATOM 5717 C CA . LYS B 1 46 ? 3.982 35.438 44.5 1 91.75 46 LYS B CA 1
ATOM 5718 C C . LYS B 1 46 ? 3.529 36.438 45.594 1 91.75 46 LYS B C 1
ATOM 5720 O O . LYS B 1 46 ? 4.242 37.375 45.906 1 91.75 46 LYS B O 1
ATOM 5725 N N . ASN B 1 47 ? 2.344 36.125 46.188 1 89.81 47 ASN B N 1
ATOM 5726 C CA . ASN B 1 47 ? 1.768 37.062 47.156 1 89.81 47 ASN B CA 1
ATOM 5727 C C . ASN B 1 47 ? 1.965 36.531 48.594 1 89.81 47 ASN B C 1
ATOM 5729 O O . ASN B 1 47 ? 1.528 37.188 49.562 1 89.81 47 ASN B O 1
ATOM 5733 N N . ASP B 1 48 ? 2.512 35.406 48.719 1 91.06 48 ASP B N 1
ATOM 5734 C CA . ASP B 1 48 ? 2.764 34.812 50.031 1 91.06 48 ASP B CA 1
ATOM 5735 C C . ASP B 1 48 ? 4.223 35 50.438 1 91.06 48 ASP B C 1
ATOM 5737 O O . ASP B 1 48 ? 5.113 34.344 49.906 1 91.06 48 ASP B O 1
ATOM 5741 N N . SER B 1 49 ? 4.488 35.688 51.438 1 88.81 49 SER B N 1
ATOM 5742 C CA . SER B 1 49 ? 5.836 36.031 51.875 1 88.81 49 SER B CA 1
ATOM 5743 C C . SER B 1 49 ? 6.57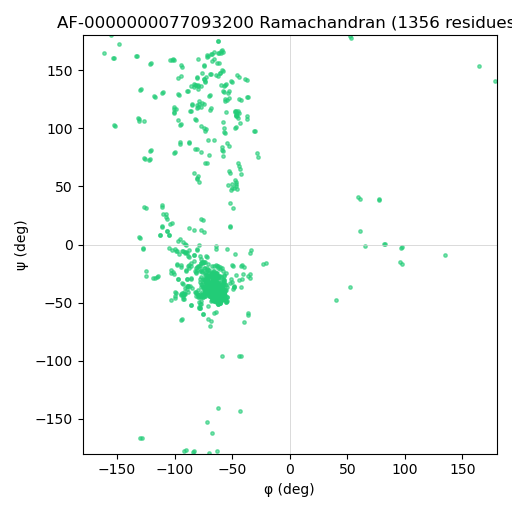 34.812 52.438 1 88.81 49 SER B C 1
ATOM 5745 O O . SER B 1 49 ? 7.797 34.781 52.531 1 88.81 49 SER B O 1
ATOM 5747 N N . SER B 1 50 ? 5.801 33.812 52.75 1 87.25 50 SER B N 1
ATOM 5748 C CA . SER B 1 50 ? 6.422 32.562 53.25 1 87.25 50 SER B CA 1
ATOM 5749 C C . SER B 1 50 ? 7 31.75 52.094 1 87.25 50 SER B C 1
ATOM 5751 O O . SER B 1 50 ? 7.906 30.938 52.312 1 87.25 50 SER B O 1
ATOM 5753 N N . ILE B 1 51 ? 6.496 31.969 50.906 1 89.94 51 ILE B N 1
ATOM 5754 C CA . ILE B 1 51 ? 6.938 31.203 49.75 1 89.94 51 ILE B CA 1
ATOM 5755 C C . ILE B 1 51 ? 7.945 32.031 48.969 1 89.94 51 ILE B C 1
ATOM 5757 O O . ILE B 1 51 ? 8.992 31.516 48.562 1 89.94 51 ILE B O 1
ATOM 5761 N N . LEU B 1 52 ? 7.613 33.312 48.75 1 90.88 52 LEU B N 1
ATOM 5762 C CA . LEU B 1 52 ? 8.492 34.25 48.062 1 90.88 52 LEU B CA 1
ATOM 5763 C C . LEU B 1 52 ? 8.617 35.531 48.844 1 90.88 52 LEU B C 1
ATOM 5765 O O . LEU B 1 52 ? 7.664 36.312 48.906 1 90.88 52 LEU B O 1
ATOM 5769 N N . PRO B 1 53 ? 9.773 35.688 49.406 1 87.06 53 PRO B N 1
ATOM 5770 C CA . PRO B 1 53 ? 9.961 36.969 50.094 1 87.06 53 PRO B CA 1
ATOM 5771 C C . PRO B 1 53 ? 9.797 38.156 49.188 1 87.06 53 PRO B C 1
ATOM 5773 O O . PRO B 1 53 ? 9.805 38 47.938 1 87.06 53 PRO B O 1
ATOM 5776 N N . ALA B 1 54 ? 9.688 39.375 49.844 1 85.19 54 ALA B N 1
ATOM 5777 C CA . ALA B 1 54 ? 9.523 40.594 49.031 1 85.19 54 ALA B CA 1
ATOM 5778 C C . ALA B 1 54 ? 10.703 40.781 48.094 1 85.19 54 ALA B C 1
ATOM 5780 O O . ALA B 1 54 ? 11.852 40.531 48.469 1 85.19 54 ALA B O 1
ATOM 5781 N N . VAL B 1 55 ? 10.391 41.156 46.875 1 84.88 55 VAL B N 1
ATOM 5782 C CA . VAL B 1 55 ? 11.375 41.281 45.812 1 84.88 55 VAL B CA 1
ATOM 5783 C C . VAL B 1 55 ? 12.484 42.25 46.25 1 84.88 55 VAL B C 1
ATOM 5785 O O . VAL B 1 55 ? 13.656 42.031 45.906 1 84.88 55 VAL B O 1
ATOM 5788 N N . ALA B 1 56 ? 12.102 43.219 47 1 80.12 56 ALA B N 1
ATOM 5789 C CA . ALA B 1 56 ? 13.062 44.219 47.469 1 80.12 56 ALA B CA 1
ATOM 5790 C C . ALA B 1 56 ? 14.062 43.625 48.438 1 80.12 56 ALA B C 1
ATOM 5792 O O . ALA B 1 56 ? 15.172 44.125 48.594 1 80.12 56 ALA B O 1
ATOM 5793 N N . SER B 1 57 ? 13.695 42.562 49.094 1 82.81 57 SER B N 1
ATOM 5794 C CA . SER B 1 57 ? 14.547 41.969 50.125 1 82.81 57 SER B CA 1
ATOM 5795 C C . SER B 1 57 ? 15.453 40.906 49.5 1 82.81 57 SER B C 1
ATOM 5797 O O . SER B 1 57 ? 16.391 40.406 50.156 1 82.81 57 SER B O 1
ATOM 5799 N N . LEU B 1 58 ? 15.234 40.594 48.25 1 85.44 58 LEU B N 1
ATOM 5800 C CA . LEU B 1 58 ? 15.984 39.531 47.594 1 85.44 58 LEU B CA 1
ATOM 5801 C C . LEU B 1 58 ? 17.203 40.094 46.875 1 85.44 58 LEU B C 1
ATOM 5803 O O . LEU B 1 58 ? 17.234 41.25 46.531 1 85.44 58 LEU B O 1
ATOM 5807 N N . SER B 1 59 ? 18.203 39.219 46.75 1 84 59 SER B N 1
ATOM 5808 C CA . SER B 1 59 ? 19.328 39.594 45.875 1 84 59 SER B CA 1
ATOM 5809 C C . SER B 1 59 ? 18.891 39.688 44.438 1 84 59 SER B C 1
ATOM 5811 O O . SER B 1 59 ? 17.891 39.062 44.031 1 84 59 SER B O 1
ATOM 5813 N N . ILE B 1 60 ? 19.609 40.375 43.562 1 83.62 60 ILE B N 1
ATOM 5814 C CA . ILE B 1 60 ? 19.266 40.531 42.156 1 83.62 60 ILE B CA 1
ATOM 5815 C C . ILE B 1 60 ? 19.234 39.188 41.438 1 83.62 60 ILE B C 1
ATOM 5817 O O . ILE B 1 60 ? 18.391 38.938 40.594 1 83.62 60 ILE B O 1
ATOM 5821 N N . ASP B 1 61 ? 20.156 38.344 41.875 1 86 61 ASP B N 1
ATOM 5822 C CA . ASP B 1 61 ? 20.219 37.031 41.25 1 86 61 ASP B CA 1
ATOM 5823 C C . ASP B 1 61 ? 19.016 36.188 41.625 1 86 61 ASP B C 1
ATOM 5825 O O . ASP B 1 61 ? 18.469 35.469 40.781 1 86 61 ASP B O 1
ATOM 5829 N N . SER B 1 62 ? 18.672 36.219 42.844 1 88.81 62 SER B N 1
ATOM 5830 C CA . SER B 1 62 ? 17.531 35.438 43.312 1 88.81 62 SER B CA 1
ATOM 5831 C C . SER B 1 62 ? 16.219 36 42.75 1 88.81 62 SER B C 1
ATOM 5833 O O . SER B 1 62 ? 15.336 35.219 42.375 1 88.81 62 SER B O 1
ATOM 5835 N N . ALA B 1 63 ? 16.156 37.312 42.656 1 89.12 63 ALA B N 1
ATOM 5836 C CA . ALA B 1 63 ? 14.984 37.938 42.062 1 89.12 63 ALA B CA 1
ATOM 5837 C C . ALA B 1 63 ? 14.883 37.562 40.594 1 89.12 63 ALA B C 1
ATOM 5839 O O . ALA B 1 63 ? 13.789 37.281 40.094 1 89.12 63 ALA B O 1
ATOM 5840 N N . SER B 1 64 ? 16.031 37.594 39.906 1 91.81 64 SER B N 1
ATOM 5841 C CA . SER B 1 64 ? 16.062 37.25 38.5 1 91.81 64 SER B CA 1
ATOM 5842 C C . SER B 1 64 ? 15.648 35.812 38.281 1 91.81 64 SER B C 1
ATOM 5844 O O . SER B 1 64 ? 14.953 35.5 37.312 1 91.81 64 SER B O 1
ATOM 5846 N N . THR B 1 65 ? 16.078 34.969 39.156 1 92.62 65 THR B N 1
ATOM 5847 C CA . THR B 1 65 ? 15.711 33.562 39.031 1 92.62 65 THR B CA 1
ATOM 5848 C C . THR B 1 65 ? 14.211 33.344 39.219 1 92.62 65 THR B C 1
ATOM 5850 O O . THR B 1 65 ? 13.594 32.531 38.531 1 92.62 65 THR B O 1
ATOM 5853 N N . SER B 1 66 ? 13.641 34.062 40.125 1 93.06 66 SER B N 1
ATOM 5854 C CA . SER B 1 66 ? 12.211 34 40.375 1 93.06 66 SER B CA 1
ATOM 5855 C C . SER B 1 66 ? 11.406 34.5 39.188 1 93.06 66 SER B C 1
ATOM 5857 O O . SER B 1 66 ? 10.398 33.875 38.812 1 93.06 66 SER B O 1
ATOM 5859 N N . VAL B 1 67 ? 11.883 35.594 38.562 1 94.56 67 VAL B N 1
ATOM 5860 C CA . VAL B 1 67 ? 11.188 36.156 37.406 1 94.56 67 VAL B CA 1
ATOM 5861 C C . VAL B 1 67 ? 11.273 35.188 36.219 1 94.56 67 VAL B C 1
ATOM 5863 O O . VAL B 1 67 ? 10.281 35 35.531 1 94.56 67 VAL B O 1
ATOM 5866 N N . ARG B 1 68 ? 12.422 34.656 36.062 1 95.56 68 ARG B N 1
ATOM 5867 C CA . ARG B 1 68 ? 12.609 33.719 34.969 1 95.56 68 ARG B CA 1
ATOM 5868 C C . ARG B 1 68 ? 11.711 32.5 35.125 1 95.56 68 ARG B C 1
ATOM 5870 O O . ARG B 1 68 ? 11.117 32.031 34.156 1 95.56 68 ARG B O 1
ATOM 5877 N N . HIS B 1 69 ? 11.656 32.031 36.312 1 95.69 69 HIS B N 1
ATOM 5878 C CA . HIS B 1 69 ? 10.812 30.859 36.562 1 95.69 69 HIS B CA 1
ATOM 5879 C C . HIS B 1 69 ? 9.344 31.172 36.312 1 95.69 69 HIS B C 1
ATOM 5881 O O . HIS B 1 69 ? 8.641 30.406 35.656 1 95.69 69 HIS B O 1
ATOM 5887 N N . TYR B 1 70 ? 8.93 32.312 36.875 1 96.25 70 TYR B N 1
ATOM 5888 C CA . TYR B 1 70 ? 7.559 32.781 36.688 1 96.25 70 TYR B CA 1
ATOM 5889 C C . TYR B 1 70 ? 7.215 32.875 35.219 1 96.25 70 TYR B C 1
ATOM 5891 O O . TYR B 1 70 ? 6.191 32.344 34.781 1 96.25 70 TYR B O 1
ATOM 5899 N N . HIS B 1 71 ? 8.055 33.406 34.438 1 97.62 71 HIS B N 1
ATOM 5900 C CA . HIS B 1 71 ? 7.855 33.594 33 1 97.62 71 HIS B CA 1
ATOM 5901 C C . HIS B 1 71 ? 7.895 32.281 32.25 1 97.62 71 HIS B C 1
ATOM 5903 O O . HIS B 1 71 ? 7.086 32.031 31.359 1 97.62 71 HIS B O 1
ATOM 5909 N N . ASN B 1 72 ? 8.797 31.469 32.625 1 96.81 72 ASN B N 1
ATOM 5910 C CA . ASN B 1 72 ? 8.977 30.203 31.922 1 96.81 72 ASN B CA 1
ATOM 5911 C C . ASN B 1 72 ? 7.754 29.297 32.094 1 96.81 72 ASN B C 1
ATOM 5913 O O . ASN B 1 72 ? 7.402 28.562 31.156 1 96.81 72 ASN B O 1
ATOM 5917 N N . VAL B 1 73 ? 7.133 29.297 33.188 1 96.38 73 VAL B N 1
ATOM 5918 C CA . VAL B 1 73 ? 5.949 28.469 33.406 1 96.38 73 VAL B CA 1
ATOM 5919 C C . VAL B 1 73 ? 4.812 28.938 32.5 1 96.38 73 VAL B C 1
ATOM 5921 O O . VAL B 1 73 ? 4.195 28.125 31.812 1 96.38 73 VAL B O 1
ATOM 5924 N N . TYR B 1 74 ? 4.613 30.219 32.469 1 97.19 74 TYR B N 1
ATOM 5925 C CA . TYR B 1 74 ? 3.564 30.75 31.625 1 97.19 74 TYR B CA 1
ATOM 5926 C C . TYR B 1 74 ? 3.887 30.516 30.156 1 97.19 74 TYR B C 1
ATOM 5928 O O . TYR B 1 74 ? 3.012 30.125 29.375 1 97.19 74 TYR B O 1
ATOM 5936 N N . SER B 1 75 ? 5.133 30.75 29.844 1 96.5 75 SER B N 1
ATOM 5937 C CA . SER B 1 75 ? 5.559 30.641 28.453 1 96.5 75 SER B CA 1
ATOM 5938 C C . SER B 1 75 ? 5.398 29.203 27.938 1 96.5 75 SER B C 1
ATOM 5940 O O . SER B 1 75 ? 4.91 28.984 26.828 1 96.5 75 SER B O 1
ATOM 5942 N N . LYS B 1 76 ? 5.785 28.25 28.703 1 95.44 76 LYS B N 1
ATOM 5943 C CA . LYS B 1 76 ? 5.633 26.859 28.297 1 95.44 76 LYS B CA 1
ATOM 5944 C C . LYS B 1 76 ? 4.16 26.469 28.203 1 95.44 76 LYS B C 1
ATOM 5946 O O . LYS B 1 76 ? 3.766 25.719 27.312 1 95.44 76 LYS B O 1
ATOM 5951 N N . CYS B 1 77 ? 3.434 26.953 29.078 1 95.81 77 CYS B N 1
ATOM 5952 C CA . CYS B 1 77 ? 2.002 26.672 29.078 1 95.81 77 CYS B CA 1
ATOM 5953 C C . CYS B 1 77 ? 1.356 27.172 27.781 1 95.81 77 CYS B C 1
ATOM 5955 O O . CYS B 1 77 ? 0.655 26.406 27.109 1 95.81 77 CYS B O 1
ATOM 5957 N N . VAL B 1 78 ? 1.673 28.422 27.391 1 95.69 78 VAL B N 1
ATOM 5958 C CA . VAL B 1 78 ? 0.994 29.031 26.25 1 95.69 78 VAL B CA 1
ATOM 5959 C C . VAL B 1 78 ? 1.533 28.438 24.953 1 95.69 78 VAL B C 1
ATOM 5961 O O . VAL B 1 78 ? 0.885 28.531 23.906 1 95.69 78 VAL B O 1
ATOM 5964 N N . ARG B 1 79 ? 2.643 27.766 25.016 1 92.56 79 ARG B N 1
ATOM 5965 C CA . ARG B 1 79 ? 3.174 27.109 23.828 1 92.56 79 ARG B CA 1
ATOM 5966 C C . ARG B 1 79 ? 2.447 25.781 23.562 1 92.56 79 ARG B C 1
ATOM 5968 O O . ARG B 1 79 ? 2.42 25.297 22.438 1 92.56 79 ARG B O 1
ATOM 5975 N N . LEU B 1 80 ? 1.78 25.266 24.578 1 92.19 80 LEU B N 1
ATOM 5976 C CA . LEU B 1 80 ? 1.165 23.938 24.453 1 92.19 80 LEU B CA 1
ATOM 5977 C C . LEU B 1 80 ? -0.356 24.047 24.516 1 92.19 80 LEU B C 1
ATOM 5979 O O . LEU B 1 80 ? -1.061 23.188 23.984 1 92.19 80 LEU B O 1
ATOM 5983 N N . MET B 1 81 ? -0.757 25.125 25.219 1 93.25 81 MET B N 1
ATOM 5984 C CA . MET B 1 81 ? -2.182 25.172 25.531 1 93.25 81 MET B CA 1
ATOM 5985 C C . MET B 1 81 ? -2.77 26.547 25.234 1 93.25 81 MET B C 1
ATOM 5987 O O . MET B 1 81 ? -2.031 27.5 25.031 1 93.25 81 MET B O 1
ATOM 5991 N N . VAL B 1 82 ? -4.09 26.453 25.156 1 94.75 82 VAL B N 1
ATOM 5992 C CA . VAL B 1 82 ? -4.832 27.719 25.125 1 94.75 82 VAL B CA 1
ATOM 5993 C C . VAL B 1 82 ? -5.32 28.062 26.516 1 94.75 82 VAL B C 1
ATOM 5995 O O . VAL B 1 82 ? -5.789 27.203 27.266 1 94.75 82 VAL B O 1
ATOM 5998 N N . ILE B 1 83 ? -5.039 29.297 26.938 1 94.31 83 ILE B N 1
ATOM 5999 C CA . ILE B 1 83 ? -5.469 29.719 28.281 1 94.31 83 ILE B CA 1
ATOM 6000 C C . ILE B 1 83 ? -6.379 30.938 28.172 1 94.31 83 ILE B C 1
ATOM 6002 O O . ILE B 1 83 ? -6.324 31.672 27.188 1 94.31 83 ILE B O 1
ATOM 6006 N N . PRO B 1 84 ? -7.188 31.094 29.156 1 92.44 84 PRO B N 1
ATOM 6007 C CA . PRO B 1 84 ? -8.109 32.25 29.109 1 92.44 84 PRO B CA 1
ATOM 6008 C C . PRO B 1 84 ? -7.395 33.594 29.219 1 92.44 84 PRO B C 1
ATOM 6010 O O . PRO B 1 84 ? -6.25 33.625 29.688 1 92.44 84 PRO B O 1
ATOM 6013 N N . LEU B 1 85 ? -8.086 34.656 28.859 1 91.88 85 LEU B N 1
ATOM 6014 C CA . LEU B 1 85 ? -7.543 36.031 28.844 1 91.88 85 LEU B CA 1
ATOM 6015 C C . LEU B 1 85 ? -7.102 36.438 30.25 1 91.88 85 LEU B C 1
ATOM 6017 O O . LEU B 1 85 ? -6.125 37.188 30.391 1 91.88 85 LEU B O 1
ATOM 6021 N N . ARG B 1 86 ? -7.816 36 31.281 1 92.31 86 ARG B N 1
ATOM 6022 C CA . ARG B 1 86 ? -7.5 36.344 32.656 1 92.31 86 ARG B CA 1
ATOM 6023 C C . ARG B 1 86 ? -6.07 35.938 33 1 92.31 86 ARG B C 1
ATOM 6025 O O . ARG B 1 86 ? -5.371 36.656 33.719 1 92.31 86 ARG B O 1
ATOM 6032 N N . ARG B 1 87 ? -5.652 34.844 32.531 1 95.81 87 ARG B N 1
ATOM 6033 C CA . ARG B 1 87 ? -4.312 34.344 32.844 1 95.81 87 ARG B CA 1
ATOM 6034 C C . ARG B 1 87 ? -3.248 35.156 32.094 1 95.81 87 ARG B C 1
ATOM 6036 O O . ARG B 1 87 ? -2.146 35.344 32.625 1 95.81 87 ARG B O 1
ATOM 6043 N N . TRP B 1 88 ? -3.551 35.562 30.891 1 96.19 88 TRP B N 1
ATOM 6044 C CA . TRP B 1 88 ? -2.643 36.469 30.156 1 96.19 88 TRP B CA 1
ATOM 6045 C C . TRP B 1 88 ? -2.418 37.75 30.922 1 96.19 88 TRP B C 1
ATOM 6047 O O . TRP B 1 88 ? -1.292 38.25 30.984 1 96.19 88 TRP B O 1
ATOM 6057 N N . GLN B 1 89 ? -3.482 38.312 31.484 1 95.19 89 GLN B N 1
ATOM 6058 C CA . GLN B 1 89 ? -3.406 39.531 32.25 1 95.19 89 GLN B CA 1
ATOM 6059 C C . GLN B 1 89 ? -2.594 39.344 33.531 1 95.19 89 GLN B C 1
ATOM 6061 O O . GLN B 1 89 ? -1.781 40.188 33.906 1 95.19 89 GLN B O 1
ATOM 6066 N N . GLN B 1 90 ? -2.867 38.219 34.125 1 96.44 90 GLN B N 1
ATOM 6067 C CA . GLN B 1 90 ? -2.115 37.906 35.312 1 96.44 90 GLN B CA 1
ATOM 6068 C C . GLN B 1 90 ? -0.623 37.812 35.031 1 96.44 90 GLN B C 1
ATOM 6070 O O . GLN B 1 90 ? 0.207 38.25 35.812 1 96.44 90 GLN B O 1
ATOM 6075 N N . TRP B 1 91 ? -0.282 37.156 33.938 1 97.38 91 TRP B N 1
ATOM 6076 C CA . TRP B 1 91 ? 1.106 37.031 33.5 1 97.38 91 TRP B CA 1
ATOM 6077 C C . TRP B 1 91 ? 1.748 38.406 33.344 1 97.38 91 TRP B C 1
ATOM 6079 O O . TRP B 1 91 ? 2.848 38.656 33.844 1 97.38 91 TRP B O 1
ATOM 6089 N N . ARG B 1 92 ? 1.054 39.312 32.656 1 95.69 92 ARG B N 1
ATOM 6090 C CA . ARG B 1 92 ? 1.54 40.688 32.438 1 95.69 92 ARG B CA 1
ATOM 6091 C C . ARG B 1 92 ? 1.687 41.438 33.75 1 95.69 92 ARG B C 1
ATOM 6093 O O . ARG B 1 92 ? 2.721 42.062 34.031 1 95.69 92 ARG B O 1
ATOM 6100 N N . GLU B 1 93 ? 0.704 41.375 34.625 1 95.44 93 GLU B N 1
ATOM 6101 C CA . GLU B 1 93 ? 0.71 42.031 35.906 1 95.44 93 GLU B CA 1
ATOM 6102 C C . GLU B 1 93 ? 1.813 41.5 36.812 1 95.44 93 GLU B C 1
ATOM 6104 O O . GLU B 1 93 ? 2.434 42.25 37.562 1 95.44 93 GLU B O 1
ATOM 6109 N N . GLY B 1 94 ? 1.944 40.188 36.719 1 95.25 94 GLY B N 1
ATOM 6110 C CA . GLY B 1 94 ? 3.01 39.594 37.5 1 95.25 94 GLY B CA 1
ATOM 6111 C C . GLY B 1 94 ? 4.391 40.094 37.125 1 95.25 94 GLY B C 1
ATOM 6112 O O . GLY B 1 94 ? 5.238 40.312 38 1 95.25 94 GLY B O 1
ATOM 6113 N N . LEU B 1 95 ? 4.629 40.312 35.875 1 94.81 95 LEU B N 1
ATOM 6114 C CA . LEU B 1 95 ? 5.918 40.844 35.438 1 94.81 95 LEU B CA 1
ATOM 6115 C C . LEU B 1 95 ? 6.117 42.281 35.906 1 94.81 95 LEU B C 1
ATOM 6117 O O . LEU B 1 95 ? 7.227 42.656 36.25 1 94.81 95 LEU B O 1
ATOM 6121 N N . TYR B 1 96 ? 5.02 43.031 35.906 1 91.44 96 TYR B N 1
ATOM 6122 C CA . TYR B 1 96 ? 5.09 44.406 36.438 1 91.44 96 TYR B CA 1
ATOM 6123 C C . TYR B 1 96 ? 5.328 44.375 37.938 1 91.44 96 TYR B C 1
ATOM 6125 O O . TYR B 1 96 ? 6.031 45.25 38.469 1 91.44 96 TYR B O 1
ATOM 6133 N N . PHE B 1 97 ? 4.719 43.406 38.562 1 90.94 97 PHE B N 1
ATOM 6134 C CA . PHE B 1 97 ? 4.898 43.219 40 1 90.94 97 PHE B CA 1
ATOM 6135 C C . PHE B 1 97 ? 6.371 43.062 40.344 1 90.94 97 PHE B C 1
ATOM 6137 O O . PHE B 1 97 ? 6.879 43.688 41.281 1 90.94 97 PHE B O 1
ATOM 6144 N N . PHE B 1 98 ? 7.066 42.219 39.594 1 90.81 98 PHE B N 1
ATOM 6145 C CA . PHE B 1 98 ? 8.477 41.938 39.875 1 90.81 98 PHE B CA 1
ATOM 6146 C C . PHE B 1 98 ? 9.344 43.125 39.531 1 90.81 98 PHE B C 1
ATOM 6148 O O . PHE B 1 98 ? 10.414 43.312 40.125 1 90.81 98 PHE B O 1
ATOM 6155 N N . MET B 1 99 ? 8.914 43.906 38.594 1 86.19 99 MET B N 1
ATOM 6156 C CA . MET B 1 99 ? 9.656 45.094 38.188 1 86.19 99 MET B CA 1
ATOM 6157 C C . MET B 1 99 ? 9.641 46.125 39.312 1 86.19 99 MET B C 1
ATOM 6159 O O . MET B 1 99 ? 10.609 46.875 39.5 1 86.19 99 MET B O 1
ATOM 6163 N N . GLY B 1 100 ? 8.68 46 40.312 1 74.69 100 GLY B N 1
ATOM 6164 C CA . GLY B 1 100 ? 8.609 46.875 41.5 1 74.69 100 GLY B CA 1
ATOM 6165 C C . GLY B 1 100 ? 8.602 48.344 41.156 1 74.69 100 GLY B C 1
ATOM 6166 O O . GLY B 1 100 ? 8.469 48.719 39.969 1 74.69 100 GLY B O 1
ATOM 6167 N N . GLU B 1 101 ? 8.523 49.219 42.156 1 59.34 101 GLU B N 1
ATOM 6168 C CA . GLU B 1 101 ? 8.625 50.656 42.094 1 59.34 101 GLU B CA 1
ATOM 6169 C C . GLU B 1 101 ? 10.016 51.094 41.625 1 59.34 101 GLU B C 1
ATOM 6171 O O . GLU B 1 101 ? 10.25 52.281 41.344 1 59.34 101 GLU B O 1
ATOM 6176 N N . SER B 1 102 ? 10.859 50.219 41.719 1 52.38 102 SER B N 1
ATOM 6177 C CA . SER B 1 102 ? 12.219 50.594 41.344 1 52.38 102 SER B CA 1
ATOM 6178 C C . SER B 1 102 ? 12.289 50.969 39.844 1 52.38 102 SER B C 1
ATOM 6180 O O . SER B 1 102 ? 13.375 51.094 39.312 1 52.38 102 SER B O 1
ATOM 6182 N N . SER B 1 103 ? 11.266 50.844 39.188 1 51.94 103 SER B N 1
ATOM 6183 C CA . SER B 1 103 ? 11.242 51.219 37.75 1 51.94 103 SER B CA 1
ATOM 6184 C C . SER B 1 103 ? 11.984 52.531 37.5 1 51.94 103 SER B C 1
ATOM 6186 O O . SER B 1 103 ? 11.977 53.031 36.406 1 51.94 103 SER B O 1
ATOM 6188 N N . ARG B 1 104 ? 12.18 53.281 38.531 1 51.03 104 ARG B N 1
ATOM 6189 C CA . ARG B 1 104 ? 12.727 54.594 38.219 1 51.03 104 ARG B CA 1
ATOM 6190 C C . ARG B 1 104 ? 14.047 54.5 37.469 1 51.03 104 ARG B C 1
ATOM 6192 O O . ARG B 1 104 ? 14.398 55.375 36.688 1 51.03 104 ARG B O 1
ATOM 6199 N N . GLU B 1 105 ? 14.953 53.531 37.938 1 50.72 105 GLU B N 1
ATOM 6200 C CA . GLU B 1 105 ? 16.172 53.594 37.156 1 50.72 105 GLU B CA 1
ATOM 6201 C C . GLU B 1 105 ? 16.203 52.469 36.094 1 50.72 105 GLU B C 1
ATOM 6203 O O . GLU B 1 105 ? 16.359 51.312 36.438 1 50.72 105 GLU B O 1
ATOM 6208 N N . GLU B 1 106 ? 15.531 52.594 35 1 54.84 106 GLU B N 1
ATOM 6209 C CA . GLU B 1 106 ? 15.492 51.75 33.781 1 54.84 106 GLU B CA 1
ATOM 6210 C C . GLU B 1 106 ? 16.766 50.938 33.656 1 54.84 106 GLU B C 1
ATOM 6212 O O . GLU B 1 106 ? 16.797 49.938 32.938 1 54.84 106 GLU B O 1
ATOM 6217 N N . SER B 1 107 ? 17.734 51.344 34.375 1 59.34 107 SER B N 1
ATOM 6218 C CA . SER B 1 107 ? 19.062 50.781 34.125 1 59.34 107 SER B CA 1
ATOM 6219 C C . SER B 1 107 ? 19.375 49.625 35.031 1 59.34 107 SER B C 1
ATOM 6221 O O . SER B 1 107 ? 20.406 48.969 34.875 1 59.34 107 SER B O 1
ATOM 6223 N N . ALA B 1 108 ? 18.406 49.188 35.875 1 79 108 ALA B N 1
ATOM 6224 C CA . ALA B 1 108 ? 18.766 48.094 36.781 1 79 108 ALA B CA 1
ATOM 6225 C C . ALA B 1 108 ? 18.578 46.75 36.094 1 79 108 ALA B C 1
ATOM 6227 O O . ALA B 1 108 ? 17.688 46.594 35.25 1 79 108 ALA B O 1
ATOM 6228 N N . PRO B 1 109 ? 19.5 45.812 36.219 1 85.19 109 PRO B N 1
ATOM 6229 C CA . PRO B 1 109 ? 19.516 44.5 35.594 1 85.19 109 PRO B CA 1
ATOM 6230 C C . PRO B 1 109 ? 18.188 43.75 35.75 1 85.19 109 PRO B C 1
ATOM 6232 O O . PRO B 1 109 ? 17.734 43.094 34.812 1 85.19 109 PRO B O 1
ATOM 6235 N N . LEU B 1 110 ? 17.531 43.906 36.844 1 89.06 110 LEU B N 1
ATOM 6236 C CA . LEU B 1 110 ? 16.25 43.219 37.062 1 89.06 110 LEU B CA 1
ATOM 6237 C C . LEU B 1 110 ? 15.164 43.844 36.188 1 89.06 110 LEU B C 1
ATOM 6239 O O . LEU B 1 110 ? 14.336 43.156 35.625 1 89.06 110 LEU B O 1
ATOM 6243 N N . ALA B 1 111 ? 15.219 45.156 36.094 1 89.25 111 ALA B N 1
ATOM 6244 C CA . ALA B 1 111 ? 14.242 45.844 35.25 1 89.25 111 ALA B CA 1
ATOM 6245 C C . ALA B 1 111 ? 14.414 45.5 33.781 1 89.25 111 ALA B C 1
ATOM 6247 O O . ALA B 1 111 ? 13.422 45.344 33.062 1 89.25 111 ALA B O 1
ATOM 6248 N N . LYS B 1 112 ? 15.625 45.344 33.469 1 89.88 112 LYS B N 1
ATOM 6249 C CA . LYS B 1 112 ? 15.906 44.969 32.094 1 89.88 112 LYS B CA 1
ATOM 6250 C C . LYS B 1 112 ? 15.383 43.562 31.781 1 89.88 112 LYS B C 1
ATOM 6252 O O . LYS B 1 112 ? 14.828 43.312 30.703 1 89.88 112 LYS B O 1
ATOM 6257 N N . LEU B 1 113 ? 15.586 42.656 32.688 1 93.94 113 LEU B N 1
ATOM 6258 C CA . LEU B 1 113 ? 15.086 41.312 32.531 1 93.94 113 LEU B CA 1
ATOM 6259 C C . LEU B 1 113 ? 13.562 41.281 32.438 1 93.94 113 LEU B C 1
ATOM 6261 O O . LEU B 1 113 ? 12.984 40.625 31.594 1 93.94 113 LEU B O 1
ATOM 6265 N N . CYS B 1 114 ? 12.938 42 33.312 1 94.19 114 CYS B N 1
ATOM 6266 C CA . CYS B 1 114 ? 11.477 42.062 33.312 1 94.19 114 CYS B CA 1
ATOM 6267 C C . CYS B 1 114 ? 10.945 42.625 32.031 1 94.19 114 CYS B C 1
ATOM 6269 O O . CYS B 1 114 ? 9.938 42.156 31.484 1 94.19 114 CYS B O 1
ATOM 6271 N N . HIS B 1 115 ? 11.664 43.594 31.516 1 91 115 HIS B N 1
ATOM 6272 C CA . HIS B 1 115 ? 11.258 44.188 30.25 1 91 115 HIS B CA 1
ATOM 6273 C C . HIS B 1 115 ? 11.383 43.188 29.094 1 91 115 HIS B C 1
ATOM 6275 O O . HIS B 1 115 ? 10.516 43.125 28.234 1 91 115 HIS B O 1
ATOM 6281 N N . GLN B 1 116 ? 12.43 42.5 29.172 1 93.69 116 GLN B N 1
ATOM 6282 C CA . GLN B 1 116 ? 12.617 41.469 28.156 1 93.69 116 GLN B CA 1
ATOM 6283 C C . GLN B 1 116 ? 11.508 40.438 28.219 1 93.69 116 GLN B C 1
ATOM 6285 O O . GLN B 1 116 ? 10.992 40 27.188 1 93.69 116 GLN B O 1
ATOM 6290 N N . CYS B 1 117 ? 11.188 40.031 29.359 1 96.69 117 CYS B N 1
ATOM 6291 C CA . CYS B 1 117 ? 10.117 39.062 29.547 1 96.69 117 CYS B CA 1
ATOM 6292 C C . CYS B 1 117 ? 8.773 39.625 29.125 1 96.69 117 CYS B C 1
ATOM 6294 O O . CYS B 1 117 ? 7.926 38.938 28.578 1 96.69 117 CYS B O 1
ATOM 6296 N N . LEU B 1 118 ? 8.625 40.906 29.359 1 95.19 118 LEU B N 1
ATOM 6297 C CA . LEU B 1 118 ? 7.387 41.594 28.969 1 95.19 118 LEU B CA 1
ATOM 6298 C C . LEU B 1 118 ? 7.25 41.656 27.453 1 95.19 118 LEU B C 1
ATOM 6300 O O . LEU B 1 118 ? 6.16 41.406 26.922 1 95.19 118 LEU B O 1
ATOM 6304 N N . VAL B 1 119 ? 8.312 41.938 26.797 1 93.31 119 VAL B N 1
ATOM 6305 C CA . VAL B 1 119 ? 8.305 41.938 25.344 1 93.31 119 VAL B CA 1
ATOM 6306 C C . VAL B 1 119 ? 7.969 40.562 24.797 1 93.31 119 VAL B C 1
ATOM 6308 O O . VAL B 1 119 ? 7.188 40.438 23.859 1 93.31 119 VAL B O 1
ATOM 6311 N N . SER B 1 120 ? 8.578 39.594 25.422 1 95.81 120 SER B N 1
ATOM 6312 C CA . SER B 1 120 ? 8.305 38.219 25.016 1 95.81 120 SER B CA 1
ATOM 6313 C C . SER B 1 120 ? 6.836 37.844 25.25 1 95.81 120 SER B C 1
ATOM 6315 O O . SER B 1 120 ? 6.211 37.188 24.422 1 95.81 120 SER B O 1
ATOM 6317 N N . GLN B 1 121 ? 6.367 38.188 26.391 1 97.12 121 GLN B N 1
ATOM 6318 C CA . GLN B 1 121 ? 4.965 37.969 26.719 1 97.12 121 GLN B CA 1
ATOM 6319 C C . GLN B 1 121 ? 4.039 38.625 25.719 1 97.12 121 GLN B C 1
ATOM 6321 O O . GLN B 1 121 ? 3.057 38.031 25.266 1 97.12 121 GLN B O 1
ATOM 6326 N N . GLN B 1 122 ? 4.301 39.844 25.312 1 95.44 122 GLN B N 1
ATOM 6327 C CA . GLN B 1 122 ? 3.494 40.594 24.359 1 95.44 122 GLN B CA 1
ATOM 6328 C C . GLN B 1 122 ? 3.539 39.969 22.984 1 95.44 122 GLN B C 1
ATOM 6330 O O . GLN B 1 122 ? 2.527 39.906 22.281 1 95.44 122 GLN B O 1
ATOM 6335 N N . GLU B 1 123 ? 4.664 39.5 22.672 1 95 123 GLU B N 1
ATOM 6336 C CA . GLU B 1 123 ? 4.789 38.781 21.391 1 95 123 GLU B CA 1
ATOM 6337 C C . GLU B 1 123 ? 3.957 37.5 21.375 1 95 123 GLU B C 1
ATOM 6339 O O . GLU B 1 123 ? 3.271 37.219 20.391 1 95 123 GLU B O 1
ATOM 6344 N N . CYS B 1 124 ? 4.059 36.719 22.422 1 96.5 124 CYS B N 1
ATOM 6345 C CA . CYS B 1 124 ? 3.268 35.5 22.531 1 96.5 124 CYS B CA 1
ATOM 6346 C C . CYS B 1 124 ? 1.777 35.812 22.453 1 96.5 124 CYS B C 1
ATOM 6348 O O . CYS B 1 124 ? 1.027 35.094 21.781 1 96.5 124 CYS B O 1
ATOM 6350 N N . PHE B 1 125 ? 1.459 36.844 23.125 1 96.81 125 PHE B N 1
ATOM 6351 C CA . PHE B 1 125 ? 0.06 37.25 23.125 1 96.81 125 PHE B CA 1
ATOM 6352 C C . PHE B 1 125 ? -0.391 37.688 21.734 1 96.81 125 PHE B C 1
ATOM 6354 O O . PHE B 1 125 ? -1.474 37.281 21.281 1 96.81 125 PHE B O 1
ATOM 6361 N N . ALA B 1 126 ? 0.453 38.5 21.062 1 96.25 126 ALA B N 1
ATOM 6362 C CA . ALA B 1 126 ? 0.123 38.969 19.734 1 96.25 126 ALA B CA 1
ATOM 6363 C C . ALA B 1 126 ? -0.057 37.812 18.75 1 96.25 126 ALA B C 1
ATOM 6365 O O . ALA B 1 126 ? -0.92 37.875 17.875 1 96.25 126 ALA B O 1
ATOM 6366 N N . VAL B 1 127 ? 0.698 36.781 18.906 1 96.25 127 VAL B N 1
ATOM 6367 C CA . VAL B 1 127 ? 0.614 35.625 18.031 1 96.25 127 VAL B CA 1
ATOM 6368 C C . VAL B 1 127 ? -0.654 34.812 18.328 1 96.25 127 VAL B C 1
ATOM 6370 O O . VAL B 1 127 ? -1.384 34.438 17.422 1 96.25 127 VAL B O 1
ATOM 6373 N N . ALA B 1 128 ? -0.903 34.625 19.578 1 96.75 128 ALA B N 1
ATOM 6374 C CA . ALA B 1 128 ? -2.029 33.781 20 1 96.75 128 ALA B CA 1
ATOM 6375 C C . ALA B 1 128 ? -3.359 34.438 19.656 1 96.75 128 ALA B C 1
ATOM 6377 O O . ALA B 1 128 ? -4.332 33.781 19.328 1 96.75 128 ALA B O 1
ATOM 6378 N N . PHE B 1 129 ? -3.391 35.75 19.719 1 96.62 129 PHE B N 1
ATOM 6379 C CA . PHE B 1 129 ? -4.633 36.5 19.516 1 96.62 129 PHE B CA 1
ATOM 6380 C C . PHE B 1 129 ? -4.637 37.188 18.172 1 96.62 129 PHE B C 1
ATOM 6382 O O . PHE B 1 129 ? -5.289 38.219 18.016 1 96.62 129 PHE B O 1
ATOM 6389 N N . TRP B 1 130 ? -3.814 36.656 17.297 1 96 130 TRP B N 1
ATOM 6390 C CA . TRP B 1 130 ? -3.834 37.188 15.945 1 96 130 TRP B CA 1
ATOM 6391 C C . TRP B 1 130 ? -5.262 37.25 15.406 1 96 130 TRP B C 1
ATOM 6393 O O . TRP B 1 130 ? -6.062 36.344 15.641 1 96 130 TRP B O 1
ATOM 6403 N N . GLY B 1 131 ? -5.609 38.375 14.656 1 92.56 131 GLY B N 1
ATOM 6404 C CA . GLY B 1 131 ? -6.949 38.562 14.133 1 92.56 131 GLY B CA 1
ATOM 6405 C C . GLY B 1 131 ? -7.801 39.469 15.016 1 92.56 131 GLY B C 1
ATOM 6406 O O . GLY B 1 131 ? -8.844 39.969 14.578 1 92.56 131 GLY B O 1
ATOM 6407 N N . CYS B 1 132 ? -7.359 39.656 16.203 1 94 132 CYS B N 1
ATOM 6408 C CA . CYS B 1 132 ? -8.07 40.5 17.141 1 94 132 CYS B CA 1
ATOM 6409 C C . CYS B 1 132 ? -7.426 41.875 17.234 1 94 132 CYS B C 1
ATOM 6411 O O . CYS B 1 132 ? -6.25 42.062 16.906 1 94 132 CYS B O 1
ATOM 6413 N N . TRP B 1 133 ? -8.234 42.75 17.688 1 92.38 133 TRP B N 1
ATOM 6414 C CA . TRP B 1 133 ? -7.73 44.125 17.828 1 92.38 133 TRP B CA 1
ATOM 6415 C C . TRP B 1 133 ? -6.625 44.188 18.875 1 92.38 133 TRP B C 1
ATOM 6417 O O . TRP B 1 133 ? -5.668 44.938 18.734 1 92.38 133 TRP B O 1
ATOM 6427 N N . SER B 1 134 ? -6.738 43.438 19.922 1 92.69 134 SER B N 1
ATOM 6428 C CA . SER B 1 134 ? -5.738 43.469 20.984 1 92.69 134 SER B CA 1
ATOM 6429 C C . SER B 1 134 ? -4.355 43.125 20.438 1 92.69 134 SER B C 1
ATOM 6431 O O . SER B 1 134 ? -3.352 43.688 20.891 1 92.69 134 SER B O 1
ATOM 6433 N N . SER B 1 135 ? -4.316 42.25 19.547 1 94.69 135 SER B N 1
ATOM 6434 C CA . SER B 1 135 ? -3.051 41.875 18.922 1 94.69 135 SER B CA 1
ATOM 6435 C C . SER B 1 135 ? -2.49 43.031 18.094 1 94.69 135 SER B C 1
ATOM 6437 O O . SER B 1 135 ? -1.302 43.344 18.188 1 94.69 135 SER B O 1
ATOM 6439 N N . VAL B 1 136 ? -3.348 43.656 17.312 1 95.25 136 VAL B N 1
ATOM 6440 C CA . VAL B 1 136 ? -2.934 44.75 16.438 1 95.25 136 VAL B CA 1
ATOM 6441 C C . VAL B 1 136 ? -2.443 45.938 17.25 1 95.25 136 VAL B C 1
ATOM 6443 O O . VAL B 1 136 ? -1.432 46.562 16.922 1 95.25 136 VAL B O 1
ATOM 6446 N N . VAL B 1 137 ? -3.105 46.25 18.312 1 95.06 137 VAL B N 1
ATOM 6447 C CA . VAL B 1 137 ? -2.762 47.375 19.141 1 95.06 137 VAL B CA 1
ATOM 6448 C C . VAL B 1 137 ? -1.395 47.156 19.781 1 95.06 137 VAL B C 1
ATOM 6450 O O . VAL B 1 137 ? -0.564 48.062 19.828 1 95.06 137 VAL B O 1
ATOM 6453 N N . ILE B 1 138 ? -1.192 46 20.281 1 94.5 138 ILE B N 1
ATOM 6454 C CA . ILE B 1 138 ? 0.078 45.688 20.922 1 94.5 138 ILE B CA 1
ATOM 6455 C C . ILE B 1 138 ? 1.213 45.812 19.906 1 94.5 138 ILE B C 1
ATOM 6457 O O . ILE B 1 138 ? 2.26 46.406 20.203 1 94.5 138 ILE B O 1
ATOM 6461 N N . ARG B 1 139 ? 1.016 45.344 18.734 1 95.31 139 ARG B N 1
ATOM 6462 C CA . ARG B 1 139 ? 2.049 45.406 17.703 1 95.31 139 ARG B CA 1
ATOM 6463 C C . ARG B 1 139 ? 2.271 46.844 17.25 1 95.31 139 ARG B C 1
ATOM 6465 O O . ARG B 1 139 ? 3.402 47.219 16.953 1 95.31 139 ARG B O 1
ATOM 6472 N N . LEU B 1 140 ? 1.184 47.531 17.125 1 95.88 140 LEU B N 1
ATOM 6473 C CA . LEU B 1 140 ? 1.292 48.938 16.75 1 95.88 140 LEU B CA 1
ATOM 6474 C C . LEU B 1 140 ? 2.057 49.719 17.812 1 95.88 140 LEU B C 1
ATOM 6476 O O . LEU B 1 140 ? 2.924 50.531 17.484 1 95.88 140 LEU B O 1
ATOM 6480 N N . GLU B 1 141 ? 1.766 49.531 19.047 1 93 141 GLU B N 1
ATOM 6481 C CA . GLU B 1 141 ? 2.453 50.219 20.141 1 93 141 GLU B CA 1
ATOM 6482 C C . GLU B 1 141 ? 3.939 49.875 20.156 1 93 141 GLU B C 1
ATOM 6484 O O . GLU B 1 141 ? 4.781 50.75 20.359 1 93 141 GLU B O 1
ATOM 6489 N N . LEU B 1 142 ? 4.188 48.625 20 1 91.31 142 LEU B N 1
ATOM 6490 C CA . LEU B 1 142 ? 5.582 48.188 19.953 1 91.31 142 LEU B CA 1
ATOM 6491 C C . LEU B 1 142 ? 6.32 48.844 18.797 1 91.31 142 LEU B C 1
ATOM 6493 O O . LEU B 1 142 ? 7.473 49.25 18.938 1 91.31 142 LEU B O 1
ATOM 6497 N N . HIS B 1 143 ? 5.664 48.938 17.688 1 93.88 143 HIS B N 1
ATOM 6498 C CA . HIS B 1 143 ? 6.266 49.531 16.516 1 93.88 143 HIS B CA 1
ATOM 6499 C C . HIS B 1 143 ? 6.484 51.031 16.734 1 93.88 143 HIS B C 1
ATOM 6501 O O . HIS B 1 143 ? 7.551 51.562 16.422 1 93.88 143 HIS B O 1
ATOM 6507 N N . MET B 1 144 ? 5.543 51.719 17.281 1 93 144 MET B N 1
ATOM 6508 C CA . MET B 1 144 ? 5.645 53.156 17.547 1 93 144 MET B CA 1
ATOM 6509 C C . MET B 1 144 ? 6.742 53.438 18.562 1 93 144 MET B C 1
ATOM 6511 O O . MET B 1 144 ? 7.461 54.438 18.422 1 93 144 MET B O 1
ATOM 6515 N N . THR B 1 145 ? 6.848 52.625 19.531 1 88.5 145 THR B N 1
ATOM 6516 C CA . THR B 1 145 ? 7.902 52.781 20.516 1 88.5 145 THR B CA 1
ATOM 6517 C C . THR B 1 145 ? 9.273 52.594 19.875 1 88.5 145 THR B C 1
ATOM 6519 O O . THR B 1 145 ? 10.219 53.312 20.219 1 88.5 145 THR B O 1
ATOM 6522 N N . SER B 1 146 ? 9.328 51.656 19.047 1 89.88 146 SER B N 1
ATOM 6523 C CA . SER B 1 146 ? 10.594 51.406 18.359 1 89.88 146 SER B CA 1
ATOM 6524 C C . SER B 1 146 ? 10.961 52.594 17.469 1 89.88 146 SER B C 1
ATOM 6526 O O . SER B 1 146 ? 12.141 52.938 17.344 1 89.88 146 SER B O 1
ATOM 6528 N N . LEU B 1 147 ? 9.984 53.219 16.859 1 90.94 147 LEU B N 1
ATOM 6529 C CA . LEU B 1 147 ? 10.211 54.375 16 1 90.94 147 LEU B CA 1
ATOM 6530 C C . LEU B 1 147 ? 10.664 55.562 16.828 1 90.94 147 LEU B C 1
ATOM 6532 O O . LEU B 1 147 ? 11.562 56.312 16.406 1 90.94 147 LEU B O 1
ATOM 6536 N N . ALA B 1 148 ? 10.141 55.719 17.922 1 85.44 148 ALA B N 1
ATOM 6537 C CA . ALA B 1 148 ? 10.5 56.812 18.812 1 85.44 148 ALA B CA 1
ATOM 6538 C C . ALA B 1 148 ? 11.93 56.656 19.328 1 85.44 148 ALA B C 1
ATOM 6540 O O . ALA B 1 148 ? 12.672 57.625 19.438 1 85.44 148 ALA B O 1
ATOM 6541 N N . ALA B 1 149 ? 12.242 55.469 19.609 1 79.38 149 ALA B N 1
ATOM 6542 C CA . ALA B 1 149 ? 13.594 55.188 20.109 1 79.38 149 ALA B CA 1
ATOM 6543 C C . ALA B 1 149 ? 14.633 55.406 19.016 1 79.38 149 ALA B C 1
ATOM 6545 O O . ALA B 1 149 ? 15.727 55.906 19.281 1 79.38 149 ALA B O 1
ATOM 6546 N N . ALA B 1 150 ? 14.289 54.969 17.844 1 75.88 150 ALA B N 1
ATOM 6547 C CA . ALA B 1 150 ? 15.203 55.156 16.734 1 75.88 150 ALA B CA 1
ATOM 6548 C C . ALA B 1 150 ? 15.391 56.656 16.422 1 75.88 150 ALA B C 1
ATOM 6550 O O . ALA B 1 150 ? 16.5 57.094 16.109 1 75.88 150 ALA B O 1
ATOM 6551 N N . ALA B 1 151 ? 14.352 57.406 16.469 1 69.81 151 ALA B N 1
ATOM 6552 C CA . ALA B 1 151 ? 14.422 58.844 16.25 1 69.81 151 ALA B CA 1
ATOM 6553 C C . ALA B 1 151 ? 15.266 59.531 17.328 1 69.81 151 ALA B C 1
ATOM 6555 O O . ALA B 1 151 ? 16.031 60.438 17.031 1 69.81 151 ALA B O 1
ATOM 6556 N N . ALA B 1 152 ? 15.195 58.969 18.516 1 65.19 152 ALA B N 1
ATOM 6557 C CA . ALA B 1 152 ? 15.961 59.531 19.625 1 65.19 152 ALA B CA 1
ATOM 6558 C C . ALA B 1 152 ? 17.453 59.219 19.484 1 65.19 152 ALA B C 1
ATOM 6560 O O . ALA B 1 152 ? 18.312 60.031 19.828 1 65.19 152 ALA B O 1
ATOM 6561 N N . SER B 1 153 ? 17.672 57.969 19.047 1 62.81 153 SER B N 1
ATOM 6562 C CA . SER B 1 153 ? 19.062 57.594 18.859 1 62.81 153 SER B CA 1
ATOM 6563 C C . SER B 1 153 ? 19.703 58.375 17.719 1 62.81 153 SER B C 1
ATOM 6565 O O . SER B 1 153 ? 20.906 58.688 17.766 1 62.81 153 SER B O 1
ATOM 6567 N N . GLU B 1 154 ? 19.047 58.5 16.625 1 55.38 154 GLU B N 1
ATOM 6568 C CA . GLU B 1 154 ? 19.578 59.312 15.531 1 55.38 154 GLU B CA 1
ATOM 6569 C C . GLU B 1 154 ? 19.797 60.75 15.953 1 55.38 154 GLU B C 1
ATOM 6571 O O . GLU B 1 154 ? 20.781 61.375 15.539 1 55.38 154 GLU B O 1
ATOM 6576 N N . LEU B 1 155 ? 18.891 61.219 16.766 1 47.59 155 LEU B N 1
ATOM 6577 C CA . LEU B 1 155 ? 19.094 62.562 17.281 1 47.59 155 LEU B CA 1
ATOM 6578 C C . LEU B 1 155 ? 20.344 62.625 18.141 1 47.59 155 LEU B C 1
ATOM 6580 O O . LEU B 1 155 ? 21.047 63.625 18.141 1 47.59 155 LEU B O 1
ATOM 6584 N N . GLU B 1 156 ? 20.562 61.5 18.828 1 44.12 156 GLU B N 1
ATOM 6585 C CA . GLU B 1 156 ? 21.797 61.5 19.609 1 44.12 156 GLU B CA 1
ATOM 6586 C C . GLU B 1 156 ? 23.016 61.312 18.719 1 44.12 156 GLU B C 1
ATOM 6588 O O . GLU B 1 156 ? 24.109 61.812 19.031 1 44.12 156 GLU B O 1
ATOM 6593 N N . VAL B 1 157 ? 22.875 60.344 17.719 1 42.81 157 VAL B N 1
ATOM 6594 C CA . VAL B 1 157 ? 24.031 60.156 16.844 1 42.81 157 VAL B CA 1
ATOM 6595 C C . VAL B 1 157 ? 24.281 61.438 16.047 1 42.81 157 VAL B C 1
ATOM 6597 O O . VAL B 1 157 ? 25.438 61.75 15.719 1 42.81 157 VAL B O 1
ATOM 6600 N N . GLU B 1 158 ? 23.266 62.094 15.562 1 39.03 158 GLU B N 1
ATOM 6601 C CA . GLU B 1 158 ? 23.594 63.344 14.883 1 39.03 158 GLU B CA 1
ATOM 6602 C C . GLU B 1 158 ? 24.344 64.312 15.805 1 39.03 158 GLU B C 1
ATOM 6604 O O . GLU B 1 158 ? 24.859 65.312 15.352 1 39.03 158 GLU B O 1
ATOM 6609 N N . LYS B 1 159 ? 24.203 64.375 17.172 1 36.03 159 LYS B N 1
ATOM 6610 C CA . LYS B 1 159 ? 25.156 65.188 17.906 1 36.03 159 LYS B CA 1
ATOM 6611 C C . LYS B 1 159 ? 26.562 64.625 17.812 1 36.03 159 LYS B C 1
ATOM 6613 O O . LYS B 1 159 ? 27.562 65.312 17.938 1 36.03 159 LYS B O 1
ATOM 6618 N N . ASN B 1 160 ? 26.688 63.188 18.094 1 31.34 160 ASN B N 1
ATOM 6619 C CA . ASN B 1 160 ? 28.047 62.688 17.922 1 31.34 160 ASN B CA 1
ATOM 6620 C C . ASN B 1 160 ? 28.312 62.312 16.469 1 31.34 160 ASN B C 1
ATOM 6622 O O . ASN B 1 160 ? 27.406 61.875 15.742 1 31.34 160 ASN B O 1
ATOM 6626 N N . GLY B 1 161 ? 29.25 62.969 15.617 1 28.47 161 GLY B N 1
ATOM 6627 C CA . GLY B 1 161 ? 29.766 63 14.258 1 28.47 161 GLY B CA 1
ATOM 6628 C C . GLY B 1 161 ? 29.828 61.656 13.594 1 28.47 161 GLY B C 1
ATOM 6629 O O . GLY B 1 161 ? 30.438 61.5 12.531 1 28.47 161 GLY B O 1
ATOM 6630 N N . GLU B 1 162 ? 30 60.531 14.383 1 27.72 162 GLU B N 1
ATOM 6631 C CA . GLU B 1 162 ? 30.531 59.375 13.703 1 27.72 162 GLU B CA 1
ATOM 6632 C C . GLU B 1 162 ? 29.5 58.75 12.781 1 27.72 162 GLU B C 1
ATOM 6634 O O . GLU B 1 162 ? 28.375 58.469 13.195 1 27.72 162 GLU B O 1
ATOM 6639 N N . ASN B 1 163 ? 29.547 59.031 11.398 1 26.78 163 ASN B N 1
ATOM 6640 C CA . ASN B 1 163 ? 28.906 58.562 10.18 1 26.78 163 ASN B CA 1
ATOM 6641 C C . ASN B 1 163 ? 28.859 57.031 10.133 1 26.78 163 ASN B C 1
ATOM 6643 O O . ASN B 1 163 ? 29.891 56.375 9.969 1 26.78 163 ASN B O 1
ATOM 6647 N N . GLY B 1 164 ? 28.484 56.281 11.078 1 23.98 164 GLY B N 1
ATOM 6648 C CA . GLY B 1 164 ? 28.547 54.875 10.805 1 23.98 164 GLY B CA 1
ATOM 6649 C C . GLY B 1 164 ? 27.734 54.438 9.586 1 23.98 164 GLY B C 1
ATOM 6650 O O . GLY B 1 164 ? 26.578 54.812 9.453 1 23.98 164 GLY B O 1
ATOM 6651 N N . ASP B 1 165 ? 28.375 54.219 8.375 1 25.36 165 ASP B N 1
ATOM 6652 C CA . ASP B 1 165 ? 28.094 53.719 7.039 1 25.36 165 ASP B CA 1
ATOM 6653 C C . ASP B 1 165 ? 27.359 52.375 7.117 1 25.36 165 ASP B C 1
ATOM 6655 O O . ASP B 1 165 ? 28 51.312 7.246 1 25.36 165 ASP B O 1
ATOM 6659 N N . GLY B 1 166 ? 26.578 52.094 8.047 1 24.14 166 GLY B N 1
ATOM 6660 C CA . GLY B 1 166 ? 26.109 50.719 7.848 1 24.14 166 GLY B CA 1
ATOM 6661 C C . GLY B 1 166 ? 25.453 50.5 6.492 1 24.14 166 GLY B C 1
ATOM 6662 O O . GLY B 1 166 ? 24.516 51.219 6.125 1 24.14 166 GLY B O 1
ATOM 6663 N N . ASP B 1 167 ? 26.234 49.969 5.441 1 25.48 167 ASP B N 1
ATOM 6664 C CA . ASP B 1 167 ? 26.031 49.469 4.086 1 25.48 167 ASP B CA 1
ATOM 6665 C C . ASP B 1 167 ? 24.875 48.469 4.051 1 25.48 167 ASP B C 1
ATOM 6667 O O . ASP B 1 167 ? 25.031 47.344 4.531 1 25.48 167 ASP B O 1
ATOM 6671 N N . VAL B 1 168 ? 23.797 48.688 4.555 1 25.23 168 VAL B N 1
ATOM 6672 C CA . VAL B 1 168 ? 22.859 47.656 4.109 1 25.23 168 VAL B CA 1
ATOM 6673 C C . VAL B 1 168 ? 22.781 47.656 2.582 1 25.23 168 VAL B C 1
ATOM 6675 O O . VAL B 1 168 ? 22.375 48.656 1.97 1 25.23 168 VAL B O 1
ATOM 6678 N N . ALA B 1 169 ? 23.75 47.031 1.904 1 23.75 169 ALA B N 1
ATOM 6679 C CA . ALA B 1 169 ? 23.906 46.719 0.483 1 23.75 169 ALA B CA 1
ATOM 6680 C C . ALA B 1 169 ? 22.594 46.188 -0.103 1 23.75 169 ALA B C 1
ATOM 6682 O O . ALA B 1 169 ? 22.172 45.062 0.212 1 23.75 169 ALA B O 1
ATOM 6683 N N . PHE B 1 170 ? 21.578 46.906 -0.228 1 24.47 170 PHE B N 1
ATOM 6684 C CA . PHE B 1 170 ? 20.562 46.5 -1.188 1 24.47 170 PHE B CA 1
ATOM 6685 C C . PHE B 1 170 ? 21.188 46.25 -2.564 1 24.47 170 PHE B C 1
ATOM 6687 O O . PHE B 1 170 ? 21.906 47.125 -3.074 1 24.47 170 PHE B O 1
ATOM 6694 N N . GLU B 1 171 ? 21.734 45.094 -2.887 1 24.34 171 GLU B N 1
ATOM 6695 C CA . GLU B 1 171 ? 22.141 44.75 -4.246 1 24.34 171 GLU B CA 1
ATOM 6696 C C . GLU B 1 171 ? 21.266 45.438 -5.277 1 24.34 171 GLU B C 1
ATOM 6698 O O . GLU B 1 171 ? 20.031 45.312 -5.246 1 24.34 171 GLU B O 1
ATOM 6703 N N . GLU B 1 172 ? 21.734 46.594 -5.852 1 25.66 172 GLU B N 1
ATOM 6704 C CA . GLU B 1 172 ? 21.406 47.406 -7.012 1 25.66 172 GLU B CA 1
ATOM 6705 C C . GLU B 1 172 ? 21.25 46.562 -8.266 1 25.66 172 GLU B C 1
ATOM 6707 O O . GLU B 1 172 ? 22.234 46.031 -8.789 1 25.66 172 GLU B O 1
ATOM 6712 N N . GLY B 1 173 ? 20.438 45.562 -8.359 1 22.91 173 GLY B N 1
ATOM 6713 C CA . GLY B 1 173 ? 20.344 45.219 -9.766 1 22.91 173 GLY B CA 1
ATOM 6714 C C . GLY B 1 173 ? 20.328 46.438 -10.672 1 22.91 173 GLY B C 1
ATOM 6715 O O . GLY B 1 173 ? 20.062 47.562 -10.227 1 22.91 173 GLY B O 1
ATOM 6716 N N . GLU B 1 174 ? 21.047 46.25 -11.883 1 24.88 174 GLU B N 1
ATOM 6717 C CA . GLU B 1 174 ? 21.516 47.062 -13.008 1 24.88 174 GLU B CA 1
ATOM 6718 C C . GLU B 1 174 ? 20.375 47.875 -13.602 1 24.88 174 GLU B C 1
ATOM 6720 O O . GLU B 1 174 ? 19.75 47.469 -14.578 1 24.88 174 GLU B O 1
ATOM 6725 N N . GLU B 1 175 ? 19.219 48.094 -13.031 1 22.84 175 GLU B N 1
ATOM 6726 C CA . GLU B 1 175 ? 18.516 48.906 -14.023 1 22.84 175 GLU B CA 1
ATOM 6727 C C . GLU B 1 175 ? 19.281 50.188 -14.344 1 22.84 175 GLU B C 1
ATOM 6729 O O . GLU B 1 175 ? 19.406 51.062 -13.492 1 22.84 175 GLU B O 1
ATOM 6734 N N . LYS B 1 176 ? 20.359 50.062 -15.148 1 25.14 176 LYS B N 1
ATOM 6735 C CA . LYS B 1 176 ? 21.109 51.094 -15.844 1 25.14 176 LYS B CA 1
ATOM 6736 C C . LYS B 1 176 ? 20.156 52.062 -16.562 1 25.14 176 LYS B C 1
ATOM 6738 O O . LYS B 1 176 ? 20.594 52.906 -17.328 1 25.14 176 LYS B O 1
ATOM 6743 N N . ASP B 1 177 ? 18.906 51.562 -16.938 1 22.31 177 ASP B N 1
ATOM 6744 C CA . ASP B 1 177 ? 18.609 52.312 -18.172 1 22.31 177 ASP B CA 1
ATOM 6745 C C . ASP B 1 177 ? 18.953 53.781 -18.031 1 22.31 177 ASP B C 1
ATOM 6747 O O . ASP B 1 177 ? 19.203 54.281 -16.938 1 22.31 177 ASP B O 1
ATOM 6751 N N . GLU B 1 178 ? 18 54.594 -18.719 1 21.89 178 GLU B N 1
ATOM 6752 C CA . GLU B 1 178 ? 18.016 55.781 -19.594 1 21.89 178 GLU B CA 1
ATOM 6753 C C . GLU B 1 178 ? 18.297 57.031 -18.812 1 21.89 178 GLU B C 1
ATOM 6755 O O . GLU B 1 178 ? 17.75 57.25 -17.719 1 21.89 178 GLU B O 1
ATOM 6760 N N . GLU B 1 179 ? 19.359 57.719 -19.172 1 23.03 179 GLU B N 1
ATOM 6761 C CA . GLU B 1 179 ? 20.078 58.969 -18.906 1 23.03 179 GLU B CA 1
ATOM 6762 C C . GLU B 1 179 ? 19.125 60.188 -18.969 1 23.03 179 GLU B C 1
ATOM 6764 O O . GLU B 1 179 ? 19.547 61.312 -18.781 1 23.03 179 GLU B O 1
ATOM 6769 N N . GLU B 1 180 ? 17.969 60.125 -19.844 1 24.66 180 GLU B N 1
ATOM 6770 C CA . GLU B 1 180 ? 17.75 61.438 -20.453 1 24.66 180 GLU B CA 1
ATOM 6771 C C . GLU B 1 180 ? 17.547 62.5 -19.391 1 24.66 180 GLU B C 1
ATOM 6773 O O . GLU B 1 180 ? 17.125 62.219 -18.281 1 24.66 180 GLU B O 1
ATOM 6778 N N . GLU B 1 181 ? 17.641 63.875 -19.812 1 25.84 181 GLU B N 1
ATOM 6779 C CA . GLU B 1 181 ? 17.891 65.25 -19.453 1 25.84 181 GLU B CA 1
ATOM 6780 C C . GLU B 1 181 ? 16.75 65.812 -18.625 1 25.84 181 GLU B C 1
ATOM 6782 O O . GLU B 1 181 ? 16.891 66.875 -18.016 1 25.84 181 GLU B O 1
ATOM 6787 N N . GLY B 1 182 ? 15.445 65.688 -19.172 1 27.73 182 GLY B N 1
ATOM 6788 C CA . GLY B 1 182 ? 14.555 66.812 -18.891 1 27.73 182 GLY B CA 1
ATOM 6789 C C . GLY B 1 182 ? 14.148 66.875 -17.438 1 27.73 182 GLY B C 1
ATOM 6790 O O . GLY B 1 182 ? 14.281 65.938 -16.688 1 27.73 182 GLY B O 1
ATOM 6791 N N . VAL B 1 183 ? 13.328 67.812 -16.969 1 32.19 183 VAL B N 1
ATOM 6792 C CA . VAL B 1 183 ? 13.18 68.5 -15.672 1 32.19 183 VAL B CA 1
ATOM 6793 C C . VAL B 1 183 ? 12.828 67.438 -14.609 1 32.19 183 VAL B C 1
ATOM 6795 O O . VAL B 1 183 ? 12.539 66.25 -14.93 1 32.19 183 VAL B O 1
ATOM 6798 N N . ASN B 1 184 ? 11.742 67.75 -13.453 1 36.91 184 ASN B N 1
ATOM 6799 C CA . ASN B 1 184 ? 11.367 67.938 -12.047 1 36.91 184 ASN B CA 1
ATOM 6800 C C . ASN B 1 184 ? 10.648 66.688 -11.523 1 36.91 184 ASN B C 1
ATOM 6802 O O . ASN B 1 184 ? 10.555 66.5 -10.312 1 36.91 184 ASN B O 1
ATOM 6806 N N . THR B 1 185 ? 9.797 66.188 -12.125 1 44.75 185 THR B N 1
ATOM 6807 C CA . THR B 1 185 ? 9 65 -11.727 1 44.75 185 THR B CA 1
ATOM 6808 C C . THR B 1 185 ? 9.898 63.812 -11.383 1 44.75 185 THR B C 1
ATOM 6810 O O . THR B 1 185 ? 9.531 62.969 -10.562 1 44.75 185 THR B O 1
ATOM 6813 N N . GLU B 1 186 ? 10.906 63.719 -12.078 1 50.38 186 GLU B N 1
ATOM 6814 C CA . GLU B 1 186 ? 11.867 62.625 -11.914 1 50.38 186 GLU B CA 1
ATOM 6815 C C . GLU B 1 186 ? 12.531 62.656 -10.539 1 50.38 186 GLU B C 1
ATOM 6817 O O . GLU B 1 186 ? 12.836 61.625 -9.953 1 50.38 186 GLU B O 1
ATOM 6822 N N . ASP B 1 187 ? 12.539 63.969 -10.07 1 60.09 187 ASP B N 1
ATOM 6823 C CA . ASP B 1 187 ? 13.242 64.125 -8.797 1 60.09 187 ASP B CA 1
ATOM 6824 C C . ASP B 1 187 ? 12.383 63.656 -7.633 1 60.09 187 ASP B C 1
ATOM 6826 O O . ASP B 1 187 ? 12.898 63.062 -6.691 1 60.09 187 ASP B O 1
ATOM 6830 N N . VAL B 1 188 ? 11.07 63.781 -7.809 1 66.19 188 VAL B N 1
ATOM 6831 C CA . VAL B 1 188 ? 10.18 63.375 -6.727 1 66.19 188 VAL B CA 1
ATOM 6832 C C . VAL B 1 188 ? 10.109 61.844 -6.664 1 66.19 188 VAL B C 1
ATOM 6834 O O . VAL B 1 188 ? 10.133 61.25 -5.582 1 66.19 188 VAL B O 1
ATOM 6837 N N . ASP B 1 189 ? 10.148 61.344 -7.824 1 76.5 189 ASP B N 1
ATOM 6838 C CA . ASP B 1 189 ? 10.062 59.875 -7.879 1 76.5 189 ASP B CA 1
ATOM 6839 C C . ASP B 1 189 ? 11.312 59.219 -7.273 1 76.5 189 ASP B C 1
ATOM 6841 O O . ASP B 1 189 ? 11.211 58.219 -6.566 1 76.5 189 ASP B O 1
ATOM 6845 N N . LEU B 1 190 ? 12.32 59.906 -7.57 1 79.81 190 LEU B N 1
ATOM 6846 C CA . LEU B 1 190 ? 13.57 59.406 -7.016 1 79.81 190 LEU B CA 1
ATOM 6847 C C . LEU B 1 190 ? 13.617 59.625 -5.504 1 79.81 190 LEU B C 1
ATOM 6849 O O . LEU B 1 190 ? 14.141 58.781 -4.773 1 79.81 190 LEU B O 1
ATOM 6853 N N . SER B 1 191 ? 13.031 60.719 -5.145 1 83.38 191 SER B N 1
ATOM 6854 C CA . SER B 1 191 ? 12.992 61 -3.713 1 83.38 191 SER B CA 1
ATOM 6855 C C . SER B 1 191 ? 12.078 60.031 -2.979 1 83.38 191 SER B C 1
ATOM 6857 O O . SER B 1 191 ? 12.383 59.625 -1.86 1 83.38 191 SER B O 1
ATOM 6859 N N . ILE B 1 192 ? 11.047 59.688 -3.604 1 85 192 ILE B N 1
ATOM 6860 C CA . ILE B 1 192 ? 10.117 58.719 -3.027 1 85 192 ILE B CA 1
ATOM 6861 C C . ILE B 1 192 ? 10.805 57.344 -2.896 1 85 192 ILE B C 1
ATOM 6863 O O . ILE B 1 192 ? 10.695 56.688 -1.862 1 85 192 ILE B O 1
ATOM 6867 N N . LEU B 1 193 ? 11.516 57.062 -3.906 1 85.12 193 LEU B N 1
ATOM 6868 C CA . LEU B 1 193 ? 12.219 55.781 -3.906 1 85.12 193 LEU B CA 1
ATOM 6869 C C . LEU B 1 193 ? 13.297 55.75 -2.822 1 85.12 193 LEU B C 1
ATOM 6871 O O . LEU B 1 193 ? 13.477 54.75 -2.148 1 85.12 193 LEU B O 1
ATOM 6875 N N . ARG B 1 194 ? 13.938 56.844 -2.662 1 84.38 194 ARG B N 1
ATOM 6876 C CA . ARG B 1 194 ? 15 56.938 -1.667 1 84.38 194 ARG B CA 1
ATOM 6877 C C . ARG B 1 194 ? 14.438 56.875 -0.253 1 84.38 194 ARG B C 1
ATOM 6879 O O . ARG B 1 194 ? 14.984 56.156 0.599 1 84.38 194 ARG B O 1
ATOM 6886 N N . LEU B 1 195 ? 13.43 57.531 -0.104 1 86.81 195 LEU B N 1
ATOM 6887 C CA . LEU B 1 195 ? 12.828 57.531 1.226 1 86.81 195 LEU B CA 1
ATOM 6888 C C . LEU B 1 195 ? 12.242 56.156 1.552 1 86.81 195 LEU B C 1
ATOM 6890 O O . LEU B 1 195 ? 12.352 55.688 2.686 1 86.81 195 LEU B O 1
ATOM 6894 N N . ARG B 1 196 ? 11.688 55.562 0.598 1 87.06 196 ARG B N 1
ATOM 6895 C CA . ARG B 1 196 ? 11.125 54.219 0.783 1 87.06 196 ARG B CA 1
ATOM 6896 C C . ARG B 1 196 ? 12.211 53.219 1.134 1 87.06 196 ARG B C 1
ATOM 6898 O O . ARG B 1 196 ? 12 52.344 1.978 1 87.06 196 ARG B O 1
ATOM 6905 N N . ARG B 1 197 ? 13.234 53.344 0.488 1 86.06 197 ARG B N 1
ATOM 6906 C CA . ARG B 1 197 ? 14.352 52.469 0.756 1 86.06 197 ARG B CA 1
ATOM 6907 C C . ARG B 1 197 ? 14.914 52.688 2.152 1 86.06 197 ARG B C 1
ATOM 6909 O O . ARG B 1 197 ? 15.266 51.75 2.854 1 86.06 197 ARG B O 1
ATOM 6916 N N . ARG B 1 198 ? 14.961 53.938 2.496 1 87.12 198 ARG B N 1
ATOM 6917 C CA . ARG B 1 198 ? 15.508 54.312 3.799 1 87.12 198 ARG B CA 1
ATOM 6918 C C . ARG B 1 198 ? 14.594 53.844 4.926 1 87.12 198 ARG B C 1
ATOM 6920 O O . ARG B 1 198 ? 15.07 53.406 5.984 1 87.12 198 ARG B O 1
ATOM 6927 N N . CYS B 1 199 ? 13.289 53.906 4.672 1 91.38 199 CYS B N 1
ATOM 6928 C CA . CYS B 1 199 ? 12.32 53.562 5.707 1 91.38 199 CYS B CA 1
ATOM 6929 C C . CYS B 1 199 ? 11.594 52.25 5.367 1 91.38 199 CYS B C 1
ATOM 6931 O O . CYS B 1 199 ? 10.414 52.094 5.684 1 91.38 199 CYS B O 1
ATOM 6933 N N . TYR B 1 200 ? 12.266 51.406 4.734 1 90.31 200 TYR B N 1
ATOM 6934 C CA . TYR B 1 200 ? 11.625 50.188 4.25 1 90.31 200 TYR B CA 1
ATOM 6935 C C . TYR B 1 200 ? 11.062 49.344 5.406 1 90.31 200 TYR B C 1
ATOM 6937 O O . TYR B 1 200 ? 9.914 48.906 5.355 1 90.31 200 TYR B O 1
ATOM 6945 N N . SER B 1 201 ? 11.852 49.219 6.414 1 91.44 201 SER B N 1
ATOM 6946 C CA . SER B 1 201 ? 11.461 48.375 7.535 1 91.44 201 SER B CA 1
ATOM 6947 C C . SER B 1 201 ? 10.227 48.906 8.242 1 91.44 201 SER B C 1
ATOM 6949 O O . SER B 1 201 ? 9.336 48.156 8.625 1 91.44 201 SER B O 1
ATOM 6951 N N . GLU B 1 202 ? 10.242 50.219 8.391 1 93.56 202 GLU B N 1
ATOM 6952 C CA . GLU B 1 202 ? 9.133 50.844 9.078 1 93.56 202 GLU B CA 1
ATOM 6953 C C . GLU B 1 202 ? 7.855 50.781 8.25 1 93.56 202 GLU B C 1
ATOM 6955 O O . GLU B 1 202 ? 6.789 50.438 8.773 1 93.56 202 GLU B O 1
ATOM 6960 N N . LEU B 1 203 ? 7.992 51.062 7 1 93.44 203 LEU B N 1
ATOM 6961 C CA . LEU B 1 203 ? 6.828 51.031 6.121 1 93.44 203 LEU B CA 1
ATOM 6962 C C . LEU B 1 203 ? 6.293 49.625 5.953 1 93.44 203 LEU B C 1
ATOM 6964 O O . LEU B 1 203 ? 5.078 49.406 5.852 1 93.44 203 LEU B O 1
ATOM 6968 N N . TYR B 1 204 ? 7.219 48.688 5.969 1 93.94 204 TYR B N 1
ATOM 6969 C CA . TYR B 1 204 ? 6.852 47.281 5.895 1 93.94 204 TYR B CA 1
ATOM 6970 C C . TYR B 1 204 ? 5.988 46.875 7.082 1 93.94 204 TYR B C 1
ATOM 6972 O O . TYR B 1 204 ? 4.973 46.188 6.914 1 93.94 204 TYR B O 1
ATOM 6980 N N . GLN B 1 205 ? 6.359 47.344 8.203 1 94.88 205 GLN B N 1
ATOM 6981 C CA . GLN B 1 205 ? 5.617 46.969 9.414 1 94.88 205 GLN B CA 1
ATOM 6982 C C . GLN B 1 205 ? 4.23 47.594 9.414 1 94.88 205 GLN B C 1
ATOM 6984 O O . GLN B 1 205 ? 3.258 46.969 9.836 1 94.88 205 GLN B O 1
ATOM 6989 N N . PHE B 1 206 ? 4.117 48.812 8.984 1 95.44 206 PHE B N 1
ATOM 6990 C CA . PHE B 1 206 ? 2.814 49.469 8.898 1 95.44 206 PHE B CA 1
ATOM 6991 C C . PHE B 1 206 ? 1.914 48.75 7.906 1 95.44 206 PHE B C 1
ATOM 6993 O O . PHE B 1 206 ? 0.713 48.594 8.141 1 95.44 206 PHE B O 1
ATOM 7000 N N . GLN B 1 207 ? 2.539 48.344 6.828 1 93.69 207 GLN B N 1
ATOM 7001 C CA . GLN B 1 207 ? 1.77 47.594 5.824 1 93.69 207 GLN B CA 1
ATOM 7002 C C . GLN B 1 207 ? 1.235 46.281 6.387 1 93.69 207 GLN B C 1
ATOM 7004 O O . GLN B 1 207 ? 0.08 45.938 6.152 1 93.69 207 GLN B O 1
ATOM 7009 N N . ARG B 1 208 ? 2.057 45.594 7.117 1 94.75 208 ARG B N 1
ATOM 7010 C CA . ARG B 1 208 ? 1.666 44.312 7.73 1 94.75 208 ARG B CA 1
ATOM 7011 C C . ARG B 1 208 ? 0.542 44.531 8.742 1 94.75 208 ARG B C 1
ATOM 7013 O O . ARG B 1 208 ? -0.417 43.75 8.781 1 94.75 208 ARG B O 1
ATOM 7020 N N . LEU B 1 209 ? 0.661 45.562 9.484 1 96.12 209 LEU B N 1
ATOM 7021 C CA . LEU B 1 209 ? -0.333 45.844 10.508 1 96.12 209 LEU B CA 1
ATOM 7022 C C . LEU B 1 209 ? -1.664 46.25 9.875 1 96.12 209 LEU B C 1
ATOM 7024 O O . LEU B 1 209 ? -2.729 45.875 10.375 1 96.12 209 LEU B O 1
ATOM 7028 N N . ALA B 1 210 ? -1.548 47 8.797 1 95.62 210 ALA B N 1
ATOM 7029 C CA . ALA B 1 210 ? -2.762 47.406 8.086 1 95.62 210 ALA B CA 1
ATOM 7030 C C . ALA B 1 210 ? -3.494 46.188 7.535 1 95.62 210 ALA B C 1
ATOM 7032 O O . ALA B 1 210 ? -4.727 46.125 7.582 1 95.62 210 ALA B O 1
ATOM 7033 N N . HIS B 1 211 ? -2.715 45.281 7.031 1 94.5 211 HIS B N 1
ATOM 7034 C CA . HIS B 1 211 ? -3.297 44.062 6.512 1 94.5 211 HIS B CA 1
ATOM 7035 C C . HIS B 1 211 ? -3.969 43.25 7.621 1 94.5 211 HIS B C 1
ATOM 7037 O O . HIS B 1 211 ? -5.094 42.781 7.453 1 94.5 211 HIS B O 1
ATOM 7043 N N . ASP B 1 212 ? -3.305 43.156 8.75 1 95.19 212 ASP B N 1
ATOM 7044 C CA . ASP B 1 212 ? -3.818 42.375 9.867 1 95.19 212 ASP B CA 1
ATOM 7045 C C . ASP B 1 212 ? -5.082 43 10.445 1 95.19 212 ASP B C 1
ATOM 7047 O O . ASP B 1 212 ? -5.922 42.312 11.023 1 95.19 212 ASP B O 1
ATOM 7051 N N . ALA B 1 213 ? -5.219 44.281 10.25 1 96.31 213 ALA B N 1
ATOM 7052 C CA . ALA B 1 213 ? -6.328 45 10.859 1 96.31 213 ALA B CA 1
ATOM 7053 C C . ALA B 1 213 ? -7.469 45.219 9.867 1 96.31 213 ALA B C 1
ATOM 7055 O O . ALA B 1 213 ? -8.555 45.656 10.242 1 96.31 213 ALA B O 1
ATOM 7056 N N . ALA B 1 214 ? -7.281 44.844 8.688 1 95.62 214 ALA B N 1
ATOM 7057 C CA . ALA B 1 214 ? -8.188 45.219 7.598 1 95.62 214 ALA B CA 1
ATOM 7058 C C . ALA B 1 214 ? -9.609 44.75 7.883 1 95.62 214 ALA B C 1
ATOM 7060 O O . ALA B 1 214 ? -10.578 45.375 7.457 1 95.62 214 ALA B O 1
ATOM 7061 N N . HIS B 1 215 ? -9.797 43.594 8.578 1 95.31 215 HIS B N 1
ATOM 7062 C CA . HIS B 1 215 ? -11.125 43.062 8.844 1 95.31 215 HIS B CA 1
ATOM 7063 C C . HIS B 1 215 ? -11.758 43.719 10.062 1 95.31 215 HIS B C 1
ATOM 7065 O O . HIS B 1 215 ? -12.945 43.5 10.336 1 95.31 215 HIS B O 1
ATOM 7071 N N . LEU B 1 216 ? -11.008 44.5 10.789 1 95.94 216 LEU B N 1
ATOM 7072 C CA . LEU B 1 216 ? -11.492 45.156 12 1 95.94 216 LEU B CA 1
ATOM 7073 C C . LEU B 1 216 ? -12.141 46.5 11.672 1 95.94 216 LEU B C 1
ATOM 7075 O O . LEU B 1 216 ? -11.5 47.562 11.766 1 95.94 216 LEU B O 1
ATOM 7079 N N . PHE B 1 217 ? -13.359 46.5 11.383 1 95.81 217 PHE B N 1
ATOM 7080 C CA . PHE B 1 217 ? -14.141 47.625 10.875 1 95.81 217 PHE B CA 1
ATOM 7081 C C . PHE B 1 217 ? -14.039 48.812 11.805 1 95.81 217 PHE B C 1
ATOM 7083 O O . PHE B 1 217 ? -13.891 49.938 11.352 1 95.81 217 PHE B O 1
ATOM 7090 N N . GLY B 1 218 ? -14.039 48.656 13.039 1 92.94 218 GLY B N 1
ATOM 7091 C CA . GLY B 1 218 ? -14.133 49.75 14.016 1 92.94 218 GLY B CA 1
ATOM 7092 C C . GLY B 1 218 ? -12.797 50.406 14.281 1 92.94 218 GLY B C 1
ATOM 7093 O O . GLY B 1 218 ? -12.75 51.562 14.695 1 92.94 218 GLY B O 1
ATOM 7094 N N . SER B 1 219 ? -11.672 49.75 14.039 1 92.69 219 SER B N 1
ATOM 7095 C CA . SER B 1 219 ? -10.398 50.281 14.516 1 92.69 219 SER B CA 1
ATOM 7096 C C . SER B 1 219 ? -9.359 50.312 13.398 1 92.69 219 SER B C 1
ATOM 7098 O O . SER B 1 219 ? -8.203 50.656 13.625 1 92.69 219 SER B O 1
ATOM 7100 N N . TYR B 1 220 ? -9.703 50 12.211 1 94.88 220 TYR B N 1
ATOM 7101 C CA . TYR B 1 220 ? -8.758 49.812 11.109 1 94.88 220 TYR B CA 1
ATOM 7102 C C . TYR B 1 220 ? -7.949 51.094 10.883 1 94.88 220 TYR B C 1
ATOM 7104 O O . TYR B 1 220 ? -6.73 51.031 10.688 1 94.88 220 TYR B O 1
ATOM 7112 N N . THR B 1 221 ? -8.555 52.25 10.914 1 94.94 221 THR B N 1
ATOM 7113 C CA . THR B 1 221 ? -7.93 53.469 10.484 1 94.94 221 THR B CA 1
ATOM 7114 C C . THR B 1 221 ? -6.875 53.938 11.484 1 94.94 221 THR B C 1
ATOM 7116 O O . THR B 1 221 ? -6.062 54.812 11.188 1 94.94 221 THR B O 1
ATOM 7119 N N . MET B 1 222 ? -6.828 53.312 12.664 1 94.94 222 MET B N 1
ATOM 7120 C CA . MET B 1 222 ? -5.836 53.688 13.672 1 94.94 222 MET B CA 1
ATOM 7121 C C . MET B 1 222 ? -4.422 53.438 13.164 1 94.94 222 MET B C 1
ATOM 7123 O O . MET B 1 222 ? -3.494 54.188 13.484 1 94.94 222 MET B O 1
ATOM 7127 N N . VAL B 1 223 ? -4.258 52.406 12.383 1 96 223 VAL B N 1
ATOM 7128 C CA . VAL B 1 223 ? -2.947 52.062 11.836 1 96 223 VAL B CA 1
ATOM 7129 C C . VAL B 1 223 ? -2.514 53.125 10.836 1 96 223 VAL B C 1
ATOM 7131 O O . VAL B 1 223 ? -1.383 53.625 10.891 1 96 223 VAL B O 1
ATOM 7134 N N . GLY B 1 224 ? -3.438 53.469 9.922 1 96.19 224 GLY B N 1
ATOM 7135 C CA . GLY B 1 224 ? -3.129 54.531 8.938 1 96.19 224 GLY B CA 1
ATOM 7136 C C . GLY B 1 224 ? -2.848 55.875 9.57 1 96.19 224 GLY B C 1
ATOM 7137 O O . GLY B 1 224 ? -1.953 56.594 9.125 1 96.19 224 GLY B O 1
ATOM 7138 N N . ARG B 1 225 ? -3.555 56.25 10.578 1 95.5 225 ARG B N 1
ATOM 7139 C CA . ARG B 1 225 ? -3.35 57.5 11.281 1 95.5 225 ARG B CA 1
ATOM 7140 C C . ARG B 1 225 ? -1.97 57.562 11.93 1 95.5 225 ARG B C 1
ATOM 7142 O O . ARG B 1 225 ? -1.31 58.594 11.922 1 95.5 225 ARG B O 1
ATOM 7149 N N . ALA B 1 226 ? -1.622 56.438 12.562 1 96.12 226 ALA B N 1
ATOM 7150 C CA . ALA B 1 226 ? -0.303 56.375 13.188 1 96.12 226 ALA B CA 1
ATOM 7151 C C . ALA B 1 226 ? 0.805 56.5 12.141 1 96.12 226 ALA B C 1
ATOM 7153 O O . ALA B 1 226 ? 1.815 57.156 12.383 1 96.12 226 ALA B O 1
ATOM 7154 N N . GLU B 1 227 ? 0.632 55.812 11.031 1 96.06 227 GLU B N 1
ATOM 7155 C CA . GLU B 1 227 ? 1.606 55.875 9.945 1 96.06 227 GLU B CA 1
ATOM 7156 C C . GLU B 1 227 ? 1.763 57.312 9.438 1 96.06 227 GLU B C 1
ATOM 7158 O O . GLU B 1 227 ? 2.883 57.812 9.281 1 96.06 227 GLU B O 1
ATOM 7163 N N . ARG B 1 228 ? 0.708 58.031 9.164 1 95.31 228 ARG B N 1
ATOM 7164 C CA . ARG B 1 228 ? 0.725 59.406 8.648 1 95.31 228 ARG B CA 1
ATOM 7165 C C . ARG B 1 228 ? 1.311 60.375 9.664 1 95.31 228 ARG B C 1
ATOM 7167 O O . ARG B 1 228 ? 2.051 61.281 9.305 1 95.31 228 ARG B O 1
ATOM 7174 N N . GLN B 1 229 ? 0.969 60.156 10.898 1 93.75 229 GLN B N 1
ATOM 7175 C CA . GLN B 1 229 ? 1.537 61 11.953 1 93.75 229 GLN B CA 1
ATOM 7176 C C . GLN B 1 229 ? 3.053 60.812 12.023 1 93.75 229 GLN B C 1
ATOM 7178 O O . GLN B 1 229 ? 3.781 61.812 12.148 1 93.75 229 GLN B O 1
ATOM 7183 N N . TRP B 1 230 ? 3.508 59.594 11.938 1 93.94 230 TRP B N 1
ATOM 7184 C CA . TRP B 1 230 ? 4.941 59.344 11.969 1 93.94 230 TRP B CA 1
ATOM 7185 C C . TRP B 1 230 ? 5.641 59.969 10.773 1 93.94 230 TRP B C 1
ATOM 7187 O O . TRP B 1 230 ? 6.691 60.594 10.93 1 93.94 230 TRP B O 1
ATOM 7197 N N . LEU B 1 231 ? 5.02 59.812 9.57 1 92.88 231 LEU B N 1
ATOM 7198 C CA . LEU B 1 231 ? 5.59 60.375 8.352 1 92.88 231 LEU B CA 1
ATOM 7199 C C . LEU B 1 231 ? 5.637 61.906 8.445 1 92.88 231 LEU B C 1
ATOM 7201 O O . LEU B 1 231 ? 6.629 62.531 8.047 1 92.88 231 LEU B O 1
ATOM 7205 N N . THR B 1 232 ? 4.602 62.5 8.992 1 90.88 232 THR B N 1
ATOM 7206 C CA . THR B 1 232 ? 4.504 63.969 9.086 1 90.88 232 THR B CA 1
ATOM 7207 C C . THR B 1 232 ? 5.465 64.5 10.148 1 90.88 232 THR B C 1
ATOM 7209 O O . THR B 1 232 ? 6.145 65.5 9.922 1 90.88 232 THR B O 1
ATOM 7212 N N . ASP B 1 233 ? 5.598 63.875 11.234 1 87.81 233 ASP B N 1
ATOM 7213 C CA . ASP B 1 233 ? 6.441 64.312 12.344 1 87.81 233 ASP B CA 1
ATOM 7214 C C . ASP B 1 233 ? 7.922 64.188 12 1 87.81 233 ASP B C 1
ATOM 7216 O O . ASP B 1 233 ? 8.742 65 12.43 1 87.81 233 ASP B O 1
ATOM 7220 N N . THR B 1 234 ? 8.219 63.156 11.203 1 88.38 234 THR B N 1
ATOM 7221 C CA . THR B 1 234 ? 9.625 62.844 10.984 1 88.38 234 THR B CA 1
ATOM 7222 C C . THR B 1 234 ? 10.156 63.531 9.742 1 88.38 234 THR B C 1
ATOM 7224 O O . THR B 1 234 ? 11.32 63.969 9.703 1 88.38 234 THR B O 1
ATOM 7227 N N . PHE B 1 235 ? 9.289 63.719 8.672 1 86.75 235 PHE B N 1
ATOM 7228 C CA . PHE B 1 235 ? 9.891 64.125 7.395 1 86.75 235 PHE B CA 1
ATOM 7229 C C . PHE B 1 235 ? 9.281 65.375 6.867 1 86.75 235 PHE B C 1
ATOM 7231 O O . PHE B 1 235 ? 9.797 66 5.918 1 86.75 235 PHE B O 1
ATOM 7238 N N . LEU B 1 236 ? 8.125 65.875 7.129 1 78.62 236 LEU B N 1
ATOM 7239 C CA . LEU B 1 236 ? 7.426 67 6.484 1 78.62 236 LEU B CA 1
ATOM 7240 C C . LEU B 1 236 ? 8.203 68.312 6.652 1 78.62 236 LEU B C 1
ATOM 7242 O O . LEU B 1 236 ? 8.094 69.188 5.824 1 78.62 236 LEU B O 1
ATOM 7246 N N . LEU B 1 237 ? 9.117 68.5 7.59 1 70.19 237 LEU B N 1
ATOM 7247 C CA . LEU B 1 237 ? 9.812 69.75 7.73 1 70.19 237 LEU B CA 1
ATOM 7248 C C . LEU B 1 237 ? 11.234 69.688 7.188 1 70.19 237 LEU B C 1
ATOM 7250 O O . LEU B 1 237 ? 12.047 70.562 7.398 1 70.19 237 LEU B O 1
ATOM 7254 N N . GLY B 1 238 ? 11.406 68.688 6.406 1 68.69 238 GLY B N 1
ATOM 7255 C CA . GLY B 1 238 ? 12.789 68.5 5.973 1 68.69 238 GLY B CA 1
ATOM 7256 C C . GLY B 1 238 ? 12.93 68.375 4.469 1 68.69 238 GLY B C 1
ATOM 7257 O O . GLY B 1 238 ? 12.055 68.75 3.709 1 68.69 238 GLY B O 1
ATOM 7258 N N . ARG B 1 239 ? 14.055 67.938 3.928 1 71.94 239 ARG B N 1
ATOM 7259 C CA . ARG B 1 239 ? 14.477 67.75 2.543 1 71.94 239 ARG B CA 1
ATOM 7260 C C . ARG B 1 239 ? 13.57 66.75 1.818 1 71.94 239 ARG B C 1
ATOM 7262 O O . ARG B 1 239 ? 13.422 66.812 0.597 1 71.94 239 ARG B O 1
ATOM 7269 N N . ASP B 1 240 ? 12.898 66 2.549 1 81.56 240 ASP B N 1
ATOM 7270 C CA . ASP B 1 240 ? 12.125 64.938 1.932 1 81.56 240 ASP B CA 1
ATOM 7271 C C . ASP B 1 240 ? 10.625 65.188 2.014 1 81.56 240 ASP B C 1
ATOM 7273 O O . ASP B 1 240 ? 9.82 64.25 2.049 1 81.56 240 ASP B O 1
ATOM 7277 N N . GLU B 1 241 ? 10.172 66.312 2.098 1 85.81 241 GLU B N 1
ATOM 7278 C CA . GLU B 1 241 ? 8.789 66.75 2.32 1 85.81 241 GLU B CA 1
ATOM 7279 C C . GLU B 1 241 ? 7.879 66.25 1.2 1 85.81 241 GLU B C 1
ATOM 7281 O O . GLU B 1 241 ? 6.836 65.625 1.461 1 85.81 241 GLU B O 1
ATOM 7286 N N . LYS B 1 242 ? 8.328 66.438 -0.003 1 84.75 242 LYS B N 1
ATOM 7287 C CA . LYS B 1 242 ? 7.504 66 -1.14 1 84.75 242 LYS B CA 1
ATOM 7288 C C . LYS B 1 242 ? 7.332 64.5 -1.178 1 84.75 242 LYS B C 1
ATOM 7290 O O . LYS B 1 242 ? 6.262 64 -1.524 1 84.75 242 LYS B O 1
ATOM 7295 N N . ALA B 1 243 ? 8.398 63.844 -0.868 1 88.56 243 ALA B N 1
ATOM 7296 C CA . ALA B 1 243 ? 8.344 62.406 -0.825 1 88.56 243 ALA B CA 1
ATOM 7297 C C . ALA B 1 243 ? 7.434 61.906 0.302 1 88.56 243 ALA B C 1
ATOM 7299 O O . ALA B 1 243 ? 6.699 60.938 0.14 1 88.56 243 ALA B O 1
ATOM 7300 N N . ALA B 1 244 ? 7.512 62.594 1.408 1 91.06 244 ALA B N 1
ATOM 7301 C CA . ALA B 1 244 ? 6.668 62.25 2.553 1 91.06 244 ALA B CA 1
ATOM 7302 C C . ALA B 1 244 ? 5.191 62.469 2.229 1 91.06 244 ALA B C 1
ATOM 7304 O O . ALA B 1 244 ? 4.34 61.688 2.629 1 91.06 244 ALA B O 1
ATOM 7305 N N . GLU B 1 245 ? 4.922 63.5 1.531 1 91.38 245 GLU B N 1
ATOM 7306 C CA . GLU B 1 245 ? 3.547 63.781 1.138 1 91.38 245 GLU B CA 1
ATOM 7307 C C . GLU B 1 245 ? 2.986 62.688 0.24 1 91.38 245 GLU B C 1
ATOM 7309 O O . GLU B 1 245 ? 1.818 62.312 0.363 1 91.38 245 GLU B O 1
ATOM 7314 N N . ALA B 1 246 ? 3.812 62.25 -0.631 1 90.25 246 ALA B N 1
ATOM 7315 C CA . ALA B 1 246 ? 3.389 61.188 -1.527 1 90.25 246 ALA B CA 1
ATOM 7316 C C . ALA B 1 246 ? 3.086 59.906 -0.75 1 90.25 246 ALA B C 1
ATOM 7318 O O . ALA B 1 246 ? 2.158 59.156 -1.091 1 90.25 246 ALA B O 1
ATOM 7319 N N . LEU B 1 247 ? 3.889 59.594 0.242 1 91.88 247 LEU B N 1
ATOM 7320 C CA . LEU B 1 247 ? 3.68 58.406 1.064 1 91.88 247 LEU B CA 1
ATOM 7321 C C . LEU B 1 247 ? 2.414 58.562 1.904 1 91.88 247 LEU B C 1
ATOM 7323 O O . LEU B 1 247 ? 1.706 57.562 2.131 1 91.88 247 LEU B O 1
ATOM 7327 N N . VAL B 1 248 ? 2.154 59.75 2.391 1 93.5 248 VAL B N 1
ATOM 7328 C CA . VAL B 1 248 ? 0.929 60 3.135 1 93.5 248 VAL B CA 1
ATOM 7329 C C . VAL B 1 248 ? -0.283 59.812 2.23 1 93.5 248 VAL B C 1
ATOM 7331 O O . VAL B 1 248 ? -1.278 59.188 2.648 1 93.5 248 VAL B O 1
ATOM 7334 N N . ARG B 1 249 ? -0.223 60.219 0.99 1 92.12 249 ARG B N 1
ATOM 7335 C CA . ARG B 1 249 ? -1.302 60.031 0.03 1 92.12 249 ARG B CA 1
ATOM 7336 C C . ARG B 1 249 ? -1.531 58.531 -0.225 1 92.12 249 ARG B C 1
ATOM 7338 O O . ARG B 1 249 ? -2.672 58.094 -0.386 1 92.12 249 ARG B O 1
ATOM 7345 N N . ARG B 1 250 ? -0.458 57.812 -0.259 1 90.81 250 ARG B N 1
ATOM 7346 C CA . ARG B 1 250 ? -0.562 56.375 -0.461 1 90.81 250 ARG B CA 1
ATOM 7347 C C . ARG B 1 250 ? -1.256 55.719 0.72 1 90.81 250 ARG B C 1
ATOM 7349 O O . ARG B 1 250 ? -2.025 54.781 0.539 1 90.81 250 ARG B O 1
ATOM 7356 N N . SER B 1 251 ? -0.892 56.156 1.887 1 93.25 251 SER B N 1
ATOM 7357 C CA . SER B 1 251 ? -1.534 55.656 3.092 1 93.25 251 SER B CA 1
ATOM 7358 C C . SER B 1 251 ? -3.035 55.906 3.074 1 93.25 251 SER B C 1
ATOM 7360 O O . SER B 1 251 ? -3.832 55.031 3.4 1 93.25 251 SER B O 1
ATOM 7362 N N . PHE B 1 252 ? -3.439 57.125 2.641 1 94.44 252 PHE B N 1
ATOM 7363 C CA . PHE B 1 252 ? -4.852 57.469 2.516 1 94.44 252 PHE B CA 1
ATOM 7364 C C . PHE B 1 252 ? -5.531 56.562 1.483 1 94.44 252 PHE B C 1
ATOM 7366 O O . PHE B 1 252 ? -6.613 56.031 1.73 1 94.44 252 PHE B O 1
ATOM 7373 N N . LYS B 1 253 ? -4.879 56.375 0.379 1 92.94 253 LYS B N 1
ATOM 7374 C CA . LYS B 1 253 ? -5.445 55.562 -0.69 1 92.94 253 LYS B CA 1
ATOM 7375 C C . LYS B 1 253 ? -5.703 54.125 -0.212 1 92.94 253 LYS B C 1
ATOM 7377 O O . LYS B 1 253 ? -6.711 53.531 -0.575 1 92.94 253 LYS B O 1
ATOM 7382 N N . ARG B 1 254 ? -4.781 53.625 0.518 1 92.44 254 ARG B N 1
ATOM 7383 C CA . ARG B 1 254 ? -4.938 52.281 1.087 1 92.44 254 ARG B CA 1
ATOM 7384 C C . ARG B 1 254 ? -6.141 52.219 2.021 1 92.44 254 ARG B C 1
ATOM 7386 O O . ARG B 1 254 ? -6.957 51.312 1.935 1 92.44 254 ARG B O 1
ATOM 7393 N N . ASP B 1 255 ? -6.277 53.188 2.875 1 95.31 255 ASP B N 1
ATOM 7394 C CA . ASP B 1 255 ? -7.312 53.188 3.904 1 95.31 255 ASP B CA 1
ATOM 7395 C C . ASP B 1 255 ? -8.695 53.406 3.291 1 95.31 255 ASP B C 1
ATOM 7397 O O . ASP B 1 255 ? -9.695 52.906 3.82 1 95.31 255 ASP B O 1
ATOM 7401 N N . PHE B 1 256 ? -8.773 54.125 2.158 1 95.19 256 PHE B N 1
ATOM 7402 C CA . PHE B 1 256 ? -10.055 54.344 1.498 1 95.19 256 PHE B CA 1
ATOM 7403 C C . PHE B 1 256 ? -10.547 53.094 0.807 1 95.19 256 PHE B C 1
ATOM 7405 O O . PHE B 1 256 ? -11.727 53 0.471 1 95.19 256 PHE B O 1
ATOM 7412 N N . GLY B 1 257 ? -9.617 52.125 0.633 1 93.25 257 GLY B N 1
ATOM 7413 C CA . GLY B 1 257 ? -9.977 50.875 -0.034 1 93.25 257 GLY B CA 1
ATOM 7414 C C . GLY B 1 257 ? -10.469 49.812 0.923 1 93.25 257 GLY B C 1
ATOM 7415 O O . GLY B 1 257 ? -10.891 48.719 0.495 1 93.25 257 GLY B O 1
ATOM 7416 N N . VAL B 1 258 ? -10.422 50.031 2.219 1 95.69 258 VAL B N 1
ATOM 7417 C CA . VAL B 1 258 ? -10.82 49.062 3.232 1 95.69 258 VAL B CA 1
ATOM 7418 C C . VAL B 1 258 ? -12 49.625 4.039 1 95.69 258 VAL B C 1
ATOM 7420 O O . VAL B 1 258 ? -11.961 50.75 4.516 1 95.69 258 VAL B O 1
ATOM 7423 N N . PRO B 1 259 ? -13.086 48.812 4.141 1 95.88 259 PRO B N 1
ATOM 7424 C CA . PRO B 1 259 ? -14.234 49.281 4.938 1 95.88 259 PRO B CA 1
ATOM 7425 C C . PRO B 1 259 ? -13.852 49.594 6.379 1 95.88 259 PRO B C 1
ATOM 7427 O O . PRO B 1 259 ? -13.164 48.812 7.035 1 95.88 259 PRO B O 1
ATOM 7430 N N . SER B 1 260 ? -14.266 50.75 6.91 1 96.38 260 SER B N 1
ATOM 7431 C CA . SER B 1 260 ? -13.992 51.156 8.289 1 96.38 260 SER B CA 1
ATOM 7432 C C . SER B 1 260 ? -15.07 52.094 8.805 1 96.38 260 SER B C 1
ATOM 7434 O O . SER B 1 260 ? -15.797 52.719 8.023 1 96.38 260 SER B O 1
ATOM 7436 N N . ALA B 1 261 ? -15.148 52.188 10.062 1 95.38 261 ALA B N 1
ATOM 7437 C CA . ALA B 1 261 ? -16.125 53.062 10.703 1 95.38 261 ALA B CA 1
ATOM 7438 C C . ALA B 1 261 ? -15.836 54.531 10.383 1 95.38 261 ALA B C 1
ATOM 7440 O O . ALA B 1 261 ? -16.766 55.344 10.203 1 95.38 261 ALA B O 1
ATOM 7441 N N . ASP B 1 262 ? -14.602 54.906 10.289 1 95 262 ASP B N 1
ATOM 7442 C CA . ASP B 1 262 ? -14.203 56.281 10.008 1 95 262 ASP B CA 1
ATOM 7443 C C . ASP B 1 262 ? -14.539 56.656 8.562 1 95 262 ASP B C 1
ATOM 7445 O O . ASP B 1 262 ? -14.805 57.812 8.266 1 95 262 ASP B O 1
ATOM 7449 N N . LEU B 1 263 ? -14.383 55.656 7.738 1 95.25 263 LEU B N 1
ATOM 7450 C CA . LEU B 1 263 ? -14.805 55.906 6.363 1 95.25 263 LEU B CA 1
ATOM 7451 C C . LEU B 1 263 ? -16.312 56.125 6.293 1 95.25 263 LEU B C 1
ATOM 7453 O O . LEU B 1 263 ? -16.781 57 5.582 1 95.25 263 LEU B O 1
ATOM 7457 N N . ASP B 1 264 ? -17.016 55.344 7.004 1 92.62 264 ASP B N 1
ATOM 7458 C CA . ASP B 1 264 ? -18.484 55.375 7.023 1 92.62 264 ASP B CA 1
ATOM 7459 C C . ASP B 1 264 ? -18.984 56.688 7.648 1 92.62 264 ASP B C 1
ATOM 7461 O O . ASP B 1 264 ? -19.984 57.25 7.199 1 92.62 264 ASP B O 1
ATOM 7465 N N . SER B 1 265 ? -18.359 57.188 8.703 1 93.19 265 SER B N 1
ATOM 7466 C CA . SER B 1 265 ? -18.766 58.375 9.414 1 93.19 265 SER B CA 1
ATOM 7467 C C . SER B 1 265 ? -18.297 59.656 8.688 1 93.19 265 SER B C 1
ATOM 7469 O O . SER B 1 265 ? -18.766 60.75 8.977 1 93.19 265 SER B O 1
ATOM 7471 N N . GLY B 1 266 ? -17.297 59.5 7.812 1 92.88 266 GLY B N 1
ATOM 7472 C CA . GLY B 1 266 ? -16.797 60.656 7.062 1 92.88 266 GLY B CA 1
ATOM 7473 C C . GLY B 1 266 ? -15.562 61.281 7.68 1 92.88 266 GLY B C 1
ATOM 7474 O O . GLY B 1 266 ? -14.969 62.188 7.102 1 92.88 266 GLY B O 1
ATOM 7475 N N . VAL B 1 267 ? -15.148 60.781 8.773 1 94.25 267 VAL B N 1
ATOM 7476 C CA . VAL B 1 267 ? -14 61.344 9.484 1 94.25 267 VAL B CA 1
ATOM 7477 C C . VAL B 1 267 ? -12.742 61.188 8.633 1 94.25 267 VAL B C 1
ATOM 7479 O O . VAL B 1 267 ? -11.93 62.125 8.57 1 94.25 267 VAL B O 1
ATOM 7482 N N . LEU B 1 268 ? -12.586 60.062 7.949 1 95.5 268 LEU B N 1
ATOM 7483 C CA . LEU B 1 268 ? -11.414 59.812 7.113 1 95.5 268 LEU B CA 1
ATOM 7484 C C . LEU B 1 268 ? -11.383 60.781 5.93 1 95.5 268 LEU B C 1
ATOM 7486 O O . LEU B 1 268 ? -10.32 61.281 5.551 1 95.5 268 LEU B O 1
ATOM 7490 N N . LEU B 1 269 ? -12.492 61.062 5.395 1 93.88 269 LEU B N 1
ATOM 7491 C CA . LEU B 1 269 ? -12.578 62 4.281 1 93.88 269 LEU B CA 1
ATOM 7492 C C . LEU B 1 269 ? -12.234 63.438 4.73 1 93.88 269 LEU B C 1
ATOM 7494 O O . LEU B 1 269 ? -11.594 64.188 3.996 1 93.88 269 LEU B O 1
ATOM 7498 N N . ASP B 1 270 ? -12.641 63.812 5.883 1 93.81 270 ASP B N 1
ATOM 7499 C CA . ASP B 1 270 ? -12.328 65.125 6.434 1 93.81 270 ASP B CA 1
ATOM 7500 C C . ASP B 1 270 ? -10.828 65.312 6.656 1 93.81 270 ASP B C 1
ATOM 7502 O O . ASP B 1 270 ? -10.266 66.375 6.402 1 93.81 270 ASP B O 1
ATOM 7506 N N . GLU B 1 271 ? -10.273 64.188 7.184 1 93.75 271 GLU B N 1
ATOM 7507 C CA . GLU B 1 271 ? -8.828 64.25 7.383 1 93.75 271 GLU B CA 1
ATOM 7508 C C . GLU B 1 271 ? -8.094 64.438 6.062 1 93.75 271 GLU B C 1
ATOM 7510 O O . GLU B 1 271 ? -7.105 65.188 6 1 93.75 271 GLU B O 1
ATOM 7515 N N . TYR B 1 272 ? -8.523 63.688 5.051 1 94.62 272 TYR B N 1
ATOM 7516 C CA . TYR B 1 272 ? -7.887 63.812 3.746 1 94.62 272 TYR B CA 1
ATOM 7517 C C . TYR B 1 272 ? -8.094 65.188 3.17 1 94.62 272 TYR B C 1
ATOM 7519 O O . TYR B 1 272 ? -7.191 65.75 2.549 1 94.62 272 TYR B O 1
ATOM 7527 N N . HIS B 1 273 ? -9.234 65.875 3.379 1 92.06 273 HIS B N 1
ATOM 7528 C CA . HIS B 1 273 ? -9.547 67.188 2.9 1 92.06 273 HIS B CA 1
ATOM 7529 C C . HIS B 1 273 ? -8.633 68.25 3.539 1 92.06 273 HIS B C 1
ATOM 7531 O O . HIS B 1 273 ? -8.266 69.188 2.898 1 92.06 273 HIS B O 1
ATOM 7537 N N . SER B 1 274 ? -8.297 68 4.758 1 91.12 274 SER B N 1
ATOM 7538 C CA . SER B 1 274 ? -7.414 68.875 5.473 1 91.12 274 SER B CA 1
ATOM 7539 C C . SER B 1 274 ? -5.977 68.75 4.98 1 91.12 274 SER B C 1
ATOM 7541 O O . SER B 1 274 ? -5.184 69.688 5.121 1 91.12 274 SER B O 1
ATOM 7543 N N . PHE B 1 275 ? -5.691 67.625 4.406 1 89.5 275 PHE B N 1
ATOM 7544 C CA . PHE B 1 275 ? -4.328 67.375 3.949 1 89.5 275 PHE B CA 1
ATOM 7545 C C . PHE B 1 275 ? -4.164 67.75 2.488 1 89.5 275 PHE B C 1
ATOM 7547 O O . PHE B 1 275 ? -3.164 68.375 2.115 1 89.5 275 PHE B O 1
ATOM 7554 N N . GLU B 1 276 ? -5.129 67.375 1.689 1 87.69 276 GLU B N 1
ATOM 7555 C CA . GLU B 1 276 ? -5.016 67.5 0.242 1 87.69 276 GLU B CA 1
ATOM 7556 C C . GLU B 1 276 ? -5.535 68.875 -0.211 1 87.69 276 GLU B C 1
ATOM 7558 O O . GLU B 1 276 ? -6.617 69.312 0.196 1 87.69 276 GLU B O 1
ATOM 7563 N N . VAL B 1 277 ? -4.75 69.438 -0.991 1 83.44 277 VAL B N 1
ATOM 7564 C CA . VAL B 1 277 ? -5.117 70.75 -1.496 1 83.44 277 VAL B CA 1
ATOM 7565 C C . VAL B 1 277 ? -5.676 70.625 -2.912 1 83.44 277 VAL B C 1
ATOM 7567 O O . VAL B 1 277 ? -6.434 71.5 -3.367 1 83.44 277 VAL B O 1
ATOM 7570 N N . ASN B 1 278 ? -5.32 69.625 -3.641 1 86.06 278 ASN B N 1
ATOM 7571 C CA . ASN B 1 278 ? -5.746 69.438 -5.02 1 86.06 278 ASN B CA 1
ATOM 7572 C C . ASN B 1 278 ? -7.18 68.938 -5.098 1 86.06 278 ASN B C 1
ATOM 7574 O O . ASN B 1 278 ? -7.465 67.812 -4.656 1 86.06 278 ASN B O 1
ATOM 7578 N N . GLU B 1 279 ? -8.023 69.625 -5.746 1 86.25 279 GLU B N 1
ATOM 7579 C CA . GLU B 1 279 ? -9.445 69.312 -5.824 1 86.25 279 GLU B CA 1
ATOM 7580 C C . GLU B 1 279 ? -9.68 68.062 -6.66 1 86.25 279 GLU B C 1
ATOM 7582 O O . GLU B 1 279 ? -10.578 67.25 -6.371 1 86.25 279 GLU B O 1
ATOM 7587 N N . GLY B 1 280 ? -8.953 67.875 -7.656 1 86.38 280 GLY B N 1
ATOM 7588 C CA . GLY B 1 280 ? -9.078 66.688 -8.492 1 86.38 280 GLY B CA 1
ATOM 7589 C C . GLY B 1 280 ? -8.773 65.375 -7.758 1 86.38 280 GLY B C 1
ATOM 7590 O O . GLY B 1 280 ? -9.484 64.438 -7.922 1 86.38 280 GLY B O 1
ATOM 7591 N N . LYS B 1 281 ? -7.766 65.438 -7.059 1 88.56 281 LYS B N 1
ATOM 7592 C CA . LYS B 1 281 ? -7.391 64.312 -6.273 1 88.56 281 LYS B CA 1
ATOM 7593 C C . LYS B 1 281 ? -8.422 64 -5.188 1 88.56 281 LYS B C 1
ATOM 7595 O O . LYS B 1 281 ? -8.711 62.844 -4.887 1 88.56 281 LYS B O 1
ATOM 7600 N N . GLU B 1 282 ? -9.016 65 -4.664 1 89.94 282 GLU B N 1
ATOM 7601 C CA . GLU B 1 282 ? -10.062 64.812 -3.652 1 89.94 282 GLU B CA 1
ATOM 7602 C C . GLU B 1 282 ? -11.297 64.125 -4.23 1 89.94 282 GLU B C 1
ATOM 7604 O O . GLU B 1 282 ? -11.875 63.281 -3.596 1 89.94 282 GLU B O 1
ATOM 7609 N N . LYS B 1 283 ? -11.586 64.5 -5.41 1 90.38 283 LYS B N 1
ATOM 7610 C CA . LYS B 1 283 ? -12.758 63.906 -6.059 1 90.38 283 LYS B CA 1
ATOM 7611 C C . LYS B 1 283 ? -12.516 62.438 -6.383 1 90.38 283 LYS B C 1
ATOM 7613 O O . LYS B 1 283 ? -13.43 61.625 -6.262 1 90.38 283 LYS B O 1
ATOM 7618 N N . ALA B 1 284 ? -11.391 62.188 -6.766 1 91.06 284 ALA B N 1
ATOM 7619 C CA . ALA B 1 284 ? -11.055 60.812 -7.094 1 91.06 284 ALA B CA 1
ATOM 7620 C C . ALA B 1 284 ? -11.117 59.906 -5.855 1 91.06 284 ALA B C 1
ATOM 7622 O O . ALA B 1 284 ? -11.594 58.781 -5.922 1 91.06 284 ALA B O 1
ATOM 7623 N N . ILE B 1 285 ? -10.633 60.406 -4.762 1 91.75 285 ILE B N 1
ATOM 7624 C CA . ILE B 1 285 ? -10.594 59.625 -3.52 1 91.75 285 ILE B CA 1
ATOM 7625 C C . ILE B 1 285 ? -12.008 59.5 -2.949 1 91.75 285 ILE B C 1
ATOM 7627 O O . ILE B 1 285 ? -12.359 58.469 -2.354 1 91.75 285 ILE B O 1
ATOM 7631 N N . ALA B 1 286 ? -12.781 60.531 -3.162 1 91.56 286 ALA B N 1
ATOM 7632 C CA . ALA B 1 286 ? -14.172 60.469 -2.729 1 91.56 286 ALA B CA 1
ATOM 7633 C C . ALA B 1 286 ? -14.945 59.406 -3.49 1 91.56 286 ALA B C 1
ATOM 7635 O O . ALA B 1 286 ? -15.805 58.719 -2.918 1 91.56 286 ALA B O 1
ATOM 7636 N N . LYS B 1 287 ? -14.594 59.312 -4.707 1 93.5 287 LYS B N 1
ATOM 7637 C CA . LYS B 1 287 ? -15.234 58.281 -5.516 1 93.5 287 LYS B CA 1
ATOM 7638 C C . LYS B 1 287 ? -14.844 56.875 -5.035 1 93.5 287 LYS B C 1
ATOM 7640 O O . LYS B 1 287 ? -15.688 55.969 -4.953 1 93.5 287 LYS B O 1
ATOM 7645 N N . ARG B 1 288 ? -13.633 56.719 -4.738 1 92.94 288 ARG B N 1
ATOM 7646 C CA . ARG B 1 288 ? -13.148 55.438 -4.215 1 92.94 288 ARG B CA 1
ATOM 7647 C C . ARG B 1 288 ? -13.82 55.125 -2.883 1 92.94 288 ARG B C 1
ATOM 7649 O O . ARG B 1 288 ? -14.18 53.969 -2.635 1 92.94 288 ARG B O 1
ATOM 7656 N N . ALA B 1 289 ? -13.938 56.062 -2.088 1 94.19 289 ALA B N 1
ATOM 7657 C CA . ALA B 1 289 ? -14.602 55.906 -0.797 1 94.19 289 ALA B CA 1
ATOM 7658 C C . ALA B 1 289 ? -16.047 55.438 -0.975 1 94.19 289 ALA B C 1
ATOM 7660 O O . ALA B 1 289 ? -16.5 54.531 -0.251 1 94.19 289 ALA B O 1
ATOM 7661 N N . GLN B 1 290 ? -16.703 56.031 -1.975 1 93.5 290 GLN B N 1
ATOM 7662 C CA . GLN B 1 290 ? -18.094 55.688 -2.219 1 93.5 290 GLN B CA 1
ATOM 7663 C C . GLN B 1 290 ? -18.219 54.25 -2.732 1 93.5 290 GLN B C 1
ATOM 7665 O O . GLN B 1 290 ? -19.156 53.531 -2.379 1 93.5 290 GLN B O 1
ATOM 7670 N N . GLU B 1 291 ? -17.344 53.844 -3.525 1 94.31 291 GLU B N 1
ATOM 7671 C CA . GLU B 1 291 ? -17.328 52.469 -4.027 1 94.31 291 GLU B CA 1
ATOM 7672 C C . GLU B 1 291 ? -17.141 51.469 -2.889 1 94.31 291 GLU B C 1
ATOM 7674 O O . GLU B 1 291 ? -17.797 50.438 -2.861 1 94.31 291 GLU B O 1
ATOM 7679 N N . THR B 1 292 ? -16.266 51.812 -1.961 1 95.31 292 THR B N 1
ATOM 7680 C CA . THR B 1 292 ? -16.016 50.938 -0.812 1 95.31 292 THR B CA 1
ATOM 7681 C C . THR B 1 292 ? -17.25 50.875 0.092 1 95.31 292 THR B C 1
ATOM 7683 O O . THR B 1 292 ? -17.609 49.812 0.588 1 95.31 292 THR B O 1
ATOM 7686 N N . LEU B 1 293 ? -17.891 51.938 0.28 1 95.44 293 LEU B N 1
ATOM 7687 C CA . LEU B 1 293 ? -19.031 52.031 1.177 1 95.44 293 LEU B CA 1
ATOM 7688 C C . LEU B 1 293 ? -20.219 51.281 0.624 1 95.44 293 LEU B C 1
ATOM 7690 O O . LEU B 1 293 ? -21.031 50.719 1.388 1 95.44 293 LEU B O 1
ATOM 7694 N N . LYS B 1 294 ? -20.25 51.125 -0.672 1 94 294 LYS B N 1
ATOM 7695 C CA . LYS B 1 294 ? -21.359 50.469 -1.316 1 94 294 LYS B CA 1
ATOM 7696 C C . LYS B 1 294 ? -21.078 48.969 -1.513 1 94 294 LYS B C 1
ATOM 7698 O O . LYS B 1 294 ? -21.969 48.219 -1.891 1 94 294 LYS B O 1
ATOM 7703 N N . GLY B 1 295 ? -19.938 48.594 -1.203 1 94.38 295 GLY B N 1
ATOM 7704 C CA . GLY B 1 295 ? -19.547 47.219 -1.416 1 94.38 295 GLY B CA 1
ATOM 7705 C C . GLY B 1 295 ? -20.172 46.281 -0.405 1 94.38 295 GLY B C 1
ATOM 7706 O O . GLY B 1 295 ? -20.484 46.656 0.716 1 94.38 295 GLY B O 1
ATOM 7707 N N . ALA B 1 296 ? -20.312 45 -0.813 1 94.31 296 ALA B N 1
ATOM 7708 C CA . ALA B 1 296 ? -20.906 43.969 0.038 1 94.31 296 ALA B CA 1
ATOM 7709 C C . ALA B 1 296 ? -20.094 43.781 1.317 1 94.31 296 ALA B C 1
ATOM 7711 O O . ALA B 1 296 ? -20.656 43.531 2.385 1 94.31 296 ALA B O 1
ATOM 7712 N N . TRP B 1 297 ? -18.828 43.906 1.171 1 96.25 297 TRP B N 1
ATOM 7713 C CA . TRP B 1 297 ? -17.953 43.781 2.326 1 96.25 297 TRP B CA 1
ATOM 7714 C C . TRP B 1 297 ? -18.281 44.844 3.381 1 96.25 297 TRP B C 1
ATOM 7716 O O . TRP B 1 297 ? -18.406 44.5 4.566 1 96.25 297 TRP B O 1
ATOM 7726 N N . CYS B 1 298 ? -18.359 46 3.02 1 96.44 298 CYS B N 1
ATOM 7727 C CA . CYS B 1 298 ? -18.625 47.094 3.945 1 96.44 298 CYS B CA 1
ATOM 7728 C C . CYS B 1 298 ? -19.984 46.906 4.621 1 96.44 298 CYS B C 1
ATOM 7730 O O . CYS B 1 298 ? -20.109 47.094 5.828 1 96.44 298 CYS B O 1
ATOM 7732 N N . LEU B 1 299 ? -20.984 46.5 3.838 1 95.44 299 LEU B N 1
ATOM 7733 C CA . LEU B 1 299 ? -22.328 46.312 4.371 1 95.44 299 LEU B CA 1
ATOM 7734 C C . LEU B 1 299 ? -22.344 45.25 5.461 1 95.44 299 LEU B C 1
ATOM 7736 O O . LEU B 1 299 ? -22.922 45.438 6.531 1 95.44 299 LEU B O 1
ATOM 7740 N N . ARG B 1 300 ? -21.688 44.156 5.172 1 95.62 300 ARG B N 1
ATOM 7741 C CA . ARG B 1 300 ? -21.656 43.062 6.133 1 95.62 300 ARG B CA 1
ATOM 7742 C C . ARG B 1 300 ? -20.812 43.438 7.348 1 95.62 300 ARG B C 1
ATOM 7744 O O . ARG B 1 300 ? -21.125 43.031 8.469 1 95.62 300 ARG B O 1
ATOM 7751 N N . ALA B 1 301 ? -19.703 44.094 7.109 1 96.69 301 ALA B N 1
ATOM 7752 C CA . ALA B 1 301 ? -18.828 44.5 8.211 1 96.69 301 ALA B CA 1
ATOM 7753 C C . ALA B 1 301 ? -19.562 45.469 9.133 1 96.69 301 ALA B C 1
ATOM 7755 O O . ALA B 1 301 ? -19.406 45.438 10.352 1 96.69 301 ALA B O 1
ATOM 7756 N N . ARG B 1 302 ? -20.344 46.312 8.594 1 94.88 302 ARG B N 1
ATOM 7757 C CA . ARG B 1 302 ? -21.141 47.281 9.359 1 94.88 302 ARG B CA 1
ATOM 7758 C C . ARG B 1 302 ? -22.172 46.562 10.219 1 94.88 302 ARG B C 1
ATOM 7760 O O . ARG B 1 302 ? -22.391 46.938 11.375 1 94.88 302 ARG B O 1
ATOM 7767 N N . ASP B 1 303 ? -22.797 45.625 9.625 1 93.5 303 ASP B N 1
ATOM 7768 C CA . ASP B 1 303 ? -23.781 44.844 10.367 1 93.5 303 ASP B CA 1
ATOM 7769 C C . ASP B 1 303 ? -23.156 44.219 11.617 1 93.5 303 ASP B C 1
ATOM 7771 O O . ASP B 1 303 ? -23.766 44.25 12.695 1 93.5 303 ASP B O 1
ATOM 7775 N N . VAL B 1 304 ? -22.016 43.656 11.438 1 94.12 304 VAL B N 1
ATOM 7776 C CA . VAL B 1 304 ? -21.312 43.031 12.555 1 94.12 304 VAL B CA 1
ATOM 7777 C C . VAL B 1 304 ? -20.953 44.062 13.602 1 94.12 304 VAL B C 1
ATOM 7779 O O . VAL B 1 304 ? -21.109 43.844 14.805 1 94.12 304 VAL B O 1
ATOM 7782 N N . PHE B 1 305 ? -20.469 45.188 13.125 1 93.31 305 PHE B N 1
ATOM 7783 C CA . PHE B 1 305 ? -20.047 46.281 14.008 1 93.31 305 PHE B CA 1
ATOM 7784 C C . PHE B 1 305 ? -21.234 46.812 14.805 1 93.31 305 PHE B C 1
ATOM 7786 O O . PHE B 1 305 ? -21.141 47.031 16 1 93.31 305 PHE B O 1
ATOM 7793 N N . GLU B 1 306 ? -22.312 47 14.148 1 91.38 306 GLU B N 1
ATOM 7794 C CA . GLU B 1 306 ? -23.531 47.469 14.812 1 91.38 306 GLU B CA 1
ATOM 7795 C C . GLU B 1 306 ? -24.016 46.5 15.867 1 91.38 306 GLU B C 1
ATOM 7797 O O . GLU B 1 306 ? -24.453 46.875 16.953 1 91.38 306 GLU B O 1
ATOM 7802 N N . HIS B 1 307 ? -23.906 45.344 15.477 1 89.62 307 HIS B N 1
ATOM 7803 C CA . HIS B 1 307 ? -24.297 44.312 16.438 1 89.62 307 HIS B CA 1
ATOM 7804 C C . HIS B 1 307 ? -23.391 44.344 17.672 1 89.62 307 HIS B C 1
ATOM 7806 O O . HIS B 1 307 ? -23.859 44.188 18.797 1 89.62 307 HIS B O 1
ATOM 7812 N N . GLU B 1 308 ? -22.156 44.5 17.438 1 88.69 308 GLU B N 1
ATOM 7813 C CA . GLU B 1 308 ? -21.203 44.531 18.531 1 88.69 308 GLU B CA 1
ATOM 7814 C C . GLU B 1 308 ? -21.438 45.75 19.422 1 88.69 308 GLU B C 1
ATOM 7816 O O . GLU B 1 308 ? -21.344 45.656 20.656 1 88.69 308 GLU B O 1
ATOM 7821 N N . MET B 1 309 ? -21.719 46.844 18.859 1 88.12 309 MET B N 1
ATOM 7822 C CA . MET B 1 309 ? -21.969 48.062 19.609 1 88.12 309 MET B CA 1
ATOM 7823 C C . MET B 1 309 ? -23.234 47.938 20.438 1 88.12 309 MET B C 1
ATOM 7825 O O . MET B 1 309 ? -23.281 48.438 21.578 1 88.12 309 MET B O 1
ATOM 7829 N N . ARG B 1 310 ? -24.125 47.344 19.906 1 85.25 310 ARG B N 1
ATOM 7830 C CA . ARG B 1 310 ? -25.375 47.125 20.625 1 85.25 310 ARG B CA 1
ATOM 7831 C C . ARG B 1 310 ? -25.172 46.188 21.812 1 85.25 310 ARG B C 1
ATOM 7833 O O . ARG B 1 310 ? -25.703 46.406 22.891 1 85.25 310 ARG B O 1
ATOM 7840 N N . ALA B 1 311 ? -24.469 45.156 21.5 1 82.69 311 ALA B N 1
ATOM 7841 C CA . ALA B 1 311 ? -24.219 44.156 22.562 1 82.69 311 ALA B CA 1
ATOM 7842 C C . ALA B 1 311 ? -23.422 44.812 23.703 1 82.69 311 ALA B C 1
ATOM 7844 O O . ALA B 1 311 ? -23.656 44.5 24.875 1 82.69 311 ALA B O 1
ATOM 7845 N N . GLN B 1 312 ? -22.469 45.656 23.438 1 81.25 312 GLN B N 1
ATOM 7846 C CA . GLN B 1 312 ? -21.672 46.344 24.453 1 81.25 312 GLN B CA 1
ATOM 7847 C C . GLN B 1 312 ? -22.516 47.281 25.281 1 81.25 312 GLN B C 1
ATOM 7849 O O . GLN B 1 312 ? -22.266 47.5 26.469 1 81.25 312 GLN B O 1
ATOM 7854 N N . LYS B 1 313 ? -23.422 47.844 24.641 1 80.31 313 LYS B N 1
ATOM 7855 C CA . LYS B 1 313 ? -24.312 48.812 25.328 1 80.31 313 LYS B CA 1
ATOM 7856 C C . LYS B 1 313 ? -25.297 48.062 26.219 1 80.31 313 LYS B C 1
ATOM 7858 O O . LYS B 1 313 ? -25.594 48.531 27.344 1 80.31 313 LYS B O 1
ATOM 7863 N N . GLU B 1 314 ? -25.812 47.094 25.781 1 75.62 314 GLU B N 1
ATOM 7864 C CA . GLU B 1 314 ? -26.844 46.375 26.516 1 75.62 314 GLU B CA 1
ATOM 7865 C C . GLU B 1 314 ? -26.25 45.5 27.609 1 75.62 314 GLU B C 1
ATOM 7867 O O . GLU B 1 314 ? -26.844 45.344 28.672 1 75.62 314 GLU B O 1
ATOM 7872 N N . ARG B 1 315 ? -25.156 44.75 27.453 1 66.94 315 ARG B N 1
ATOM 7873 C CA . ARG B 1 315 ? -24.547 43.875 28.469 1 66.94 315 ARG B CA 1
ATOM 7874 C C . ARG B 1 315 ? -23.062 44.219 28.641 1 66.94 315 ARG B C 1
ATOM 7876 O O . ARG B 1 315 ? -22.188 43.469 28.188 1 66.94 315 ARG B O 1
ATOM 7883 N N . PRO B 1 316 ? -22.797 45.312 29.281 1 58.47 316 PRO B N 1
ATOM 7884 C CA . PRO B 1 316 ? -21.406 45.75 29.375 1 58.47 316 PRO B CA 1
ATOM 7885 C C . PRO B 1 316 ? -20.516 44.719 30.062 1 58.47 316 PRO B C 1
ATOM 7887 O O . PRO B 1 316 ? -19.312 44.688 29.812 1 58.47 316 PRO B O 1
ATOM 7890 N N . SER B 1 317 ? -21.016 44.125 31.094 1 54.22 317 SER B N 1
ATOM 7891 C CA . SER B 1 317 ? -20.141 43.344 31.938 1 54.22 317 SER B CA 1
ATOM 7892 C C . SER B 1 317 ? -19.797 42 31.281 1 54.22 317 SER B C 1
ATOM 7894 O O . SER B 1 317 ? -18.922 41.281 31.766 1 54.22 317 SER B O 1
ATOM 7896 N N . GLN B 1 318 ? -20.781 41.344 30.641 1 50.97 318 GLN B N 1
ATOM 7897 C CA . GLN B 1 318 ? -20.703 39.906 30.438 1 50.97 318 GLN B CA 1
ATOM 7898 C C . GLN B 1 318 ? -19.797 39.562 29.266 1 50.97 318 GLN B C 1
ATOM 7900 O O . GLN B 1 318 ? -19.734 40.312 28.281 1 50.97 318 GLN B O 1
ATOM 7905 N N . GLU B 1 319 ? -18.734 38.844 29.562 1 53.91 319 GLU B N 1
ATOM 7906 C CA . GLU B 1 319 ? -17.906 38.156 28.578 1 53.91 319 GLU B CA 1
ATOM 7907 C C . GLU B 1 319 ? -18.703 37.781 27.344 1 53.91 319 GLU B C 1
ATOM 7909 O O . GLU B 1 319 ? -19.688 37.062 27.422 1 53.91 319 GLU B O 1
ATOM 7914 N N . SER B 1 320 ? -18.984 38.75 26.516 1 54 320 SER B N 1
ATOM 7915 C CA . SER B 1 320 ? -19.953 38.906 25.438 1 54 320 SER B CA 1
ATOM 7916 C C . SER B 1 320 ? -19.859 37.75 24.438 1 54 320 SER B C 1
ATOM 7918 O O . SER B 1 320 ? -18.984 37.75 23.578 1 54 320 SER B O 1
ATOM 7920 N N . GLY B 1 321 ? -20.125 36.562 24.828 1 59.22 321 GLY B N 1
ATOM 7921 C CA . GLY B 1 321 ? -20.375 35.594 23.781 1 59.22 321 GLY B CA 1
ATOM 7922 C C . GLY B 1 321 ? -21.438 36.062 22.797 1 59.22 321 GLY B C 1
ATOM 7923 O O . GLY B 1 321 ? -22.328 36.844 23.141 1 59.22 321 GLY B O 1
ATOM 7924 N N . SER B 1 322 ? -21.125 36.062 21.547 1 64.31 322 SER B N 1
ATOM 7925 C CA . SER B 1 322 ? -22.078 36.469 20.516 1 64.31 322 SER B CA 1
ATOM 7926 C C . SER B 1 322 ? -23.359 35.625 20.594 1 64.31 322 SER B C 1
ATOM 7928 O O . SER B 1 322 ? -23.312 34.438 20.844 1 64.31 322 SER B O 1
ATOM 7930 N N . ASP B 1 323 ? -24.453 36.25 20.703 1 76.19 323 ASP B N 1
ATOM 7931 C CA . ASP B 1 323 ? -25.75 35.594 20.578 1 76.19 323 ASP B CA 1
ATOM 7932 C C . ASP B 1 323 ? -25.938 35 19.188 1 76.19 323 ASP B C 1
ATOM 7934 O O . ASP B 1 323 ? -25.047 35.094 18.344 1 76.19 323 ASP B O 1
ATOM 7938 N N . ASP B 1 324 ? -27 34.344 19.062 1 78.12 324 ASP B N 1
ATOM 7939 C CA . ASP B 1 324 ? -27.266 33.656 17.797 1 78.12 324 ASP B CA 1
ATOM 7940 C C . ASP B 1 324 ? -27.266 34.625 16.625 1 78.12 324 ASP B C 1
ATOM 7942 O O . ASP B 1 324 ? -26.781 34.281 15.539 1 78.12 324 ASP B O 1
ATOM 7946 N N . SER B 1 325 ? -27.719 35.719 16.953 1 80.25 325 SER B N 1
ATOM 7947 C CA . SER B 1 325 ? -27.75 36.719 15.898 1 80.25 325 SER B CA 1
ATOM 7948 C C . SER B 1 325 ? -26.359 37.219 15.547 1 80.25 325 SER B C 1
ATOM 7950 O O . SER B 1 325 ? -26.031 37.438 14.375 1 80.25 325 SER B O 1
ATOM 7952 N N . GLY B 1 326 ? -25.562 37.406 16.547 1 83.5 326 GLY B N 1
ATOM 7953 C CA . GLY B 1 326 ? -24.172 37.781 16.328 1 83.5 326 GLY B CA 1
ATOM 7954 C C . GLY B 1 326 ? -23.375 36.75 15.57 1 83.5 326 GLY B C 1
ATOM 7955 O O . GLY B 1 326 ? -22.609 37.062 14.656 1 83.5 326 GLY B O 1
ATOM 7956 N N . ASN B 1 327 ? -23.688 35.562 15.906 1 85.12 327 ASN B N 1
ATOM 7957 C CA . ASN B 1 327 ? -23 34.469 15.242 1 85.12 327 ASN B CA 1
ATOM 7958 C C . ASN B 1 327 ? -23.375 34.406 13.758 1 85.12 327 ASN B C 1
ATOM 7960 O O . ASN B 1 327 ? -22.516 34.125 12.922 1 85.12 327 ASN B O 1
ATOM 7964 N N . ASN B 1 328 ? -24.578 34.625 13.555 1 88.38 328 ASN B N 1
ATOM 7965 C CA . ASN B 1 328 ? -25.031 34.625 12.164 1 88.38 328 ASN B CA 1
ATOM 7966 C C . ASN B 1 328 ? -24.391 35.75 11.359 1 88.38 328 ASN B C 1
ATOM 7968 O O . ASN B 1 328 ? -24.062 35.562 10.188 1 88.38 328 ASN B O 1
ATOM 7972 N N . SER B 1 329 ? -24.297 36.844 11.961 1 90.75 329 SER B N 1
ATOM 7973 C CA . SER B 1 329 ? -23.688 38 11.281 1 90.75 329 SER B CA 1
ATOM 7974 C C . SER B 1 329 ? -22.234 37.688 10.93 1 90.75 329 SER B C 1
ATOM 7976 O O . SER B 1 329 ? -21.766 38.031 9.852 1 90.75 329 SER B O 1
ATOM 7978 N N . PHE B 1 330 ? -21.562 37.094 11.812 1 92 330 PHE B N 1
ATOM 7979 C CA . PHE B 1 330 ? -20.172 36.719 11.555 1 92 330 PHE B CA 1
ATOM 7980 C C . PHE B 1 330 ? -20.078 35.719 10.414 1 92 330 PHE B C 1
ATOM 7982 O O . PHE B 1 330 ? -19.188 35.781 9.578 1 92 330 PHE B O 1
ATOM 7989 N N . GLU B 1 331 ? -21.016 34.781 10.383 1 91.31 331 GLU B N 1
ATOM 7990 C CA . GLU B 1 331 ? -21.031 33.781 9.328 1 91.31 331 GLU B CA 1
ATOM 7991 C C . GLU B 1 331 ? -21.281 34.406 7.961 1 91.31 331 GLU B C 1
ATOM 7993 O O . GLU B 1 331 ? -20.656 34 6.973 1 91.31 331 GLU B O 1
ATOM 7998 N N . LEU B 1 332 ? -22.125 35.281 7.945 1 93.38 332 LEU B N 1
ATOM 7999 C CA . LEU B 1 332 ? -22.438 35.969 6.695 1 93.38 332 LEU B CA 1
ATOM 8000 C C . LEU B 1 332 ? -21.234 36.781 6.215 1 93.38 332 LEU B C 1
ATOM 8002 O O . LEU B 1 332 ? -20.969 36.875 5.016 1 93.38 332 LEU B O 1
ATOM 8006 N N . LEU B 1 333 ? -20.562 37.406 7.156 1 95.62 333 LEU B N 1
ATOM 8007 C CA . LEU B 1 333 ? -19.359 38.188 6.797 1 95.62 333 LEU B CA 1
ATOM 8008 C C . LEU B 1 333 ? -18.281 37.25 6.234 1 95.62 333 LEU B C 1
ATOM 8010 O O . LEU B 1 333 ? -17.656 37.594 5.227 1 95.62 333 LEU B O 1
ATOM 8014 N N . VAL B 1 334 ? -18.078 36.125 6.863 1 95.38 334 VAL B N 1
ATOM 8015 C CA . VAL B 1 334 ? -17.094 35.156 6.398 1 95.38 334 VAL B CA 1
ATOM 8016 C C . VAL B 1 334 ? -17.438 34.688 4.992 1 95.38 334 VAL B C 1
ATOM 8018 O O . VAL B 1 334 ? -16.578 34.625 4.117 1 95.38 334 VAL B O 1
ATOM 8021 N N . ARG B 1 335 ? -18.625 34.344 4.754 1 93.5 335 ARG B N 1
ATOM 8022 C CA . ARG B 1 335 ? -19.094 33.906 3.445 1 93.5 335 ARG B CA 1
ATOM 8023 C C . ARG B 1 335 ? -18.891 34.969 2.389 1 93.5 335 ARG B C 1
ATOM 8025 O O . ARG B 1 335 ? -18.469 34.688 1.27 1 93.5 335 ARG B O 1
ATOM 8032 N N . CYS B 1 336 ? -19.219 36.156 2.773 1 95.38 336 CYS B N 1
ATOM 8033 C CA . CYS B 1 336 ? -19.062 37.281 1.863 1 95.38 336 CYS B CA 1
ATOM 8034 C C . CYS B 1 336 ? -17.594 37.469 1.467 1 95.38 336 CYS B C 1
ATOM 8036 O O . CYS B 1 336 ? -17.281 37.594 0.281 1 95.38 336 CYS B O 1
ATOM 8038 N N . LEU B 1 337 ? -16.734 37.438 2.453 1 95.88 337 LEU B N 1
ATOM 8039 C CA . LEU B 1 337 ? -15.305 37.656 2.207 1 95.88 337 LEU B CA 1
ATOM 8040 C C . LEU B 1 337 ? -14.727 36.5 1.367 1 95.88 337 LEU B C 1
ATOM 8042 O O . LEU B 1 337 ? -13.883 36.75 0.497 1 95.88 337 LEU B O 1
ATOM 8046 N N . ARG B 1 338 ? -15.188 35.344 1.566 1 92.75 338 ARG B N 1
ATOM 8047 C CA . ARG B 1 338 ? -14.656 34.188 0.881 1 92.75 338 ARG B CA 1
ATOM 8048 C C . ARG B 1 338 ? -15.203 34.094 -0.541 1 92.75 338 ARG B C 1
ATOM 8050 O O . ARG B 1 338 ? -14.438 33.906 -1.492 1 92.75 338 ARG B O 1
ATOM 8057 N N . GLU B 1 339 ? -16.453 34.281 -0.732 1 91.31 339 GLU B N 1
ATOM 8058 C CA . GLU B 1 339 ? -17.125 33.938 -1.983 1 91.31 339 GLU B CA 1
ATOM 8059 C C . GLU B 1 339 ? -17.312 35.156 -2.865 1 91.31 339 GLU B C 1
ATOM 8061 O O . GLU B 1 339 ? -17.141 35.094 -4.086 1 91.31 339 GLU B O 1
ATOM 8066 N N . LYS B 1 340 ? -17.656 36.219 -2.303 1 90.44 340 LYS B N 1
ATOM 8067 C CA . LYS B 1 340 ? -18.031 37.406 -3.1 1 90.44 340 LYS B CA 1
ATOM 8068 C C . LYS B 1 340 ? -16.828 38.312 -3.326 1 90.44 340 LYS B C 1
ATOM 8070 O O . LYS B 1 340 ? -16.594 38.781 -4.445 1 90.44 340 LYS B O 1
ATOM 8075 N N . VAL B 1 341 ? -16.125 38.562 -2.277 1 92.5 341 VAL B N 1
ATOM 8076 C CA . VAL B 1 341 ? -15.039 39.531 -2.352 1 92.5 341 VAL B CA 1
ATOM 8077 C C . VAL B 1 341 ? -13.742 38.844 -2.746 1 92.5 341 VAL B C 1
ATOM 8079 O O . VAL B 1 341 ? -12.852 39.469 -3.336 1 92.5 341 VAL B O 1
ATOM 8082 N N . GLY B 1 342 ? -13.602 37.562 -2.381 1 92.25 342 GLY B N 1
ATOM 8083 C CA . GLY B 1 342 ? -12.398 36.812 -2.709 1 92.25 342 GLY B CA 1
ATOM 8084 C C . GLY B 1 342 ? -11.234 37.156 -1.8 1 92.25 342 GLY B C 1
ATOM 8085 O O . GLY B 1 342 ? -10.102 37.312 -2.266 1 92.25 342 GLY B O 1
ATOM 8086 N N . ARG B 1 343 ? -11.484 37.344 -0.519 1 94.38 343 ARG B N 1
ATOM 8087 C CA . ARG B 1 343 ? -10.461 37.625 0.487 1 94.38 343 ARG B CA 1
ATOM 8088 C C . ARG B 1 343 ? -10.484 36.594 1.595 1 94.38 343 ARG B C 1
ATOM 8090 O O . ARG B 1 343 ? -10.836 36.875 2.736 1 94.38 343 ARG B O 1
ATOM 8097 N N . PRO B 1 344 ? -9.984 35.375 1.225 1 94.69 344 PRO B N 1
ATOM 8098 C CA . PRO B 1 344 ? -9.992 34.312 2.232 1 94.69 344 PRO B CA 1
ATOM 8099 C C . PRO B 1 344 ? -9.094 34.625 3.424 1 94.69 344 PRO B C 1
ATOM 8101 O O . PRO B 1 344 ? -9.289 34.062 4.512 1 94.69 344 PRO B O 1
ATOM 8104 N N . ASP B 1 345 ? -8.055 35.5 3.248 1 94.5 345 ASP B N 1
ATOM 8105 C CA . ASP B 1 345 ? -7.195 35.938 4.355 1 94.5 345 ASP B CA 1
ATOM 8106 C C . ASP B 1 345 ? -8 36.656 5.438 1 94.5 345 ASP B C 1
ATOM 8108 O O . ASP B 1 345 ? -7.863 36.344 6.621 1 94.5 345 ASP B O 1
ATOM 8112 N N . LEU B 1 346 ? -8.828 37.469 4.969 1 96.62 346 LEU B N 1
ATOM 8113 C CA . LEU B 1 346 ? -9.656 38.188 5.914 1 96.62 346 LEU B CA 1
ATOM 8114 C C . LEU B 1 346 ? -10.734 37.312 6.512 1 96.62 346 LEU B C 1
ATOM 8116 O O . LEU B 1 346 ? -11.086 37.438 7.688 1 96.62 346 LEU B O 1
ATOM 8120 N N . ALA B 1 347 ? -11.297 36.438 5.668 1 96.44 347 ALA B N 1
ATOM 8121 C CA . ALA B 1 347 ? -12.25 35.469 6.191 1 96.44 347 ALA B CA 1
ATOM 8122 C C . ALA B 1 347 ? -11.625 34.625 7.309 1 96.44 347 ALA B C 1
ATOM 8124 O O . ALA B 1 347 ? -12.281 34.344 8.312 1 96.44 347 ALA B O 1
ATOM 8125 N N . PHE B 1 348 ? -10.414 34.25 7.137 1 96.5 348 PHE B N 1
ATOM 8126 C CA . PHE B 1 348 ? -9.672 33.5 8.148 1 96.5 348 PHE B CA 1
ATOM 8127 C C . PHE B 1 348 ? -9.508 34.312 9.422 1 96.5 348 PHE B C 1
ATOM 8129 O O . PHE B 1 348 ? -9.711 33.781 10.523 1 96.5 348 PHE B O 1
ATOM 8136 N N . ALA B 1 349 ? -9.133 35.531 9.219 1 97.06 349 ALA B N 1
ATOM 8137 C CA . ALA B 1 349 ? -8.953 36.406 10.375 1 97.06 349 ALA B CA 1
ATOM 8138 C C . ALA B 1 349 ? -10.25 36.562 11.164 1 97.06 349 ALA B C 1
ATOM 8140 O O . ALA B 1 349 ? -10.242 36.531 12.398 1 97.06 349 ALA B O 1
ATOM 8141 N N . VAL B 1 350 ? -11.352 36.719 10.477 1 96.38 350 VAL B N 1
ATOM 8142 C CA . VAL B 1 350 ? -12.648 36.844 11.125 1 96.38 350 VAL B CA 1
ATOM 8143 C C . VAL B 1 350 ? -12.977 35.562 11.891 1 96.38 350 VAL B C 1
ATOM 8145 O O . VAL B 1 350 ? -13.516 35.625 13 1 96.38 350 VAL B O 1
ATOM 8148 N N . THR B 1 351 ? -12.672 34.469 11.266 1 94.69 351 THR B N 1
ATOM 8149 C CA . THR B 1 351 ? -12.898 33.188 11.914 1 94.69 351 THR B CA 1
ATOM 8150 C C . THR B 1 351 ? -12.086 33.062 13.203 1 94.69 351 THR B C 1
ATOM 8152 O O . THR B 1 351 ? -12.594 32.625 14.227 1 94.69 351 THR B O 1
ATOM 8155 N N . MET B 1 352 ? -10.867 33.469 13.172 1 95.25 352 MET B N 1
ATOM 8156 C CA . MET B 1 352 ? -10.016 33.406 14.352 1 95.25 352 MET B CA 1
ATOM 8157 C C . MET B 1 352 ? -10.516 34.375 15.43 1 95.25 352 MET B C 1
ATOM 8159 O O . MET B 1 352 ? -10.516 34.031 16.609 1 95.25 352 MET B O 1
ATOM 8163 N N . ARG B 1 353 ? -10.93 35.5 15 1 94.88 353 ARG B N 1
ATOM 8164 C CA . ARG B 1 353 ? -11.469 36.5 15.938 1 94.88 353 ARG B CA 1
ATOM 8165 C C . ARG B 1 353 ? -12.688 35.938 16.672 1 94.88 353 ARG B C 1
ATOM 8167 O O . ARG B 1 353 ? -12.82 36.125 17.875 1 94.88 353 ARG B O 1
ATOM 8174 N N . ARG B 1 354 ? -13.508 35.281 15.938 1 92.38 354 ARG B N 1
ATOM 8175 C CA . ARG B 1 354 ? -14.695 34.688 16.531 1 92.38 354 ARG B CA 1
ATOM 8176 C C . ARG B 1 354 ? -14.328 33.656 17.609 1 92.38 354 ARG B C 1
ATOM 8178 O O . ARG B 1 354 ? -14.883 33.688 18.703 1 92.38 354 ARG B O 1
ATOM 8185 N N . ILE B 1 355 ? -13.367 32.844 17.328 1 91.38 355 ILE B N 1
ATOM 8186 C CA . ILE B 1 355 ? -12.93 31.797 18.219 1 91.38 355 ILE B CA 1
ATOM 8187 C C . ILE B 1 355 ? -12.297 32.406 19.469 1 91.38 355 ILE B C 1
ATOM 8189 O O . ILE B 1 355 ? -12.555 31.938 20.594 1 91.38 355 ILE B O 1
ATOM 8193 N N . LEU B 1 356 ? -11.578 33.469 19.312 1 92.81 356 LEU B N 1
ATOM 8194 C CA . LEU B 1 356 ? -10.727 34 20.375 1 92.81 356 LEU B CA 1
ATOM 8195 C C . LEU B 1 356 ? -11.508 34.969 21.25 1 92.81 356 LEU B C 1
ATOM 8197 O O . LEU B 1 356 ? -11.289 35.031 22.469 1 92.81 356 LEU B O 1
ATOM 8201 N N . GLU B 1 357 ? -12.414 35.719 20.625 1 88.81 357 GLU B N 1
ATOM 8202 C CA . GLU B 1 357 ? -12.984 36.844 21.359 1 88.81 357 GLU B CA 1
ATOM 8203 C C . GLU B 1 357 ? -14.492 36.688 21.531 1 88.81 357 GLU B C 1
ATOM 8205 O O . GLU B 1 357 ? -15.086 37.25 22.453 1 88.81 357 GLU B O 1
ATOM 8210 N N . LYS B 1 358 ? -15.062 36.062 20.656 1 86.62 358 LYS B N 1
ATOM 8211 C CA . LYS B 1 358 ? -16.516 36.188 20.625 1 86.62 358 LYS B CA 1
ATOM 8212 C C . LYS B 1 358 ? -17.188 34.938 21.203 1 86.62 358 LYS B C 1
ATOM 8214 O O . LYS B 1 358 ? -18.344 34.969 21.609 1 86.62 358 LYS B O 1
ATOM 8219 N N . GLU B 1 359 ? -16.531 33.906 21.219 1 87.94 359 GLU B N 1
ATOM 8220 C CA . GLU B 1 359 ? -17.047 32.688 21.828 1 87.94 359 GLU B CA 1
ATOM 8221 C C . GLU B 1 359 ? -16.531 32.531 23.266 1 87.94 359 GLU B C 1
ATOM 8223 O O . GLU B 1 359 ? -15.422 32.969 23.578 1 87.94 359 GLU B O 1
ATOM 8228 N N . PRO B 1 360 ? -17.469 32 24.078 1 87.25 360 PRO B N 1
ATOM 8229 C CA . PRO B 1 360 ? -17.016 31.766 25.453 1 87.25 360 PRO B CA 1
ATOM 8230 C C . PRO B 1 360 ? -15.867 30.75 25.516 1 87.25 360 PRO B C 1
ATOM 8232 O O . PRO B 1 360 ? -15.852 29.766 24.781 1 87.25 360 PRO B O 1
ATOM 8235 N N . PHE B 1 361 ? -14.977 30.969 26.422 1 88.56 361 PHE B N 1
ATOM 8236 C CA . PHE B 1 361 ? -13.828 30.078 26.578 1 88.56 361 PHE B CA 1
ATOM 8237 C C . PHE B 1 361 ? -14.227 28.828 27.359 1 88.56 361 PHE B C 1
ATOM 8239 O O . PHE B 1 361 ? -14.914 28.906 28.391 1 88.56 361 PHE B O 1
ATOM 8246 N N . PRO B 1 362 ? -13.875 27.734 27.047 1 88.25 362 PRO B N 1
ATOM 8247 C CA . PRO B 1 362 ? -13.133 27.438 25.812 1 88.25 362 PRO B CA 1
ATOM 8248 C C . PRO B 1 362 ? -14.047 27.312 24.594 1 88.25 362 PRO B C 1
ATOM 8250 O O . PRO B 1 362 ? -15.094 26.672 24.656 1 88.25 362 PRO B O 1
ATOM 8253 N N . ALA B 1 363 ? -13.586 27.891 23.547 1 89.44 363 ALA B N 1
ATOM 8254 C CA . ALA B 1 363 ? -14.32 27.766 22.297 1 89.44 363 ALA B CA 1
ATOM 8255 C C . ALA B 1 363 ? -14.258 26.328 21.766 1 89.44 363 ALA B C 1
ATOM 8257 O O . ALA B 1 363 ? -13.281 25.609 22.016 1 89.44 363 ALA B O 1
ATOM 8258 N N . THR B 1 364 ? -15.32 25.938 21.125 1 89.12 364 THR B N 1
ATOM 8259 C CA . THR B 1 364 ? -15.352 24.609 20.516 1 89.12 364 THR B CA 1
ATOM 8260 C C . THR B 1 364 ? -14.648 24.609 19.156 1 89.12 364 THR B C 1
ATOM 8262 O O . THR B 1 364 ? -15.172 25.141 18.188 1 89.12 364 THR B O 1
ATOM 8265 N N . VAL B 1 365 ? -13.469 24 19.188 1 93.38 365 VAL B N 1
ATOM 8266 C CA . VAL B 1 365 ? -12.711 23.906 17.953 1 93.38 365 VAL B CA 1
ATOM 8267 C C . VAL B 1 365 ? -12.461 22.438 17.609 1 93.38 365 VAL B C 1
ATOM 8269 O O . VAL B 1 365 ? -11.352 21.922 17.797 1 93.38 365 VAL B O 1
ATOM 8272 N N . ASP B 1 366 ? -13.453 21.828 17.031 1 90.62 366 ASP B N 1
ATOM 8273 C CA . ASP B 1 366 ? -13.352 20.422 16.625 1 90.62 366 ASP B CA 1
ATOM 8274 C C . ASP B 1 366 ? -12.688 20.297 15.25 1 90.62 366 ASP B C 1
ATOM 8276 O O . ASP B 1 366 ? -12.234 21.281 14.68 1 90.62 366 ASP B O 1
ATOM 8280 N N . ILE B 1 367 ? -12.578 19.125 14.797 1 88.25 367 ILE B N 1
ATOM 8281 C CA . ILE B 1 367 ? -11.852 18.844 13.562 1 88.25 367 ILE B CA 1
ATOM 8282 C C . ILE B 1 367 ? -12.523 19.562 12.391 1 88.25 367 ILE B C 1
ATOM 8284 O O . ILE B 1 367 ? -11.852 20.031 11.477 1 88.25 367 ILE B O 1
ATOM 8288 N N . ALA B 1 368 ? -13.82 19.594 12.391 1 86.31 368 ALA B N 1
ATOM 8289 C CA . ALA B 1 368 ? -14.539 20.25 11.305 1 86.31 368 ALA B CA 1
ATOM 8290 C C . ALA B 1 368 ? -14.203 21.734 11.25 1 86.31 368 ALA B C 1
ATOM 8292 O O . ALA B 1 368 ? -13.992 22.297 10.164 1 86.31 368 ALA B O 1
ATOM 8293 N N . ARG B 1 369 ? -14.148 22.406 12.367 1 90.25 369 ARG B N 1
ATOM 8294 C CA . ARG B 1 369 ? -13.852 23.828 12.445 1 90.25 369 ARG B CA 1
ATOM 8295 C C . ARG B 1 369 ? -12.406 24.109 12.055 1 90.25 369 ARG B C 1
ATOM 8297 O O . ARG B 1 369 ? -12.117 25.109 11.398 1 90.25 369 ARG B O 1
ATOM 8304 N N . VAL B 1 370 ? -11.539 23.266 12.461 1 92.56 370 VAL B N 1
ATOM 8305 C CA . VAL B 1 370 ? -10.133 23.438 12.117 1 92.56 370 VAL B CA 1
ATOM 8306 C C . VAL B 1 370 ? -9.945 23.25 10.609 1 92.56 370 VAL B C 1
ATOM 8308 O O . VAL B 1 370 ? -9.195 24 9.977 1 92.56 370 VAL B O 1
ATOM 8311 N N . GLU B 1 371 ? -10.57 22.297 10.062 1 89.5 371 GLU B N 1
ATOM 8312 C CA . GLU B 1 371 ? -10.469 22.062 8.625 1 89.5 371 GLU B CA 1
ATOM 8313 C C . GLU B 1 371 ? -11 23.25 7.828 1 89.5 371 GLU B C 1
ATOM 8315 O O . GLU B 1 371 ? -10.484 23.562 6.754 1 89.5 371 GLU B O 1
ATOM 8320 N N . PHE B 1 372 ? -12.031 23.797 8.336 1 90 372 PHE B N 1
ATOM 8321 C CA . PHE B 1 372 ? -12.562 24.984 7.691 1 90 372 PHE B CA 1
ATOM 8322 C C . PHE B 1 372 ? -11.539 26.125 7.715 1 90 372 PHE B C 1
ATOM 8324 O O . PHE B 1 372 ? -11.281 26.75 6.688 1 90 372 PHE B O 1
ATOM 8331 N N . ALA B 1 373 ? -11.078 26.328 8.883 1 94 373 ALA B N 1
ATOM 8332 C CA . ALA B 1 373 ? -10.062 27.375 9.016 1 94 373 ALA B CA 1
ATOM 8333 C C . ALA B 1 373 ? -8.867 27.094 8.109 1 94 373 ALA B C 1
ATOM 8335 O O . ALA B 1 373 ? -8.352 28 7.453 1 94 373 ALA B O 1
ATOM 8336 N N . LEU B 1 374 ? -8.461 25.859 8.07 1 94.12 374 LEU B N 1
ATOM 8337 C CA . LEU B 1 374 ? -7.324 25.469 7.238 1 94.12 374 LEU B CA 1
ATOM 8338 C C . LEU B 1 374 ? -7.648 25.656 5.758 1 94.12 374 LEU B C 1
ATOM 8340 O O . LEU B 1 374 ? -6.785 26.047 4.973 1 94.12 374 LEU B O 1
ATOM 8344 N N . SER B 1 375 ? -8.828 25.328 5.387 1 91.06 375 SER B N 1
ATOM 8345 C CA . SER B 1 375 ? -9.234 25.516 3.994 1 91.06 375 SER B CA 1
ATOM 8346 C C . SER B 1 375 ? -9.156 26.984 3.58 1 91.06 375 SER B C 1
ATOM 8348 O O . SER B 1 375 ? -8.711 27.297 2.473 1 91.06 375 SER B O 1
ATOM 8350 N N . LEU B 1 376 ? -9.602 27.859 4.434 1 94.12 376 LEU B N 1
ATOM 8351 C CA . LEU B 1 376 ? -9.5 29.281 4.164 1 94.12 376 LEU B CA 1
ATOM 8352 C C . LEU B 1 376 ? -8.039 29.719 4.047 1 94.12 376 LEU B C 1
ATOM 8354 O O . LEU B 1 376 ? -7.68 30.469 3.139 1 94.12 376 LEU B O 1
ATOM 8358 N N . PHE B 1 377 ? -7.285 29.219 4.957 1 95.06 377 PHE B N 1
ATOM 8359 C CA . PHE B 1 377 ? -5.867 29.562 4.977 1 95.06 377 PHE B CA 1
ATOM 8360 C C . PHE B 1 377 ? -5.176 29.078 3.707 1 95.06 377 PHE B C 1
ATOM 8362 O O . PHE B 1 377 ? -4.359 29.797 3.127 1 95.06 377 PHE B O 1
ATOM 8369 N N . GLN B 1 378 ? -5.516 27.938 3.264 1 91.88 378 GLN B N 1
ATOM 8370 C CA . GLN B 1 378 ? -4.926 27.375 2.057 1 91.88 378 GLN B CA 1
ATOM 8371 C C . GLN B 1 378 ? -5.324 28.172 0.821 1 91.88 378 GLN B C 1
ATOM 8373 O O . G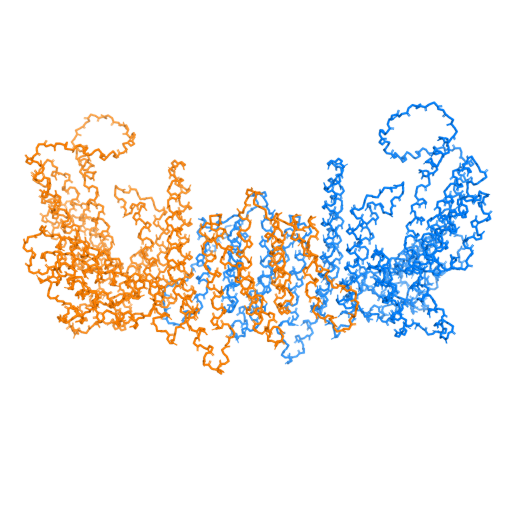LN B 1 378 ? -4.508 28.391 -0.074 1 91.88 378 GLN B O 1
ATOM 8378 N N . GLN B 1 379 ? -6.562 28.547 0.773 1 90.5 379 GLN B N 1
ATOM 8379 C CA . GLN B 1 379 ? -7.027 29.359 -0.344 1 90.5 379 GLN B CA 1
ATOM 8380 C C . GLN B 1 379 ? -6.242 30.672 -0.438 1 90.5 379 GLN B C 1
ATOM 8382 O O . GLN B 1 379 ? -5.859 31.094 -1.531 1 90.5 379 GLN B O 1
ATOM 8387 N N . TRP B 1 380 ? -6.043 31.219 0.652 1 94.69 380 TRP B N 1
ATOM 8388 C CA . TRP B 1 380 ? -5.254 32.438 0.681 1 94.69 380 TRP B CA 1
ATOM 8389 C C . TRP B 1 380 ? -3.818 32.188 0.236 1 94.69 380 TRP B C 1
ATOM 8391 O O . TRP B 1 380 ? -3.271 32.938 -0.583 1 94.69 380 TRP B O 1
ATOM 8401 N N . PHE B 1 381 ? -3.215 31.172 0.807 1 94 381 PHE B N 1
ATOM 8402 C CA . PHE B 1 381 ? -1.809 30.891 0.544 1 94 381 PHE B CA 1
ATOM 8403 C C . PHE B 1 381 ? -1.578 30.625 -0.938 1 94 381 PHE B C 1
ATOM 8405 O O . PHE B 1 381 ? -0.585 31.078 -1.51 1 94 381 PHE B O 1
ATOM 8412 N N . GLU B 1 382 ? -2.488 29.906 -1.531 1 90.06 382 GLU B N 1
ATOM 8413 C CA . GLU B 1 382 ? -2.398 29.625 -2.961 1 90.06 382 GLU B CA 1
ATOM 8414 C C . GLU B 1 382 ? -2.49 30.906 -3.785 1 90.06 382 GLU B C 1
ATOM 8416 O O . GLU B 1 382 ? -1.712 31.094 -4.719 1 90.06 382 GLU B O 1
ATOM 8421 N N . LYS B 1 383 ? -3.4 31.703 -3.404 1 89.38 383 LYS B N 1
ATOM 8422 C CA . LYS B 1 383 ? -3.564 32.969 -4.109 1 89.38 383 LYS B CA 1
ATOM 8423 C C . LYS B 1 383 ? -2.344 33.875 -3.92 1 89.38 383 LYS B C 1
ATOM 8425 O O . LYS B 1 383 ? -1.856 34.469 -4.879 1 89.38 383 LYS B O 1
ATOM 8430 N N . TYR B 1 384 ? -1.897 33.906 -2.729 1 91.94 384 TYR B N 1
ATOM 8431 C CA . TYR B 1 384 ? -0.78 34.781 -2.395 1 91.94 384 TYR B CA 1
ATOM 8432 C C . TYR B 1 384 ? 0.486 34.375 -3.127 1 91.94 384 TYR B C 1
ATOM 8434 O O . TYR B 1 384 ? 1.227 35.219 -3.641 1 91.94 384 TYR B O 1
ATOM 8442 N N . THR B 1 385 ? 0.8 33.156 -3.148 1 88.38 385 THR B N 1
ATOM 8443 C CA . THR B 1 385 ? 2.037 32.688 -3.744 1 88.38 385 THR B CA 1
ATOM 8444 C C . THR B 1 385 ? 1.986 32.781 -5.266 1 88.38 385 THR B C 1
ATOM 8446 O O . THR B 1 385 ? 3.025 32.906 -5.922 1 88.38 385 THR B O 1
ATOM 8449 N N . HIS B 1 386 ? 0.795 32.812 -5.805 1 83.31 386 HIS B N 1
ATOM 8450 C CA . HIS B 1 386 ? 0.67 32.875 -7.258 1 83.31 386 HIS B CA 1
ATOM 8451 C C . HIS B 1 386 ? 0.667 34.312 -7.746 1 83.31 386 HIS B C 1
ATOM 8453 O O . HIS B 1 386 ? 0.882 34.562 -8.93 1 83.31 386 HIS B O 1
ATOM 8459 N N . GLU B 1 387 ? 0.407 35.125 -6.867 1 81 387 GLU B N 1
ATOM 8460 C CA . GLU B 1 387 ? 0.359 36.531 -7.254 1 81 387 GLU B CA 1
ATOM 8461 C C . GLU B 1 387 ? 1.76 37.156 -7.312 1 81 387 GLU B C 1
ATOM 8463 O O . GLU B 1 387 ? 2.645 36.75 -6.551 1 81 387 GLU B O 1
ATOM 8468 N N . ARG B 1 388 ? 1.854 37.938 -8.445 1 68.94 388 ARG B N 1
ATOM 8469 C CA . ARG B 1 388 ? 3.107 38.688 -8.555 1 68.94 388 ARG B CA 1
ATOM 8470 C C . ARG B 1 388 ? 3.107 39.906 -7.641 1 68.94 388 ARG B C 1
ATOM 8472 O O . ARG B 1 388 ? 2.156 40.688 -7.645 1 68.94 388 ARG B O 1
ATOM 8479 N N . HIS B 1 389 ? 3.752 39.781 -6.586 1 65.69 389 HIS B N 1
ATOM 8480 C CA . HIS B 1 389 ? 3.791 40.906 -5.645 1 65.69 389 HIS B CA 1
ATOM 8481 C C . HIS B 1 389 ? 4.648 42.031 -6.18 1 65.69 389 HIS B C 1
ATOM 8483 O O . HIS B 1 389 ? 5.867 42.031 -6.016 1 65.69 389 HIS B O 1
ATOM 8489 N N . HIS B 1 390 ? 4.035 42.719 -7.324 1 54.38 390 HIS B N 1
ATOM 8490 C CA . HIS B 1 390 ? 4.695 43.781 -8.086 1 54.38 390 HIS B CA 1
ATOM 8491 C C . HIS B 1 390 ? 4.996 45 -7.215 1 54.38 390 HIS B C 1
ATOM 8493 O O . HIS B 1 390 ? 5.816 45.844 -7.582 1 54.38 390 HIS B O 1
ATOM 8499 N N . GLY B 1 391 ? 4.359 45.094 -6.141 1 59.22 391 GLY B N 1
ATOM 8500 C CA . GLY B 1 391 ? 4.461 46.406 -5.48 1 59.22 391 GLY B CA 1
ATOM 8501 C C . GLY B 1 391 ? 5.754 46.562 -4.707 1 59.22 391 GLY B C 1
ATOM 8502 O O . GLY B 1 391 ? 6.539 45.625 -4.574 1 59.22 391 GLY B O 1
ATOM 8503 N N . GLU B 1 392 ? 6.105 47.875 -4.445 1 64.88 392 GLU B N 1
ATOM 8504 C CA . GLU B 1 392 ? 7.371 48.312 -3.875 1 64.88 392 GLU B CA 1
ATOM 8505 C C . GLU B 1 392 ? 7.625 47.688 -2.514 1 64.88 392 GLU B C 1
ATOM 8507 O O . GLU B 1 392 ? 8.758 47.344 -2.189 1 64.88 392 GLU B O 1
ATOM 8512 N N . ILE B 1 393 ? 6.426 47.406 -1.685 1 80.38 393 ILE B N 1
ATOM 8513 C CA . ILE B 1 393 ? 6.625 46.719 -0.408 1 80.38 393 ILE B CA 1
ATOM 8514 C C . ILE B 1 393 ? 5.727 45.469 -0.333 1 80.38 393 ILE B C 1
ATOM 8516 O O . ILE B 1 393 ? 4.496 45.594 -0.298 1 80.38 393 ILE B O 1
ATOM 8520 N N . PRO B 1 394 ? 6.293 44.344 -0.455 1 85.38 394 PRO B N 1
ATOM 8521 C CA . PRO B 1 394 ? 5.473 43.125 -0.38 1 85.38 394 PRO B CA 1
ATOM 8522 C C . PRO B 1 394 ? 4.777 42.969 0.971 1 85.38 394 PRO B C 1
ATOM 8524 O O . PRO B 1 394 ? 5.211 43.562 1.964 1 85.38 394 PRO B O 1
ATOM 8527 N N . LEU B 1 395 ? 3.754 42.281 1.001 1 88.94 395 LEU B N 1
ATOM 8528 C CA . LEU B 1 395 ? 3.059 42.031 2.258 1 88.94 395 LEU B CA 1
ATOM 8529 C C . LEU B 1 395 ? 3.922 41.188 3.197 1 88.94 395 LEU B C 1
ATOM 8531 O O . LEU B 1 395 ? 3.914 41.406 4.41 1 88.94 395 LEU B O 1
ATOM 8535 N N . PHE B 1 396 ? 4.609 40.156 2.547 1 91.44 396 PHE B N 1
ATOM 8536 C CA . PHE B 1 396 ? 5.492 39.312 3.35 1 91.44 396 PHE B CA 1
ATOM 8537 C C . PHE B 1 396 ? 6.867 39.219 2.701 1 91.44 396 PHE B C 1
ATOM 8539 O O . PHE B 1 396 ? 6.973 39.031 1.484 1 91.44 396 PHE B O 1
ATOM 8546 N N . THR B 1 397 ? 7.84 39.406 3.607 1 88.12 397 THR B N 1
ATOM 8547 C CA . THR B 1 397 ? 9.133 38.875 3.201 1 88.12 397 THR B CA 1
ATOM 8548 C C . THR B 1 397 ? 9.117 37.344 3.244 1 88.12 397 THR B C 1
ATOM 8550 O O . THR B 1 397 ? 8.234 36.75 3.865 1 88.12 397 THR B O 1
ATOM 8553 N N . THR B 1 398 ? 10.039 36.719 2.623 1 82.5 398 THR B N 1
ATOM 8554 C CA . THR B 1 398 ? 10.055 35.281 2.57 1 82.5 398 THR B CA 1
ATOM 8555 C C . THR B 1 398 ? 10.156 34.688 3.973 1 82.5 398 THR B C 1
ATOM 8557 O O . THR B 1 398 ? 9.477 33.688 4.293 1 82.5 398 THR B O 1
ATOM 8560 N N . ALA B 1 399 ? 10.992 35.219 4.742 1 84.94 399 ALA B N 1
ATOM 8561 C CA . ALA B 1 399 ? 11.18 34.719 6.102 1 84.94 399 ALA B CA 1
ATOM 8562 C C . ALA B 1 399 ? 9.922 34.938 6.941 1 84.94 399 ALA B C 1
ATOM 8564 O O . ALA B 1 399 ? 9.516 34.062 7.703 1 84.94 399 ALA B O 1
ATOM 8565 N N . ASP B 1 400 ? 9.289 36.062 6.727 1 91.5 400 ASP B N 1
ATOM 8566 C CA . ASP B 1 400 ? 8.117 36.375 7.523 1 91.5 400 ASP B CA 1
ATOM 8567 C C . ASP B 1 400 ? 6.902 35.594 7.066 1 91.5 400 ASP B C 1
ATOM 8569 O O . ASP B 1 400 ? 6.016 35.281 7.867 1 91.5 400 ASP B O 1
ATOM 8573 N N . LEU B 1 401 ? 6.926 35.281 5.824 1 94.69 401 LEU B N 1
ATOM 8574 C CA . LEU B 1 401 ? 5.816 34.469 5.305 1 94.69 401 LEU B CA 1
ATOM 8575 C C . LEU B 1 401 ? 5.73 33.125 6.008 1 94.69 401 LEU B C 1
ATOM 8577 O O . LEU B 1 401 ? 4.668 32.75 6.496 1 94.69 401 LEU B O 1
ATOM 8581 N N . TRP B 1 402 ? 6.809 32.469 6.078 1 96 402 TRP B N 1
ATOM 8582 C CA . TRP B 1 402 ? 6.785 31.125 6.641 1 96 402 TRP B CA 1
ATOM 8583 C C . TRP B 1 402 ? 6.633 31.172 8.156 1 96 402 TRP B C 1
ATOM 8585 O O . TRP B 1 402 ? 6.023 30.281 8.75 1 96 402 TRP B O 1
ATOM 8595 N N . SER B 1 403 ? 7.152 32.219 8.789 1 95.06 403 SER B N 1
ATOM 8596 C CA . SER B 1 403 ? 6.863 32.375 10.211 1 95.06 403 SER B CA 1
ATOM 8597 C C . SER B 1 403 ? 5.367 32.531 10.453 1 95.06 403 SER B C 1
ATOM 8599 O O . SER B 1 403 ? 4.816 31.906 11.367 1 95.06 403 SER B O 1
ATOM 8601 N N . PHE B 1 404 ? 4.781 33.312 9.594 1 96.44 404 PHE B N 1
ATOM 8602 C CA . PHE B 1 404 ? 3.346 33.531 9.703 1 96.44 404 PHE B CA 1
ATOM 8603 C C . PHE B 1 404 ? 2.582 32.25 9.484 1 96.44 404 PHE B C 1
ATOM 8605 O O . PHE B 1 404 ? 1.681 31.906 10.258 1 96.44 404 PHE B O 1
ATOM 8612 N N . VAL B 1 405 ? 2.961 31.516 8.469 1 97.75 405 VAL B N 1
ATOM 8613 C CA . VAL B 1 405 ? 2.283 30.281 8.102 1 97.75 405 VAL B CA 1
ATOM 8614 C C . VAL B 1 405 ? 2.4 29.266 9.242 1 97.75 405 VAL B C 1
ATOM 8616 O O . VAL B 1 405 ? 1.4 28.688 9.664 1 97.75 405 VAL B O 1
ATOM 8619 N N . LEU B 1 406 ? 3.557 29.047 9.773 1 98 406 LEU B N 1
ATOM 8620 C CA . LEU B 1 406 ? 3.797 28.016 10.773 1 98 406 LEU B CA 1
ATOM 8621 C C . LEU B 1 406 ? 3.219 28.422 12.125 1 98 406 LEU B C 1
ATOM 8623 O O . LEU B 1 406 ? 2.756 27.578 12.891 1 98 406 LEU B O 1
ATOM 8627 N N . GLU B 1 407 ? 3.18 29.703 12.367 1 97.38 407 GLU B N 1
ATOM 8628 C CA . GLU B 1 407 ? 2.562 30.203 13.594 1 97.38 407 GLU B CA 1
ATOM 8629 C C . GLU B 1 407 ? 1.059 29.938 13.602 1 97.38 407 GLU B C 1
ATOM 8631 O O . GLU B 1 407 ? 0.497 29.531 14.617 1 97.38 407 GLU B O 1
ATOM 8636 N N . ARG B 1 408 ? 0.462 30.203 12.516 1 97.5 408 ARG B N 1
ATOM 8637 C CA . ARG B 1 408 ? -0.975 29.953 12.414 1 97.5 408 ARG B CA 1
ATOM 8638 C C . ARG B 1 408 ? -1.298 28.484 12.586 1 97.5 408 ARG B C 1
ATOM 8640 O O . ARG B 1 408 ? -2.266 28.125 13.258 1 97.5 408 ARG B O 1
ATOM 8647 N N . HIS B 1 409 ? -0.515 27.656 11.977 1 97.81 409 HIS B N 1
ATOM 8648 C CA . HIS B 1 409 ? -0.723 26.219 12.125 1 97.81 409 HIS B CA 1
ATOM 8649 C C . HIS B 1 409 ? -0.504 25.766 13.562 1 97.81 409 HIS B C 1
ATOM 8651 O O . HIS B 1 409 ? -1.229 24.906 14.07 1 97.81 409 HIS B O 1
ATOM 8657 N N . THR B 1 410 ? 0.504 26.328 14.18 1 98 410 THR B N 1
ATOM 8658 C CA . THR B 1 410 ? 0.781 25.984 15.57 1 98 410 THR B CA 1
ATOM 8659 C C . THR B 1 410 ? -0.391 26.375 16.469 1 98 410 THR B C 1
ATOM 8661 O O . THR B 1 410 ? -0.783 25.609 17.344 1 98 410 THR B O 1
ATOM 8664 N N . GLU B 1 411 ? -0.911 27.5 16.234 1 97.69 411 GLU B N 1
ATOM 8665 C CA . GLU B 1 411 ? -2.031 27.953 17.047 1 97.69 411 GLU B CA 1
ATOM 8666 C C . GLU B 1 411 ? -3.262 27.078 16.844 1 97.69 411 GLU B C 1
ATOM 8668 O O . GLU B 1 411 ? -3.994 26.797 17.781 1 97.69 411 GLU B O 1
ATOM 8673 N N . LEU B 1 412 ? -3.482 26.766 15.625 1 96.88 412 LEU B N 1
ATOM 8674 C CA . LEU B 1 412 ? -4.602 25.875 15.352 1 96.88 412 LEU B CA 1
ATOM 8675 C C . LEU B 1 412 ? -4.383 24.516 16 1 96.88 412 LEU B C 1
ATOM 8677 O O . LEU B 1 412 ? -5.332 23.875 16.469 1 96.88 412 LEU B O 1
ATOM 8681 N N . LEU B 1 413 ? -3.164 24.016 16.047 1 97 413 LEU B N 1
ATOM 8682 C CA . LEU B 1 413 ? -2.82 22.781 16.734 1 97 413 LEU B CA 1
ATOM 8683 C C . LEU B 1 413 ? -3.166 22.875 18.219 1 97 413 LEU B C 1
ATOM 8685 O O . LEU B 1 413 ? -3.73 21.938 18.781 1 97 413 LEU B O 1
ATOM 8689 N N . LYS B 1 414 ? -2.811 23.953 18.797 1 96.5 414 LYS B N 1
ATOM 8690 C CA . LYS B 1 414 ? -3.094 24.141 20.203 1 96.5 414 LYS B CA 1
ATOM 8691 C C . LYS B 1 414 ? -4.59 24.031 20.484 1 96.5 414 LYS B C 1
ATOM 8693 O O . LYS B 1 414 ? -5.008 23.344 21.422 1 96.5 414 LYS B O 1
ATOM 8698 N N . TRP B 1 415 ? -5.348 24.672 19.641 1 95.94 415 TRP B N 1
ATOM 8699 C CA . TRP B 1 415 ? -6.789 24.734 19.844 1 95.94 415 TRP B CA 1
ATOM 8700 C C . TRP B 1 415 ? -7.422 23.359 19.672 1 95.94 415 TRP B C 1
ATOM 8702 O O . TRP B 1 415 ? -8.281 22.953 20.469 1 95.94 415 TRP B O 1
ATOM 8712 N N . VAL B 1 416 ? -7.051 22.703 18.656 1 93.75 416 VAL B N 1
ATOM 8713 C CA . VAL B 1 416 ? -7.711 21.438 18.359 1 93.75 416 VAL B CA 1
ATOM 8714 C C . VAL B 1 416 ? -7.285 20.375 19.359 1 93.75 416 VAL B C 1
ATOM 8716 O O . VAL B 1 416 ? -8.102 19.562 19.812 1 93.75 416 VAL B O 1
ATOM 8719 N N . VAL B 1 417 ? -6.016 20.344 19.75 1 94.69 417 VAL B N 1
ATOM 8720 C CA . VAL B 1 417 ? -5.543 19.375 20.75 1 94.69 417 VAL B CA 1
ATOM 8721 C C . VAL B 1 417 ? -6.16 19.688 22.109 1 94.69 417 VAL B C 1
ATOM 8723 O O . VAL B 1 417 ? -6.539 18.781 22.844 1 94.69 417 VAL B O 1
ATOM 8726 N N . PHE B 1 418 ? -6.25 20.953 22.328 1 95.06 418 PHE B N 1
ATOM 8727 C CA . PHE B 1 418 ? -6.91 21.375 23.562 1 95.06 418 PHE B CA 1
ATOM 8728 C C . PHE B 1 418 ? -8.352 20.875 23.594 1 95.06 418 PHE B C 1
ATOM 8730 O O . PHE B 1 418 ? -8.812 20.375 24.625 1 95.06 418 PHE B O 1
ATOM 8737 N N . HIS B 1 419 ? -9.055 20.969 22.562 1 94.31 419 HIS B N 1
ATOM 8738 C CA . HIS B 1 419 ? -10.453 20.562 22.484 1 94.31 419 HIS B CA 1
ATOM 8739 C C . HIS B 1 419 ? -10.617 19.078 22.828 1 94.31 419 HIS B C 1
ATOM 8741 O O . HIS B 1 419 ? -11.547 18.719 23.562 1 94.31 419 HIS B O 1
ATOM 8747 N N . TYR B 1 420 ? -9.742 18.312 22.391 1 93.88 420 TYR B N 1
ATOM 8748 C CA . TYR B 1 420 ? -9.93 16.875 22.516 1 93.88 420 TYR B CA 1
ATOM 8749 C C . TYR B 1 420 ? -9.195 16.328 23.719 1 93.88 420 TYR B C 1
ATOM 8751 O O . TYR B 1 420 ? -9.508 15.234 24.203 1 93.88 420 TYR B O 1
ATOM 8759 N N . CYS B 1 421 ? -8.234 17.078 24.281 1 92.62 421 CYS B N 1
ATOM 8760 C CA . CYS B 1 421 ? -7.344 16.422 25.234 1 92.62 421 CYS B CA 1
ATOM 8761 C C . CYS B 1 421 ? -7.285 17.203 26.547 1 92.62 421 CYS B C 1
ATOM 8763 O O . CYS B 1 421 ? -6.656 16.75 27.5 1 92.62 421 CYS B O 1
ATOM 8765 N N . HIS B 1 422 ? -7.918 18.344 26.672 1 87.81 422 HIS B N 1
ATOM 8766 C CA . HIS B 1 422 ? -7.703 19.172 27.859 1 87.81 422 HIS B CA 1
ATOM 8767 C C . HIS B 1 422 ? -8.203 18.469 29.109 1 87.81 422 HIS B C 1
ATOM 8769 O O . HIS B 1 422 ? -7.703 18.734 30.219 1 87.81 422 HIS B O 1
ATOM 8775 N N . ASP B 1 423 ? -9.25 17.656 28.953 1 85.31 423 ASP B N 1
ATOM 8776 C CA . ASP B 1 423 ? -9.719 16.828 30.062 1 85.31 423 ASP B CA 1
ATOM 8777 C C . ASP B 1 423 ? -9.227 15.391 29.922 1 85.31 423 ASP B C 1
ATOM 8779 O O . ASP B 1 423 ? -9.695 14.648 29.047 1 85.31 423 ASP B O 1
ATOM 8783 N N . GLU B 1 424 ? -8.375 15.031 30.859 1 80.62 424 GLU B N 1
ATOM 8784 C CA . GLU B 1 424 ? -7.715 13.734 30.75 1 80.62 424 GLU B CA 1
ATOM 8785 C C . GLU B 1 424 ? -8.719 12.594 30.906 1 80.62 424 GLU B C 1
ATOM 8787 O O . GLU B 1 424 ? -8.531 11.516 30.328 1 80.62 424 GLU B O 1
ATOM 8792 N N . ALA B 1 425 ? -9.727 12.805 31.609 1 78.31 425 ALA B N 1
ATOM 8793 C CA . ALA B 1 425 ? -10.703 11.758 31.891 1 78.31 425 ALA B CA 1
ATOM 8794 C C . ALA B 1 425 ? -11.531 11.422 30.672 1 78.31 425 ALA B C 1
ATOM 8796 O O . ALA B 1 425 ? -11.969 10.281 30.5 1 78.31 425 ALA B O 1
ATOM 8797 N N . VAL B 1 426 ? -11.711 12.406 29.828 1 84.81 426 VAL B N 1
ATOM 8798 C CA . VAL B 1 426 ? -12.594 12.188 28.672 1 84.81 426 VAL B CA 1
ATOM 8799 C C . VAL B 1 426 ? -11.852 12.539 27.391 1 84.81 426 VAL B C 1
ATOM 8801 O O . VAL B 1 426 ? -12.461 13 26.422 1 84.81 426 VAL B O 1
ATOM 8804 N N . ALA B 1 427 ? -10.594 12.336 27.375 1 88.25 427 ALA B N 1
ATOM 8805 C CA . ALA B 1 427 ? -9.797 12.703 26.203 1 88.25 427 ALA B CA 1
ATOM 8806 C C . ALA B 1 427 ? -10.102 11.781 25.031 1 88.25 427 ALA B C 1
ATOM 8808 O O . ALA B 1 427 ? -10.25 10.57 25.203 1 88.25 427 ALA B O 1
ATOM 8809 N N . ASP B 1 428 ? -10.414 12.391 23.891 1 90.56 428 ASP B N 1
ATOM 8810 C CA . ASP B 1 428 ? -10.586 11.664 22.641 1 90.56 428 ASP B CA 1
ATOM 8811 C C . ASP B 1 428 ? -9.297 11.672 21.828 1 90.56 428 ASP B C 1
ATOM 8813 O O . ASP B 1 428 ? -9.141 12.484 20.922 1 90.56 428 ASP B O 1
ATOM 8817 N N . LEU B 1 429 ? -8.484 10.695 22.109 1 91.12 429 LEU B N 1
ATOM 8818 C CA . LEU B 1 429 ? -7.137 10.664 21.562 1 91.12 429 LEU B CA 1
ATOM 8819 C C . LEU B 1 429 ? -7.16 10.375 20.078 1 91.12 429 LEU B C 1
ATOM 8821 O O . LEU B 1 429 ? -6.324 10.891 19.328 1 91.12 429 LEU B O 1
ATOM 8825 N N . SER B 1 430 ? -8.086 9.586 19.625 1 88.88 430 SER B N 1
ATOM 8826 C CA . SER B 1 430 ? -8.18 9.258 18.203 1 88.88 430 SER B CA 1
ATOM 8827 C C . SER B 1 430 ? -8.508 10.484 17.375 1 88.88 430 SER B C 1
ATOM 8829 O O . SER B 1 430 ? -7.91 10.703 16.312 1 88.88 430 SER B O 1
ATOM 8831 N N . SER B 1 431 ? -9.422 11.297 17.859 1 90.06 431 SER B N 1
ATOM 8832 C CA . SER B 1 431 ? -9.789 12.516 17.141 1 90.06 431 SER B CA 1
ATOM 8833 C C . SER B 1 431 ? -8.672 13.547 17.188 1 90.06 431 SER B C 1
ATOM 8835 O O . SER B 1 431 ? -8.461 14.289 16.234 1 90.06 431 SER B O 1
ATOM 8837 N N . ALA B 1 432 ? -8.016 13.555 18.297 1 94 432 ALA B N 1
ATOM 8838 C CA . ALA B 1 432 ? -6.871 14.461 18.406 1 94 432 ALA B CA 1
ATOM 8839 C C . ALA B 1 432 ? -5.797 14.117 17.375 1 94 432 ALA B C 1
ATOM 8841 O O . ALA B 1 432 ? -5.23 15.016 16.75 1 94 432 ALA B O 1
ATOM 8842 N N . LEU B 1 433 ? -5.559 12.859 17.25 1 93.31 433 LEU B N 1
ATOM 8843 C CA . LEU B 1 433 ? -4.566 12.391 16.297 1 93.31 433 LEU B CA 1
ATOM 8844 C C . LEU B 1 433 ? -4.953 12.781 14.875 1 93.31 433 LEU B C 1
ATOM 8846 O O . LEU B 1 433 ? -4.117 13.273 14.109 1 93.31 433 LEU B O 1
ATOM 8850 N N . GLU B 1 434 ? -6.168 12.594 14.523 1 90.56 434 GLU B N 1
ATOM 8851 C CA . GLU B 1 434 ? -6.66 12.945 13.195 1 90.56 434 GLU B CA 1
ATOM 8852 C C . GLU B 1 434 ? -6.516 14.445 12.938 1 90.56 434 GLU B C 1
ATOM 8854 O O . GLU B 1 434 ? -6.184 14.852 11.82 1 90.56 434 GLU B O 1
ATOM 8859 N N . ALA B 1 435 ? -6.781 15.172 13.922 1 92.56 435 ALA B N 1
ATOM 8860 C CA . ALA B 1 435 ? -6.695 16.625 13.781 1 92.56 435 ALA B CA 1
ATOM 8861 C C . ALA B 1 435 ? -5.25 17.078 13.602 1 92.56 435 ALA B C 1
ATOM 8863 O O . ALA B 1 435 ? -4.969 17.984 12.812 1 92.56 435 ALA B O 1
ATOM 8864 N N . VAL B 1 436 ? -4.367 16.469 14.375 1 95.56 436 VAL B N 1
ATOM 8865 C CA . VAL B 1 436 ? -2.955 16.812 14.25 1 95.56 436 VAL B CA 1
ATOM 8866 C C . VAL B 1 436 ? -2.455 16.469 12.852 1 95.56 436 VAL B C 1
ATOM 8868 O O . VAL B 1 436 ? -1.698 17.234 12.25 1 95.56 436 VAL B O 1
ATOM 8871 N N . LYS B 1 437 ? -2.885 15.367 12.336 1 92.44 437 LYS B N 1
ATOM 8872 C CA . LYS B 1 437 ? -2.527 14.977 10.977 1 92.44 437 LYS B CA 1
ATOM 8873 C C . LYS B 1 437 ? -3.039 16 9.961 1 92.44 437 LYS B C 1
ATOM 8875 O O . LYS B 1 437 ? -2.322 16.375 9.031 1 92.44 437 LYS B O 1
ATOM 8880 N N . ALA B 1 438 ? -4.238 16.438 10.172 1 92.31 438 ALA B N 1
ATOM 8881 C CA . ALA B 1 438 ? -4.836 17.406 9.266 1 92.31 438 ALA B CA 1
ATOM 8882 C C . ALA B 1 438 ? -4.008 18.688 9.203 1 92.31 438 ALA B C 1
ATOM 8884 O O . ALA B 1 438 ? -3.758 19.219 8.125 1 92.31 438 ALA B O 1
ATOM 8885 N N . VAL B 1 439 ? -3.592 19.125 10.328 1 96.19 439 VAL B N 1
ATOM 8886 C CA . VAL B 1 439 ? -2.809 20.344 10.391 1 96.19 439 VAL B CA 1
ATOM 8887 C C . VAL B 1 439 ? -1.431 20.109 9.773 1 96.19 439 VAL B C 1
ATOM 8889 O O . VAL B 1 439 ? -0.932 20.953 9.016 1 96.19 439 VAL B O 1
ATOM 8892 N N . GLY B 1 440 ? -0.835 18.969 10.141 1 94.62 440 GLY B N 1
ATOM 8893 C CA . GLY B 1 440 ? 0.449 18.641 9.547 1 94.62 440 GLY B CA 1
ATOM 8894 C C . GLY B 1 440 ? 0.401 18.531 8.031 1 94.62 440 GLY B C 1
ATOM 8895 O O . GLY B 1 440 ? 1.287 19.047 7.344 1 94.62 440 GLY B O 1
ATOM 8896 N N . PHE B 1 441 ? -0.631 17.906 7.52 1 91.75 441 PHE B N 1
ATOM 8897 C CA . PHE B 1 441 ? -0.797 17.766 6.078 1 91.75 441 PHE B CA 1
ATOM 8898 C C . PHE B 1 441 ? -1.019 19.125 5.422 1 91.75 441 PHE B C 1
ATOM 8900 O O . PHE B 1 441 ? -0.557 19.359 4.305 1 91.75 441 PHE B O 1
ATOM 8907 N N . SER B 1 442 ? -1.698 19.969 6.094 1 93.38 442 SER B N 1
ATOM 8908 C CA . SER B 1 442 ? -1.926 21.312 5.57 1 93.38 442 SER B CA 1
ATOM 8909 C C . SER B 1 442 ? -0.614 22.078 5.422 1 93.38 442 SER B C 1
ATOM 8911 O O . SER B 1 442 ? -0.391 22.75 4.41 1 93.38 442 SER B O 1
ATOM 8913 N N . ALA B 1 443 ? 0.161 22 6.453 1 95.44 443 ALA B N 1
ATOM 8914 C CA . ALA B 1 443 ? 1.456 22.672 6.391 1 95.44 443 ALA B CA 1
ATOM 8915 C C . ALA B 1 443 ? 2.307 22.125 5.25 1 95.44 443 ALA B C 1
ATOM 8917 O O . ALA B 1 443 ? 2.971 22.875 4.539 1 95.44 443 ALA B O 1
ATOM 8918 N N . ARG B 1 444 ? 2.293 20.859 5.098 1 92.25 444 ARG B N 1
ATOM 8919 C CA . ARG B 1 444 ? 3.021 20.234 3.998 1 92.25 444 ARG B CA 1
ATOM 8920 C C . ARG B 1 444 ? 2.467 20.672 2.648 1 92.25 444 ARG B C 1
ATOM 8922 O O . ARG B 1 444 ? 3.221 20.875 1.694 1 92.25 444 ARG B O 1
ATOM 8929 N N . HIS B 1 445 ? 1.218 20.797 2.58 1 90.69 445 HIS B N 1
ATOM 8930 C CA . HIS B 1 445 ? 0.589 21.266 1.349 1 90.69 445 HIS B CA 1
ATOM 8931 C C . HIS B 1 445 ? 1.04 22.688 1.003 1 90.69 445 HIS B C 1
ATOM 8933 O O . HIS B 1 445 ? 1.268 23 -0.167 1 90.69 445 HIS B O 1
ATOM 8939 N N . CYS B 1 446 ? 1.12 23.484 2.018 1 92.81 446 CYS B N 1
ATOM 8940 C CA . CYS B 1 446 ? 1.628 24.844 1.778 1 92.81 446 CYS B CA 1
ATOM 8941 C C . CYS B 1 446 ? 3.029 24.797 1.184 1 92.81 446 CYS B C 1
ATOM 8943 O O . CYS B 1 446 ? 3.352 25.578 0.286 1 92.81 446 CYS B O 1
ATOM 8945 N N . LEU B 1 447 ? 3.857 23.938 1.707 1 92.19 447 LEU B N 1
ATOM 8946 C CA . LEU B 1 447 ? 5.207 23.781 1.171 1 92.19 447 LEU B CA 1
ATOM 8947 C C . LEU B 1 447 ? 5.168 23.375 -0.294 1 92.19 447 LEU B C 1
ATOM 8949 O O . LEU B 1 447 ? 5.906 23.906 -1.119 1 92.19 447 LEU B O 1
ATOM 8953 N N . ASP B 1 448 ? 4.309 22.469 -0.651 1 87.44 448 ASP B N 1
ATOM 8954 C CA . ASP B 1 448 ? 4.188 22.016 -2.029 1 87.44 448 ASP B CA 1
ATOM 8955 C C . ASP B 1 448 ? 3.764 23.141 -2.957 1 87.44 448 ASP B C 1
ATOM 8957 O O . ASP B 1 448 ? 4.305 23.297 -4.055 1 87.44 448 ASP B O 1
ATOM 8961 N N . VAL B 1 449 ? 2.809 23.844 -2.512 1 87.81 449 VAL B N 1
ATOM 8962 C CA . VAL B 1 449 ? 2.307 24.969 -3.297 1 87.81 449 VAL B CA 1
ATOM 8963 C C . VAL B 1 449 ? 3.418 26 -3.492 1 87.81 449 VAL B C 1
ATOM 8965 O O . VAL B 1 449 ? 3.588 26.547 -4.59 1 87.81 449 VAL B O 1
ATOM 8968 N N . TYR B 1 450 ? 4.121 26.25 -2.436 1 90.81 450 TYR B N 1
ATOM 8969 C CA . TYR B 1 450 ? 5.215 27.203 -2.498 1 90.81 450 TYR B CA 1
ATOM 8970 C C . TYR B 1 450 ? 6.293 26.734 -3.473 1 90.81 450 TYR B C 1
ATOM 8972 O O . TYR B 1 450 ? 6.777 27.516 -4.293 1 90.81 450 TYR B O 1
ATOM 8980 N N . LEU B 1 451 ? 6.656 25.516 -3.387 1 87 451 LEU B N 1
ATOM 8981 C CA . LEU B 1 451 ? 7.695 24.969 -4.254 1 87 451 LEU B CA 1
ATOM 8982 C C . LEU B 1 451 ? 7.25 25 -5.715 1 87 451 LEU B C 1
ATOM 8984 O O . LEU B 1 451 ? 8.047 25.312 -6.605 1 87 451 LEU B O 1
ATOM 8988 N N . ALA B 1 452 ? 6.031 24.672 -5.938 1 83.5 452 ALA B N 1
ATOM 8989 C CA . ALA B 1 452 ? 5.504 24.719 -7.297 1 83.5 452 ALA B CA 1
ATOM 8990 C C . ALA B 1 452 ? 5.52 26.141 -7.844 1 83.5 452 ALA B C 1
ATOM 8992 O O . ALA B 1 452 ? 5.824 26.359 -9.016 1 83.5 452 ALA B O 1
ATOM 8993 N N . SER B 1 453 ? 5.176 27.094 -7.004 1 84.25 453 SER B N 1
ATOM 8994 C CA . SER B 1 453 ? 5.164 28.484 -7.41 1 84.25 453 SER B CA 1
ATOM 8995 C C . SER B 1 453 ? 6.578 29 -7.668 1 84.25 453 SER B C 1
ATOM 8997 O O . SER B 1 453 ? 6.797 29.797 -8.586 1 84.25 453 SER B O 1
ATOM 8999 N N . MET B 1 454 ? 7.504 28.609 -6.855 1 83.25 454 MET B N 1
ATOM 9000 C CA . MET B 1 454 ? 8.891 29.016 -7.016 1 83.25 454 MET B CA 1
ATOM 9001 C C . MET B 1 454 ? 9.484 28.469 -8.305 1 83.25 454 MET B C 1
ATOM 9003 O O . MET B 1 454 ? 10.305 29.125 -8.953 1 83.25 454 MET B O 1
ATOM 9007 N N . ALA B 1 455 ? 9.102 27.312 -8.609 1 78.88 455 ALA B N 1
ATOM 9008 C CA . ALA B 1 455 ? 9.602 26.688 -9.828 1 78.88 455 ALA B CA 1
ATOM 9009 C C . ALA B 1 455 ? 9.125 27.453 -11.062 1 78.88 455 ALA B C 1
ATOM 9011 O O . ALA B 1 455 ? 9.812 27.469 -12.094 1 78.88 455 ALA B O 1
ATOM 9012 N N . SER B 1 456 ? 8.016 28.078 -10.969 1 77.69 456 SER B N 1
ATOM 9013 C CA . SER B 1 456 ? 7.434 28.766 -12.117 1 77.69 456 SER B CA 1
ATOM 9014 C C . SER B 1 456 ? 7.941 30.203 -12.211 1 77.69 456 SER B C 1
ATOM 9016 O O . SER B 1 456 ? 7.789 30.844 -13.25 1 77.69 456 SER B O 1
ATOM 9018 N N . ARG B 1 457 ? 8.617 30.703 -11.234 1 80.94 457 ARG B N 1
ATOM 9019 C CA . ARG B 1 457 ? 9.086 32.094 -11.227 1 80.94 457 ARG B CA 1
ATOM 9020 C C . ARG B 1 457 ? 10.367 32.219 -12.055 1 80.94 457 ARG B C 1
ATOM 9022 O O . ARG B 1 457 ? 11.141 31.281 -12.172 1 80.94 457 ARG B O 1
ATOM 9029 N N . ARG B 1 458 ? 10.461 33.281 -12.688 1 78.81 458 ARG B N 1
ATOM 9030 C CA . ARG B 1 458 ? 11.625 33.594 -13.523 1 78.81 458 ARG B CA 1
ATOM 9031 C C . ARG B 1 458 ? 12.797 34.062 -12.672 1 78.81 458 ARG B C 1
ATOM 9033 O O . ARG B 1 458 ? 13.156 35.25 -12.734 1 78.81 458 ARG B O 1
ATOM 9040 N N . LEU B 1 459 ? 13.25 33.406 -11.703 1 81.5 459 LEU B N 1
ATOM 9041 C CA . LEU B 1 459 ? 14.422 33.656 -10.875 1 81.5 459 LEU B CA 1
ATOM 9042 C C . LEU B 1 459 ? 15.586 32.75 -11.281 1 81.5 459 LEU B C 1
ATOM 9044 O O . LEU B 1 459 ? 15.391 31.781 -12.008 1 81.5 459 LEU B O 1
ATOM 9048 N N . SER B 1 460 ? 16.734 33.25 -10.875 1 86.38 460 SER B N 1
ATOM 9049 C CA . SER B 1 460 ? 17.891 32.375 -11.125 1 86.38 460 SER B CA 1
ATOM 9050 C C . SER B 1 460 ? 17.75 31.047 -10.398 1 86.38 460 SER B C 1
ATOM 9052 O O . SER B 1 460 ? 17.109 30.969 -9.352 1 86.38 460 SER B O 1
ATOM 9054 N N . SER B 1 461 ? 18.25 30.094 -10.977 1 85.19 461 SER B N 1
ATOM 9055 C CA . SER B 1 461 ? 18.125 28.734 -10.445 1 85.19 461 SER B CA 1
ATOM 9056 C C . SER B 1 461 ? 18.703 28.641 -9.039 1 85.19 461 SER B C 1
ATOM 9058 O O . SER B 1 461 ? 18.172 27.938 -8.18 1 85.19 461 SER B O 1
ATOM 9060 N N . ASP B 1 462 ? 19.703 29.359 -8.836 1 87.31 462 ASP B N 1
ATOM 9061 C CA . ASP B 1 462 ? 20.359 29.297 -7.535 1 87.31 462 ASP B CA 1
ATOM 9062 C C . ASP B 1 462 ? 19.5 29.953 -6.453 1 87.31 462 ASP B C 1
ATOM 9064 O O . ASP B 1 462 ? 19.406 29.438 -5.336 1 87.31 462 ASP B O 1
ATOM 9068 N N . VAL B 1 463 ? 18.922 31 -6.824 1 86.69 463 VAL B N 1
ATOM 9069 C CA . VAL B 1 463 ? 18.078 31.703 -5.875 1 86.69 463 VAL B CA 1
ATOM 9070 C C . VAL B 1 463 ? 16.812 30.891 -5.59 1 86.69 463 VAL B C 1
ATOM 9072 O O . VAL B 1 463 ? 16.375 30.797 -4.441 1 86.69 463 VAL B O 1
ATOM 9075 N N . ARG B 1 464 ? 16.328 30.266 -6.594 1 85.88 464 ARG B N 1
ATOM 9076 C CA . ARG B 1 464 ? 15.156 29.406 -6.438 1 85.88 464 ARG B CA 1
ATOM 9077 C C . ARG B 1 464 ? 15.469 28.234 -5.504 1 85.88 464 ARG B C 1
ATOM 9079 O O . ARG B 1 464 ? 14.664 27.906 -4.629 1 85.88 464 ARG B O 1
ATOM 9086 N N . LYS B 1 465 ? 16.578 27.719 -5.711 1 87.94 465 LYS B N 1
ATOM 9087 C CA . LYS B 1 465 ? 16.984 26.578 -4.891 1 87.94 465 LYS B CA 1
ATOM 9088 C C . LYS B 1 465 ? 17.188 27 -3.438 1 87.94 465 LYS B C 1
ATOM 9090 O O . LYS B 1 465 ? 16.859 26.25 -2.518 1 87.94 465 LYS B O 1
ATOM 9095 N N . GLN B 1 466 ? 17.688 28.078 -3.268 1 90.38 466 GLN B N 1
ATOM 9096 C CA . GLN B 1 466 ? 17.938 28.578 -1.918 1 90.38 466 GLN B CA 1
ATOM 9097 C C . GLN B 1 466 ? 16.625 28.812 -1.176 1 90.38 466 GLN B C 1
ATOM 9099 O O . GLN B 1 466 ? 16.469 28.391 -0.025 1 90.38 466 GLN B O 1
ATOM 9104 N N . PHE B 1 467 ? 15.68 29.406 -1.824 1 89.62 467 PHE B N 1
ATOM 9105 C CA . PHE B 1 467 ? 14.383 29.688 -1.212 1 89.62 467 PHE B CA 1
ATOM 9106 C C . PHE B 1 467 ? 13.641 28.375 -0.925 1 89.62 467 PHE B C 1
ATOM 9108 O O . PHE B 1 467 ? 13 28.25 0.119 1 89.62 467 PHE B O 1
ATOM 9115 N N . ALA B 1 468 ? 13.812 27.562 -1.838 1 88.88 468 ALA B N 1
ATOM 9116 C CA . ALA B 1 468 ? 13.156 26.266 -1.68 1 88.88 468 ALA B CA 1
ATOM 9117 C C . ALA B 1 468 ? 13.75 25.5 -0.504 1 88.88 468 ALA B C 1
ATOM 9119 O O . ALA B 1 468 ? 13.016 24.906 0.293 1 88.88 468 ALA B O 1
ATOM 9120 N N . GLU B 1 469 ? 14.992 25.516 -0.385 1 90.62 469 GLU B N 1
ATOM 9121 C CA . GLU B 1 469 ? 15.672 24.797 0.682 1 90.62 469 GLU B CA 1
ATOM 9122 C C . GLU B 1 469 ? 15.398 25.422 2.043 1 90.62 469 GLU B C 1
ATOM 9124 O O . GLU B 1 469 ? 15.258 24.719 3.043 1 90.62 469 GLU B O 1
ATOM 9129 N N . GLU B 1 470 ? 15.352 26.609 2.031 1 93.06 470 GLU B N 1
ATOM 9130 C CA . GLU B 1 470 ? 15.055 27.297 3.281 1 93.06 470 GLU B CA 1
ATOM 9131 C C . GLU B 1 470 ? 13.633 27.016 3.754 1 93.06 470 GLU B C 1
ATOM 9133 O O . GLU B 1 470 ? 13.406 26.766 4.941 1 93.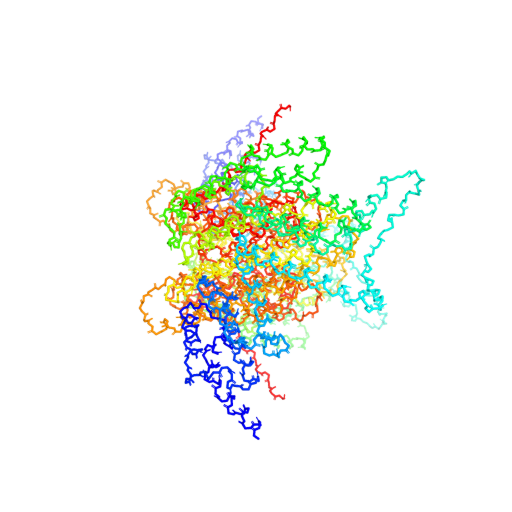06 470 GLU B O 1
ATOM 9138 N N . ALA B 1 471 ? 12.734 27.109 2.828 1 94.06 471 ALA B N 1
ATOM 9139 C CA . ALA B 1 471 ? 11.352 26.797 3.17 1 94.06 471 ALA B CA 1
ATOM 9140 C C . ALA B 1 471 ? 11.219 25.359 3.66 1 94.06 471 ALA B C 1
ATOM 9142 O O . ALA B 1 471 ? 10.539 25.094 4.656 1 94.06 471 ALA B O 1
ATOM 9143 N N . ARG B 1 472 ? 11.891 24.469 3.002 1 93.31 472 ARG B N 1
ATOM 9144 C CA . ARG B 1 472 ? 11.859 23.062 3.383 1 93.31 472 ARG B CA 1
ATOM 9145 C C . ARG B 1 472 ? 12.445 22.859 4.777 1 93.31 472 ARG B C 1
ATOM 9147 O O . ARG B 1 472 ? 11.891 22.109 5.582 1 93.31 472 ARG B O 1
ATOM 9154 N N . ARG B 1 473 ? 13.484 23.469 4.996 1 94.56 473 ARG B N 1
ATOM 9155 C CA . ARG B 1 473 ? 14.141 23.344 6.293 1 94.56 473 ARG B CA 1
ATOM 9156 C C . ARG B 1 473 ? 13.234 23.844 7.414 1 94.56 473 ARG B C 1
ATOM 9158 O O . ARG B 1 473 ? 13.133 23.219 8.469 1 94.56 473 ARG B O 1
ATOM 9165 N N . LYS B 1 474 ? 12.602 24.906 7.18 1 95.81 474 LYS B N 1
ATOM 9166 C CA . LYS B 1 474 ? 11.727 25.484 8.188 1 95.81 474 LYS B CA 1
ATOM 9167 C C . LYS B 1 474 ? 10.531 24.578 8.477 1 95.81 474 LYS B C 1
ATOM 9169 O O . LYS B 1 474 ? 10.172 24.375 9.633 1 95.81 474 LYS B O 1
ATOM 9174 N N . VAL B 1 475 ? 9.961 24.094 7.402 1 96.31 475 VAL B N 1
ATOM 9175 C CA . VAL B 1 475 ? 8.789 23.25 7.559 1 96.31 475 VAL B CA 1
ATOM 9176 C C . VAL B 1 475 ? 9.188 21.922 8.219 1 96.31 475 VAL B C 1
ATOM 9178 O O . VAL B 1 475 ? 8.484 21.422 9.102 1 96.31 475 VAL B O 1
ATOM 9181 N N . CYS B 1 476 ? 10.297 21.359 7.812 1 95.88 476 CYS B N 1
ATOM 9182 C CA . CYS B 1 476 ? 10.773 20.109 8.391 1 95.88 476 CYS B CA 1
ATOM 9183 C C . CYS B 1 476 ? 11.07 20.266 9.875 1 95.88 476 CYS B C 1
ATOM 9185 O O . CYS B 1 476 ? 10.703 19.406 10.688 1 95.88 476 CYS B O 1
ATOM 9187 N N . TYR B 1 477 ? 11.695 21.328 10.148 1 96.75 477 TYR B N 1
ATOM 9188 C CA . TYR B 1 477 ? 12.008 21.609 11.547 1 96.75 477 TYR B CA 1
ATOM 9189 C C . TYR B 1 477 ? 10.734 21.75 12.367 1 96.75 477 TYR B C 1
ATOM 9191 O O . TYR B 1 477 ? 10.633 21.203 13.469 1 96.75 477 TYR B O 1
ATOM 9199 N N . TRP B 1 478 ? 9.828 22.438 11.859 1 97.81 478 TRP B N 1
ATOM 9200 C CA . TRP B 1 478 ? 8.555 22.656 12.547 1 97.81 478 TRP B CA 1
ATOM 9201 C C . TRP B 1 478 ? 7.82 21.328 12.742 1 97.81 478 TRP B C 1
ATOM 9203 O O . TRP B 1 478 ? 7.27 21.062 13.812 1 97.81 478 TRP B O 1
ATOM 9213 N N . VAL B 1 479 ? 7.758 20.469 11.727 1 97.31 479 VAL B N 1
ATOM 9214 C CA . VAL B 1 479 ? 7.07 19.188 11.805 1 97.31 479 VAL B CA 1
ATOM 9215 C C . VAL B 1 479 ? 7.734 18.312 12.875 1 97.31 479 VAL B C 1
ATOM 9217 O O . VAL B 1 479 ? 7.051 17.719 13.711 1 97.31 479 VAL B O 1
ATOM 9220 N N . GLU B 1 480 ? 8.984 18.25 12.844 1 96.88 480 GLU B N 1
ATOM 9221 C CA . GLU B 1 480 ? 9.727 17.391 13.773 1 96.88 480 GLU B CA 1
ATOM 9222 C C . GLU B 1 480 ? 9.555 17.859 15.211 1 96.88 480 GLU B C 1
ATOM 9224 O O . GLU B 1 480 ? 9.219 17.078 16.094 1 96.88 480 GLU B O 1
ATOM 9229 N N . HIS B 1 481 ? 9.672 19.156 15.422 1 95.94 481 HIS B N 1
ATOM 9230 C CA . HIS B 1 481 ? 9.766 19.656 16.797 1 95.94 481 HIS B CA 1
ATOM 9231 C C . HIS B 1 481 ? 8.383 20 17.344 1 95.94 481 HIS B C 1
ATOM 9233 O O . HIS B 1 481 ? 8.086 19.703 18.5 1 95.94 481 HIS B O 1
ATOM 9239 N N . THR B 1 482 ? 7.609 20.609 16.547 1 96.62 482 THR B N 1
ATOM 9240 C CA . THR B 1 482 ? 6.312 21.078 17.031 1 96.62 482 THR B CA 1
ATOM 9241 C C . THR B 1 482 ? 5.266 19.969 16.922 1 96.62 482 THR B C 1
ATOM 9243 O O . THR B 1 482 ? 4.598 19.641 17.906 1 96.62 482 THR B O 1
ATOM 9246 N N . VAL B 1 483 ? 5.133 19.375 15.766 1 97.56 483 VAL B N 1
ATOM 9247 C CA . VAL B 1 483 ? 4.059 18.406 15.539 1 97.56 483 VAL B CA 1
ATOM 9248 C C . VAL B 1 483 ? 4.422 17.078 16.172 1 97.56 483 VAL B C 1
ATOM 9250 O O . VAL B 1 483 ? 3.684 16.562 17.016 1 97.56 483 VAL B O 1
ATOM 9253 N N . VAL B 1 484 ? 5.582 16.531 15.82 1 96.25 484 VAL B N 1
ATOM 9254 C CA . VAL B 1 484 ? 5.934 15.164 16.172 1 96.25 484 VAL B CA 1
ATOM 9255 C C . VAL B 1 484 ? 6.387 15.102 17.625 1 96.25 484 VAL B C 1
ATOM 9257 O O . VAL B 1 484 ? 5.809 14.367 18.438 1 96.25 484 VAL B O 1
ATOM 9260 N N . ASN B 1 485 ? 7.367 15.906 18.016 1 94.25 485 ASN B N 1
ATOM 9261 C CA . ASN B 1 485 ? 7.977 15.797 19.344 1 94.25 485 ASN B CA 1
ATOM 9262 C C . ASN B 1 485 ? 7.09 16.406 20.422 1 94.25 485 ASN B C 1
ATOM 9264 O O . ASN B 1 485 ? 7.043 15.914 21.547 1 94.25 485 ASN B O 1
ATOM 9268 N N . THR B 1 486 ? 6.402 17.438 20.047 1 95 486 THR B N 1
ATOM 9269 C CA . THR B 1 486 ? 5.652 18.156 21.078 1 95 486 THR B CA 1
ATOM 9270 C C . THR B 1 486 ? 4.215 17.641 21.141 1 95 486 THR B C 1
ATOM 9272 O O . THR B 1 486 ? 3.816 17 22.125 1 95 486 THR B O 1
ATOM 9275 N N . PHE B 1 487 ? 3.465 17.828 20.141 1 96.81 487 PHE B N 1
ATOM 9276 C CA . PHE B 1 487 ? 2.037 17.547 20.219 1 96.81 487 PHE B CA 1
ATOM 9277 C C . PHE B 1 487 ? 1.776 16.047 20.141 1 96.81 487 PHE B C 1
ATOM 9279 O O . PHE B 1 487 ? 1.04 15.492 20.969 1 96.81 487 PHE B O 1
ATOM 9286 N N . LEU B 1 488 ? 2.307 15.367 19.172 1 96.69 488 LEU B N 1
ATOM 9287 C CA . LEU B 1 488 ? 2.117 13.922 19.109 1 96.69 488 LEU B CA 1
ATOM 9288 C C . LEU B 1 488 ? 2.789 13.242 20.297 1 96.69 488 LEU B C 1
ATOM 9290 O O . LEU B 1 488 ? 2.293 12.234 20.812 1 96.69 488 LEU B O 1
ATOM 9294 N N . GLY B 1 489 ? 3.936 13.812 20.719 1 94.12 489 GLY B N 1
ATOM 9295 C CA . GLY B 1 489 ? 4.57 13.305 21.922 1 94.12 489 GLY B CA 1
ATOM 9296 C C . GLY B 1 489 ? 3.693 13.445 23.156 1 94.12 489 GLY B C 1
ATOM 9297 O O . GLY B 1 489 ? 3.645 12.539 23.984 1 94.12 489 GLY B O 1
ATOM 9298 N N . ALA B 1 490 ? 3.053 14.523 23.266 1 94.06 490 ALA B N 1
ATOM 9299 C CA . ALA B 1 490 ? 2.168 14.758 24.406 1 94.06 490 ALA B CA 1
ATOM 9300 C C . ALA B 1 490 ? 0.97 13.812 24.375 1 94.06 490 ALA B C 1
ATOM 9302 O O . ALA B 1 490 ? 0.557 13.289 25.406 1 94.06 490 ALA B O 1
ATOM 9303 N N . ILE B 1 491 ? 0.392 13.641 23.219 1 93.88 491 ILE B N 1
ATOM 9304 C CA . ILE B 1 491 ? -0.741 12.734 23.062 1 93.88 491 ILE B CA 1
ATOM 9305 C C . ILE B 1 491 ? -0.311 11.305 23.406 1 93.88 491 ILE B C 1
ATOM 9307 O O . ILE B 1 491 ? -1.061 10.562 24.031 1 93.88 491 ILE B O 1
ATOM 9311 N N . GLN B 1 492 ? 0.858 10.961 23 1 92.94 492 GLN B N 1
ATOM 9312 C CA . GLN B 1 492 ? 1.403 9.641 23.297 1 92.94 492 GLN B CA 1
ATOM 9313 C C . GLN B 1 492 ? 1.564 9.438 24.797 1 92.94 492 GLN B C 1
ATOM 9315 O O . GLN B 1 492 ? 1.292 8.352 25.312 1 92.94 492 GLN B O 1
ATOM 9320 N N . SER B 1 493 ? 2.033 10.453 25.422 1 89.88 493 SER B N 1
ATOM 9321 C CA . SER B 1 493 ? 2.188 10.383 26.875 1 89.88 493 SER B CA 1
ATOM 9322 C C . SER B 1 493 ? 0.843 10.188 27.562 1 89.88 493 SER B C 1
ATOM 9324 O O . SER B 1 493 ? 0.734 9.414 28.516 1 89.88 493 SER B O 1
ATOM 9326 N N . LEU B 1 494 ? -0.098 10.867 27.094 1 89 494 LEU B N 1
ATOM 9327 C CA . LEU B 1 494 ? -1.443 10.719 27.641 1 89 494 LEU B CA 1
ATOM 9328 C C . LEU B 1 494 ? -1.962 9.297 27.422 1 89 494 LEU B C 1
ATOM 9330 O O . LEU B 1 494 ? -2.643 8.742 28.281 1 89 494 LEU B O 1
ATOM 9334 N N . CYS B 1 495 ? -1.671 8.844 26.25 1 88.81 495 CYS B N 1
ATOM 9335 C CA . CYS B 1 495 ? -2.092 7.492 25.906 1 88.81 495 CYS B CA 1
ATOM 9336 C C . CYS B 1 495 ? -1.426 6.465 26.812 1 88.81 495 CYS B C 1
ATOM 9338 O O . CYS B 1 495 ? -2.064 5.504 27.25 1 88.81 495 CYS B O 1
ATOM 9340 N N . SER B 1 496 ? -0.197 6.648 27.078 1 85.62 496 SER B N 1
ATOM 9341 C CA . SER B 1 496 ? 0.546 5.738 27.938 1 85.62 496 SER B CA 1
ATOM 9342 C C . SER B 1 496 ? 0.017 5.781 29.375 1 85.62 496 SER B C 1
ATOM 9344 O O . SER B 1 496 ? -0.042 4.75 30.047 1 85.62 496 SER B O 1
ATOM 9346 N N . GLU B 1 497 ? -0.353 6.875 29.797 1 83.19 497 GLU B N 1
ATOM 9347 C CA . GLU B 1 497 ? -0.925 7.02 31.125 1 83.19 497 GLU B CA 1
ATOM 9348 C C . GLU B 1 497 ? -2.287 6.34 31.219 1 83.19 497 GLU B C 1
ATOM 9350 O O . GLU B 1 497 ? -2.6 5.703 32.219 1 83.19 497 GLU B O 1
ATOM 9355 N N . ALA B 1 498 ? -3.043 6.508 30.203 1 79.31 498 ALA B N 1
ATOM 9356 C CA . ALA B 1 498 ? -4.352 5.859 30.156 1 79.31 498 ALA B CA 1
ATOM 9357 C C . ALA B 1 498 ? -4.215 4.34 30.156 1 79.31 498 ALA B C 1
ATOM 9359 O O . ALA B 1 498 ? -5.02 3.637 30.766 1 79.31 498 ALA B O 1
ATOM 9360 N N . ALA B 1 499 ? -3.287 3.867 29.422 1 78 499 ALA B N 1
ATOM 9361 C CA . ALA B 1 499 ? -3.059 2.426 29.344 1 78 499 ALA B CA 1
ATOM 9362 C C . ALA B 1 499 ? -2.631 1.876 30.703 1 78 499 ALA B C 1
ATOM 9364 O O . ALA B 1 499 ? -3.02 0.768 31.078 1 78 499 ALA B O 1
ATOM 9365 N N . ALA B 1 500 ? -1.876 2.656 31.312 1 72.88 500 ALA B N 1
ATOM 9366 C CA . ALA B 1 500 ? -1.428 2.25 32.656 1 72.88 500 ALA B CA 1
ATOM 9367 C C . ALA B 1 500 ? -2.58 2.273 33.625 1 72.88 500 ALA B C 1
ATOM 9369 O O . ALA B 1 500 ? -2.635 1.449 34.562 1 72.88 500 ALA B O 1
ATOM 9370 N N . GLY B 1 501 ? -3.479 3.148 33.438 1 62.78 501 GLY B N 1
ATOM 9371 C CA . GLY B 1 501 ? -4.633 3.248 34.312 1 62.78 501 GLY B CA 1
ATOM 9372 C C . GLY B 1 501 ? -5.68 2.186 34.031 1 62.78 501 GLY B C 1
ATOM 9373 O O . GLY B 1 501 ? -6.359 1.731 34.969 1 62.78 501 GLY B O 1
ATOM 9374 N N . VAL B 1 502 ? -6.109 1.943 32.781 1 55.78 502 VAL B N 1
ATOM 9375 C CA . VAL B 1 502 ? -7.074 0.916 32.406 1 55.78 502 VAL B CA 1
ATOM 9376 C C . VAL B 1 502 ? -6.59 -0.449 32.875 1 55.78 502 VAL B C 1
ATOM 9378 O O . VAL B 1 502 ? -7.391 -1.301 33.25 1 55.78 502 VAL B O 1
ATOM 9381 N N . ALA B 1 503 ? -5.301 -0.843 32.656 1 48 503 ALA B N 1
ATOM 9382 C CA . ALA B 1 503 ? -4.848 -2.08 33.312 1 48 503 ALA B CA 1
ATOM 9383 C C . ALA B 1 503 ? -5.355 -2.176 34.75 1 48 503 ALA B C 1
ATOM 9385 O O . ALA B 1 503 ? -5.562 -3.275 35.25 1 48 503 ALA B O 1
ATOM 9386 N N . ALA B 1 504 ? -5.559 -1.178 35.406 1 41.72 504 ALA B N 1
ATOM 9387 C CA . ALA B 1 504 ? -6.066 -1.192 36.781 1 41.72 504 ALA B CA 1
ATOM 9388 C C . ALA B 1 504 ? -7.586 -1.348 36.781 1 41.72 504 ALA B C 1
ATOM 9390 O O . ALA B 1 504 ? -8.164 -1.753 37.812 1 41.72 504 ALA B O 1
ATOM 9391 N N . THR B 1 505 ? -8.289 -0.72 35.938 1 38.09 505 THR B N 1
ATOM 9392 C CA . THR B 1 505 ? -9.734 -0.864 36 1 38.09 505 THR B CA 1
ATOM 9393 C C . THR B 1 505 ? -10.211 -1.874 34.969 1 38.09 505 THR B C 1
ATOM 9395 O O . THR B 1 505 ? -9.82 -1.805 33.781 1 38.09 505 THR B O 1
ATOM 9398 N N . ALA B 1 506 ? -10.828 -3.062 35.438 1 33.28 506 ALA B N 1
ATOM 9399 C CA . ALA B 1 506 ? -11.203 -4.332 34.812 1 33.28 506 ALA B CA 1
ATOM 9400 C C . ALA B 1 506 ? -11.867 -4.109 33.469 1 33.28 506 ALA B C 1
ATOM 9402 O O . ALA B 1 506 ? -11.531 -4.777 32.469 1 33.28 506 ALA B O 1
ATOM 9403 N N . ALA B 1 507 ? -13.273 -4.09 33.406 1 33.03 507 ALA B N 1
ATOM 9404 C CA . ALA B 1 507 ? -14.352 -4.855 32.781 1 33.03 507 ALA B CA 1
ATOM 9405 C C . ALA B 1 507 ? -14.727 -4.27 31.438 1 33.03 507 ALA B C 1
ATOM 9407 O O . ALA B 1 507 ? -15.617 -4.789 30.75 1 33.03 507 ALA B O 1
ATOM 9408 N N . THR B 1 508 ? -14.852 -2.924 31.188 1 37.19 508 THR B N 1
ATOM 9409 C CA . THR B 1 508 ? -15.773 -2.633 30.109 1 37.19 508 THR B CA 1
ATOM 9410 C C . THR B 1 508 ? -15.094 -2.832 28.75 1 37.19 508 THR B C 1
ATOM 9412 O O . THR B 1 508 ? -13.93 -2.469 28.578 1 37.19 508 THR B O 1
ATOM 9415 N N . SER B 1 509 ? -15.484 -3.705 27.906 1 39.91 509 SER B N 1
ATOM 9416 C CA . SER B 1 509 ? -15.148 -4.34 26.641 1 39.91 509 SER B CA 1
ATOM 9417 C C . SER B 1 509 ? -14.836 -3.305 25.562 1 39.91 509 SER B C 1
ATOM 9419 O O . SER B 1 509 ? -15.75 -2.795 24.906 1 39.91 509 SER B O 1
ATOM 9421 N N . PRO B 1 510 ? -13.945 -2.312 25.719 1 48.28 510 PRO B N 1
ATOM 9422 C CA . PRO B 1 510 ? -13.781 -1.299 24.672 1 48.28 510 PRO B CA 1
ATOM 9423 C C . PRO B 1 510 ? -13.438 -1.903 23.312 1 48.28 510 PRO B C 1
ATOM 9425 O O . PRO B 1 510 ? -12.906 -3.014 23.25 1 48.28 510 PRO B O 1
ATOM 9428 N N . SER B 1 511 ? -14.125 -1.332 22.266 1 61.09 511 SER B N 1
ATOM 9429 C CA . SER B 1 511 ? -13.82 -1.692 20.891 1 61.09 511 SER B CA 1
ATOM 9430 C C . SER B 1 511 ? -12.312 -1.67 20.625 1 61.09 511 SER B C 1
ATOM 9432 O O . SER B 1 511 ? -11.609 -0.776 21.109 1 61.09 511 SER B O 1
ATOM 9434 N N . PHE B 1 512 ? -11.703 -2.721 20.344 1 63.56 512 PHE B N 1
ATOM 9435 C CA . PHE B 1 512 ? -10.281 -2.914 20.094 1 63.56 512 PHE B CA 1
ATOM 9436 C C . PHE B 1 512 ? -9.688 -1.704 19.391 1 63.56 512 PHE B C 1
ATOM 9438 O O . PHE B 1 512 ? -8.562 -1.295 19.672 1 63.56 512 PHE B O 1
ATOM 9445 N N . ALA B 1 513 ? -10.555 -1.047 18.719 1 61.94 513 ALA B N 1
ATOM 9446 C CA . ALA B 1 513 ? -10.047 0.064 17.906 1 61.94 513 ALA B CA 1
ATOM 9447 C C . ALA B 1 513 ? -9.742 1.275 18.781 1 61.94 513 ALA B C 1
ATOM 9449 O O . ALA B 1 513 ? -8.922 2.119 18.422 1 61.94 513 ALA B O 1
ATOM 9450 N N . SER B 1 514 ? -10.273 1.203 19.922 1 71.25 514 SER B N 1
ATOM 9451 C CA . SER B 1 514 ? -10.117 2.371 20.781 1 71.25 514 SER B CA 1
ATOM 9452 C C . SER B 1 514 ? -9.203 2.068 21.969 1 71.25 514 SER B C 1
ATOM 9454 O O . SER B 1 514 ? -9.133 2.848 22.922 1 71.25 514 SER B O 1
ATOM 9456 N N . SER B 1 515 ? -8.484 0.947 21.812 1 83.69 515 SER B N 1
ATOM 9457 C CA . SER B 1 515 ? -7.566 0.613 22.891 1 83.69 515 SER B CA 1
ATOM 9458 C C . SER B 1 515 ? -6.332 1.508 22.875 1 83.69 515 SER B C 1
ATOM 9460 O O . SER B 1 515 ? -5.84 1.864 21.797 1 83.69 515 SER B O 1
ATOM 9462 N N . PRO B 1 516 ? -5.828 1.898 24.047 1 86.31 516 PRO B N 1
ATOM 9463 C CA . PRO B 1 516 ? -4.652 2.77 24.109 1 86.31 516 PRO B CA 1
ATOM 9464 C C . PRO B 1 516 ? -3.439 2.182 23.391 1 86.31 516 PRO B C 1
ATOM 9466 O O . PRO B 1 516 ? -2.611 2.926 22.859 1 86.31 516 PRO B O 1
ATOM 9469 N N . GLU B 1 517 ? -3.367 0.875 23.391 1 87.56 517 GLU B N 1
ATOM 9470 C CA . GLU B 1 517 ? -2.236 0.24 22.719 1 87.56 517 GLU B CA 1
ATOM 9471 C C . GLU B 1 517 ? -2.281 0.484 21.203 1 87.56 517 GLU B C 1
ATOM 9473 O O . GLU B 1 517 ? -1.254 0.775 20.594 1 87.56 517 GLU B O 1
ATOM 9478 N N . ILE B 1 518 ? -3.438 0.35 20.688 1 90.94 518 ILE B N 1
ATOM 9479 C CA . ILE B 1 518 ? -3.615 0.554 19.25 1 90.94 518 ILE B CA 1
ATOM 9480 C C . ILE B 1 518 ? -3.393 2.025 18.906 1 90.94 518 ILE B C 1
ATOM 9482 O O . ILE B 1 518 ? -2.738 2.344 17.906 1 90.94 518 ILE B O 1
ATOM 9486 N N . ILE B 1 519 ? -3.898 2.883 19.719 1 92.25 519 ILE B N 1
ATOM 9487 C CA . ILE B 1 519 ? -3.758 4.316 19.484 1 92.25 519 ILE B CA 1
ATOM 9488 C C . ILE B 1 519 ? -2.283 4.707 19.547 1 92.25 519 ILE B C 1
ATOM 9490 O O . ILE B 1 519 ? -1.826 5.555 18.766 1 92.25 519 ILE B O 1
ATOM 9494 N N . SER B 1 520 ? -1.581 4.102 20.453 1 93.75 520 SER B N 1
ATOM 9495 C CA . SER B 1 520 ? -0.153 4.379 20.562 1 93.75 520 SER B CA 1
ATOM 9496 C C . SER B 1 520 ? 0.588 4.012 19.281 1 93.75 520 SER B C 1
ATOM 9498 O O . SER B 1 520 ? 1.469 4.75 18.828 1 93.75 520 SER B O 1
ATOM 9500 N N . VAL B 1 521 ? 0.227 2.895 18.719 1 94.31 521 VAL B N 1
ATOM 9501 C CA . VAL B 1 521 ? 0.843 2.475 17.453 1 94.31 521 VAL B CA 1
ATOM 9502 C C . VAL B 1 521 ? 0.456 3.443 16.344 1 94.31 521 VAL B C 1
ATOM 9504 O O . VAL B 1 521 ? 1.293 3.812 15.516 1 94.31 521 VAL B O 1
ATOM 9507 N N . GLN B 1 522 ? -0.773 3.842 16.344 1 94.62 522 GLN B N 1
ATOM 9508 C CA . GLN B 1 522 ? -1.242 4.785 15.336 1 94.62 522 GLN B CA 1
ATOM 9509 C C . GLN B 1 522 ? -0.488 6.105 15.422 1 94.62 522 GLN B C 1
ATOM 9511 O O . GLN B 1 522 ? -0.224 6.746 14.406 1 94.62 522 GLN B O 1
ATOM 9516 N N . ILE B 1 523 ? -0.176 6.504 16.625 1 96 523 ILE B N 1
ATOM 9517 C CA . ILE B 1 523 ? 0.582 7.734 16.828 1 96 523 ILE B CA 1
ATOM 9518 C C . ILE B 1 523 ? 1.985 7.578 16.25 1 96 523 ILE B C 1
ATOM 9520 O O . ILE B 1 523 ? 2.486 8.484 15.57 1 96 523 ILE B O 1
ATOM 9524 N N . ASP B 1 524 ? 2.6 6.465 16.5 1 96.88 524 ASP B N 1
ATOM 9525 C CA . ASP B 1 524 ? 3.932 6.215 15.953 1 96.88 524 ASP B CA 1
ATOM 9526 C C . ASP B 1 524 ? 3.91 6.215 14.43 1 96.88 524 ASP B C 1
ATOM 9528 O O . ASP B 1 524 ? 4.832 6.727 13.789 1 96.88 524 ASP B O 1
ATOM 9532 N N . VAL B 1 525 ? 2.914 5.613 13.859 1 96.56 525 VAL B N 1
ATOM 9533 C CA . VAL B 1 525 ? 2.775 5.594 12.406 1 96.56 525 VAL B CA 1
ATOM 9534 C C . VAL B 1 525 ? 2.584 7.016 11.883 1 96.56 525 VAL B C 1
ATOM 9536 O O . VAL B 1 525 ? 3.172 7.395 10.867 1 96.56 525 VAL B O 1
ATOM 9539 N N . ALA B 1 526 ? 1.768 7.785 12.578 1 95.88 526 ALA B N 1
ATOM 9540 C CA . ALA B 1 526 ? 1.532 9.172 12.172 1 95.88 526 ALA B CA 1
ATOM 9541 C C . ALA B 1 526 ? 2.824 9.977 12.219 1 95.88 526 ALA B C 1
ATOM 9543 O O . ALA B 1 526 ? 3.084 10.789 11.328 1 95.88 526 ALA B O 1
ATOM 9544 N N . LYS B 1 527 ? 3.59 9.773 13.273 1 97.31 527 LYS B N 1
ATOM 9545 C CA . LYS B 1 527 ? 4.887 10.438 13.375 1 97.31 527 LYS B CA 1
ATOM 9546 C C . LYS B 1 527 ? 5.754 10.133 12.156 1 97.31 527 LYS B C 1
ATOM 9548 O O . LYS B 1 527 ? 6.309 11.047 11.539 1 97.31 527 LYS B O 1
ATOM 9553 N N . ALA B 1 528 ? 5.832 8.867 11.844 1 96.62 528 ALA B N 1
ATOM 9554 C CA . ALA B 1 528 ? 6.652 8.414 10.719 1 96.62 528 ALA B CA 1
ATOM 9555 C C . ALA B 1 528 ? 6.141 8.992 9.406 1 96.62 528 ALA B C 1
ATOM 9557 O O . ALA B 1 528 ? 6.93 9.438 8.57 1 96.62 528 ALA B O 1
ATOM 9558 N N . GLN B 1 529 ? 4.863 8.938 9.219 1 94.19 529 GLN B N 1
ATOM 9559 C CA . GLN B 1 529 ? 4.246 9.438 7.992 1 94.19 529 GLN B CA 1
ATOM 9560 C C . GLN B 1 529 ? 4.566 10.906 7.773 1 94.19 529 GLN B C 1
ATOM 9562 O O . GLN B 1 529 ? 4.941 11.312 6.672 1 94.19 529 GLN B O 1
ATOM 9567 N N . LEU B 1 530 ? 4.422 11.68 8.805 1 94.62 530 LEU B N 1
ATOM 9568 C CA . LEU B 1 530 ? 4.645 13.125 8.719 1 94.62 530 LEU B CA 1
ATOM 9569 C C . LEU B 1 530 ? 6.117 13.43 8.469 1 94.62 530 LEU B C 1
ATOM 9571 O O . LEU B 1 530 ? 6.445 14.312 7.672 1 94.62 530 LEU B O 1
ATOM 9575 N N . LEU B 1 531 ? 6.977 12.727 9.07 1 95.56 531 LEU B N 1
ATOM 9576 C CA . LEU B 1 531 ? 8.406 12.93 8.867 1 95.56 531 LEU B CA 1
ATOM 9577 C C . LEU B 1 531 ? 8.812 12.578 7.441 1 95.56 531 LEU B C 1
ATOM 9579 O O . LEU B 1 531 ? 9.539 13.328 6.793 1 95.56 531 LEU B O 1
ATOM 9583 N N . LEU B 1 532 ? 8.273 11.484 6.941 1 92.25 532 LEU B N 1
ATOM 9584 C CA . LEU B 1 532 ? 8.617 11.031 5.598 1 92.25 532 LEU B CA 1
ATOM 9585 C C . LEU B 1 532 ? 8.062 11.984 4.547 1 92.25 532 LEU B C 1
ATOM 9587 O O . LEU B 1 532 ? 8.68 12.188 3.496 1 92.25 532 LEU B O 1
ATOM 9591 N N . LEU B 1 533 ? 6.922 12.539 4.801 1 88.81 533 LEU B N 1
ATOM 9592 C CA . LEU B 1 533 ? 6.32 13.477 3.867 1 88.81 533 LEU B CA 1
ATOM 9593 C C . LEU B 1 533 ? 7.148 14.758 3.777 1 88.81 533 LEU B C 1
ATOM 9595 O O . LEU B 1 533 ? 7.137 15.438 2.75 1 88.81 533 LEU B O 1
ATOM 9599 N N . CYS B 1 534 ? 7.824 15.039 4.867 1 89.38 534 CYS B N 1
ATOM 9600 C CA . CYS B 1 534 ? 8.68 16.219 4.863 1 89.38 534 CYS B CA 1
ATOM 9601 C C . CYS B 1 534 ? 9.953 15.969 4.07 1 89.38 534 CYS B C 1
ATOM 9603 O O . CYS B 1 534 ? 10.289 16.734 3.16 1 89.38 534 CYS B O 1
ATOM 9605 N N . ASP B 1 535 ? 10.703 15.039 4.453 1 88.25 535 ASP B N 1
ATOM 9606 C CA . ASP B 1 535 ? 11.93 14.625 3.773 1 88.25 535 ASP B CA 1
ATOM 9607 C C . ASP B 1 535 ? 12.234 13.148 4.035 1 88.25 535 ASP B C 1
ATOM 9609 O O . ASP B 1 535 ? 12.836 12.805 5.055 1 88.25 535 ASP B O 1
ATOM 9613 N N . ALA B 1 536 ? 11.953 12.352 3.094 1 86.62 536 ALA B N 1
ATOM 9614 C CA . ALA B 1 536 ? 12.055 10.906 3.271 1 86.62 536 ALA B CA 1
ATOM 9615 C C . ALA B 1 536 ? 13.508 10.469 3.439 1 86.62 536 ALA B C 1
ATOM 9617 O O . ALA B 1 536 ? 13.812 9.602 4.258 1 86.62 536 ALA B O 1
ATOM 9618 N N . ALA B 1 537 ? 14.391 11 2.643 1 85 537 ALA B N 1
ATOM 9619 C CA . ALA B 1 537 ? 15.797 10.609 2.699 1 85 537 ALA B CA 1
ATOM 9620 C C . ALA B 1 537 ? 16.438 11.008 4.027 1 85 537 ALA B C 1
ATOM 9622 O O . ALA B 1 537 ? 17.203 10.242 4.613 1 85 537 ALA B O 1
ATOM 9623 N N . PHE B 1 538 ? 16.047 12.188 4.496 1 88.75 538 PHE B N 1
ATOM 9624 C CA . PHE B 1 538 ? 16.656 12.742 5.707 1 88.75 538 PHE B CA 1
ATOM 9625 C C . PHE B 1 538 ? 16.156 11.992 6.941 1 88.75 538 PHE B C 1
ATOM 9627 O O . PHE B 1 538 ? 16.922 11.75 7.875 1 88.75 538 PHE B O 1
ATOM 9634 N N . TYR B 1 539 ? 14.914 11.594 6.938 1 93.38 539 TYR B N 1
ATOM 9635 C CA . TYR B 1 539 ? 14.305 11.062 8.156 1 93.38 539 TYR B CA 1
ATOM 9636 C C . TYR B 1 539 ? 14.164 9.547 8.078 1 93.38 539 TYR B C 1
ATOM 9638 O O . TYR B 1 539 ? 13.547 8.93 8.945 1 93.38 539 TYR B O 1
ATOM 9646 N N . ALA B 1 540 ? 14.711 8.883 7.09 1 91.56 540 ALA B N 1
ATOM 9647 C CA . ALA B 1 540 ? 14.562 7.441 6.895 1 91.56 540 ALA B CA 1
ATOM 9648 C C . ALA B 1 540 ? 15.031 6.668 8.125 1 91.56 540 ALA B C 1
ATOM 9650 O O . ALA B 1 540 ? 14.336 5.766 8.602 1 91.56 540 ALA B O 1
ATOM 9651 N N . MET B 1 541 ? 16.141 7.008 8.68 1 92.06 541 MET B N 1
ATOM 9652 C CA . MET B 1 541 ? 16.688 6.289 9.828 1 92.06 541 MET B CA 1
ATOM 9653 C C . MET B 1 541 ? 15.852 6.535 11.078 1 92.06 541 MET B C 1
ATOM 9655 O O . MET B 1 541 ? 15.648 5.621 11.883 1 92.06 541 MET B O 1
ATOM 9659 N N . ASP B 1 542 ? 15.414 7.754 11.266 1 93.5 542 ASP B N 1
ATOM 9660 C CA . ASP B 1 542 ? 14.57 8.086 12.414 1 93.5 542 ASP B CA 1
ATOM 9661 C C . ASP B 1 542 ? 13.273 7.281 12.391 1 93.5 542 ASP B C 1
ATOM 9663 O O . ASP B 1 542 ? 12.828 6.781 13.422 1 93.5 542 ASP B O 1
ATOM 9667 N N . VAL B 1 543 ? 12.742 7.172 11.242 1 95.25 543 VAL B N 1
ATOM 9668 C CA . VAL B 1 543 ? 11.5 6.43 11.078 1 95.25 543 VAL B CA 1
ATOM 9669 C C . VAL B 1 543 ? 11.719 4.957 11.414 1 95.25 543 VAL B C 1
ATOM 9671 O O . VAL B 1 543 ? 10.891 4.336 12.086 1 95.25 543 VAL B O 1
ATOM 9674 N N . ARG B 1 544 ? 12.805 4.359 10.992 1 93.94 544 ARG B N 1
ATOM 9675 C CA . ARG B 1 544 ? 13.109 2.963 11.289 1 93.94 544 ARG B CA 1
ATOM 9676 C C . ARG B 1 544 ? 13.297 2.75 12.789 1 93.94 544 ARG B C 1
ATOM 9678 O O . ARG B 1 544 ? 12.867 1.731 13.336 1 93.94 544 ARG B O 1
ATOM 9685 N N . ARG B 1 545 ? 13.883 3.709 13.375 1 95.12 545 ARG B N 1
ATOM 9686 C CA . ARG B 1 545 ? 14.109 3.625 14.812 1 95.12 545 ARG B CA 1
ATOM 9687 C C . ARG B 1 545 ? 12.781 3.66 15.578 1 95.12 545 ARG B C 1
ATOM 9689 O O . ARG B 1 545 ? 12.648 3.029 16.625 1 95.12 545 ARG B O 1
ATOM 9696 N N . ILE B 1 546 ? 11.844 4.332 15.039 1 96.19 546 ILE B N 1
ATOM 9697 C CA . ILE B 1 546 ? 10.539 4.453 15.68 1 96.19 546 ILE B CA 1
ATOM 9698 C C . ILE B 1 546 ? 9.719 3.193 15.422 1 96.19 546 ILE B C 1
ATOM 9700 O O . ILE B 1 546 ? 9.133 2.625 16.344 1 96.19 546 ILE B O 1
ATOM 9704 N N . LEU B 1 547 ? 9.742 2.674 14.156 1 97.5 547 LEU B N 1
ATOM 9705 C CA . LEU B 1 547 ? 8.695 1.749 13.742 1 97.5 547 LEU B CA 1
ATOM 9706 C C . LEU B 1 547 ? 9.156 0.303 13.883 1 97.5 547 LEU B C 1
ATOM 9708 O O . LEU B 1 547 ? 8.336 -0.602 14.055 1 97.5 547 LEU B O 1
ATOM 9712 N N . LEU B 1 548 ? 10.43 -0.045 13.758 1 96 548 LEU B N 1
ATOM 9713 C CA . LEU B 1 548 ? 10.875 -1.433 13.805 1 96 548 LEU B CA 1
ATOM 9714 C C . LEU B 1 548 ? 10.5 -2.078 15.133 1 96 548 LEU B C 1
ATOM 9716 O O . LEU B 1 548 ? 9.898 -3.154 15.164 1 96 548 LEU B O 1
ATOM 9720 N N . PRO B 1 549 ? 10.758 -1.366 16.266 1 96.06 549 PRO B N 1
ATOM 9721 C CA . PRO B 1 549 ? 10.32 -1.96 17.531 1 96.06 549 PRO B CA 1
ATOM 9722 C C . PRO B 1 549 ? 8.805 -2.064 17.641 1 96.06 549 PRO B C 1
ATOM 9724 O O . PRO B 1 549 ? 8.289 -2.992 18.266 1 96.06 549 PRO B O 1
ATOM 9727 N N . VAL B 1 550 ? 8.102 -1.123 17.109 1 96.44 550 VAL B N 1
ATOM 9728 C CA . VAL B 1 550 ? 6.645 -1.103 17.141 1 96.44 550 VAL B CA 1
ATOM 9729 C C . VAL B 1 550 ? 6.09 -2.318 16.406 1 96.44 550 VAL B C 1
ATOM 9731 O O . VAL B 1 550 ? 5.148 -2.961 16.875 1 96.44 550 VAL B O 1
ATOM 9734 N N . VAL B 1 551 ? 6.695 -2.654 15.227 1 97.44 551 VAL B N 1
ATOM 9735 C CA . VAL B 1 551 ? 6.242 -3.789 14.422 1 97.44 551 VAL B CA 1
ATOM 9736 C C . VAL B 1 551 ? 6.531 -5.09 15.164 1 97.44 551 VAL B C 1
ATOM 9738 O O . VAL B 1 551 ? 5.684 -5.984 15.219 1 97.44 551 VAL B O 1
ATOM 9741 N N . ASP B 1 552 ? 7.629 -5.207 15.789 1 96 552 ASP B N 1
ATOM 9742 C CA . ASP B 1 552 ? 7.984 -6.406 16.547 1 96 552 ASP B CA 1
ATOM 9743 C C . ASP B 1 552 ? 7.02 -6.633 17.703 1 96 552 ASP B C 1
ATOM 9745 O O . ASP B 1 552 ? 6.516 -7.738 17.891 1 96 552 ASP B O 1
ATOM 9749 N N . ALA B 1 553 ? 6.797 -5.555 18.406 1 95.31 553 ALA B N 1
ATOM 9750 C CA . ALA B 1 553 ? 5.895 -5.648 19.547 1 95.31 553 ALA B CA 1
ATOM 9751 C C . ALA B 1 553 ? 4.465 -5.934 19.094 1 95.31 553 ALA B C 1
ATOM 9753 O O . ALA B 1 553 ? 3.742 -6.691 19.75 1 95.31 553 ALA B O 1
ATOM 9754 N N . GLY B 1 554 ? 4.094 -5.273 18.016 1 95.25 554 GLY B N 1
ATOM 9755 C CA . GLY B 1 554 ? 2.754 -5.484 17.5 1 95.25 554 GLY B CA 1
ATOM 9756 C C . GLY B 1 554 ? 2.508 -6.91 17.047 1 95.25 554 GLY B C 1
ATOM 9757 O O . GLY B 1 554 ? 1.457 -7.488 17.328 1 95.25 554 GLY B O 1
ATOM 9758 N N . LEU B 1 555 ? 3.443 -7.523 16.359 1 95.44 555 LEU B N 1
ATOM 9759 C CA . LEU B 1 555 ? 3.311 -8.898 15.883 1 95.44 555 LEU B CA 1
ATOM 9760 C C . LEU B 1 555 ? 3.277 -9.875 17.047 1 95.44 555 LEU B C 1
ATOM 9762 O O . LEU B 1 555 ? 2.572 -10.883 17 1 95.44 555 LEU B O 1
ATOM 9766 N N . LYS B 1 556 ? 4.012 -9.578 18.047 1 93.25 556 LYS B N 1
ATOM 9767 C CA . LYS B 1 556 ? 3.959 -10.398 19.25 1 93.25 556 LYS B CA 1
ATOM 9768 C C . LYS B 1 556 ? 2.574 -10.344 19.891 1 93.25 556 LYS B C 1
ATOM 9770 O O . LYS B 1 556 ? 2.041 -11.375 20.328 1 93.25 556 LYS B O 1
ATOM 9775 N N . LYS B 1 557 ? 2.055 -9.18 19.984 1 91.56 557 LYS B N 1
ATOM 9776 C CA . LYS B 1 557 ? 0.712 -9.023 20.531 1 91.56 557 LYS B CA 1
ATOM 9777 C C . LYS B 1 557 ? -0.323 -9.758 19.688 1 91.56 557 LYS B C 1
ATOM 9779 O O . LYS B 1 557 ? -1.243 -10.375 20.219 1 91.56 557 LYS B O 1
ATOM 9784 N N . MET B 1 558 ? -0.171 -9.648 18.391 1 93.19 558 MET B N 1
ATOM 9785 C CA . MET B 1 558 ? -1.079 -10.352 17.484 1 93.19 558 MET B CA 1
ATOM 9786 C C . MET B 1 558 ? -1.016 -11.859 17.703 1 93.19 558 MET B C 1
ATOM 9788 O O . MET B 1 558 ? -2.037 -12.547 17.641 1 93.19 558 MET B O 1
ATOM 9792 N N . ASN B 1 559 ? 0.146 -12.367 17.938 1 90.69 559 ASN B N 1
ATOM 9793 C CA . ASN B 1 559 ? 0.314 -13.789 18.203 1 90.69 559 ASN B CA 1
ATOM 9794 C C . ASN B 1 559 ? -0.451 -14.227 19.453 1 90.69 559 ASN B C 1
ATOM 9796 O O . ASN B 1 559 ? -1.035 -15.312 19.469 1 90.69 559 ASN B O 1
ATOM 9800 N N . VAL B 1 560 ? -0.474 -13.352 20.391 1 88.56 560 VAL B N 1
ATOM 9801 C CA . VAL B 1 560 ? -1.188 -13.641 21.641 1 88.56 560 VAL B CA 1
ATOM 9802 C C . VAL B 1 560 ? -2.693 -13.609 21.391 1 88.56 560 VAL B C 1
ATOM 9804 O O . VAL B 1 560 ? -3.428 -14.477 21.859 1 88.56 560 VAL B O 1
ATOM 9807 N N . ILE B 1 561 ? -3.152 -12.68 20.641 1 87.31 561 ILE B N 1
ATOM 9808 C CA . ILE B 1 561 ? -4.574 -12.508 20.359 1 87.31 561 ILE B CA 1
ATOM 9809 C C . ILE B 1 561 ? -5.066 -13.633 19.453 1 87.31 561 ILE B C 1
ATOM 9811 O O . ILE B 1 561 ? -6.219 -14.055 19.562 1 87.31 561 ILE B O 1
ATOM 9815 N N . SER B 1 562 ? -4.254 -14.039 18.484 1 85.06 562 SER B N 1
ATOM 9816 C CA . SER B 1 562 ? -4.629 -15.078 17.547 1 85.06 562 SER B CA 1
ATOM 9817 C C . SER B 1 562 ? -5.008 -16.375 18.25 1 85.06 562 SER B C 1
ATOM 9819 O O . SER B 1 562 ? -5.844 -17.125 17.766 1 85.06 562 SER B O 1
ATOM 9821 N N . VAL B 1 563 ? -4.484 -16.547 19.344 1 77.06 563 VAL B N 1
ATOM 9822 C CA . VAL B 1 563 ? -4.797 -17.75 20.125 1 77.06 563 VAL B CA 1
ATOM 9823 C C . VAL B 1 563 ? -6.215 -17.641 20.688 1 77.06 563 VAL B C 1
ATOM 9825 O O . VAL B 1 563 ? -6.949 -18.625 20.734 1 77.06 563 VAL B O 1
ATOM 9828 N N . ASP B 1 564 ? -6.668 -16.453 20.938 1 68.81 564 ASP B N 1
ATOM 9829 C CA . ASP B 1 564 ? -7.977 -16.219 21.547 1 68.81 564 ASP B CA 1
ATOM 9830 C C . ASP B 1 564 ? -9.055 -16.078 20.469 1 68.81 564 ASP B C 1
ATOM 9832 O O . ASP B 1 564 ? -10.234 -15.914 20.797 1 68.81 564 ASP B O 1
ATOM 9836 N N . THR B 1 565 ? -8.688 -16.172 19.297 1 66.12 565 THR B N 1
ATOM 9837 C CA . THR B 1 565 ? -9.539 -16.266 18.125 1 66.12 565 THR B CA 1
ATOM 9838 C C . THR B 1 565 ? -10.453 -15.047 18.016 1 66.12 565 THR B C 1
ATOM 9840 O O . THR B 1 565 ? -11.648 -15.18 17.75 1 66.12 565 THR B O 1
ATOM 9843 N N . ASP B 1 566 ? -10.039 -13.805 18.281 1 79.31 566 ASP B N 1
ATOM 9844 C CA . ASP B 1 566 ? -10.844 -12.609 18.062 1 79.31 566 ASP B CA 1
ATOM 9845 C C . ASP B 1 566 ? -10.516 -11.969 16.703 1 79.31 566 ASP B C 1
ATOM 9847 O O . ASP B 1 566 ? -9.531 -11.234 16.594 1 79.31 566 ASP B O 1
ATOM 9851 N N . PRO B 1 567 ? -11.312 -12.156 15.781 1 81.12 567 PRO B N 1
ATOM 9852 C CA . PRO B 1 567 ? -10.992 -11.68 14.438 1 81.12 567 PRO B CA 1
ATOM 9853 C C . PRO B 1 567 ? -11.039 -10.156 14.328 1 81.12 567 PRO B C 1
ATOM 9855 O O . PRO B 1 567 ? -10.305 -9.57 13.523 1 81.12 567 PRO B O 1
ATOM 9858 N N . SER B 1 568 ? -11.859 -9.555 15.18 1 82.38 568 SER B N 1
ATOM 9859 C CA . SER B 1 568 ? -11.977 -8.102 15.109 1 82.38 568 SER B CA 1
ATOM 9860 C C . SER B 1 568 ? -10.703 -7.418 15.609 1 82.38 568 SER B C 1
ATOM 9862 O O . SER B 1 568 ? -10.242 -6.445 15.016 1 82.38 568 SER B O 1
ATOM 9864 N N . GLY B 1 569 ? -10.18 -7.996 16.703 1 86.56 569 GLY B N 1
ATOM 9865 C CA . GLY B 1 569 ? -8.93 -7.461 17.219 1 86.56 569 GLY B CA 1
ATOM 9866 C C . GLY B 1 569 ? -7.758 -7.664 16.281 1 86.56 569 GLY B C 1
ATOM 9867 O O . GLY B 1 569 ? -6.93 -6.762 16.125 1 86.56 569 GLY B O 1
ATOM 9868 N N . LEU B 1 570 ? -7.75 -8.781 15.633 1 90.69 570 LEU B N 1
ATOM 9869 C CA . LEU B 1 570 ? -6.672 -9.086 14.703 1 90.69 570 LEU B CA 1
ATOM 9870 C C . LEU B 1 570 ? -6.734 -8.18 13.484 1 90.69 570 LEU B C 1
ATOM 9872 O O . LEU B 1 570 ? -5.699 -7.77 12.953 1 90.69 570 LEU B O 1
ATOM 9876 N N . SER B 1 571 ? -7.918 -7.891 13.078 1 90.44 571 SER B N 1
ATOM 9877 C CA . SER B 1 571 ? -8.07 -7 11.93 1 90.44 571 SER B CA 1
ATOM 9878 C C . SER B 1 571 ? -7.527 -5.609 12.234 1 90.44 571 SER B C 1
ATOM 9880 O O . SER B 1 571 ? -6.84 -5.008 11.406 1 90.44 571 SER B O 1
ATOM 9882 N N . CYS B 1 572 ? -7.793 -5.117 13.438 1 90.69 572 CYS B N 1
ATOM 9883 C CA . CYS B 1 572 ? -7.32 -3.797 13.836 1 90.69 572 CYS B CA 1
ATOM 9884 C C . CYS B 1 572 ? -5.797 -3.752 13.867 1 90.69 572 CYS B C 1
ATOM 9886 O O . CYS B 1 572 ? -5.188 -2.797 13.383 1 90.69 572 CYS B O 1
ATOM 9888 N N . TRP B 1 573 ? -5.234 -4.785 14.391 1 93.19 573 TRP B N 1
ATOM 9889 C CA . TRP B 1 573 ? -3.779 -4.863 14.461 1 93.19 573 TRP B CA 1
ATOM 9890 C C . TRP B 1 573 ? -3.174 -4.988 13.07 1 93.19 573 TRP B C 1
ATOM 9892 O O . TRP B 1 573 ? -2.107 -4.43 12.797 1 93.19 573 TRP B O 1
ATOM 9902 N N . THR B 1 574 ? -3.85 -5.742 12.188 1 94.5 574 THR B N 1
ATOM 9903 C CA . THR B 1 574 ? -3.367 -5.875 10.82 1 94.5 574 THR B CA 1
ATOM 9904 C C . THR B 1 574 ? -3.291 -4.516 10.133 1 94.5 574 THR B C 1
ATOM 9906 O O . THR B 1 574 ? -2.311 -4.215 9.453 1 94.5 574 THR B O 1
ATOM 9909 N N . PHE B 1 575 ? -4.312 -3.666 10.398 1 94.31 575 PHE B N 1
ATOM 9910 C CA . PHE B 1 575 ? -4.332 -2.336 9.797 1 94.31 575 PHE B CA 1
ATOM 9911 C C . PHE B 1 575 ? -3.152 -1.506 10.289 1 94.31 575 PHE B C 1
ATOM 9913 O O . PHE B 1 575 ? -2.482 -0.842 9.5 1 94.31 575 PHE B O 1
ATOM 9920 N N . CYS B 1 576 ? -2.885 -1.631 11.547 1 94.5 576 CYS B N 1
ATOM 9921 C CA . CYS B 1 576 ? -1.799 -0.864 12.148 1 94.5 576 CYS B CA 1
ATOM 9922 C C . CYS B 1 576 ? -0.449 -1.311 11.594 1 94.5 576 CYS B C 1
ATOM 9924 O O . CYS B 1 576 ? 0.39 -0.479 11.25 1 94.5 576 CYS B O 1
ATOM 9926 N N . MET B 1 577 ? -0.321 -2.604 11.5 1 96.88 577 MET B N 1
ATOM 9927 C CA . MET B 1 577 ? 0.953 -3.133 11.016 1 96.88 577 MET B CA 1
ATOM 9928 C C . MET B 1 577 ? 1.16 -2.795 9.547 1 96.88 577 MET B C 1
ATOM 9930 O O . MET B 1 577 ? 2.287 -2.537 9.117 1 96.88 577 MET B O 1
ATOM 9934 N N . LEU B 1 578 ? 0.108 -2.836 8.82 1 96.62 578 LEU B N 1
ATOM 9935 C CA . LEU B 1 578 ? 0.211 -2.447 7.418 1 96.62 578 LEU B CA 1
ATOM 9936 C C . LEU B 1 578 ? 0.658 -0.995 7.289 1 96.62 578 LEU B C 1
ATOM 9938 O O . LEU B 1 578 ? 1.477 -0.667 6.426 1 96.62 578 LEU B O 1
ATOM 9942 N N . GLY B 1 579 ? 0.113 -0.127 8.141 1 95.75 579 GLY B N 1
ATOM 9943 C CA . GLY B 1 579 ? 0.549 1.261 8.148 1 95.75 579 GLY B CA 1
ATOM 9944 C C . GLY B 1 579 ? 2.02 1.423 8.477 1 95.75 579 GLY B C 1
ATOM 9945 O O . GLY B 1 579 ? 2.734 2.172 7.809 1 95.75 579 GLY B O 1
ATOM 9946 N N . ALA B 1 580 ? 2.418 0.727 9.492 1 97.25 580 ALA B N 1
ATOM 9947 C CA . ALA B 1 580 ? 3.816 0.783 9.914 1 97.25 580 ALA B CA 1
ATOM 9948 C C . ALA B 1 580 ? 4.738 0.254 8.82 1 97.25 580 ALA B C 1
ATOM 9950 O O . ALA B 1 580 ? 5.758 0.873 8.508 1 97.25 580 ALA B O 1
ATOM 9951 N N . LEU B 1 581 ? 4.367 -0.861 8.234 1 96 581 LEU B N 1
ATOM 9952 C CA . LEU B 1 581 ? 5.203 -1.49 7.219 1 96 581 LEU B CA 1
ATOM 9953 C C . LEU B 1 581 ? 5.242 -0.644 5.949 1 96 581 LEU B C 1
ATOM 9955 O O . LEU B 1 581 ? 6.262 -0.603 5.258 1 96 581 LEU B O 1
ATOM 9959 N N . SER B 1 582 ? 4.168 0.018 5.613 1 93.81 582 SER B N 1
ATOM 9960 C CA . SER B 1 582 ? 4.156 0.924 4.469 1 93.81 582 SER B CA 1
ATOM 9961 C C . SER B 1 582 ? 5.152 2.064 4.66 1 93.81 582 SER B C 1
ATOM 9963 O O . SER B 1 582 ? 5.855 2.443 3.721 1 93.81 582 SER B O 1
ATOM 9965 N N . CYS B 1 583 ? 5.18 2.588 5.852 1 94.25 583 CYS B N 1
ATOM 9966 C CA . CYS B 1 583 ? 6.133 3.652 6.148 1 94.25 583 CYS B CA 1
ATOM 9967 C C . CYS B 1 583 ? 7.562 3.139 6.066 1 94.25 583 CYS B C 1
ATOM 9969 O O . CYS B 1 583 ? 8.445 3.826 5.555 1 94.25 583 CYS B O 1
ATOM 9971 N N . LEU B 1 584 ? 7.785 1.97 6.559 1 93.38 584 LEU B N 1
ATOM 9972 C CA . LEU B 1 584 ? 9.117 1.378 6.5 1 93.38 584 LEU B CA 1
ATOM 9973 C C . LEU B 1 584 ? 9.531 1.121 5.055 1 93.38 584 LEU B C 1
ATOM 9975 O O . LEU B 1 584 ? 10.695 1.338 4.691 1 93.38 584 LEU B O 1
ATOM 9979 N N . ARG B 1 585 ? 8.602 0.604 4.25 1 90.19 585 ARG B N 1
ATOM 9980 C CA . ARG B 1 585 ? 8.883 0.414 2.83 1 90.19 585 ARG B CA 1
ATOM 9981 C C . ARG B 1 585 ? 9.289 1.729 2.17 1 90.19 585 ARG B C 1
ATOM 9983 O O . ARG B 1 585 ? 10.25 1.775 1.399 1 90.19 585 ARG B O 1
ATOM 9990 N N . ARG B 1 586 ? 8.586 2.838 2.498 1 87.62 586 ARG B N 1
ATOM 9991 C CA . ARG B 1 586 ? 8.898 4.152 1.947 1 87.62 586 ARG B CA 1
ATOM 9992 C C . ARG B 1 586 ? 10.305 4.59 2.334 1 87.62 586 ARG B C 1
ATOM 9994 O O . ARG B 1 586 ? 11 5.23 1.545 1 87.62 586 ARG B O 1
ATOM 10001 N N . SER B 1 587 ? 10.672 4.273 3.547 1 88 587 SER B N 1
ATOM 10002 C CA . SER B 1 587 ? 11.984 4.664 4.039 1 88 587 SER B CA 1
ATOM 10003 C C . SER B 1 587 ? 13.094 3.945 3.281 1 88 587 SER B C 1
ATOM 10005 O O . SER B 1 587 ? 14.227 4.438 3.209 1 88 587 SER B O 1
ATOM 10007 N N . VAL B 1 588 ? 12.805 2.803 2.662 1 82.31 588 VAL B N 1
ATOM 10008 C CA . VAL B 1 588 ? 13.805 2.02 1.939 1 82.31 588 VAL B CA 1
ATOM 10009 C C . VAL B 1 588 ? 13.844 2.457 0.477 1 82.31 588 VAL B C 1
ATOM 10011 O O . VAL B 1 588 ? 14.906 2.439 -0.153 1 82.31 588 VAL B O 1
ATOM 10014 N N . CYS B 1 589 ? 12.68 2.775 -0.131 1 74.81 589 CYS B N 1
ATOM 10015 C CA . CYS B 1 589 ? 12.609 3.17 -1.532 1 74.81 589 CYS B CA 1
ATOM 10016 C C . CYS B 1 589 ? 13.414 4.441 -1.787 1 74.81 589 CYS B C 1
ATOM 10018 O O . CYS B 1 589 ? 13.922 4.645 -2.889 1 74.81 589 CYS B O 1
ATOM 10020 N N . CYS B 1 590 ? 13.484 5.309 -0.883 1 62.25 590 CYS B N 1
ATOM 10021 C CA . CYS B 1 590 ? 14.141 6.594 -1.087 1 62.25 590 CYS B CA 1
ATOM 10022 C C . CYS B 1 590 ? 15.656 6.461 -0.936 1 62.25 590 CYS B C 1
ATOM 10024 O O . CYS B 1 590 ? 16.391 7.414 -1.174 1 62.25 590 CYS B O 1
ATOM 10026 N N . LEU B 1 591 ? 16.156 5.227 -0.56 1 57.56 591 LEU B N 1
ATOM 10027 C CA . LEU B 1 591 ? 17.594 5.074 -0.403 1 57.56 591 LEU B CA 1
ATOM 10028 C C . LEU B 1 591 ? 18.281 4.875 -1.755 1 57.56 591 LEU B C 1
ATOM 10030 O O . LEU B 1 591 ? 18.188 3.795 -2.344 1 57.56 591 LEU B O 1
ATOM 10034 N N . ARG B 1 592 ? 18.141 5.727 -2.691 1 49.28 592 ARG B N 1
ATOM 10035 C CA . ARG B 1 592 ? 18.734 5.684 -4.023 1 49.28 592 ARG B CA 1
ATOM 10036 C C . ARG B 1 592 ? 20.141 5.09 -3.975 1 49.28 592 ARG B C 1
ATOM 10038 O O . ARG B 1 592 ? 20.578 4.426 -4.918 1 49.28 592 ARG B O 1
ATOM 10045 N N . ASP B 1 593 ? 21.125 5.688 -3.24 1 44.69 593 ASP B N 1
ATOM 10046 C CA . ASP B 1 593 ? 22.531 5.477 -3.531 1 44.69 593 ASP B CA 1
ATOM 10047 C C . ASP B 1 593 ? 23.016 4.145 -2.959 1 44.69 593 ASP B C 1
ATOM 10049 O O . ASP B 1 593 ? 24.219 3.932 -2.807 1 44.69 593 ASP B O 1
ATOM 10053 N N . GLY B 1 594 ? 22.516 3.021 -3.283 1 44.28 594 GLY B N 1
ATOM 10054 C CA . GLY B 1 594 ? 23.078 1.685 -3.258 1 44.28 594 GLY B CA 1
ATOM 10055 C C . GLY B 1 594 ? 23.672 1.312 -1.91 1 44.28 594 GLY B C 1
ATOM 10056 O O . GLY B 1 594 ? 24.172 0.199 -1.729 1 44.28 594 GLY B O 1
ATOM 10057 N N . ARG B 1 595 ? 24.328 2.23 -1.146 1 41.62 595 ARG B N 1
ATOM 10058 C CA . ARG B 1 595 ? 25.391 1.789 -0.245 1 41.62 595 ARG B CA 1
ATOM 10059 C C . ARG B 1 595 ? 24.812 1.05 0.958 1 41.62 595 ARG B C 1
ATOM 10061 O O . ARG B 1 595 ? 25.562 0.621 1.843 1 41.62 595 ARG B O 1
ATOM 10068 N N . PHE B 1 596 ? 23.75 1.338 1.523 1 46.59 596 PHE B N 1
ATOM 10069 C CA . PHE B 1 596 ? 23.562 0.689 2.816 1 46.59 596 PHE B CA 1
ATOM 10070 C C . PHE B 1 596 ? 23.156 -0.766 2.637 1 46.59 596 PHE B C 1
ATOM 10072 O O . PHE B 1 596 ? 22.547 -1.122 1.622 1 46.59 596 PHE B O 1
ATOM 10079 N N . THR B 1 597 ? 23.797 -1.674 3.465 1 52.12 597 THR B N 1
ATOM 10080 C CA . THR B 1 597 ? 23.672 -3.119 3.619 1 52.12 597 THR B CA 1
ATOM 10081 C C . THR B 1 597 ? 22.203 -3.525 3.707 1 52.12 597 THR B C 1
ATOM 10083 O O . THR B 1 597 ? 21.656 -3.66 4.801 1 52.12 597 THR B O 1
ATOM 10086 N N . THR B 1 598 ? 21.344 -3.088 2.746 1 62.88 598 THR B N 1
ATOM 10087 C CA . THR B 1 598 ? 19.938 -3.082 2.381 1 62.88 598 THR B CA 1
ATOM 10088 C C . THR B 1 598 ? 19.375 -4.504 2.355 1 62.88 598 THR B C 1
ATOM 10090 O O . THR B 1 598 ? 18.188 -4.711 2.568 1 62.88 598 THR B O 1
ATOM 10093 N N . ASP B 1 599 ? 20.312 -5.457 2.596 1 72.75 599 ASP B N 1
ATOM 10094 C CA . ASP B 1 599 ? 19.812 -6.82 2.443 1 72.75 599 ASP B CA 1
ATOM 10095 C C . ASP B 1 599 ? 19.172 -7.32 3.736 1 72.75 599 ASP B C 1
ATOM 10097 O O . ASP B 1 599 ? 18.125 -7.961 3.705 1 72.75 599 ASP B O 1
ATOM 10101 N N . GLU B 1 600 ? 19.812 -6.867 4.883 1 78.69 600 GLU B N 1
ATOM 10102 C CA . GLU B 1 600 ? 19.266 -7.32 6.16 1 78.69 600 GLU B CA 1
ATOM 10103 C C . GLU B 1 600 ? 17.906 -6.68 6.441 1 78.69 600 GLU B C 1
ATOM 10105 O O . GLU B 1 600 ? 17 -7.34 6.957 1 78.69 600 GLU B O 1
ATOM 10110 N N . LEU B 1 601 ? 17.844 -5.41 6.121 1 84.62 601 LEU B N 1
ATOM 10111 C CA . LEU B 1 601 ? 16.578 -4.723 6.324 1 84.62 601 LEU B CA 1
ATOM 10112 C C . LEU B 1 601 ? 15.492 -5.316 5.438 1 84.62 601 LEU B C 1
ATOM 10114 O O . LEU B 1 601 ? 14.344 -5.473 5.871 1 84.62 601 LEU B O 1
ATOM 10118 N N . PHE B 1 602 ? 15.93 -5.688 4.254 1 83.81 602 PHE B N 1
ATOM 10119 C CA . PHE B 1 602 ? 14.969 -6.273 3.326 1 83.81 602 PHE B CA 1
ATOM 10120 C C . PHE B 1 602 ? 14.508 -7.645 3.816 1 83.81 602 PHE B C 1
ATOM 10122 O O . PHE B 1 602 ? 13.32 -7.973 3.729 1 83.81 602 PHE B O 1
ATOM 10129 N N . THR B 1 603 ? 15.398 -8.414 4.34 1 84.19 603 THR B N 1
ATOM 10130 C CA . THR B 1 603 ? 15.047 -9.727 4.875 1 84.19 603 THR B CA 1
ATOM 10131 C C . THR B 1 603 ? 14.148 -9.594 6.094 1 84.19 603 THR B C 1
ATOM 10133 O O . THR B 1 603 ? 13.195 -10.359 6.258 1 84.19 603 THR B O 1
ATOM 10136 N N . THR B 1 604 ? 14.516 -8.609 6.902 1 87.94 604 THR B N 1
ATOM 10137 C CA . THR B 1 604 ? 13.711 -8.383 8.094 1 87.94 604 THR B CA 1
ATOM 10138 C C . THR B 1 604 ? 12.289 -7.977 7.723 1 87.94 604 THR B C 1
ATOM 10140 O O . THR B 1 604 ? 11.32 -8.477 8.297 1 87.94 604 THR B O 1
ATOM 10143 N N . LEU B 1 605 ? 12.188 -7.074 6.801 1 90.25 605 LEU B N 1
ATOM 10144 C CA . LEU B 1 605 ? 10.867 -6.621 6.375 1 90.25 605 LEU B CA 1
ATOM 10145 C C . LEU B 1 605 ? 10.086 -7.754 5.719 1 90.25 605 LEU B C 1
ATOM 10147 O O . LEU B 1 605 ? 8.875 -7.879 5.926 1 90.25 605 LEU B O 1
ATOM 10151 N N . HIS B 1 606 ? 10.758 -8.594 4.914 1 89.5 606 HIS B N 1
ATOM 10152 C CA . HIS B 1 606 ? 10.109 -9.758 4.316 1 89.5 606 HIS B CA 1
ATOM 10153 C C . HIS B 1 606 ? 9.547 -10.688 5.391 1 89.5 606 HIS B C 1
ATOM 10155 O O . HIS B 1 606 ? 8.43 -11.188 5.254 1 89.5 606 HIS B O 1
ATOM 10161 N N . LEU B 1 607 ? 10.328 -10.898 6.41 1 89.94 607 LEU B N 1
ATOM 10162 C CA . LEU B 1 607 ? 9.883 -11.75 7.508 1 89.94 607 LEU B CA 1
ATOM 10163 C C . LEU B 1 607 ? 8.695 -11.125 8.227 1 89.94 607 LEU B C 1
ATOM 10165 O O . LEU B 1 607 ? 7.797 -11.844 8.68 1 89.94 607 LEU B O 1
ATOM 10169 N N . HIS B 1 608 ? 8.703 -9.859 8.398 1 93.56 608 HIS B N 1
ATOM 10170 C CA . HIS B 1 608 ? 7.57 -9.172 9.008 1 93.56 608 HIS B CA 1
ATOM 10171 C C . HIS B 1 608 ? 6.301 -9.375 8.188 1 93.56 608 HIS B C 1
ATOM 10173 O O . HIS B 1 608 ? 5.234 -9.648 8.75 1 93.56 608 HIS B O 1
ATOM 10179 N N . TYR B 1 609 ? 6.406 -9.203 6.836 1 92.62 609 TYR B N 1
ATOM 10180 C CA . TYR B 1 609 ? 5.246 -9.438 5.984 1 92.62 609 TYR B CA 1
ATOM 10181 C C . TYR B 1 609 ? 4.758 -10.875 6.098 1 92.62 609 TYR B C 1
ATOM 10183 O O . TYR B 1 609 ? 3.553 -11.125 6.133 1 92.62 609 TYR B O 1
ATOM 10191 N N . ARG B 1 610 ? 5.703 -11.797 6.148 1 91.19 610 ARG B N 1
ATOM 10192 C CA . ARG B 1 610 ? 5.363 -13.211 6.277 1 91.19 610 ARG B CA 1
ATOM 10193 C C . ARG B 1 610 ? 4.598 -13.477 7.566 1 91.19 610 ARG B C 1
ATOM 10195 O O . ARG B 1 610 ? 3.576 -14.172 7.559 1 91.19 610 ARG B O 1
ATOM 10202 N N . THR B 1 611 ? 5.109 -12.938 8.594 1 92.81 611 THR B N 1
ATOM 10203 C CA . THR B 1 611 ? 4.465 -13.109 9.891 1 92.81 611 THR B CA 1
ATOM 10204 C C . THR B 1 611 ? 3.092 -12.445 9.898 1 92.81 611 THR B C 1
ATOM 10206 O O . THR B 1 611 ? 2.129 -13 10.43 1 92.81 611 THR B O 1
ATOM 10209 N N . LEU B 1 612 ? 3.016 -11.258 9.344 1 95.19 612 LEU B N 1
ATOM 10210 C CA . LEU B 1 612 ? 1.743 -10.547 9.297 1 95.19 612 LEU B CA 1
ATOM 10211 C C . LEU B 1 612 ? 0.711 -11.336 8.492 1 95.19 612 LEU B C 1
ATOM 10213 O O . LEU B 1 612 ? -0.457 -11.414 8.883 1 95.19 612 LEU B O 1
ATOM 10217 N N . GLN B 1 613 ? 1.115 -11.922 7.387 1 92.56 613 GLN B N 1
ATOM 10218 C CA . GLN B 1 613 ? 0.223 -12.719 6.547 1 92.56 613 GLN B CA 1
ATOM 10219 C C . GLN B 1 613 ? -0.316 -13.922 7.305 1 92.56 613 GLN B C 1
ATOM 10221 O O . GLN B 1 613 ? -1.489 -14.273 7.172 1 92.56 613 GLN B O 1
ATOM 10226 N N . ARG B 1 614 ? 0.508 -14.508 8.078 1 89.44 614 ARG B N 1
ATOM 10227 C CA . ARG B 1 614 ? 0.128 -15.688 8.852 1 89.44 614 ARG B CA 1
ATOM 10228 C C . ARG B 1 614 ? -0.869 -15.32 9.945 1 89.44 614 ARG B C 1
ATOM 10230 O O . ARG B 1 614 ? -1.804 -16.078 10.219 1 89.44 614 ARG B O 1
ATOM 10237 N N . LEU B 1 615 ? -0.686 -14.18 10.5 1 90.38 615 LEU B N 1
ATOM 10238 C CA . LEU B 1 615 ? -1.457 -13.805 11.68 1 90.38 615 LEU B CA 1
ATOM 10239 C C . LEU B 1 615 ? -2.74 -13.086 11.281 1 90.38 615 LEU B C 1
ATOM 10241 O O . LEU B 1 615 ? -3.686 -13.008 12.07 1 90.38 615 LEU B O 1
ATOM 10245 N N . SER B 1 616 ? -2.785 -12.516 10.094 1 90.94 616 SER B N 1
ATOM 10246 C CA . SER B 1 616 ? -3.934 -11.719 9.664 1 90.94 616 SER B CA 1
ATOM 10247 C C . SER B 1 616 ? -5.129 -12.609 9.336 1 90.94 616 SER B C 1
ATOM 10249 O O . SER B 1 616 ? -4.961 -13.711 8.805 1 90.94 616 SER B O 1
ATOM 10251 N N . PRO B 1 617 ? -6.312 -12.117 9.75 1 87.75 617 PRO B N 1
ATOM 10252 C CA . PRO B 1 617 ? -7.508 -12.875 9.367 1 87.75 617 PRO B CA 1
ATOM 10253 C C . PRO B 1 617 ? -7.691 -12.953 7.852 1 87.75 617 PRO B C 1
ATOM 10255 O O . PRO B 1 617 ? -7.117 -12.156 7.109 1 87.75 617 PRO B O 1
ATOM 10258 N N . ASN B 1 618 ? -8.547 -13.859 7.367 1 81.31 618 ASN B N 1
ATOM 10259 C CA . ASN B 1 618 ? -8.781 -14.102 5.949 1 81.31 618 ASN B CA 1
ATOM 10260 C C . ASN B 1 618 ? -9.367 -12.875 5.262 1 81.31 618 ASN B C 1
ATOM 10262 O O . ASN B 1 618 ? -9.109 -12.625 4.082 1 81.31 618 ASN B O 1
ATOM 10266 N N . SER B 1 619 ? -10.078 -12.117 6.055 1 83.38 619 SER B N 1
ATOM 10267 C CA . SER B 1 619 ? -10.766 -10.961 5.484 1 83.38 619 SER B CA 1
ATOM 10268 C C . SER B 1 619 ? -9.766 -9.875 5.086 1 83.38 619 SER B C 1
ATOM 10270 O O . SER B 1 619 ? -10.07 -9.031 4.238 1 83.38 619 SER B O 1
ATOM 10272 N N . THR B 1 620 ? -8.57 -9.891 5.688 1 89.88 620 THR B N 1
ATOM 10273 C CA . THR B 1 620 ? -7.609 -8.828 5.434 1 89.88 620 THR B CA 1
ATOM 10274 C C . THR B 1 620 ? -6.398 -9.367 4.676 1 89.88 620 THR B C 1
ATOM 10276 O O . THR B 1 620 ? -5.43 -8.633 4.445 1 89.88 620 THR B O 1
ATOM 10279 N N . ALA B 1 621 ? -6.461 -10.586 4.238 1 87.5 621 ALA B N 1
ATOM 10280 C CA . ALA B 1 621 ? -5.309 -11.258 3.639 1 87.5 621 ALA B CA 1
ATOM 10281 C C . ALA B 1 621 ? -4.902 -10.586 2.33 1 87.5 621 ALA B C 1
ATOM 10283 O O . ALA B 1 621 ? -3.715 -10.461 2.029 1 87.5 621 ALA B O 1
ATOM 10284 N N . ASP B 1 622 ? -5.805 -10.125 1.604 1 89.12 622 ASP B N 1
ATOM 10285 C CA . ASP B 1 622 ? -5.52 -9.508 0.31 1 89.12 622 ASP B CA 1
ATOM 10286 C C . ASP B 1 622 ? -4.801 -8.172 0.482 1 89.12 622 ASP B C 1
ATOM 10288 O O . ASP B 1 622 ? -3.977 -7.793 -0.354 1 89.12 622 ASP B O 1
ATOM 10292 N N . LEU B 1 623 ? -5.188 -7.488 1.555 1 93.12 623 LEU B N 1
ATOM 10293 C CA . LEU B 1 623 ? -4.5 -6.234 1.836 1 93.12 623 LEU B CA 1
ATOM 10294 C C . LEU B 1 623 ? -3.018 -6.469 2.096 1 93.12 623 LEU B C 1
ATOM 10296 O O . LEU B 1 623 ? -2.168 -5.73 1.591 1 93.12 623 LEU B O 1
ATOM 10300 N N . VAL B 1 624 ? -2.789 -7.484 2.861 1 94.19 624 VAL B N 1
ATOM 10301 C CA . VAL B 1 624 ? -1.408 -7.809 3.203 1 94.19 624 VAL B CA 1
ATOM 10302 C C . VAL B 1 624 ? -0.659 -8.266 1.952 1 94.19 624 VAL B C 1
ATOM 10304 O O . VAL B 1 624 ? 0.491 -7.871 1.735 1 94.19 624 VAL B O 1
ATOM 10307 N N . THR B 1 625 ? -1.306 -9.047 1.148 1 91.56 625 THR B N 1
ATOM 10308 C CA . THR B 1 625 ? -0.72 -9.531 -0.096 1 91.56 625 THR B CA 1
ATOM 10309 C C . THR B 1 625 ? -0.318 -8.367 -0.994 1 91.56 625 THR B C 1
ATOM 10311 O O . THR B 1 625 ? 0.789 -8.344 -1.536 1 91.56 625 THR B O 1
ATOM 10314 N N . ASP B 1 626 ? -1.126 -7.426 -1.109 1 91.56 626 ASP B N 1
ATOM 10315 C CA . ASP B 1 626 ? -0.868 -6.273 -1.965 1 91.56 626 ASP B CA 1
ATOM 10316 C C . ASP B 1 626 ? 0.314 -5.457 -1.445 1 91.56 626 ASP B C 1
ATOM 10318 O O . ASP B 1 626 ? 1.175 -5.035 -2.223 1 91.56 626 ASP B O 1
ATOM 10322 N N . ALA B 1 627 ? 0.237 -5.227 -0.179 1 92.75 627 ALA B N 1
ATOM 10323 C CA . ALA B 1 627 ? 1.336 -4.473 0.422 1 92.75 627 ALA B CA 1
ATOM 10324 C C . ALA B 1 627 ? 2.662 -5.207 0.246 1 92.75 627 ALA B C 1
ATOM 10326 O O . ALA B 1 627 ? 3.697 -4.578 0.002 1 92.75 627 ALA B O 1
ATOM 10327 N N . TRP B 1 628 ? 2.627 -6.523 0.396 1 90.88 628 TRP B N 1
ATOM 10328 C CA . TRP B 1 628 ? 3.818 -7.355 0.255 1 90.88 628 TRP B CA 1
ATOM 10329 C C . TRP B 1 628 ? 4.336 -7.328 -1.179 1 90.88 628 TRP B C 1
ATOM 10331 O O . TRP B 1 628 ? 5.547 -7.25 -1.406 1 90.88 628 TRP B O 1
ATOM 10341 N N . ILE B 1 629 ? 3.434 -7.34 -2.129 1 88.5 629 ILE B N 1
ATOM 10342 C CA . ILE B 1 629 ? 3.801 -7.258 -3.537 1 88.5 629 ILE B CA 1
ATOM 10343 C C . ILE B 1 629 ? 4.48 -5.918 -3.816 1 88.5 629 ILE B C 1
ATOM 10345 O O . ILE B 1 629 ? 5.488 -5.859 -4.523 1 88.5 629 ILE B O 1
ATOM 10349 N N . ASP B 1 630 ? 4.02 -4.832 -3.264 1 87.12 630 ASP B N 1
ATOM 10350 C CA . ASP B 1 630 ? 4.629 -3.518 -3.43 1 87.12 630 ASP B CA 1
ATOM 10351 C C . ASP B 1 630 ? 6.055 -3.5 -2.881 1 87.12 630 ASP B C 1
ATOM 10353 O O . ASP B 1 630 ? 6.953 -2.908 -3.484 1 87.12 630 ASP B O 1
ATOM 10357 N N . PHE B 1 631 ? 6.219 -4.16 -1.778 1 88 631 PHE B N 1
ATOM 10358 C CA . PHE B 1 631 ? 7.539 -4.25 -1.171 1 88 631 PHE B CA 1
ATOM 10359 C C . PHE B 1 631 ? 8.492 -5.043 -2.061 1 88 631 PHE B C 1
ATOM 10361 O O . PHE B 1 631 ? 9.633 -4.633 -2.277 1 88 631 PHE B O 1
ATOM 10368 N N . LEU B 1 632 ? 7.984 -6.133 -2.654 1 82.69 632 LEU B N 1
ATOM 10369 C CA . LEU B 1 632 ? 8.828 -7.016 -3.457 1 82.69 632 LEU B CA 1
ATOM 10370 C C . LEU B 1 632 ? 9.086 -6.41 -4.832 1 82.69 632 LEU B C 1
ATOM 10372 O O . LEU B 1 632 ? 10.008 -6.836 -5.535 1 82.69 632 LEU B O 1
ATOM 10376 N N . SER B 1 633 ? 8.297 -5.465 -5.242 1 76.06 633 SER B N 1
ATOM 10377 C CA . SER B 1 633 ? 8.453 -4.848 -6.555 1 76.06 633 SER B CA 1
ATOM 10378 C C . SER B 1 633 ? 9.516 -3.752 -6.52 1 76.06 633 SER B C 1
ATOM 10380 O O . SER B 1 633 ? 9.945 -3.262 -7.566 1 76.06 633 SER B O 1
ATOM 10382 N N . VAL B 1 634 ? 9.852 -3.389 -5.348 1 68.06 634 VAL B N 1
ATOM 10383 C CA . VAL B 1 634 ? 10.875 -2.352 -5.242 1 68.06 634 VAL B CA 1
ATOM 10384 C C . VAL B 1 634 ? 12.25 -2.951 -5.523 1 68.06 634 VAL B C 1
ATOM 10386 O O . VAL B 1 634 ? 12.422 -4.172 -5.477 1 68.06 634 VAL B O 1
ATOM 10389 N N . GLU B 1 635 ? 13.273 -2.307 -6.098 1 55.34 635 GLU B N 1
ATOM 10390 C CA . GLU B 1 635 ? 14.602 -2.707 -6.555 1 55.34 635 GLU B CA 1
ATOM 10391 C C . GLU B 1 635 ? 15.25 -3.684 -5.578 1 55.34 635 GLU B C 1
ATOM 10393 O O . GLU B 1 635 ? 16.047 -4.535 -5.98 1 55.34 635 GLU B O 1
ATOM 10398 N N . GLY B 1 636 ? 14.844 -3.752 -4.461 1 52.28 636 GLY B N 1
ATOM 10399 C CA . GLY B 1 636 ? 15.469 -4.66 -3.512 1 52.28 636 GLY B CA 1
ATOM 10400 C C . GLY B 1 636 ? 15.031 -6.102 -3.684 1 52.28 636 GLY B C 1
ATOM 10401 O O . GLY B 1 636 ? 15.57 -7 -3.037 1 52.28 636 GLY B O 1
ATOM 10402 N N . ARG B 1 637 ? 14.117 -6.312 -4.68 1 56.25 637 ARG B N 1
ATOM 10403 C CA . ARG B 1 637 ? 13.602 -7.652 -4.941 1 56.25 637 ARG B CA 1
ATOM 10404 C C . ARG B 1 637 ? 14.719 -8.602 -5.355 1 56.25 637 ARG B C 1
ATOM 10406 O O . ARG B 1 637 ? 14.742 -9.758 -4.934 1 56.25 637 ARG B O 1
ATOM 10413 N N . ASP B 1 638 ? 15.461 -8.023 -6.047 1 58.75 638 ASP B N 1
ATOM 10414 C CA . ASP B 1 638 ? 16.562 -8.859 -6.539 1 58.75 638 ASP B CA 1
ATOM 10415 C C . ASP B 1 638 ? 17.391 -9.414 -5.379 1 58.75 638 ASP B C 1
ATOM 10417 O O . ASP B 1 638 ? 17.891 -10.539 -5.453 1 58.75 638 ASP B O 1
ATOM 10421 N N . ALA B 1 639 ? 17.281 -8.578 -4.391 1 54.44 639 ALA B N 1
ATOM 10422 C CA . ALA B 1 639 ? 18.078 -9.008 -3.244 1 54.44 639 ALA B CA 1
ATOM 10423 C C . ALA B 1 639 ? 17.406 -10.172 -2.52 1 54.44 639 ALA B C 1
ATOM 10425 O O . ALA B 1 639 ? 18.078 -11.094 -2.053 1 54.44 639 ALA B O 1
ATOM 10426 N N . VAL B 1 640 ? 16.172 -10.148 -2.551 1 54.62 640 VAL B N 1
ATOM 10427 C CA . VAL B 1 640 ? 15.438 -11.164 -1.805 1 54.62 640 VAL B CA 1
ATOM 10428 C C . VAL B 1 640 ? 15.414 -12.469 -2.598 1 54.62 640 VAL B C 1
ATOM 10430 O O . VAL B 1 640 ? 15.578 -13.555 -2.025 1 54.62 640 VAL B O 1
ATOM 10433 N N . VAL B 1 641 ? 15.172 -12.305 -3.869 1 56.03 641 VAL B N 1
ATOM 10434 C CA . VAL B 1 641 ? 15.094 -13.484 -4.723 1 56.03 641 VAL B CA 1
ATOM 10435 C C . VAL B 1 641 ? 16.484 -14.102 -4.883 1 56.03 641 VAL B C 1
ATOM 10437 O O . VAL B 1 641 ? 16.625 -15.328 -4.832 1 56.03 641 VAL B O 1
ATOM 10440 N N . GLY B 1 642 ? 17.406 -13.234 -5.059 1 49.94 642 GLY B N 1
ATOM 10441 C CA . GLY B 1 642 ? 18.75 -13.727 -5.25 1 49.94 642 GLY B CA 1
ATOM 10442 C C . GLY B 1 642 ? 19.297 -14.453 -4.039 1 49.94 642 GLY B C 1
ATOM 10443 O O . GLY B 1 642 ? 20.047 -15.43 -4.176 1 49.94 642 GLY B O 1
ATOM 10444 N N . ALA B 1 643 ? 18.953 -13.898 -2.902 1 48.03 643 ALA B N 1
ATOM 10445 C CA . ALA B 1 643 ? 19.562 -14.5 -1.716 1 48.03 643 ALA B CA 1
ATOM 10446 C C . ALA B 1 643 ? 18.766 -15.727 -1.268 1 48.03 643 ALA B C 1
ATOM 10448 O O . ALA B 1 643 ? 19.047 -16.297 -0.209 1 48.03 643 ALA B O 1
ATOM 10449 N N . ARG B 1 644 ? 17.891 -16.219 -2.033 1 54.72 644 ARG B N 1
ATOM 10450 C CA . ARG B 1 644 ? 17.125 -17.438 -1.807 1 54.72 644 ARG B CA 1
ATOM 10451 C C . ARG B 1 644 ? 16.281 -17.328 -0.544 1 54.72 644 ARG B C 1
ATOM 10453 O O . ARG B 1 644 ? 16.016 -18.328 0.118 1 54.72 644 ARG B O 1
ATOM 10460 N N . GLN B 1 645 ? 16.25 -16.047 -0.085 1 55.25 645 GLN B N 1
ATOM 10461 C CA . GLN B 1 645 ? 15.617 -15.93 1.226 1 55.25 645 GLN B CA 1
ATOM 10462 C C . GLN B 1 645 ? 14.125 -15.625 1.096 1 55.25 645 GLN B C 1
ATOM 10464 O O . GLN B 1 645 ? 13.414 -15.547 2.098 1 55.25 645 GLN B O 1
ATOM 10469 N N . GLY B 1 646 ? 13.711 -15.578 -0.204 1 64.56 646 GLY B N 1
ATOM 10470 C CA . GLY B 1 646 ? 12.281 -15.328 -0.246 1 64.56 646 GLY B CA 1
ATOM 10471 C C . GLY B 1 646 ? 11.797 -14.883 -1.613 1 64.56 646 GLY B C 1
ATOM 10472 O O . GLY B 1 646 ? 12.586 -14.734 -2.545 1 64.56 646 GLY B O 1
ATOM 10473 N N . GLY B 1 647 ? 10.531 -15.133 -1.96 1 75.31 647 GLY B N 1
ATOM 10474 C CA . GLY B 1 647 ? 9.945 -14.758 -3.234 1 75.31 647 GLY B CA 1
ATOM 10475 C C . GLY B 1 647 ? 8.438 -14.594 -3.17 1 75.31 647 GLY B C 1
ATOM 10476 O O . GLY B 1 647 ? 7.855 -14.578 -2.082 1 75.31 647 GLY B O 1
ATOM 10477 N N . ILE B 1 648 ? 7.906 -14.289 -4.176 1 76.12 648 ILE B N 1
ATOM 10478 C CA . ILE B 1 648 ? 6.484 -13.984 -4.324 1 76.12 648 ILE B CA 1
ATOM 10479 C C . ILE B 1 648 ? 5.656 -15.188 -3.871 1 76.12 648 ILE B C 1
ATOM 10481 O O . ILE B 1 648 ? 4.531 -15.023 -3.389 1 76.12 648 ILE B O 1
ATOM 10485 N N . PHE B 1 649 ? 6.227 -16.312 -3.893 1 77.06 649 PHE B N 1
ATOM 10486 C CA . PHE B 1 649 ? 5.496 -17.516 -3.52 1 77.06 649 PHE B CA 1
ATOM 10487 C C . PHE B 1 649 ? 5.301 -17.594 -2.01 1 77.06 649 PHE B C 1
ATOM 10489 O O . PHE B 1 649 ? 4.406 -18.281 -1.525 1 77.06 649 PHE B O 1
ATOM 10496 N N . ASP B 1 650 ? 6.086 -16.891 -1.298 1 77.62 650 ASP B N 1
ATOM 10497 C CA . ASP B 1 650 ? 5.957 -16.859 0.156 1 77.62 650 ASP B CA 1
ATOM 10498 C C . ASP B 1 650 ? 4.617 -16.266 0.578 1 77.62 650 ASP B C 1
ATOM 10500 O O . ASP B 1 650 ? 4.129 -16.531 1.679 1 77.62 650 ASP B O 1
ATOM 10504 N N . ILE B 1 651 ? 4.062 -15.477 -0.261 1 77.81 651 ILE B N 1
ATOM 10505 C CA . ILE B 1 651 ? 2.816 -14.789 0.046 1 77.81 651 ILE B CA 1
ATOM 10506 C C . ILE B 1 651 ? 1.713 -15.812 0.307 1 77.81 651 ILE B C 1
ATOM 10508 O O . ILE B 1 651 ? 0.942 -15.672 1.261 1 77.81 651 ILE B O 1
ATOM 10512 N N . THR B 1 652 ? 1.624 -16.812 -0.454 1 72.81 652 THR B N 1
ATOM 10513 C CA . THR B 1 652 ? 0.557 -17.797 -0.312 1 72.81 652 THR B CA 1
ATOM 10514 C C . THR B 1 652 ? 0.937 -18.875 0.713 1 72.81 652 THR B C 1
ATOM 10516 O O . THR B 1 652 ? 0.078 -19.375 1.443 1 72.81 652 THR B O 1
ATOM 10519 N N . ARG B 1 653 ? 2.203 -19.125 0.854 1 72.94 653 ARG B N 1
ATOM 10520 C CA . ARG B 1 653 ? 2.68 -20.156 1.773 1 72.94 653 ARG B CA 1
ATOM 10521 C C . ARG B 1 653 ? 2.473 -19.734 3.225 1 72.94 653 ARG B C 1
ATOM 10523 O O . ARG B 1 653 ? 2.225 -20.578 4.09 1 72.94 653 ARG B O 1
ATOM 10530 N N . ALA B 1 654 ? 2.611 -18.5 3.338 1 72.75 654 ALA B N 1
ATOM 10531 C CA . ALA B 1 654 ? 2.543 -17.984 4.699 1 72.75 654 ALA B CA 1
ATOM 10532 C C . ALA B 1 654 ? 1.144 -18.156 5.285 1 72.75 654 ALA B C 1
ATOM 10534 O O . ALA B 1 654 ? 0.983 -18.281 6.5 1 72.75 654 ALA B O 1
ATOM 10535 N N . ARG B 1 655 ? 0.188 -18.219 4.445 1 65.12 655 ARG B N 1
ATOM 10536 C CA . ARG B 1 655 ? -1.187 -18.328 4.922 1 65.12 655 ARG B CA 1
ATOM 10537 C C . ARG B 1 655 ? -1.497 -19.75 5.379 1 65.12 655 ARG B C 1
ATOM 10539 O O . ARG B 1 655 ? -2.232 -19.938 6.348 1 65.12 655 ARG B O 1
ATOM 10546 N N . HIS B 1 656 ? -1.169 -20.75 4.738 1 59.75 656 HIS B N 1
ATOM 10547 C CA . HIS B 1 656 ? -1.632 -22.109 4.965 1 59.75 656 HIS B CA 1
ATOM 10548 C C . HIS B 1 656 ? -0.757 -22.828 5.988 1 59.75 656 HIS B C 1
ATOM 10550 O O . HIS B 1 656 ? -1.126 -23.891 6.492 1 59.75 656 HIS B O 1
ATOM 10556 N N . THR B 1 657 ? 0.428 -22.391 6.289 1 46.25 657 THR B N 1
ATOM 10557 C CA . THR B 1 657 ? 1.086 -23.062 7.398 1 46.25 657 THR B CA 1
ATOM 10558 C C . THR B 1 657 ? 0.154 -23.156 8.602 1 46.25 657 THR B C 1
ATOM 10560 O O . THR B 1 657 ? 0.323 -24.031 9.461 1 46.25 657 THR B O 1
ATOM 10563 N N . VAL B 1 658 ? -0.896 -22.344 8.656 1 39.09 658 VAL B N 1
ATOM 10564 C CA . VAL B 1 658 ? -1.777 -22.359 9.82 1 39.09 658 VAL B CA 1
ATOM 10565 C C . VAL B 1 658 ? -2.926 -23.328 9.594 1 39.09 658 VAL B C 1
ATOM 10567 O O . VAL B 1 658 ? -3.385 -23.984 10.531 1 39.09 658 VAL B O 1
ATOM 10570 N N . ILE B 1 659 ? -3.486 -23.359 8.406 1 36.53 659 ILE B N 1
ATOM 10571 C CA . ILE B 1 659 ? -4.699 -24.156 8.312 1 36.53 659 ILE B CA 1
ATOM 10572 C C . ILE B 1 659 ? -4.355 -25.625 8.547 1 36.53 659 ILE B C 1
ATOM 10574 O O . ILE B 1 659 ? -5.098 -26.344 9.219 1 36.53 659 ILE B O 1
ATOM 10578 N N . ASN B 1 660 ? -3.451 -26.266 7.738 1 38.5 660 ASN B N 1
ATOM 10579 C CA . ASN B 1 660 ? -3.336 -27.719 7.727 1 38.5 660 ASN B CA 1
ATOM 10580 C C . ASN B 1 660 ? -2.578 -28.234 8.953 1 38.5 660 ASN B C 1
ATOM 10582 O O . ASN B 1 660 ? -1.923 -29.281 8.891 1 38.5 660 ASN B O 1
ATOM 10586 N N . ASN B 1 661 ? -2.305 -27.547 9.969 1 37.19 661 ASN B N 1
ATOM 10587 C CA . ASN B 1 661 ? -1.815 -28.469 10.992 1 37.19 661 ASN B CA 1
ATOM 10588 C C . ASN B 1 661 ? -2.744 -29.656 11.156 1 37.19 661 ASN B C 1
ATOM 10590 O O . ASN B 1 661 ? -2.412 -30.625 11.859 1 37.19 661 ASN B O 1
ATOM 10594 N N . GLU B 1 662 ? -3.893 -29.484 11.086 1 34.25 662 GLU B N 1
ATOM 10595 C CA . GLU B 1 662 ? -4.527 -30.703 11.602 1 34.25 662 GLU B CA 1
ATOM 10596 C C . GLU B 1 662 ? -4.297 -31.891 10.672 1 34.25 662 GLU B C 1
ATOM 10598 O O . GLU B 1 662 ? -4.105 -33 11.125 1 34.25 662 GLU B O 1
ATOM 10603 N N . GLY B 1 663 ? -4.824 -31.969 9.383 1 34.38 663 GLY B N 1
ATOM 10604 C CA . GLY B 1 663 ? -4.895 -33.25 8.734 1 34.38 663 GLY B CA 1
ATOM 10605 C C . GLY B 1 663 ? -3.697 -33.562 7.844 1 34.38 663 GLY B C 1
ATOM 10606 O O . GLY B 1 663 ? -3.588 -34.625 7.277 1 34.38 663 GLY B O 1
ATOM 10607 N N . ILE B 1 664 ? -3.219 -32.562 7.051 1 36.12 664 ILE B N 1
ATOM 10608 C CA . ILE B 1 664 ? -2.137 -33.062 6.195 1 36.12 664 ILE B CA 1
ATOM 10609 C C . ILE B 1 664 ? -0.829 -33.062 6.98 1 36.12 664 ILE B C 1
ATOM 10611 O O . ILE B 1 664 ? -0.297 -32.031 7.344 1 36.12 664 ILE B O 1
ATOM 10615 N N . VAL B 1 665 ? -0.552 -34 7.758 1 35.75 665 VAL B N 1
ATOM 10616 C CA . VAL B 1 665 ? 0.697 -34.438 8.375 1 35.75 665 VAL B CA 1
ATOM 10617 C C . VAL B 1 665 ? 1.86 -34.188 7.418 1 35.75 665 VAL B C 1
ATOM 10619 O O . VAL B 1 665 ? 2.967 -34.688 7.637 1 35.75 665 VAL B O 1
ATOM 10622 N N . GLU B 1 666 ? 1.767 -33.812 6.234 1 35.62 666 GLU B N 1
ATOM 10623 C CA . GLU B 1 666 ? 2.994 -33.969 5.465 1 35.62 666 GLU B CA 1
ATOM 10624 C C . GLU B 1 666 ? 4.117 -33.125 6.016 1 35.62 666 GLU B C 1
ATOM 10626 O O . GLU B 1 666 ? 3.865 -32.156 6.742 1 35.62 666 GLU B O 1
ATOM 10631 N N . GLY B 1 667 ? 5.566 -33 5.43 1 34.81 667 GLY B N 1
ATOM 10632 C CA . GLY B 1 667 ? 6.973 -32.906 5.785 1 34.81 667 GLY B CA 1
ATOM 10633 C C . GLY B 1 667 ? 7.422 -31.484 6.035 1 34.81 667 GLY B C 1
ATOM 10634 O O . GLY B 1 667 ? 8.609 -31.172 5.926 1 34.81 667 GLY B O 1
ATOM 10635 N N . PHE B 1 668 ? 6.539 -30.5 6.211 1 36.19 668 PHE B N 1
ATOM 10636 C CA . PHE B 1 668 ? 7.445 -29.359 6.312 1 36.19 668 PHE B CA 1
ATOM 10637 C C . PHE B 1 668 ? 8.211 -29.406 7.633 1 36.19 668 PHE B C 1
ATOM 10639 O O . PHE B 1 668 ? 7.602 -29.391 8.703 1 36.19 668 PHE B O 1
ATOM 10646 N N . GLY B 1 669 ? 9.383 -30.094 7.551 1 33.56 669 GLY B N 1
ATOM 10647 C CA . GLY B 1 669 ? 10.297 -30.141 8.68 1 33.56 669 GLY B CA 1
ATOM 10648 C C . GLY B 1 669 ? 10.531 -28.781 9.32 1 33.56 669 GLY B C 1
ATOM 10649 O O . GLY B 1 669 ? 10.273 -27.75 8.703 1 33.56 669 GLY B O 1
ATOM 10650 N N . LYS B 1 670 ? 10.711 -28.828 10.594 1 35.25 670 LYS B N 1
ATOM 10651 C CA . LYS B 1 670 ? 11.172 -27.766 11.492 1 35.25 670 LYS B CA 1
ATOM 10652 C C . LYS B 1 670 ? 12.367 -27.031 10.898 1 35.25 670 LYS B C 1
ATOM 10654 O O . LYS B 1 670 ? 13.336 -27.656 10.453 1 35.25 670 LYS B O 1
ATOM 10659 N N . GLU B 1 671 ? 12.312 -25.906 10.469 1 30.88 671 GLU B N 1
ATOM 10660 C CA . GLU B 1 671 ? 13.477 -25.078 10.172 1 30.88 671 GLU B CA 1
ATOM 10661 C C . GLU B 1 671 ? 14.586 -25.297 11.195 1 30.88 671 GLU B C 1
ATOM 10663 O O . GLU B 1 671 ? 14.336 -25.328 12.398 1 30.88 671 GLU B O 1
ATOM 10668 N N . LYS B 1 672 ? 15.695 -25.938 10.766 1 32.12 672 LYS B N 1
ATOM 10669 C CA . LYS B 1 672 ? 16.875 -26.031 11.617 1 32.12 672 LYS B CA 1
ATOM 10670 C C . LYS B 1 672 ? 17.219 -24.688 12.242 1 32.12 672 LYS B C 1
ATOM 10672 O O . LYS B 1 672 ? 17.359 -23.688 11.539 1 32.12 672 LYS B O 1
ATOM 10677 N N . ARG B 1 673 ? 17.078 -24.531 13.484 1 30.44 673 ARG B N 1
ATOM 10678 C CA . ARG B 1 673 ? 17.75 -23.531 14.297 1 30.44 673 ARG B CA 1
ATOM 10679 C C . ARG B 1 673 ? 19.25 -23.5 14 1 30.44 673 ARG B C 1
ATOM 10681 O O . ARG B 1 673 ? 19.922 -24.531 14.086 1 30.44 673 ARG B O 1
ATOM 10688 N N . GLY B 1 674 ? 19.812 -22.562 13.18 1 27.73 674 GLY B N 1
ATOM 10689 C CA . GLY B 1 674 ? 21.234 -22.359 13.023 1 27.73 674 GLY B CA 1
ATOM 10690 C C . GLY B 1 674 ? 22.016 -22.531 14.312 1 27.73 674 GLY B C 1
ATOM 10691 O O . GLY B 1 674 ? 21.469 -22.312 15.406 1 27.73 674 GLY B O 1
ATOM 10692 N N . LYS B 1 675 ? 23.062 -23.359 14.352 1 31.14 675 LYS B N 1
ATOM 10693 C CA . LYS B 1 675 ? 24.094 -23.453 15.375 1 31.14 675 LYS B CA 1
ATOM 10694 C C . LYS B 1 675 ? 24.578 -22.062 15.797 1 31.14 675 LYS B C 1
ATOM 10696 O O . LYS B 1 675 ? 24.734 -21.172 14.961 1 31.14 675 LYS B O 1
ATOM 10701 N N . ARG B 1 676 ? 24.531 -21.766 17.078 1 29.16 676 ARG B N 1
ATOM 10702 C CA . ARG B 1 676 ? 25.172 -20.656 17.797 1 29.16 676 ARG B CA 1
ATOM 10703 C C . ARG B 1 676 ? 26.625 -20.531 17.391 1 29.16 676 ARG B C 1
ATOM 10705 O O . ARG B 1 676 ? 27.359 -21.516 17.344 1 29.16 676 ARG B O 1
ATOM 10712 N N . PRO B 1 677 ? 27.047 -19.531 16.719 1 29.55 677 PRO B N 1
ATOM 10713 C CA . PRO B 1 677 ? 28.5 -19.359 16.609 1 29.55 677 PRO B CA 1
ATOM 10714 C C . PRO B 1 677 ? 29.219 -19.547 17.938 1 29.55 677 PRO B C 1
ATOM 10716 O O . PRO B 1 677 ? 28.688 -19.188 18.984 1 29.55 677 PRO B O 1
ATOM 10719 N N . ARG B 1 678 ? 30.031 -20.594 17.969 1 25.25 678 ARG B N 1
ATOM 10720 C CA . ARG B 1 678 ? 31.016 -20.719 19.031 1 25.25 678 ARG B CA 1
ATOM 10721 C C . ARG B 1 678 ? 31.766 -19.391 19.234 1 25.25 678 ARG B C 1
ATOM 10723 O O . ARG B 1 678 ? 32.156 -18.734 18.266 1 25.25 678 ARG B O 1
ATOM 10730 N N . ASP B 1 679 ? 31.578 -18.797 20.391 1 27.02 679 ASP B N 1
ATOM 10731 C CA . ASP B 1 679 ? 32.375 -17.766 21.047 1 27.02 679 ASP B CA 1
ATOM 10732 C C . ASP B 1 679 ? 33.875 -18.062 20.922 1 27.02 679 ASP B C 1
ATOM 10734 O O . ASP B 1 679 ? 34.344 -19.062 21.469 1 27.02 679 ASP B O 1
ATOM 10738 N N . GLU B 1 680 ? 34.625 -18.172 19.797 1 21.86 680 GLU B N 1
ATOM 10739 C CA . GLU B 1 680 ? 35.969 -17.719 20.031 1 21.86 680 GLU B CA 1
ATOM 10740 C C . GLU B 1 680 ? 36.031 -16.203 20.234 1 21.86 680 GLU B C 1
ATOM 10742 O O . GLU B 1 680 ? 35.312 -15.469 19.531 1 21.86 680 GLU B O 1
#

Organism: NCBI:txid85056

Sequence (1360 aa):
MAALRSILSRREVNQFCLIGSELLSGPPCLSLEKWEAAIEGLEKGKNDSSILPAVASLSIDSASTSVRHYHNVYSKCVRLMVIPLRRWQQWREGLYFFMGESSREESAPLAKLCHQCLVSQQECFAVAFWGCWSSVVIRLELHMTSLAAAAASELEVEKNGENGDGDVAFEEGEEKDEEEEGVNTEDVDLSILRLRRRCYSELYQFQRLAHDAAHLFGSYTMVGRAERQWLTDTFLLGRDEKAAEALVRRSFKRDFGVPSADLDSGVLLDEYHSFEVNEGKEKAIAKRAQETLKGAWCLRARDVFEHEMRAQKERPSQESGSDDSGNNSFELLVRCLREKVGRPDLAFAVTMRRILEKEPFPATVDIARVEFALSLFQQWFEKYTHERHHGEIPLFTTADLWSFVLERHTELLKWVVFHYCHDEAVADLSSALEAVKAVGFSARHCLDVYLASMASRRLSSDVRKQFAEEARRKVCYWVEHTVVNTFLGAIQSLCSEAAAGVAATAATSPSFASSPEIISVQIDVAKAQLLLLCDAAFYAMDVRRILLPVVDAGLKKMNVISVDTDPSGLSCWTFCMLGALSCLRRSVCCLRDGRFTTDELFTTLHLHYRTLQRLSPNSTADLVTDAWIDFLSVEGRDAVVGARQGGIFDITRARHTVINNEGIVEGFGKEKRGKRPRDEMAALRSILSRREVNQFCLIGSELLSGPPCLSLEKWEAAIEGLEKGKNDSSILPAVASLSIDSASTSVRHYHNVYSKCVRLMVIPLRRWQQWREGLYFFMGESSREESAPLAKLCHQCLVSQQECFAVAFWGCWSSVVIRLELHMTSLAAAAASELEVEKNGENGDGDVAFEEGEEKDEEEEGVNTEDVDLSILRLRRRCYSELYQFQRLAHDAAHLFGSYTMVGRAERQWLTDTFLLGRDEKAAEALVRRSFKRDFGVPSADLDSGVLLDEYHSFEVNEGKEKAIAKRAQETLKGAWCLRARDVFEHEMRAQKERPSQESGSDDSGNNSFELLVRCLREKVGRPDLAFAVTMRRILEKEPFPATVDIARVEFALSLFQQWFEKYTHERHHGEIPLFTTADLWSFVLERHTELLKWVVFHYCHDEAVADLSSALEAVKAVGFSARHCLDVYLASMASRRLSSDVRKQFAEEARRKVCYWVEHTVVNTFLGAIQSLCSEAAAGVAATAATSPSFASSPEIISVQIDVAKAQLLLLCDAAFYAMDVRRILLPVVDAGLKKMNVISVDTDPSGLSCWTFCMLGALSCLRRSVCCLRDGRFTTDELFTTLHLHYRTLQRLSPNSTADLVTDAWIDFLSVEGRDAVVGARQGGIFDITRARHTVINNEGIVEGFGKEKRGKRPRDE

Solvent-accessible surface area (backbone atoms only — not comparable to full-atom values): 74179 Å² total; per-residue (Å²): 110,66,68,58,47,45,54,51,28,42,58,44,38,45,62,48,54,53,54,47,40,64,66,70,74,47,70,63,72,61,43,48,64,62,51,50,50,27,52,50,48,45,59,49,30,68,73,28,61,90,33,26,59,59,66,87,78,39,40,68,66,39,41,45,51,50,50,49,47,57,48,47,54,53,51,55,44,58,74,57,36,77,74,62,69,68,55,56,51,47,54,54,50,49,43,52,57,72,35,47,84,62,60,75,55,70,79,40,72,58,43,45,51,35,48,51,52,47,54,51,49,50,49,52,47,29,61,74,37,47,48,32,66,72,21,52,52,50,53,50,51,52,48,52,51,52,50,53,50,49,55,51,48,48,58,50,41,69,71,47,82,77,76,77,77,78,74,76,73,70,82,72,72,78,83,70,74,89,75,84,82,76,84,73,68,61,55,48,54,50,41,35,50,49,50,44,63,73,40,38,70,61,51,42,50,52,51,39,50,42,61,61,28,47,73,39,30,82,59,34,62,57,51,50,52,51,52,42,50,50,41,49,74,73,28,51,90,49,97,46,24,69,30,35,50,52,52,41,51,49,45,51,56,56,54,41,68,41,47,28,47,45,61,74,72,41,55,49,57,52,55,46,55,74,68,51,81,56,66,68,61,50,52,54,53,50,49,45,36,51,54,31,62,69,29,70,65,28,52,38,45,45,52,41,48,51,49,50,53,48,48,48,69,73,45,68,81,53,86,54,45,57,50,73,66,48,48,49,38,51,50,51,36,33,42,40,26,42,71,72,68,61,36,24,57,47,25,35,29,52,52,41,25,39,50,70,63,29,37,56,85,78,48,90,34,50,62,63,54,48,51,49,49,48,50,28,47,48,54,29,49,56,51,56,60,67,45,76,78,82,56,97,71,58,79,55,55,76,70,53,42,52,50,51,54,53,48,53,52,49,52,51,46,23,45,34,40,39,60,29,35,29,47,75,90,72,42,40,62,69,61,30,51,53,39,49,48,40,51,53,30,41,54,52,34,51,50,50,53,47,48,50,41,50,69,69,46,96,60,56,69,65,58,43,50,49,56,47,49,50,54,48,50,52,52,41,51,42,44,52,51,50,47,37,56,36,51,50,37,21,52,46,50,53,35,52,52,48,44,61,48,44,75,69,54,81,79,80,82,67,60,60,78,72,31,43,70,52,47,46,52,50,50,53,36,49,42,38,49,55,44,40,72,62,40,33,67,79,36,23,65,60,36,46,67,58,41,53,60,50,49,55,52,48,53,53,52,46,58,60,44,58,73,70,66,47,64,69,50,34,46,52,49,45,54,50,46,50,51,40,49,52,49,51,49,51,38,55,68,54,58,69,80,80,71,66,83,56,58,59,59,48,51,52,51,50,49,49,48,39,51,47,43,48,62,35,42,79,90,50,40,64,61,49,49,51,55,47,49,55,57,55,69,37,96,53,34,60,55,36,46,57,64,73,74,41,53,66,39,47,65,53,52,30,45,45,71,62,66,40,66,73,77,60,79,71,73,79,67,76,76,79,76,77,80,74,79,75,85,123,109,68,68,58,48,45,54,52,28,44,60,43,39,44,61,47,53,53,55,46,41,64,67,71,74,46,70,59,73,61,44,48,63,62,51,50,50,28,51,50,49,45,58,50,31,68,73,29,61,89,32,26,58,59,68,86,78,40,42,70,68,40,42,45,52,48,50,49,46,58,47,48,54,54,51,54,44,59,74,57,37,76,75,60,70,68,58,56,51,48,54,54,50,49,43,51,55,72,34,47,84,61,58,75,54,69,78,39,70,57,44,46,52,35,48,52,50,48,53,50,51,50,50,52,47,30,63,74,38,46,48,32,66,72,20,51,51,52,53,50,50,53,50,52,51,50,50,52,50,50,54,51,47,48,56,50,40,69,70,46,79,76,78,76,77,77,74,78,74,70,82,71,72,77,80,66,75,84,81,81,83,74,84,69,68,60,56,46,54,48,40,35,51,51,48,45,63,74,40,37,70,60,52,42,50,53,50,40,50,41,60,60,28,46,74,39,30,82,59,34,62,57,52,50,52,52,51,41,49,51,42,48,75,72,26,50,89,47,97,46,25,71,28,34,50,52,52,40,52,49,46,49,55,55,53,39,68,43,49,29,48,44,60,73,72,40,55,49,57,53,54,46,54,74,68,51,81,55,65,68,61,50,51,54,54,51,50,46,34,51,55,31,62,68,29,70,65,28,52,37,45,47,52,41,50,52,49,50,54,49,47,49,68,73,45,68,83,53,86,55,44,57,49,74,68,50,48,49,38,52,50,51,35,33,44,40,25,44,70,72,70,63,35,27,57,48,24,35,30,53,53,42,25,40,49,72,63,29,37,57,84,80,48,90,33,50,61,63,56,49,50,51,48,48,51,28,48,48,55,30,50,55,53,56,61,67,46,78,72,78,56,96,68,54,79,58,54,75,7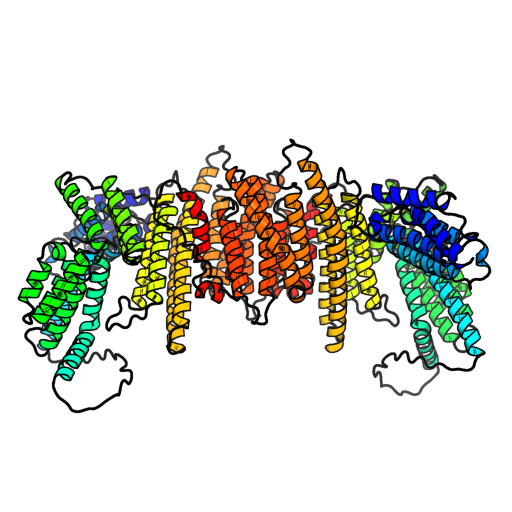0,53,41,53,52,52,54,53,49,53,50,49,52,52,47,23,45,35,41,37,60,29,35,29,48,75,91,72,42,40,63,69,59,31,50,54,40,51,49,42,51,52,31,41,55,51,34,51,51,52,49,47,46,47,40,50,69,70,46,94,60,57,69,66,59,43,49,49,54,46,50,51,52,49,50,52,52,42,49,43,43,50,51,49,46,37,58,38,51,50,39,21,53,44,51,52,34,52,51,47,44,61,49,44,77,69,54,86,76,81,83,67,60,58,75,71,32,42,69,51,47,46,52,52,49,52,36,49,42,37,49,54,43,40,72,62,39,35,69,81,36,23,65,61,36,47,67,59,41,54,61,50,48,55,54,48,52,54,51,45,56,59,45,56,73,71,65,46,61,68,53,33,45,50,50,43,54,50,46,51,51,40,50,51,49,51,47,52,37,54,68,56,59,70,79,75,70,66,82,55,59,60,59,48,50,50,51,51,50,49,50,38,52,47,42,45,65,34,42,81,90,51,41,64,60,47,47,52,54,46,50,56,56,50,68,37,85,62,27,58,52,36,48,63,64,70,72,45,54,66,39,47,64,53,51,30,45,45,70,64,67,41,64,74,75,60,78,69,72,81,66,78,76,78,76,78,81,75,78,78,84,123

Nearest PDB structures (foldseek):
  4eba-assembly1_A  TM=3.351E-01  e=1.918E-02  Kluyveromyces lactis NRRL Y-1140
  8qai-assembly2_B  TM=3.493E-01  e=1.486E+00  synthetic construct
  7sqc-assembly1_R0  TM=1.632E-01  e=7.991E-02  Chlamydomonas reinhardtii
  8g9j-assembly1_A  TM=3.051E-01  e=1.435E+00  synthetic construct
  8e12-assembly1_B  TM=3.626E-01  e=8.468E+00  synthetic construct

Foldseek 3Di:
DVVVLQVVLQVLQVLLLVQQVCCLPDAHALAPVNLVRSLVVNLVLLVDCSRHNQLVSHDLVSLLVNLVSLLSSVVSDLLQADDAPVSLVSSLVVLVRSCPPVVVPCPDPSNVSSVVSNVVSLVSVLLLLQLDPSNLVSLLVVLLVVLVVVVVVVVVVVVVPDPPPPCPPPPPDCPDDDDDDDDDPVVLVVLLLVVCVVCVVSVLSLLLSLLSCLLVAECNCVSLVSVLVSLCVPPCPHPSNSSSLVVNLVSLLSVLQGHHPCLVVCVSLVVVVVSDDDPVSSVVSVVSNVVNCPDPLNVLSVVLVVQVVVQCVVCVPDLAQDDPVNVVSLVSNLCCCVPPVNNLVSSLSSLSNCCRRRHPPNRQCFLVNLLVSLVSVLSNLLVLLQDDQPDPHRNDDLVRVLVSLLSVLSSSLNSHQSNQPNDLVRHDLVRNLVSLLSSLVSLLVSLVSNLVSLVVDPDDPVVSVVSNVVSLVSSLVSCLVRRLRRRLSNSLVSLVVVLVVVVVVDDDDPQLLRRSLLSNLVSLLSSLVSNCSSPLQVCLVVNCVSQVVVLVVLLVVLVVVVVVPDQSNLQSSLVSNLSSLLSNLSSLQPNPPPDDPSLVSLLSSLVSLLSSLQSHDPVCLVVSLVSNVVSCPGPCVCVCVVVVSDDSVSSVVSHCVPVPPPPDPDDPDDPPDPDDPPDD/DVVVLQVVLQVLQVLLLPQQVCCLPDAPALAPVNLVRSLVSNLVLLVDCNRPNQLVSHDLVSLLVNLVSLLSSVVSDLLQADDAPVSLVSSLVVLVRSCPPVVPPCPDPSNVSSVVSNVVSLVSVLLLLQLDPSNLVSLLVVLLVVLVVVVVVVVVVVVVPDPPPPCPPPPPDPPVDDDDDDDDPVVLVVLLVVVCVVCVVSVLSLLLSLLSCLLVAECNCVSLVSVLVSLCVPPCPHPSNSSSLVVNLVSLLSVLQGHHPCLVVCVSLVVVVVSDDDPVSSVVSVVSNVVNCPDPLNVLSVVLVVQVVVQCVVPVPDLAQDDPVNVVSLVVNLCCCVPPVNNLVSSLSSLSNNCRRRHPPNRQCFLVNLLVSLVSVLSNLLVLLQDDQPDPHRNDDLVRVLVSLLSVLSSSLNSHQSNQPNDLVRHDLVRNLVSLLSSLVSLLVSLVSNLVSLVPDPDDPVVSVVSNVVSLVSSLVSCLVRRQRRRLSNSLVSLVVVLVVVVVPDDDPPQLLRRSLLSNLVSLLSSLVSNCSSPLQVCLVVNCVSQVVVLVVLLVVLVVVVVVVDQSNLQSSLVSNLSSLLSNLSSLLPPPPPPDPSLVSLLSSLVSLLSSLQSHDPVCLVVSLVSNVVSCPRPCVCSCVVVVPDDSVSSVVSHCVPVPPPPPPDDPDDPDDDDDPDDD

Radius of gyration: 43.85 Å; Cα contacts (8 Å, |Δi|>4): 1375; chains: 2; bounding box: 85×132×110 Å

Secondary structure (DSSP, 8-state):
-HHHHHHHHHHHHHHHHHTTHHHHHSS----HHHHHHHHHHHHHHHH-TTTS--GGGS-HHHHHHHHHHHHHHHHHHHHH----HHHHHHHHHHHHHHH-GGGG-TTSHHHHHHHHHHHHHHHHHHHHTTTSHHHHHHHHHHHHHHHHHHHHHHHHHTTS-----------------------THHHHHHHHHHHHHHTHHHHHHHHHHHHHHTT-TTTTHHHHHHHHHHHHHHHTTSTTHHHHHHHHHHHHHHHHTS--HHHHHTHHHHHHHHH---HHHHHHHHHHHHHHHHSHHHHHHHHHHHHHHHHHHH-TTS-----HHHHHHHHHHHHIIIIII--HHHHHHHHHHIIIIISPSSP---HHHHHHHHHHHHHHHHHHHHS---SSS-S--HHHHHHHHHHHHHHHHHHHHHHHHSSGGG--HHHHHHHHHHHHHHHHHHHHHHHHHHHHS---HHHHHHHHHHHHHHHHHHIIIIIIIIIIHHHHHHHHHHHHHHTTS------GGG-HHHHHHHHHHHHHHHHHHHHHHHHHHHHHHHHHHHHHHHHHHHHHHHHHT-HHHHHHHHHHHHHHHHHHHHHHHT--STTS-HHHHHHHHHHHHHHHHHHS-GGGHHHHHHHHHHHHHSTTHHHHHHTTS--TTHHHHHHHHHHTTSS-----------------/-HHHHHHHHHHHHHHHHHTTHHHHHSS----HHHHHHHHHHHHHHHH-TTTS--GGGS-HHHHHHHHHHHHHHHHHHHHH----HHHHHHHHHHHHHHH-GGGGSTTSHHHHHHHHHHHHHHHHHHHHTTTSHHHHHHHHHHHHHHHHHHHHHHHHHTTS-----------------------THHHHHHHHHHHHHHTHHHHHHHHHHHHHHTT-TTTTHHHHHHHHHHHHHHHTTSTTHHHHHHHHHHHHHHHHTS--HHHHHTHHHHHHHHH---HHHHHHHHHHHHHHHHSHHHHHHHHHHHHHHHHHHH-TTS-----HHHHHHHHHHHHIIIIII--HHHHHHHHHHIIIIISPSSP---HHHHHHHHHHHHHHHHHHHHS---SSS-S--HHHHHHHHHHHHHHHHHHHHHHHHSSGGG--HHHHHHHHHHHHHHHHHHHHHHHHHHHHS---HHHHHHHHHHHHHHHHHHIIIIIIIIIIHHHHHHHHHHHHHHTTS------GGG-HHHHHHHHHHHHHHHHHHHHHHHHHHHHHHHHHHHHHHHHHHHHHHHHHT-HHHHHHHHHHHHHHHHHHHHHHHT--SS-S-HHHHHHHHHHHHHHHHHHS-GGGHHHHHHHHHHHHHSTTHHHHHHTTS--TTHHHHHHHHHHTTTT-----------------